Protein AF-0000000080634057 (afdb_homodimer)

Radius of gyration: 38.18 Å; Cα contacts (8 Å, |Δi|>4): 2534; chains: 2; bounding box: 103×109×111 Å

Nearest PDB structures (foldseek):
  8dth-assembly1_A  TM=8.723E-01  e=9.355E-50  Arabidopsis thaliana
  7y4i-assembly1_B  TM=8.604E-01  e=2.785E-49  Arabidopsis thaliana
  7y4i-assembly1_A  TM=8.612E-01  e=1.228E-48  Arabidopsis thaliana
  8dtg-assembly1_A  TM=8.183E-01  e=7.936E-49  Arabidopsis thaliana
  6eou-assembly1_A  TM=8.690E-01  e=1.067E-14  Homo sapiens

pLDDT: mean 94.63, std 8.84, range [24.61, 98.88]

Organism: NCBI:txid1064539

Secondary structure (DSSP, 8-state):
-------PPPHHHHHHHHHTT-HHHHHHHHHHHHHH-TT-HHHHHHHHHHHHHTT-HHHHHHHHHHHHHH---HHHHHHHHHHHHHTT-HHHHHHHHHHHHHH-TT-HHHHHHHHHHHHHTT-HHHHHHHHHHHHHHSTT-HHHHHHHHHHHHHTT-HHHHHHHHHHHHHH-TT-HHHHHHHHHHHHHTT-HHHHHHHHHHHHHH-TT-HHHHHHHHHHHHHHT-HHHHHHHHHHHHHH-TT-HHHHHHHHHHHTT-TT--HHHHHHHHHHHHHHHS--------------S--EEEEEEES--SSSHHHHHHHHHHHH--TTTEEEEEEE--S---HHHHHHHHH-SEEEE-TT--HHHHHHHHHHHT-SEEEES-TTSTT--HHHHHT--SSEEEE-SS-SS----TT--EEEEETTTS-TTGGGG-SSEEEEESS-S------SS----PPPGGGGTPPPEEEE---GGGS-HHHHHHHHHHHHH-TT-EEEEE-GGGGSHHHHHHHHHHHHTTT--GGGEEEE----HHHHHHHGGG-SEEE--SSS--SHHHHHHHHTT--EEEE--SSGGGSHHHHHHHHTT-HHHHEESSHHHHHHHHHHHHH-HHHHHHHHHHHHHHHHHSGGG-HHHHHHHHHHHHHHHHH--/-------PPPHHHHHHHHHTT-HHHHHHHHHHHHHH-TT-HHHHHHHHHHHHHTT-HHHHHHHHHHHHHH---HHHHHHHHHHHHHTT-HHHHHHHHHHHHHH-TT-HHHHHHHHHHHHHTT-HHHHHHHHHHHHHHSTT-HHHHHHHHHHHHHTT-HHHHHHHHHHHHHH-TT-HHHHHHHHHHHHHTT-HHHHHHHHHHHHHH-TT-HHHHHHHHHHHHHHT-HHHHHHHHHHHHHH-TT-HHHHHHHHHHHTT-TT--HHHHHHHHHHHHHHHS--------------S--EEEEEEES--SSSHHHHHHHHHHHH--TTTEEEEEEE--S---HHHHHHHHH-SEEEE-TT--HHHHHHHHHHHT-SEEEES-TTSTT--HHHHHT--SSEEEE-SS-SS----TT--EEEEETTTS-TTGGGG-SSEEEEESS-S------SS----PPPGGGGTPPPEEEE---GGGS-HHHHHHHHHHHHH-TT-EEEEE-GGGGSHHHHHHHHHHHHTTT--GGGEEEE----HHHHHHHGGG-SEEE--SSS--SHHHHHHHHTT--EEEE--SSGGGSHHHHHHHHTT-HHHHEESSHHHHHHHHHHHHH-HHHHHHHHHHHHHHHHHSGGG-HHHHHHHHHHHHHHHHH--

Structure (mmCIF, N/CA/C/O backbone):
data_AF-0000000080634057-model_v1
#
loop_
_entity.id
_entity.type
_entity.pdbx_description
1 polymer 'protein O-GlcNAc transferase'
#
loop_
_atom_site.group_PDB
_atom_site.id
_atom_site.type_symbol
_atom_site.label_atom_id
_atom_site.label_alt_id
_atom_site.label_comp_id
_atom_site.label_asym_id
_atom_site.label_entity_id
_atom_site.label_seq_id
_atom_site.pdbx_PDB_ins_code
_atom_site.Cartn_x
_atom_site.Cartn_y
_atom_site.Cartn_z
_atom_site.occupancy
_atom_site.B_iso_or_equiv
_atom_site.auth_seq_id
_atom_site.auth_comp_id
_atom_site.auth_asym_id
_atom_site.auth_atom_id
_atom_site.pdbx_PDB_model_num
ATOM 1 N N . MET A 1 1 ? -60.688 40 -39.781 1 26.3 1 MET A N 1
ATOM 2 C CA . MET A 1 1 ? -60.75 39.688 -38.344 1 26.3 1 MET A CA 1
ATOM 3 C C . MET A 1 1 ? -59.75 38.594 -38 1 26.3 1 MET A C 1
ATOM 5 O O . MET A 1 1 ? -59.906 37.438 -38.406 1 26.3 1 MET A O 1
ATOM 9 N N . THR A 1 2 ? -58.5 38.906 -38.188 1 32.59 2 THR A N 1
ATOM 10 C CA . THR A 1 2 ? -57.312 38.094 -37.938 1 32.59 2 THR A CA 1
ATOM 11 C C . THR A 1 2 ? -57.406 37.469 -36.531 1 32.59 2 THR A C 1
ATOM 13 O O . THR A 1 2 ? -57.562 38.156 -35.531 1 32.59 2 THR A O 1
ATOM 16 N N . ASP A 1 3 ? -58.25 36.344 -36.469 1 34.56 3 ASP A N 1
ATOM 17 C CA . ASP A 1 3 ? -58.312 35.469 -35.312 1 34.56 3 ASP A CA 1
ATOM 18 C C . ASP A 1 3 ? -56.906 35.25 -34.688 1 34.56 3 ASP A C 1
ATOM 20 O O . ASP A 1 3 ? -56.031 34.688 -35.344 1 34.56 3 ASP A O 1
ATOM 24 N N . SER A 1 4 ? -56.219 36.312 -34.312 1 36.31 4 SER A N 1
ATOM 25 C CA . SER A 1 4 ? -54.969 36.344 -33.594 1 36.31 4 SER A CA 1
ATOM 26 C C . SER A 1 4 ? -54.938 35.25 -32.5 1 36.31 4 SER A C 1
ATOM 28 O O . SER A 1 4 ? -55.344 35.531 -31.359 1 36.31 4 SER A O 1
ATOM 30 N N . ARG A 1 5 ? -55.656 34.031 -32.656 1 42.94 5 ARG A N 1
ATOM 31 C CA . ARG A 1 5 ? -55.438 32.938 -31.719 1 42.94 5 ARG A CA 1
ATOM 32 C C . ARG A 1 5 ? -53.969 32.844 -31.328 1 42.94 5 ARG A C 1
ATOM 34 O O . ARG A 1 5 ? -53.156 32.312 -32.094 1 42.94 5 ARG A O 1
ATOM 41 N N . SER A 1 6 ? -53.281 33.75 -30.688 1 47.12 6 SER A N 1
ATOM 42 C CA . SER A 1 6 ? -51.906 33.594 -30.219 1 47.12 6 SER A CA 1
ATOM 43 C C . SER A 1 6 ? -51.719 32.312 -29.438 1 47.12 6 SER A C 1
ATOM 45 O O . SER A 1 6 ? -52.5 31.984 -28.547 1 47.12 6 SER A O 1
ATOM 47 N N . PRO A 1 7 ? -51.156 31.328 -29.875 1 60.94 7 PRO A N 1
ATOM 48 C CA . PRO A 1 7 ? -51.031 30.016 -29.25 1 60.94 7 PRO A CA 1
ATOM 49 C C . PRO A 1 7 ? -50.688 30.094 -27.766 1 60.94 7 PRO A C 1
ATOM 51 O O . PRO A 1 7 ? -49.938 30.984 -27.344 1 60.94 7 PRO A O 1
ATOM 54 N N . ARG A 1 8 ? -51.469 29.609 -26.922 1 71.44 8 ARG A N 1
ATOM 55 C CA . ARG A 1 8 ? -51.312 29.516 -25.469 1 71.44 8 ARG A CA 1
ATOM 56 C C . ARG A 1 8 ? -50 28.797 -25.094 1 71.44 8 ARG A C 1
ATOM 58 O O . ARG A 1 8 ? -49.719 27.734 -25.641 1 71.44 8 ARG A O 1
ATOM 65 N N . PRO A 1 9 ? -49.25 29.688 -24.266 1 81.44 9 PRO A N 1
ATOM 66 C CA . PRO A 1 9 ? -47.969 29.047 -23.938 1 81.44 9 PRO A CA 1
ATOM 67 C C . PRO A 1 9 ? -48.156 27.719 -23.203 1 81.44 9 PRO A C 1
ATOM 69 O O . PRO A 1 9 ? -49.062 27.562 -22.391 1 81.44 9 PRO A O 1
ATOM 72 N N . SER A 1 10 ? -47.562 26.734 -23.641 1 90.94 10 SER A N 1
ATOM 73 C CA . SER A 1 10 ? -47.594 25.406 -23.047 1 90.94 10 SER A CA 1
ATOM 74 C C . SER A 1 10 ? -46.438 25.219 -22.047 1 90.94 10 SER A C 1
ATOM 76 O O . SER A 1 10 ? -45.562 26.062 -21.953 1 90.94 10 SER A O 1
ATOM 78 N N . LEU A 1 11 ? -46.625 24.234 -21.219 1 93.31 11 LEU A N 1
ATOM 79 C CA . LEU A 1 11 ? -45.562 23.891 -20.25 1 93.31 11 LEU A CA 1
ATOM 80 C C . LEU A 1 11 ? -44.25 23.641 -20.953 1 93.31 11 LEU A C 1
ATOM 82 O O . LEU A 1 11 ? -43.188 23.984 -20.422 1 93.31 11 LEU A O 1
ATOM 86 N N . THR A 1 12 ? -44.281 23.094 -22.094 1 93 12 THR A N 1
ATOM 87 C CA . THR A 1 12 ? -43.094 22.812 -22.891 1 93 12 THR A CA 1
ATOM 88 C C . THR A 1 12 ? -42.375 24.094 -23.312 1 93 12 THR A C 1
ATOM 90 O O . THR A 1 12 ? -41.156 24.172 -23.312 1 93 12 THR A O 1
ATOM 93 N N . ASP A 1 13 ? -43.25 25.031 -23.594 1 91.44 13 ASP A N 1
ATOM 94 C CA . ASP A 1 13 ? -42.688 26.344 -23.953 1 91.44 13 ASP A CA 1
ATOM 95 C C . ASP A 1 13 ? -41.969 26.969 -22.766 1 91.44 13 ASP A C 1
ATOM 97 O O . ASP A 1 13 ? -40.875 27.5 -22.922 1 91.44 13 ASP A O 1
ATOM 101 N N . ALA A 1 14 ? -42.656 26.875 -21.703 1 94.06 14 ALA A N 1
ATOM 102 C CA . ALA A 1 14 ? -42.062 27.438 -20.5 1 94.06 14 ALA A CA 1
ATOM 103 C C . ALA A 1 14 ? -40.781 26.75 -20.125 1 94.06 14 ALA A C 1
ATOM 105 O O . ALA A 1 14 ? -39.781 27.406 -19.75 1 94.06 14 ALA A O 1
ATOM 106 N N . LEU A 1 15 ? -40.719 25.438 -20.203 1 93.81 15 LEU A N 1
ATOM 107 C CA . LEU A 1 15 ? -39.531 24.656 -19.891 1 93.81 15 LEU A CA 1
ATOM 108 C C . LEU A 1 15 ? -38.375 24.984 -20.844 1 93.81 15 LEU A C 1
ATOM 110 O O . LEU A 1 15 ? -37.219 25.016 -20.422 1 93.81 15 LEU A O 1
ATOM 114 N N . THR A 1 16 ? -38.688 25.141 -22.078 1 94 16 THR A N 1
ATOM 115 C CA . THR A 1 16 ? -37.688 25.516 -23.047 1 94 16 THR A CA 1
ATOM 116 C C . THR A 1 16 ? -37.031 26.844 -22.688 1 94 16 THR A C 1
ATOM 118 O O . THR A 1 16 ? -35.781 26.984 -22.75 1 94 16 THR A O 1
ATOM 121 N N . LEU A 1 17 ? -37.906 27.812 -22.297 1 94.06 17 LEU A N 1
ATOM 122 C CA . LEU A 1 17 ? -37.375 29.094 -21.844 1 94.06 17 LEU A CA 1
ATOM 123 C C . LEU A 1 17 ? -36.5 28.938 -20.625 1 94.06 17 LEU A C 1
ATOM 125 O O . LEU A 1 17 ? -35.438 29.562 -20.547 1 94.06 17 LEU A O 1
ATOM 129 N N . HIS A 1 18 ? -36.969 28.109 -19.797 1 95.12 18 HIS A N 1
ATOM 130 C CA . HIS A 1 18 ? -36.219 27.812 -18.578 1 95.12 18 HIS A CA 1
ATOM 131 C C . HIS A 1 18 ? -34.844 27.234 -18.891 1 95.12 18 HIS A C 1
ATOM 133 O O . HIS A 1 18 ? -33.844 27.703 -18.359 1 95.12 18 HIS A O 1
ATOM 139 N N . ASN A 1 19 ? -34.688 26.312 -19.734 1 93.5 19 ASN A N 1
ATOM 140 C CA . ASN A 1 19 ? -33.469 25.625 -20.094 1 93.5 19 ASN A CA 1
ATOM 141 C C . ASN A 1 19 ? -32.531 26.531 -20.906 1 93.5 19 ASN A C 1
ATOM 143 O O . ASN A 1 19 ? -31.312 26.344 -20.875 1 93.5 19 ASN A O 1
ATOM 147 N N . ASP A 1 20 ? -33.156 27.5 -21.531 1 92.62 20 ASP A N 1
ATOM 148 C CA . ASP A 1 20 ? -32.406 28.438 -22.344 1 92.62 20 ASP A CA 1
ATOM 149 C C . ASP A 1 20 ? -31.812 29.547 -21.469 1 92.62 20 ASP A C 1
ATOM 151 O O . ASP A 1 20 ? -31.125 30.438 -21.969 1 92.62 20 ASP A O 1
ATOM 155 N N . GLY A 1 21 ? -32.156 29.531 -20.281 1 92.81 21 GLY A N 1
ATOM 156 C CA . GLY A 1 21 ? -31.609 30.516 -19.359 1 92.81 21 GLY A CA 1
ATOM 157 C C . GLY A 1 21 ? -32.406 31.797 -19.312 1 92.81 21 GLY A C 1
ATOM 158 O O . GLY A 1 21 ? -32 32.781 -18.688 1 92.81 21 GLY A O 1
ATOM 159 N N . ARG A 1 22 ? -33.562 31.766 -20.047 1 93.88 22 ARG A N 1
ATOM 160 C CA . ARG A 1 22 ? -34.469 32.938 -20.031 1 93.88 22 ARG A CA 1
ATOM 161 C C . ARG A 1 22 ? -35.438 32.844 -18.875 1 93.88 22 ARG A C 1
ATOM 163 O O . ARG A 1 22 ? -36.656 32.719 -19.094 1 93.88 22 ARG A O 1
ATOM 170 N N . GLY A 1 23 ? -35 33.062 -17.703 1 93.38 23 GLY A N 1
ATOM 171 C CA . GLY A 1 23 ? -35.719 32.781 -16.469 1 93.38 23 GLY A CA 1
ATOM 172 C C . GLY A 1 23 ? -36.938 33.688 -16.281 1 93.38 23 GLY A C 1
ATOM 173 O O . GLY A 1 23 ? -37.969 33.219 -15.852 1 93.38 23 GLY A O 1
ATOM 174 N N . ASP A 1 24 ? -36.875 34.906 -16.625 1 94.44 24 ASP A N 1
ATOM 175 C CA . ASP A 1 24 ? -37.969 35.844 -16.438 1 94.44 24 ASP A CA 1
ATOM 176 C C . ASP A 1 24 ? -39.156 35.469 -17.328 1 94.44 24 ASP A C 1
ATOM 178 O O . ASP A 1 24 ? -40.312 35.5 -16.859 1 94.44 24 ASP A O 1
ATOM 182 N N . GLU A 1 25 ? -38.844 35.188 -18.562 1 95.19 25 GLU A N 1
ATOM 183 C CA . GLU A 1 25 ? -39.875 34.781 -19.5 1 95.19 25 GLU A CA 1
ATOM 184 C C . GLU A 1 25 ? -40.5 33.469 -19.094 1 95.19 25 GLU A C 1
ATOM 186 O O . GLU A 1 25 ? -41.719 33.281 -19.188 1 95.19 25 GLU A O 1
ATOM 191 N N . ALA A 1 26 ? -39.625 32.625 -18.656 1 96.62 26 ALA A N 1
ATOM 192 C CA . ALA A 1 26 ? -40.125 31.312 -18.203 1 96.62 26 ALA A CA 1
ATOM 193 C C . ALA A 1 26 ? -41.062 31.484 -17.016 1 96.62 26 ALA A C 1
ATOM 195 O O . ALA A 1 26 ? -42.156 30.875 -16.984 1 96.62 26 ALA A O 1
ATOM 196 N N . GLU A 1 27 ? -40.656 32.281 -16.031 1 96.19 27 GLU A N 1
ATOM 197 C CA . GLU A 1 27 ? -41.5 32.5 -14.859 1 96.19 27 GLU A CA 1
ATOM 198 C C . GLU A 1 27 ? -42.844 33.094 -15.242 1 96.19 27 GLU A C 1
ATOM 200 O O . GLU A 1 27 ? -43.875 32.656 -14.719 1 96.19 27 GLU A O 1
ATOM 205 N N . ARG A 1 28 ? -42.844 34.031 -16.125 1 95 28 ARG A N 1
ATOM 206 C CA . ARG A 1 28 ? -44.094 34.625 -16.594 1 95 28 ARG A CA 1
ATOM 207 C C . ARG A 1 28 ? -45 33.594 -17.25 1 95 28 ARG A C 1
ATOM 209 O O . ARG A 1 28 ? -46.219 33.594 -17.031 1 95 28 ARG A O 1
ATOM 216 N N . THR A 1 29 ? -44.312 32.844 -18.016 1 96.19 29 THR A N 1
ATOM 217 C CA . THR A 1 29 ? -45.062 31.828 -18.734 1 96.19 29 THR A CA 1
ATOM 218 C C . THR A 1 29 ? -45.656 30.812 -17.75 1 96.19 29 THR A C 1
ATOM 220 O O . THR A 1 29 ? -46.812 30.391 -17.891 1 96.19 29 THR A O 1
ATOM 223 N N . TYR A 1 30 ? -44.875 30.359 -16.75 1 97.44 30 TYR A N 1
ATOM 224 C CA . TYR A 1 30 ? -45.406 29.453 -15.734 1 97.44 30 TYR A CA 1
ATOM 225 C C . TYR A 1 30 ? -46.594 30.062 -15.023 1 97.44 30 TYR A C 1
ATOM 227 O O . TYR A 1 30 ? -47.625 29.391 -14.828 1 97.44 30 TYR A O 1
ATOM 235 N N . ARG A 1 31 ? -46.5 31.297 -14.695 1 95.75 31 ARG A N 1
ATOM 236 C CA . ARG A 1 31 ? -47.562 31.984 -13.977 1 95.75 31 ARG A CA 1
ATOM 237 C C . ARG A 1 31 ? -48.812 32.125 -14.844 1 95.75 31 ARG A C 1
ATOM 239 O O . ARG A 1 31 ? -49.938 32.031 -14.352 1 95.75 31 ARG A O 1
ATOM 246 N N . GLN A 1 32 ? -48.625 32.312 -16.125 1 95.5 32 GLN A N 1
ATOM 247 C CA . GLN A 1 32 ? -49.75 32.375 -17.047 1 95.5 32 GLN A CA 1
ATOM 248 C C . GLN A 1 32 ? -50.469 31.031 -17.109 1 95.5 32 GLN A C 1
ATOM 250 O O . GLN A 1 32 ? -51.719 31 -17.125 1 95.5 32 GLN A O 1
ATOM 255 N N . ILE A 1 33 ? -49.688 30.062 -17.141 1 96.44 33 ILE A N 1
ATOM 256 C CA . ILE A 1 33 ? -50.25 28.734 -17.156 1 96.44 33 ILE A CA 1
ATOM 257 C C . ILE A 1 33 ? -51.031 28.484 -15.867 1 96.44 33 ILE A C 1
ATOM 259 O O . ILE A 1 33 ? -52.125 27.938 -15.891 1 96.44 33 ILE A O 1
ATOM 263 N N . LEU A 1 34 ? -50.531 28.938 -14.766 1 95.88 34 LEU A N 1
ATOM 264 C CA . LEU A 1 34 ? -51.125 28.703 -13.469 1 95.88 34 LEU A CA 1
ATOM 265 C C . LEU A 1 34 ? -52.406 29.547 -13.289 1 95.88 34 LEU A C 1
ATOM 267 O O . LEU A 1 34 ? -53.312 29.172 -12.547 1 95.88 34 LEU A O 1
ATOM 271 N N . LYS A 1 35 ? -52.438 30.656 -13.969 1 95.06 35 LYS A N 1
ATOM 272 C CA . LYS A 1 35 ? -53.688 31.453 -13.961 1 95.06 35 LYS A CA 1
ATOM 273 C C . LYS A 1 35 ? -54.812 30.703 -14.656 1 95.06 35 LYS A C 1
ATOM 275 O O . LYS A 1 35 ? -55.969 30.781 -14.234 1 95.06 35 LYS A O 1
ATOM 280 N N . ARG A 1 36 ? -54.469 30.047 -15.68 1 94.38 36 ARG A N 1
ATOM 281 C CA . ARG A 1 36 ? -55.438 29.281 -16.453 1 94.38 36 ARG A CA 1
ATOM 282 C C . ARG A 1 36 ? -55.719 27.953 -15.781 1 94.38 36 ARG A C 1
ATOM 284 O O . ARG A 1 36 ? -56.875 27.484 -15.773 1 94.38 36 ARG A O 1
ATOM 291 N N . GLU A 1 37 ? -54.688 27.391 -15.25 1 96.44 37 GLU A N 1
ATOM 292 C CA . GLU A 1 37 ? -54.781 26.078 -14.609 1 96.44 37 GLU A CA 1
ATOM 293 C C . GLU A 1 37 ? -54.156 26.109 -13.227 1 96.44 37 GLU A C 1
ATOM 295 O O . GLU A 1 37 ? -53.062 25.547 -13.023 1 96.44 37 GLU A O 1
ATOM 300 N N . PRO A 1 38 ? -54.875 26.453 -12.289 1 95.19 38 PRO A N 1
ATOM 301 C CA . PRO A 1 38 ? -54.281 26.656 -10.961 1 95.19 38 PRO A CA 1
ATOM 302 C C . PRO A 1 38 ? -53.844 25.344 -10.297 1 95.19 38 PRO A C 1
ATOM 304 O O . PRO A 1 38 ? -53.062 25.359 -9.352 1 95.19 38 PRO A O 1
ATOM 307 N N . ARG A 1 39 ? -54.25 24.219 -10.797 1 96.31 39 ARG A N 1
ATOM 308 C CA . ARG A 1 39 ? -53.875 22.938 -10.188 1 96.31 39 ARG A CA 1
ATOM 309 C C . ARG A 1 39 ? -52.906 22.172 -11.062 1 96.31 39 ARG A C 1
ATOM 311 O O . ARG A 1 39 ? -52.875 20.938 -11.023 1 96.31 39 ARG A O 1
ATOM 318 N N . ASN A 1 40 ? -52.25 22.875 -11.938 1 96.81 40 ASN A N 1
ATOM 319 C CA . ASN A 1 40 ? -51.219 22.234 -12.719 1 96.81 40 ASN A CA 1
ATOM 320 C C . ASN A 1 40 ? -49.969 21.984 -11.883 1 96.81 40 ASN A C 1
ATOM 322 O O . ASN A 1 40 ? -49.125 22.875 -11.688 1 96.81 40 ASN A O 1
ATOM 326 N N . ALA A 1 41 ? -49.719 20.781 -11.391 1 97.44 41 ALA A N 1
ATOM 327 C CA . ALA A 1 41 ? -48.625 20.422 -10.469 1 97.44 41 ALA A CA 1
ATOM 328 C C . ALA A 1 41 ? -47.281 20.641 -11.109 1 97.44 41 ALA A C 1
ATOM 330 O O . ALA A 1 41 ? -46.344 21.109 -10.461 1 97.44 41 ALA A O 1
ATOM 331 N N . ASP A 1 42 ? -47.156 20.344 -12.359 1 97.38 42 ASP A N 1
ATOM 332 C CA . ASP A 1 42 ? -45.875 20.469 -13.07 1 97.38 42 ASP A CA 1
ATOM 333 C C . ASP A 1 42 ? -45.469 21.938 -13.172 1 97.38 42 ASP A C 1
ATOM 335 O O . ASP A 1 42 ? -44.281 22.266 -13.031 1 97.38 42 ASP A O 1
ATOM 339 N N . ALA A 1 43 ? -46.438 22.734 -13.43 1 96.88 43 ALA A N 1
ATOM 340 C CA . ALA A 1 43 ? -46.156 24.156 -13.523 1 96.88 43 ALA A CA 1
ATOM 341 C C . ALA A 1 43 ? -45.719 24.719 -12.172 1 96.88 43 ALA A C 1
ATOM 343 O O . ALA A 1 43 ? -44.781 25.516 -12.109 1 96.88 43 ALA A O 1
ATOM 344 N N . TRP A 1 44 ? -46.375 24.312 -11.141 1 97.56 44 TRP A N 1
ATOM 345 C CA . TRP A 1 44 ? -45.969 24.703 -9.797 1 97.56 44 TRP A CA 1
ATOM 346 C C . TRP A 1 44 ? -44.562 24.234 -9.484 1 97.56 44 TRP A C 1
ATOM 348 O O . TRP A 1 44 ? -43.75 25 -8.977 1 97.56 44 TRP A O 1
ATOM 358 N N . HIS A 1 45 ? -44.281 22.969 -9.75 1 97.75 45 HIS A N 1
ATOM 359 C CA . HIS A 1 45 ? -43 22.375 -9.492 1 97.75 45 HIS A CA 1
ATOM 360 C C . HIS A 1 45 ? -41.875 23.125 -10.219 1 97.75 45 HIS A C 1
ATOM 362 O O . HIS A 1 45 ? -40.875 23.5 -9.602 1 97.75 45 HIS A O 1
ATOM 368 N N . LEU A 1 46 ? -42.031 23.359 -11.516 1 97.25 46 LEU A N 1
ATOM 369 C CA . LEU A 1 46 ? -41 23.984 -12.336 1 97.25 46 LEU A CA 1
ATOM 370 C C . LEU A 1 46 ? -40.812 25.453 -11.961 1 97.25 46 LEU A C 1
ATOM 372 O O . LEU A 1 46 ? -39.719 25.969 -12.023 1 97.25 46 LEU A O 1
ATOM 376 N N . LEU A 1 47 ? -41.969 26.094 -11.57 1 96.81 47 LEU A N 1
ATOM 377 C CA . LEU A 1 47 ? -41.844 27.453 -11.031 1 96.81 47 LEU A CA 1
ATOM 378 C C . LEU A 1 47 ? -41 27.469 -9.773 1 96.81 47 LEU A C 1
ATOM 380 O O . LEU A 1 47 ? -40.125 28.344 -9.617 1 96.81 47 LEU A O 1
ATOM 384 N N . GLY A 1 48 ? -41.25 26.5 -8.938 1 97.38 48 GLY A N 1
ATOM 385 C CA . GLY A 1 48 ? -40.469 26.391 -7.715 1 97.38 48 GLY A CA 1
ATOM 386 C C . GLY A 1 48 ? -39 26.141 -7.969 1 97.38 48 GLY A C 1
ATOM 387 O O . GLY A 1 48 ? -38.156 26.719 -7.293 1 97.38 48 GLY A O 1
ATOM 388 N N . VAL A 1 49 ? -38.625 25.266 -8.914 1 96.81 49 VAL A N 1
ATOM 389 C CA . VAL A 1 49 ? -37.25 24.969 -9.273 1 96.81 49 VAL A CA 1
ATOM 390 C C . VAL A 1 49 ? -36.562 26.234 -9.773 1 96.81 49 VAL A C 1
ATOM 392 O O . VAL A 1 49 ? -35.438 26.531 -9.359 1 96.81 49 VAL A O 1
ATOM 395 N N . LEU A 1 50 ? -37.25 26.922 -10.617 1 96.44 50 LEU A N 1
ATOM 396 C CA . LEU A 1 50 ? -36.688 28.156 -11.164 1 96.44 50 LEU A CA 1
ATOM 397 C C . LEU A 1 50 ? -36.438 29.172 -10.055 1 96.44 50 LEU A C 1
ATOM 399 O O . LEU A 1 50 ? -35.406 29.828 -10.039 1 96.44 50 LEU A O 1
ATOM 403 N N . GLN A 1 51 ? -37.438 29.344 -9.117 1 96.38 51 GLN A N 1
ATOM 404 C CA . GLN A 1 51 ? -37.312 30.266 -7.996 1 96.38 51 GLN A CA 1
ATOM 405 C C . GLN A 1 51 ? -36.125 29.906 -7.125 1 96.38 51 GLN A C 1
ATOM 407 O O . GLN A 1 51 ? -35.375 30.797 -6.719 1 96.38 51 GLN A O 1
ATOM 412 N N . SER A 1 52 ? -35.938 28.672 -6.855 1 95.25 52 SER A N 1
ATOM 413 C CA . SER A 1 52 ? -34.812 28.203 -6.055 1 95.25 52 SER A CA 1
ATOM 414 C C . SER A 1 52 ? -33.469 28.484 -6.75 1 95.25 52 SER A C 1
ATOM 416 O O . SER A 1 52 ? -32.5 28.859 -6.102 1 95.25 52 SER A O 1
ATOM 418 N N . GLU A 1 53 ? -33.406 28.234 -8.047 1 93.88 53 GLU A N 1
ATOM 419 C CA . GLU A 1 53 ? -32.188 28.469 -8.828 1 93.88 53 GLU A CA 1
ATOM 420 C C . GLU A 1 53 ? -31.766 29.938 -8.789 1 93.88 53 GLU A C 1
ATOM 422 O O . GLU A 1 53 ? -30.578 30.25 -8.891 1 93.88 53 GLU A O 1
ATOM 427 N N . ARG A 1 54 ? -32.781 30.766 -8.625 1 91.94 54 ARG A N 1
ATOM 428 C CA . ARG A 1 54 ? -32.531 32.188 -8.617 1 91.94 54 ARG A CA 1
ATOM 429 C C . ARG A 1 54 ? -32.219 32.688 -7.203 1 91.94 54 ARG A C 1
ATOM 431 O O . ARG A 1 54 ? -32.062 33.906 -6.984 1 91.94 54 ARG A O 1
ATOM 438 N N . GLY A 1 55 ? -32.25 31.766 -6.289 1 91.69 55 GLY A N 1
ATOM 439 C CA . GLY A 1 55 ? -31.875 32.125 -4.93 1 91.69 55 GLY A CA 1
ATOM 440 C C . GLY A 1 55 ? -33.062 32.406 -4.027 1 91.69 55 GLY A C 1
ATOM 441 O O . GLY A 1 55 ? -32.906 32.594 -2.82 1 91.69 55 GLY A O 1
ATOM 442 N N . ASP A 1 56 ? -34.281 32.5 -4.645 1 93.5 56 ASP A N 1
ATOM 443 C CA . ASP A 1 56 ? -35.469 32.656 -3.832 1 93.5 56 ASP A CA 1
ATOM 444 C C . ASP A 1 56 ? -35.969 31.312 -3.291 1 93.5 56 ASP A C 1
ATOM 446 O O . ASP A 1 56 ? -37 30.812 -3.723 1 93.5 56 ASP A O 1
ATOM 450 N N . HIS A 1 57 ? -35.281 30.797 -2.301 1 94.56 57 HIS A N 1
ATOM 451 C CA . HIS A 1 57 ? -35.469 29.438 -1.827 1 94.56 57 HIS A CA 1
ATOM 452 C C . HIS A 1 57 ? -36.812 29.266 -1.136 1 94.56 57 HIS A C 1
ATOM 454 O O . HIS A 1 57 ? -37.5 28.25 -1.319 1 94.56 57 HIS A O 1
ATOM 460 N N . ASP A 1 58 ? -37.25 30.25 -0.424 1 95.25 58 ASP A N 1
ATOM 461 C CA . ASP A 1 58 ? -38.531 30.125 0.302 1 95.25 58 ASP A CA 1
ATOM 462 C C . ASP A 1 58 ? -39.688 30.047 -0.661 1 95.25 58 ASP A C 1
ATOM 464 O O . ASP A 1 58 ? -40.594 29.203 -0.489 1 95.25 58 ASP A O 1
ATOM 468 N N . ALA A 1 59 ? -39.625 30.938 -1.652 1 96.12 59 ALA A N 1
ATOM 469 C CA . ALA A 1 59 ? -40.688 30.906 -2.658 1 96.12 59 ALA A CA 1
ATOM 470 C C . ALA A 1 59 ? -40.688 29.594 -3.428 1 96.12 59 ALA A C 1
ATOM 472 O O . ALA A 1 59 ? -41.75 29.031 -3.736 1 96.12 59 ALA A O 1
ATOM 473 N N . GLY A 1 60 ? -39.469 29.188 -3.771 1 97.56 60 GLY A N 1
ATOM 474 C CA . GLY A 1 60 ? -39.344 27.938 -4.488 1 97.56 60 GLY A CA 1
ATOM 475 C C . GLY A 1 60 ? -39.875 26.75 -3.717 1 97.56 60 GLY A C 1
ATOM 476 O O . GLY A 1 60 ? -40.625 25.938 -4.266 1 97.56 60 GLY A O 1
ATOM 477 N N . ILE A 1 61 ? -39.531 26.641 -2.414 1 97.88 61 ILE A N 1
ATOM 478 C CA . ILE A 1 61 ? -40 25.547 -1.545 1 97.88 61 ILE A CA 1
ATOM 479 C C . ILE A 1 61 ? -41.5 25.562 -1.46 1 97.88 61 ILE A C 1
ATOM 481 O O . ILE A 1 61 ? -42.156 24.516 -1.571 1 97.88 61 ILE A O 1
ATOM 485 N N . ALA A 1 62 ? -42.062 26.75 -1.349 1 97.69 62 ALA A N 1
ATOM 486 C CA . ALA A 1 62 ? -43.531 26.875 -1.249 1 97.69 62 ALA A CA 1
ATOM 487 C C . ALA A 1 62 ? -44.219 26.391 -2.525 1 97.69 62 ALA A C 1
ATOM 489 O O . ALA A 1 62 ? -45.219 25.703 -2.467 1 97.69 62 ALA A O 1
ATOM 490 N N . SER A 1 63 ? -43.656 26.781 -3.65 1 98.12 63 SER A N 1
ATOM 491 C CA . SER A 1 63 ? -44.219 26.375 -4.934 1 98.12 63 SER A CA 1
ATOM 492 C C . SER A 1 63 ? -44.125 24.859 -5.121 1 98.12 63 SER A C 1
ATOM 494 O O . SER A 1 63 ? -45.094 24.234 -5.57 1 98.12 63 SER A O 1
ATOM 496 N N . ILE A 1 64 ? -43.031 24.234 -4.754 1 98.5 64 ILE A N 1
ATOM 497 C CA . ILE A 1 64 ? -42.875 22.797 -4.914 1 98.5 64 ILE A CA 1
ATOM 498 C C . ILE A 1 64 ? -43.812 22.062 -3.951 1 98.5 64 ILE A C 1
ATOM 500 O O . ILE A 1 64 ? -44.375 21.031 -4.301 1 98.5 64 ILE A O 1
ATOM 504 N N . ARG A 1 65 ? -43.969 22.594 -2.764 1 98 65 ARG A N 1
ATOM 505 C CA . ARG A 1 65 ? -44.906 22 -1.812 1 98 65 ARG A CA 1
ATOM 506 C C . ARG A 1 65 ? -46.344 22.062 -2.33 1 98 65 ARG A C 1
ATOM 508 O O . ARG A 1 65 ? -47.125 21.141 -2.119 1 98 65 ARG A O 1
ATOM 515 N N . THR A 1 66 ? -46.625 23.188 -2.961 1 97.88 66 THR A N 1
ATOM 516 C CA . THR A 1 66 ? -47.938 23.297 -3.596 1 97.88 66 THR A CA 1
ATOM 517 C C . THR A 1 66 ? -48.125 22.203 -4.648 1 97.88 66 THR A C 1
ATOM 519 O O . THR A 1 66 ? -49.156 21.578 -4.723 1 97.88 66 THR A O 1
ATOM 522 N N . ALA A 1 67 ? -47.094 22.031 -5.441 1 98.25 67 ALA A N 1
ATOM 523 C CA . ALA A 1 67 ? -47.125 20.969 -6.43 1 98.25 67 ALA A CA 1
ATOM 524 C C . ALA A 1 67 ? -47.406 19.609 -5.762 1 98.25 67 ALA A C 1
ATOM 526 O O . ALA A 1 67 ? -48.219 18.828 -6.234 1 98.25 67 ALA A O 1
ATOM 527 N N . LEU A 1 68 ? -46.719 19.312 -4.633 1 97.62 68 LEU A N 1
ATOM 528 C CA . LEU A 1 68 ? -46.812 18.047 -3.922 1 97.62 68 LEU A CA 1
ATOM 529 C C . LEU A 1 68 ? -48.188 17.859 -3.307 1 97.62 68 LEU A C 1
ATOM 531 O O . LEU A 1 68 ? -48.656 16.734 -3.164 1 97.62 68 LEU A O 1
ATOM 535 N N . SER A 1 69 ? -48.812 18.969 -2.961 1 97.12 69 SER A N 1
ATOM 536 C CA . SER A 1 69 ? -50.156 18.906 -2.416 1 97.12 69 SER A CA 1
ATOM 537 C C . SER A 1 69 ? -51.156 18.5 -3.486 1 97.12 69 SER A C 1
ATOM 539 O O . SER A 1 69 ? -52.25 17.984 -3.174 1 97.12 69 SER A O 1
ATOM 541 N N . ILE A 1 70 ? -50.844 18.75 -4.703 1 97.44 70 ILE A N 1
ATOM 542 C CA . ILE A 1 70 ? -51.688 18.422 -5.832 1 97.44 70 ILE A CA 1
ATOM 543 C C . ILE A 1 70 ? -51.438 16.984 -6.27 1 97.44 70 ILE A C 1
ATOM 545 O O . ILE A 1 70 ? -52.375 16.203 -6.469 1 97.44 70 ILE A O 1
ATOM 549 N N . ARG A 1 71 ? -50.094 16.688 -6.387 1 96.06 71 ARG A N 1
ATOM 550 C CA . ARG A 1 71 ? -49.656 15.367 -6.832 1 96.06 71 ARG A CA 1
ATOM 551 C C . ARG A 1 71 ? -48.281 15.016 -6.293 1 96.06 71 ARG A C 1
ATOM 553 O O . ARG A 1 71 ? -47.375 15.859 -6.289 1 96.06 71 ARG A O 1
ATOM 560 N N . GLU A 1 72 ? -48.219 13.719 -5.848 1 95.19 72 GLU A N 1
ATOM 561 C CA . GLU A 1 72 ? -46.906 13.242 -5.422 1 95.19 72 GLU A CA 1
ATOM 562 C C . GLU A 1 72 ? -46.062 12.781 -6.613 1 95.19 72 GLU A C 1
ATOM 564 O O . GLU A 1 72 ? -46.594 12.148 -7.531 1 95.19 72 GLU A O 1
ATOM 569 N N . ALA A 1 73 ? -44.906 13.156 -6.66 1 96.31 73 ALA A N 1
ATOM 570 C CA . ALA A 1 73 ? -43.969 12.703 -7.695 1 96.31 73 ALA A CA 1
ATOM 571 C C . ALA A 1 73 ? -42.531 12.664 -7.164 1 96.31 73 ALA A C 1
ATOM 573 O O . ALA A 1 73 ? -42.156 13.5 -6.348 1 96.31 73 ALA A O 1
ATOM 574 N N . LEU A 1 74 ? -41.781 11.711 -7.637 1 96.75 74 LEU A N 1
ATOM 575 C CA . LEU A 1 74 ? -40.375 11.516 -7.227 1 96.75 74 LEU A CA 1
ATOM 576 C C . LEU A 1 74 ? -39.562 12.781 -7.441 1 96.75 74 LEU A C 1
ATOM 578 O O . LEU A 1 74 ? -38.875 13.234 -6.535 1 96.75 74 LEU A O 1
ATOM 582 N N . GLU A 1 75 ? -39.75 13.367 -8.609 1 96.44 75 GLU A N 1
ATOM 583 C CA . GLU A 1 75 ? -38.969 14.531 -8.992 1 96.44 75 GLU A CA 1
ATOM 584 C C . GLU A 1 75 ? -39.281 15.727 -8.094 1 96.44 75 GLU A C 1
ATOM 586 O O . GLU A 1 75 ? -38.406 16.547 -7.816 1 96.44 75 GLU A O 1
ATOM 591 N N . TYR A 1 76 ? -40.562 15.805 -7.699 1 97.62 76 TYR A N 1
ATOM 592 C CA . TYR A 1 76 ? -40.938 16.891 -6.816 1 97.62 76 TYR A CA 1
ATOM 593 C C . TYR A 1 76 ? -40.219 16.797 -5.477 1 97.62 76 TYR A C 1
ATOM 595 O O . TYR A 1 76 ? -39.688 17.797 -4.98 1 97.62 76 TYR A O 1
ATOM 603 N N . HIS A 1 77 ? -40.156 15.586 -4.93 1 97.56 77 HIS A N 1
ATOM 604 C CA . HIS A 1 77 ? -39.469 15.367 -3.658 1 97.56 77 HIS A CA 1
ATOM 605 C C . HIS A 1 77 ? -37.969 15.633 -3.779 1 97.56 77 HIS A C 1
ATOM 607 O O . HIS A 1 77 ? -37.375 16.234 -2.887 1 97.56 77 HIS A O 1
ATOM 613 N N . LEU A 1 78 ? -37.375 15.203 -4.863 1 97.31 78 LEU A N 1
ATOM 614 C CA . LEU A 1 78 ? -35.938 15.375 -5.066 1 97.31 78 LEU A CA 1
ATOM 615 C C . LEU A 1 78 ? -35.594 16.859 -5.164 1 97.31 78 LEU A C 1
ATOM 617 O O . LEU A 1 78 ? -34.625 17.297 -4.555 1 97.31 78 LEU A O 1
ATOM 621 N N . ASN A 1 79 ? -36.375 17.578 -5.906 1 96.88 79 ASN A N 1
ATOM 622 C CA . ASN A 1 79 ? -36.094 19 -6.066 1 96.88 79 ASN A CA 1
ATOM 623 C C . ASN A 1 79 ? -36.406 19.781 -4.801 1 96.88 79 ASN A C 1
ATOM 625 O O . ASN A 1 79 ? -35.781 20.781 -4.5 1 96.88 79 ASN A O 1
ATOM 629 N N . LEU A 1 80 ? -37.469 19.312 -4.066 1 97.5 80 LEU A N 1
ATOM 630 C CA . LEU A 1 80 ? -37.719 19.906 -2.762 1 97.5 80 LEU A CA 1
ATOM 631 C C . LEU A 1 80 ? -36.5 19.75 -1.841 1 97.5 80 LEU A C 1
ATOM 633 O O . LEU A 1 80 ? -36.094 20.703 -1.181 1 97.5 80 LEU A O 1
ATOM 637 N N . ALA A 1 81 ? -35.906 18.531 -1.815 1 97.38 81 ALA A N 1
ATOM 638 C CA . ALA A 1 81 ? -34.75 18.25 -0.99 1 97.38 81 ALA A CA 1
ATOM 639 C C . ALA A 1 81 ? -33.594 19.172 -1.361 1 97.38 81 ALA A C 1
ATOM 641 O O . ALA A 1 81 ? -32.906 19.703 -0.483 1 97.38 81 ALA A O 1
ATOM 642 N N . SER A 1 82 ? -33.406 19.359 -2.639 1 95.75 82 SER A N 1
ATOM 643 C CA . SER A 1 82 ? -32.312 20.219 -3.113 1 95.75 82 SER A CA 1
ATOM 644 C C . SER A 1 82 ? -32.531 21.656 -2.67 1 95.75 82 SER A C 1
ATOM 646 O O . SER A 1 82 ? -31.578 22.312 -2.197 1 95.75 82 SER A O 1
ATOM 648 N N . ALA A 1 83 ? -33.719 22.141 -2.867 1 95.81 83 ALA A N 1
ATOM 649 C CA . ALA A 1 83 ? -34.031 23.516 -2.48 1 95.81 83 ALA A CA 1
ATOM 650 C C . ALA A 1 83 ? -33.875 23.703 -0.978 1 95.81 83 ALA A C 1
ATOM 652 O O . ALA A 1 83 ? -33.375 24.75 -0.534 1 95.81 83 ALA A O 1
ATOM 653 N N . LEU A 1 84 ? -34.344 22.75 -0.235 1 96.38 84 LEU A N 1
ATOM 654 C CA . LEU A 1 84 ? -34.219 22.797 1.218 1 96.38 84 LEU A CA 1
ATOM 655 C C . LEU A 1 84 ? -32.75 22.812 1.64 1 96.38 84 LEU A C 1
ATOM 657 O O . LEU A 1 84 ? -32.344 23.578 2.527 1 96.38 84 LEU A O 1
ATOM 661 N N . LEU A 1 85 ? -31.906 22.031 0.994 1 94.06 85 LEU A N 1
ATOM 662 C CA . LEU A 1 85 ? -30.484 21.969 1.298 1 94.06 85 LEU A CA 1
ATOM 663 C C . LEU A 1 85 ? -29.797 23.297 1.006 1 94.06 85 LEU A C 1
ATOM 665 O O . LEU A 1 85 ? -28.969 23.766 1.792 1 94.06 85 LEU A O 1
ATOM 669 N N . ASP A 1 86 ? -30.141 23.859 -0.1 1 91.69 86 ASP A N 1
ATOM 670 C CA . ASP A 1 86 ? -29.578 25.156 -0.48 1 91.69 86 ASP A CA 1
ATOM 671 C C . ASP A 1 86 ? -29.922 26.219 0.552 1 91.69 86 ASP A C 1
ATOM 673 O O . ASP A 1 86 ? -29.188 27.203 0.701 1 91.69 86 ASP A O 1
ATOM 677 N N . SER A 1 87 ? -31.078 26.016 1.201 1 91.5 87 SER A N 1
ATOM 678 C CA . SER A 1 87 ? -31.516 26.969 2.217 1 91.5 87 SER A CA 1
ATOM 679 C C . SER A 1 87 ? -31 26.578 3.6 1 91.5 87 SER A C 1
ATOM 681 O O . SER A 1 87 ? -31.391 27.188 4.605 1 91.5 87 SER A O 1
ATOM 683 N N . GLY A 1 88 ? -30.172 25.438 3.68 1 89.44 88 GLY A N 1
ATOM 684 C CA . GLY A 1 88 ? -29.562 25.016 4.926 1 89.44 88 GLY A CA 1
ATOM 685 C C . GLY A 1 88 ? -30.5 24.203 5.809 1 89.44 88 GLY A C 1
ATOM 686 O O . GLY A 1 88 ? -30.156 23.891 6.953 1 89.44 88 GLY A O 1
ATOM 687 N N . ARG A 1 89 ? -31.688 23.891 5.359 1 93.94 89 ARG A N 1
ATOM 688 C CA . ARG A 1 89 ? -32.656 23.109 6.121 1 93.94 89 ARG A CA 1
ATOM 689 C C . ARG A 1 89 ? -32.469 21.625 5.918 1 93.94 89 ARG A C 1
ATOM 691 O O . ARG A 1 89 ? -33.312 20.953 5.293 1 93.94 89 ARG A O 1
ATOM 698 N N . VAL A 1 90 ? -31.484 21.078 6.566 1 95 90 VAL A N 1
ATOM 699 C CA . VAL A 1 90 ? -30.969 19.734 6.324 1 95 90 VAL A CA 1
ATOM 700 C C . VAL A 1 90 ? -32 18.703 6.785 1 95 90 VAL A C 1
ATOM 702 O O . VAL A 1 90 ? -32.25 17.719 6.09 1 95 90 VAL A O 1
ATOM 705 N N . ASP A 1 91 ? -32.656 18.891 7.891 1 95.75 91 ASP A N 1
ATOM 706 C CA . ASP A 1 91 ? -33.625 17.922 8.438 1 95.75 91 ASP A CA 1
ATOM 707 C C . ASP A 1 91 ? -34.844 17.781 7.516 1 95.75 91 ASP A C 1
ATOM 709 O O . ASP A 1 91 ? -35.281 16.656 7.27 1 95.75 91 ASP A O 1
ATOM 713 N N . GLU A 1 92 ? -35.312 18.938 7.09 1 96.69 92 GLU A N 1
ATOM 714 C CA . GLU A 1 92 ? -36.438 18.891 6.172 1 96.69 92 GLU A CA 1
ATOM 715 C C . GLU A 1 92 ? -36.062 18.234 4.844 1 96.69 92 GLU A C 1
ATOM 717 O O . GLU A 1 92 ? -36.875 17.547 4.223 1 96.69 92 GLU A O 1
ATOM 722 N N . ALA A 1 93 ? -34.875 18.531 4.395 1 97.69 93 ALA A N 1
ATOM 723 C CA . ALA A 1 93 ? -34.375 17.906 3.172 1 97.69 93 ALA A CA 1
ATOM 724 C C . ALA A 1 93 ? -34.312 16.375 3.312 1 97.69 93 ALA A C 1
ATOM 726 O O . ALA A 1 93 ? -34.656 15.656 2.373 1 97.69 93 ALA A O 1
ATOM 727 N N . LEU A 1 94 ? -33.875 15.906 4.484 1 96.88 94 LEU A N 1
ATOM 728 C CA . LEU A 1 94 ? -33.844 14.477 4.766 1 96.88 94 LEU A CA 1
ATOM 729 C C . LEU A 1 94 ? -35.25 13.875 4.652 1 96.88 94 LEU A C 1
ATOM 731 O O . LEU A 1 94 ? -35.406 12.797 4.082 1 96.88 94 LEU A O 1
ATOM 735 N N . GLY A 1 95 ? -36.188 14.578 5.219 1 96.75 95 GLY A N 1
ATOM 736 C CA . GLY A 1 95 ? -37.562 14.125 5.113 1 96.75 95 GLY A CA 1
ATOM 737 C C . GLY A 1 95 ? -38.031 13.992 3.678 1 96.75 95 GLY A C 1
ATOM 738 O O . GLY A 1 95 ? -38.719 13.023 3.33 1 96.75 95 GLY A O 1
ATOM 739 N N . ALA A 1 96 ? -37.688 14.977 2.896 1 97.62 96 ALA A N 1
ATOM 740 C CA . ALA A 1 96 ? -38.062 14.945 1.485 1 97.62 96 ALA A CA 1
ATOM 741 C C . ALA A 1 96 ? -37.406 13.766 0.771 1 97.62 96 ALA A C 1
ATOM 743 O O . ALA A 1 96 ? -38.062 13.109 -0.057 1 97.62 96 ALA A O 1
ATOM 744 N N . LEU A 1 97 ? -36.188 13.477 1.041 1 97.44 97 LEU A N 1
ATOM 745 C CA . LEU A 1 97 ? -35.469 12.359 0.413 1 97.44 97 LEU A CA 1
ATOM 746 C C . LEU A 1 97 ? -36.062 11.031 0.875 1 97.44 97 LEU A C 1
ATOM 748 O O . LEU A 1 97 ? -36.125 10.07 0.098 1 97.44 97 LEU A O 1
ATOM 752 N N . MET A 1 98 ? -36.406 10.969 2.104 1 96.5 98 MET A N 1
ATOM 753 C CA . MET A 1 98 ? -37.031 9.75 2.611 1 96.5 98 MET A CA 1
ATOM 754 C C . MET A 1 98 ? -38.344 9.484 1.914 1 96.5 98 MET A C 1
ATOM 756 O O . MET A 1 98 ? -38.688 8.328 1.616 1 96.5 98 MET A O 1
ATOM 760 N N . ALA A 1 99 ? -39.062 10.531 1.685 1 96.81 99 ALA A N 1
ATOM 761 C CA . ALA A 1 99 ? -40.281 10.391 0.921 1 96.81 99 ALA A CA 1
ATOM 762 C C . ALA A 1 99 ? -40 9.898 -0.495 1 96.81 99 ALA A C 1
ATOM 764 O O . ALA A 1 99 ? -40.75 9.055 -1.021 1 96.81 99 ALA A O 1
ATOM 765 N N . ALA A 1 100 ? -39 10.461 -1.086 1 97.19 100 ALA A N 1
ATOM 766 C CA . ALA A 1 100 ? -38.562 10.008 -2.412 1 97.19 100 ALA A CA 1
ATOM 767 C C . ALA A 1 100 ? -38.219 8.531 -2.398 1 97.19 100 ALA A C 1
ATOM 769 O O . ALA A 1 100 ? -38.562 7.785 -3.318 1 97.19 100 ALA A O 1
ATOM 770 N N . LEU A 1 101 ? -37.5 8.078 -1.384 1 95.69 101 LEU A N 1
ATOM 771 C CA . LEU A 1 101 ? -37.062 6.691 -1.26 1 95.69 101 LEU A CA 1
ATOM 772 C C . LEU A 1 101 ? -38.25 5.75 -1.132 1 95.69 101 LEU A C 1
ATOM 774 O O . LEU A 1 101 ? -38.219 4.621 -1.621 1 95.69 101 LEU A O 1
ATOM 778 N N . ARG A 1 102 ? -39.281 6.184 -0.494 1 95.88 102 ARG A N 1
ATOM 779 C CA . ARG A 1 102 ? -40.5 5.383 -0.365 1 95.88 102 ARG A CA 1
ATOM 780 C C . ARG A 1 102 ? -41.125 5.133 -1.728 1 95.88 102 ARG A C 1
ATOM 782 O O . ARG A 1 102 ? -41.688 4.062 -1.97 1 95.88 102 ARG A O 1
ATOM 789 N N . LEU A 1 103 ? -41.031 6.141 -2.523 1 96.12 103 LEU A N 1
ATOM 790 C CA . LEU A 1 103 ? -41.594 6.016 -3.863 1 96.12 103 LEU A CA 1
ATOM 791 C C . LEU A 1 103 ? -40.75 5.086 -4.727 1 96.12 103 LEU A C 1
ATOM 793 O O . LEU A 1 103 ? -41.281 4.289 -5.496 1 96.12 103 LEU A O 1
ATOM 797 N N . GLU A 1 104 ? -39.469 5.191 -4.641 1 96.81 104 GLU A N 1
ATOM 798 C CA . GLU A 1 104 ? -38.531 4.34 -5.367 1 96.81 104 GLU A CA 1
ATOM 799 C C . GLU A 1 104 ? -37.375 3.869 -4.457 1 96.81 104 GLU A C 1
ATOM 801 O O . GLU A 1 104 ? -36.281 4.43 -4.484 1 96.81 104 GLU A O 1
ATOM 806 N N . PRO A 1 105 ? -37.5 2.758 -3.891 1 94.69 105 PRO A N 1
ATOM 807 C CA . PRO A 1 105 ? -36.562 2.311 -2.857 1 94.69 105 PRO A CA 1
ATOM 808 C C . PRO A 1 105 ? -35.219 1.848 -3.436 1 94.69 105 PRO A C 1
ATOM 810 O O . PRO A 1 105 ? -34.219 1.829 -2.727 1 94.69 105 PRO A O 1
ATOM 813 N N . ASP A 1 106 ? -35.094 1.544 -4.734 1 95 106 ASP A N 1
ATOM 814 C CA . ASP A 1 106 ? -33.906 0.938 -5.289 1 95 106 ASP A CA 1
ATOM 815 C C . ASP A 1 106 ? -33.156 1.922 -6.188 1 95 106 ASP A C 1
ATOM 817 O O . ASP A 1 106 ? -32.562 1.525 -7.191 1 95 106 ASP A O 1
ATOM 821 N N . ARG A 1 107 ? -33.312 3.189 -5.801 1 95.75 107 ARG A N 1
ATOM 822 C CA . ARG A 1 107 ? -32.562 4.203 -6.551 1 95.75 107 ARG A CA 1
ATOM 823 C C . ARG A 1 107 ? -31.25 4.539 -5.875 1 95.75 107 ARG A C 1
ATOM 825 O O . ARG A 1 107 ? -31.234 5.145 -4.801 1 95.75 107 ARG A O 1
ATOM 832 N N . ALA A 1 108 ? -30.094 4.227 -6.547 1 97.44 108 ALA A N 1
ATOM 833 C CA . ALA A 1 108 ? -28.75 4.418 -6 1 97.44 108 ALA A CA 1
ATOM 834 C C . ALA A 1 108 ? -28.484 5.887 -5.691 1 97.44 108 ALA A C 1
ATOM 836 O O . ALA A 1 108 ? -27.859 6.215 -4.68 1 97.44 108 ALA A O 1
ATOM 837 N N . ASP A 1 109 ? -28.984 6.773 -6.566 1 97.12 109 ASP A N 1
ATOM 838 C CA . ASP A 1 109 ? -28.688 8.195 -6.418 1 97.12 109 ASP A CA 1
ATOM 839 C C . ASP A 1 109 ? -29.375 8.773 -5.176 1 97.12 109 ASP A C 1
ATOM 841 O O . ASP A 1 109 ? -28.844 9.695 -4.551 1 97.12 109 ASP A O 1
ATOM 845 N N . ILE A 1 110 ? -30.578 8.273 -4.82 1 97.62 110 ILE A N 1
ATOM 846 C CA . ILE A 1 110 ? -31.266 8.742 -3.623 1 97.62 110 ILE A CA 1
ATOM 847 C C . ILE A 1 110 ? -30.484 8.328 -2.381 1 97.62 110 ILE A C 1
ATOM 849 O O . ILE A 1 110 ? -30.297 9.125 -1.462 1 97.62 110 ILE A O 1
ATOM 853 N N . HIS A 1 111 ? -30 7.055 -2.336 1 97.88 111 HIS A N 1
ATOM 854 C CA . HIS A 1 111 ? -29.172 6.594 -1.23 1 97.88 111 HIS A CA 1
ATOM 855 C C . HIS A 1 111 ? -27.891 7.418 -1.116 1 97.88 111 HIS A C 1
ATOM 857 O O . HIS A 1 111 ? -27.453 7.742 -0.01 1 97.88 111 HIS A O 1
ATOM 863 N N . PHE A 1 112 ? -27.344 7.723 -2.223 1 97.88 112 PHE A N 1
ATOM 864 C CA . PHE A 1 112 ? -26.141 8.555 -2.254 1 97.88 112 PHE A CA 1
ATOM 865 C C . PHE A 1 112 ? -26.406 9.914 -1.622 1 97.88 112 PHE A C 1
ATOM 867 O O . PHE A 1 112 ? -25.625 10.375 -0.781 1 97.88 112 PHE A O 1
ATOM 874 N N . ARG A 1 113 ? -27.5 10.555 -2.064 1 97.5 113 ARG A N 1
ATOM 875 C CA . ARG A 1 113 ? -27.859 11.859 -1.519 1 97.5 113 ARG A CA 1
ATOM 876 C C . ARG A 1 113 ? -28.141 11.766 -0.021 1 97.5 113 ARG A C 1
ATOM 878 O O . ARG A 1 113 ? -27.797 12.68 0.734 1 97.5 113 ARG A O 1
ATOM 885 N N . LEU A 1 114 ? -28.766 10.68 0.424 1 97.38 114 LEU A N 1
ATOM 886 C CA . LEU A 1 114 ? -28.984 10.461 1.848 1 97.38 114 LEU A CA 1
ATOM 887 C C . LEU A 1 114 ? -27.672 10.383 2.602 1 97.38 114 LEU A C 1
ATOM 889 O O . LEU A 1 114 ? -27.531 10.953 3.686 1 97.38 114 LEU A O 1
ATOM 893 N N . GLY A 1 115 ? -26.656 9.648 2.01 1 97.75 115 GLY A N 1
ATOM 894 C CA . GLY A 1 115 ? -25.344 9.586 2.611 1 97.75 115 GLY A CA 1
ATOM 895 C C . GLY A 1 115 ? -24.703 10.945 2.83 1 97.75 115 GLY A C 1
ATOM 896 O O . GLY A 1 115 ? -24.141 11.211 3.889 1 97.75 115 GLY A O 1
ATOM 897 N N . ASN A 1 116 ? -24.875 11.789 1.835 1 96.81 116 ASN A N 1
ATOM 898 C CA . ASN A 1 116 ? -24.344 13.148 1.94 1 96.81 116 ASN A CA 1
ATOM 899 C C . ASN A 1 116 ? -25.016 13.922 3.082 1 96.81 116 ASN A C 1
ATOM 901 O O . ASN A 1 116 ? -24.344 14.641 3.816 1 96.81 116 ASN A O 1
ATOM 905 N N . LEU A 1 117 ? -26.328 13.789 3.229 1 96.5 117 LEU A N 1
ATOM 906 C CA . LEU A 1 117 ? -27.062 14.523 4.254 1 96.5 117 LEU A CA 1
ATOM 907 C C . LEU A 1 117 ? -26.703 14.008 5.648 1 96.5 117 LEU A C 1
ATOM 909 O O . LEU A 1 117 ? -26.547 14.797 6.582 1 96.5 117 LEU A O 1
ATOM 913 N N . PHE A 1 118 ? -26.594 12.656 5.785 1 96.81 118 PHE A N 1
ATOM 914 C CA . PHE A 1 118 ? -26.188 12.094 7.066 1 96.81 118 PHE A CA 1
ATOM 915 C C . PHE A 1 118 ? -24.797 12.57 7.457 1 96.81 118 PHE A C 1
ATOM 917 O O . PHE A 1 118 ? -24.531 12.836 8.633 1 96.81 118 PHE A O 1
ATOM 924 N N . ARG A 1 119 ? -23.922 12.672 6.504 1 94.19 119 ARG A N 1
ATOM 925 C CA . ARG A 1 119 ? -22.562 13.164 6.746 1 94.19 119 ARG A CA 1
ATOM 926 C C . ARG A 1 119 ? -22.578 14.602 7.25 1 94.19 119 ARG A C 1
ATOM 928 O O . ARG A 1 119 ? -21.875 14.945 8.195 1 94.19 119 ARG A O 1
ATOM 935 N N . LEU A 1 120 ? -23.422 15.438 6.645 1 90.88 120 LEU A N 1
ATOM 936 C CA . LEU A 1 120 ? -23.578 16.828 7.074 1 90.88 120 LEU A CA 1
ATOM 937 C C . LEU A 1 120 ? -24.094 16.906 8.508 1 90.88 120 LEU A C 1
ATOM 939 O O . LEU A 1 120 ? -23.734 17.812 9.258 1 90.88 120 LEU A O 1
ATOM 943 N N . GLN A 1 121 ? -24.938 15.914 8.852 1 91.75 121 GLN A N 1
ATOM 944 C CA . GLN A 1 121 ? -25.5 15.867 10.195 1 91.75 121 GLN A CA 1
ATOM 945 C C . GLN A 1 121 ? -24.562 15.172 11.172 1 91.75 121 GLN A C 1
ATOM 947 O O . GLN A 1 121 ? -24.922 14.93 12.328 1 91.75 121 GLN A O 1
ATOM 952 N N . ARG A 1 122 ? -23.375 14.68 10.688 1 90.25 122 ARG A N 1
ATOM 953 C CA . ARG A 1 122 ? -22.359 14.023 11.5 1 90.25 122 ARG A CA 1
ATOM 954 C C . ARG A 1 122 ? -22.891 12.703 12.062 1 90.25 122 ARG A C 1
ATOM 956 O O . ARG A 1 122 ? -22.734 12.43 13.258 1 90.25 122 ARG A O 1
ATOM 963 N N . ARG A 1 123 ? -23.594 12.055 11.266 1 95 123 ARG A N 1
ATOM 964 C CA . ARG A 1 123 ? -24.047 10.695 11.547 1 95 123 ARG A CA 1
ATOM 965 C C . ARG A 1 123 ? -23.328 9.68 10.664 1 95 123 ARG A C 1
ATOM 967 O O . ARG A 1 123 ? -23.906 9.141 9.727 1 95 123 ARG A O 1
ATOM 974 N N . PRO A 1 124 ? -22.062 9.422 11.047 1 95.88 124 PRO A N 1
ATOM 975 C CA . PRO A 1 124 ? -21.188 8.664 10.148 1 95.88 124 PRO A CA 1
ATOM 976 C C . PRO A 1 124 ? -21.703 7.25 9.891 1 95.88 124 PRO A C 1
ATOM 978 O O . PRO A 1 124 ? -21.578 6.738 8.773 1 95.88 124 PRO A O 1
ATOM 981 N N . ASN A 1 125 ? -22.297 6.52 10.875 1 96.12 125 ASN A N 1
ATOM 982 C CA . ASN A 1 125 ? -22.75 5.145 10.688 1 96.12 125 ASN A CA 1
ATOM 983 C C . ASN A 1 125 ? -23.859 5.062 9.648 1 96.12 125 ASN A C 1
ATOM 985 O O . ASN A 1 125 ? -23.828 4.203 8.766 1 96.12 125 ASN A O 1
ATOM 989 N N . GLU A 1 126 ? -24.828 5.992 9.773 1 96.62 126 GLU A N 1
ATOM 990 C CA . GLU A 1 126 ? -25.922 6.031 8.805 1 96.62 126 GLU A CA 1
ATOM 991 C C . GLU A 1 126 ? -25.406 6.43 7.422 1 96.62 126 GLU A C 1
ATOM 993 O O . GLU A 1 126 ? -25.891 5.922 6.406 1 96.62 126 GLU A O 1
ATOM 998 N N . SER A 1 127 ? -24.484 7.367 7.391 1 97.88 127 SER A N 1
ATOM 999 C CA . SER A 1 127 ? -23.891 7.805 6.129 1 97.88 127 SER A CA 1
ATOM 1000 C C . SER A 1 127 ? -23.203 6.648 5.41 1 97.88 127 SER A C 1
ATOM 1002 O O . SER A 1 127 ? -23.422 6.434 4.219 1 97.88 127 SER A O 1
ATOM 1004 N N . VAL A 1 128 ? -22.391 5.867 6.148 1 97 128 VAL A N 1
ATOM 1005 C CA . VAL A 1 128 ? -21.688 4.715 5.594 1 97 128 VAL A CA 1
ATOM 1006 C C . VAL A 1 128 ? -22.703 3.715 5.035 1 97 128 VAL A C 1
ATOM 1008 O O . VAL A 1 128 ? -22.547 3.225 3.914 1 97 128 VAL A O 1
ATOM 1011 N N . ALA A 1 129 ? -23.719 3.436 5.828 1 95.88 129 ALA A N 1
ATOM 1012 C CA . ALA A 1 129 ? -24.75 2.48 5.406 1 95.88 129 ALA A CA 1
ATOM 1013 C C . ALA A 1 129 ? -25.422 2.938 4.117 1 95.88 129 ALA A C 1
ATOM 1015 O O . ALA A 1 129 ? -25.688 2.127 3.225 1 95.88 129 ALA A O 1
ATOM 1016 N N . ALA A 1 130 ? -25.688 4.242 4.027 1 97.38 130 ALA A N 1
ATOM 1017 C CA . ALA A 1 130 ? -26.359 4.793 2.848 1 97.38 130 ALA A CA 1
ATOM 1018 C C . ALA A 1 130 ? -25.453 4.691 1.619 1 97.38 130 ALA A C 1
ATOM 1020 O O . ALA A 1 130 ? -25.906 4.293 0.542 1 97.38 130 ALA A O 1
ATOM 1021 N N . TYR A 1 131 ? -24.203 5.07 1.729 1 97.81 131 TYR A N 1
ATOM 1022 C CA . TYR A 1 131 ? -23.266 4.957 0.618 1 97.81 131 TYR A CA 1
ATOM 1023 C C . TYR A 1 131 ? -23.109 3.508 0.172 1 97.81 131 TYR A C 1
ATOM 1025 O O . TYR A 1 131 ? -23.078 3.221 -1.027 1 97.81 131 TYR A O 1
ATOM 1033 N N . ARG A 1 132 ? -23.016 2.609 1.123 1 95.81 132 ARG A N 1
ATOM 1034 C CA . ARG A 1 132 ? -22.859 1.193 0.799 1 95.81 132 ARG A CA 1
ATOM 1035 C C . ARG A 1 132 ? -24.078 0.673 0.037 1 95.81 132 ARG A C 1
ATOM 1037 O O . ARG A 1 132 ? -23.938 -0.129 -0.888 1 95.81 132 ARG A O 1
ATOM 1044 N N . GLN A 1 133 ? -25.219 1.104 0.459 1 95.69 133 GLN A N 1
ATOM 1045 C CA . GLN A 1 133 ? -26.438 0.711 -0.258 1 95.69 133 GLN A CA 1
ATOM 1046 C C . GLN A 1 133 ? -26.422 1.25 -1.686 1 95.69 133 GLN A C 1
ATOM 1048 O O . GLN A 1 133 ? -26.812 0.547 -2.621 1 95.69 133 GLN A O 1
ATOM 1053 N N . ALA A 1 134 ? -26.016 2.514 -1.833 1 97.56 134 ALA A N 1
ATOM 1054 C CA . ALA A 1 134 ? -25.906 3.098 -3.166 1 97.56 134 ALA A CA 1
ATOM 1055 C C . ALA A 1 134 ? -24.969 2.275 -4.043 1 97.56 134 ALA A C 1
ATOM 1057 O O . ALA A 1 134 ? -25.281 1.983 -5.199 1 97.56 134 ALA A O 1
ATOM 1058 N N . ILE A 1 135 ? -23.891 1.827 -3.49 1 96.19 135 ILE A N 1
ATOM 1059 C CA . ILE A 1 135 ? -22.859 1.088 -4.211 1 96.19 135 ILE A CA 1
ATOM 1060 C C . ILE A 1 135 ? -23.359 -0.317 -4.535 1 96.19 135 ILE A C 1
ATOM 1062 O O . ILE A 1 135 ? -23.062 -0.855 -5.605 1 96.19 135 ILE A O 1
ATOM 1066 N N . ALA A 1 136 ? -24.047 -0.933 -3.598 1 93.44 136 ALA A N 1
ATOM 1067 C CA . ALA A 1 136 ? -24.625 -2.254 -3.836 1 93.44 136 ALA A CA 1
ATOM 1068 C C . ALA A 1 136 ? -25.578 -2.227 -5.027 1 93.44 136 ALA A C 1
ATOM 1070 O O . ALA A 1 136 ? -25.641 -3.182 -5.805 1 93.44 136 ALA A O 1
ATOM 1071 N N . LEU A 1 137 ? -26.359 -1.124 -5.148 1 94.94 137 LEU A N 1
ATOM 1072 C CA . LEU A 1 137 ? -27.344 -0.972 -6.207 1 94.94 137 LEU A CA 1
ATOM 1073 C C . LEU A 1 137 ? -26.688 -0.599 -7.527 1 94.94 137 LEU A C 1
ATOM 1075 O O . LEU A 1 137 ? -27.172 -0.947 -8.602 1 94.94 137 LEU A O 1
ATOM 1079 N N . GLN A 1 138 ? -25.625 0.077 -7.48 1 95.19 138 GLN A N 1
ATOM 1080 C CA . GLN A 1 138 ? -24.844 0.475 -8.648 1 95.19 138 GLN A CA 1
ATOM 1081 C C . GLN A 1 138 ? -23.344 0.311 -8.398 1 95.19 138 GLN A C 1
ATOM 1083 O O . GLN A 1 138 ? -22.656 1.284 -8.102 1 95.19 138 GLN A O 1
ATOM 1088 N N . PRO A 1 139 ? -22.953 -0.939 -8.852 1 88.25 139 PRO A N 1
ATOM 1089 C CA . PRO A 1 139 ? -21.516 -1.146 -8.664 1 88.25 139 PRO A CA 1
ATOM 1090 C C . PRO A 1 139 ? -20.656 -0.194 -9.508 1 88.25 139 PRO A C 1
ATOM 1092 O O . PRO A 1 139 ? -21.031 0.137 -10.633 1 88.25 139 PRO A O 1
ATOM 1095 N N . GLY A 1 140 ? -19.875 0.565 -9.172 1 91.69 140 GLY A N 1
ATOM 1096 C CA . GLY A 1 140 ? -19.031 1.505 -9.891 1 91.69 140 GLY A CA 1
ATOM 1097 C C . GLY A 1 140 ? -19.438 2.951 -9.695 1 91.69 140 GLY A C 1
ATOM 1098 O O . GLY A 1 140 ? -19.062 3.824 -10.477 1 91.69 140 GLY A O 1
ATOM 1099 N N . PHE A 1 141 ? -20.422 3.158 -8.828 1 97.06 141 PHE A N 1
ATOM 1100 C CA . PHE A 1 141 ? -20.812 4.516 -8.469 1 97.06 141 PHE A CA 1
ATOM 1101 C C . PHE A 1 141 ? -19.641 5.285 -7.879 1 97.06 141 PHE A C 1
ATOM 1103 O O . PHE A 1 141 ? -19.531 5.426 -6.66 1 97.06 141 PHE A O 1
ATOM 1110 N N . VAL A 1 142 ? -18.766 5.895 -8.773 1 98.06 142 VAL A N 1
ATOM 1111 C CA . VAL A 1 142 ? -17.453 6.465 -8.453 1 98.06 142 VAL A CA 1
ATOM 1112 C C . VAL A 1 142 ? -17.609 7.543 -7.383 1 98.06 142 VAL A C 1
ATOM 1114 O O . VAL A 1 142 ? -16.859 7.578 -6.414 1 98.06 142 VAL A O 1
ATOM 1117 N N . GLU A 1 143 ? -18.672 8.406 -7.484 1 98.06 143 GLU A N 1
ATOM 1118 C CA . GLU A 1 143 ? -18.891 9.477 -6.52 1 98.06 143 GLU A CA 1
ATOM 1119 C C . GLU A 1 143 ? -19.188 8.914 -5.129 1 98.06 143 GLU A C 1
ATOM 1121 O O . GLU A 1 143 ? -18.656 9.414 -4.129 1 98.06 143 GLU A O 1
ATOM 1126 N N . ALA A 1 144 ? -20.016 7.902 -5.078 1 98.38 144 ALA A N 1
ATOM 1127 C CA . ALA A 1 144 ? -20.344 7.277 -3.801 1 98.38 144 ALA A CA 1
ATOM 1128 C C . ALA A 1 144 ? -19.109 6.641 -3.166 1 98.38 144 ALA A C 1
ATOM 1130 O O . ALA A 1 144 ? -18.906 6.75 -1.955 1 98.38 144 ALA A O 1
ATOM 1131 N N . LEU A 1 145 ? -18.281 5.953 -4 1 98.44 145 LEU A N 1
ATOM 1132 C CA . LEU A 1 145 ? -17.062 5.32 -3.518 1 98.44 145 LEU A CA 1
ATOM 1133 C C . LEU A 1 145 ? -16.094 6.359 -2.959 1 98.44 145 LEU A C 1
ATOM 1135 O O . LEU A 1 145 ? -15.523 6.168 -1.884 1 98.44 145 LEU A O 1
ATOM 1139 N N . ASN A 1 146 ? -15.898 7.438 -3.682 1 98.5 146 ASN A N 1
ATOM 1140 C CA . ASN A 1 146 ? -15.008 8.5 -3.227 1 98.5 146 ASN A CA 1
ATOM 1141 C C . ASN A 1 146 ? -15.508 9.133 -1.934 1 98.5 146 ASN A C 1
ATOM 1143 O O . ASN A 1 146 ? -14.727 9.406 -1.021 1 98.5 146 ASN A O 1
ATOM 1147 N N . ASN A 1 147 ? -16.859 9.398 -1.877 1 98.38 147 ASN A N 1
ATOM 1148 C CA . ASN A 1 147 ? -17.406 9.992 -0.659 1 98.38 147 ASN A CA 1
ATOM 1149 C C . ASN A 1 147 ? -17.297 9.039 0.523 1 98.38 147 ASN A C 1
ATOM 1151 O O . ASN A 1 147 ? -17.062 9.461 1.655 1 98.38 147 ASN A O 1
ATOM 1155 N N . LEU A 1 148 ? -17.516 7.758 0.274 1 98.19 148 LEU A N 1
ATOM 1156 C CA . LEU A 1 148 ? -17.344 6.746 1.312 1 98.19 148 LEU A CA 1
ATOM 1157 C C . LEU A 1 148 ? -15.906 6.758 1.847 1 98.19 148 LEU A C 1
ATOM 1159 O O . LEU A 1 148 ? -15.695 6.746 3.061 1 98.19 148 LEU A O 1
ATOM 1163 N N . GLY A 1 149 ? -14.914 6.766 0.917 1 98.44 149 GLY A N 1
ATOM 1164 C CA . GLY A 1 149 ? -13.516 6.855 1.321 1 98.44 149 GLY A CA 1
ATOM 1165 C C . GLY A 1 149 ? -13.211 8.094 2.139 1 98.44 149 GLY A C 1
ATOM 1166 O O . GLY A 1 149 ? -12.531 8.016 3.162 1 98.44 149 GLY A O 1
ATOM 1167 N N . SER A 1 150 ? -13.719 9.234 1.684 1 97.69 150 SER A N 1
ATOM 1168 C CA . SER A 1 150 ? -13.516 10.492 2.402 1 97.69 150 SER A CA 1
ATOM 1169 C C . SER A 1 150 ? -14.094 10.422 3.809 1 97.69 150 SER A C 1
ATOM 1171 O O . SER A 1 150 ? -13.492 10.922 4.762 1 97.69 150 SER A O 1
ATOM 1173 N N . LEU A 1 151 ? -15.297 9.859 3.93 1 96.94 151 LEU A N 1
ATOM 1174 C CA . LEU A 1 151 ? -15.93 9.688 5.234 1 96.94 151 LEU A CA 1
ATOM 1175 C C . LEU A 1 151 ? -15.07 8.82 6.145 1 96.94 151 LEU A C 1
ATOM 1177 O O . LEU A 1 151 ? -14.898 9.125 7.328 1 96.94 151 LEU A O 1
ATOM 1181 N N . PHE A 1 152 ? -14.508 7.723 5.586 1 97.56 152 PHE A N 1
ATOM 1182 C CA . PHE A 1 152 ? -13.648 6.832 6.363 1 97.56 152 PHE A CA 1
ATOM 1183 C C . PHE A 1 152 ? -12.414 7.574 6.863 1 97.56 152 PHE A C 1
ATOM 1185 O O . PHE A 1 152 ? -11.961 7.348 7.984 1 97.56 152 PHE A O 1
ATOM 1192 N N . LEU A 1 153 ? -11.844 8.477 6.043 1 95.5 153 LEU A N 1
ATOM 1193 C CA . LEU A 1 153 ? -10.719 9.289 6.496 1 95.5 153 LEU A CA 1
ATOM 1194 C C . LEU A 1 153 ? -11.133 10.172 7.668 1 95.5 153 LEU A C 1
ATOM 1196 O O . LEU A 1 153 ? -10.375 10.32 8.633 1 95.5 153 LEU A O 1
ATOM 1200 N N . GLU A 1 154 ? -12.336 10.75 7.566 1 90.88 154 GLU A N 1
ATOM 1201 C CA . GLU A 1 154 ? -12.836 11.656 8.602 1 90.88 154 GLU A CA 1
ATOM 1202 C C . GLU A 1 154 ? -12.977 10.945 9.938 1 90.88 154 GLU A C 1
ATOM 1204 O O . GLU A 1 154 ? -12.781 11.547 10.992 1 90.88 154 GLU A O 1
ATOM 1209 N N . VAL A 1 155 ? -13.289 9.672 9.859 1 91 155 VAL A N 1
ATOM 1210 C CA . VAL A 1 155 ? -13.516 8.953 11.109 1 91 155 VAL A CA 1
ATOM 1211 C C . VAL A 1 155 ? -12.289 8.125 11.469 1 91 155 VAL A C 1
ATOM 1213 O O . VAL A 1 155 ? -12.344 7.266 12.344 1 91 155 VAL A O 1
ATOM 1216 N N . GLY A 1 156 ? -11.188 8.242 10.758 1 91.75 156 GLY A N 1
ATOM 1217 C CA . GLY A 1 156 ? -9.898 7.68 11.125 1 91.75 156 GLY A CA 1
ATOM 1218 C C . GLY A 1 156 ? -9.711 6.254 10.641 1 91.75 156 GLY A C 1
ATOM 1219 O O . GLY A 1 156 ? -8.82 5.543 11.125 1 91.75 156 GLY A O 1
ATOM 1220 N N . GLN A 1 157 ? -10.516 5.766 9.734 1 95.62 157 GLN A N 1
ATOM 1221 C CA . GLN A 1 157 ? -10.398 4.418 9.18 1 95.62 157 GLN A CA 1
ATOM 1222 C C . GLN A 1 157 ? -9.695 4.438 7.828 1 95.62 157 GLN A C 1
ATOM 1224 O O . GLN A 1 157 ? -10.328 4.234 6.789 1 95.62 157 GLN A O 1
ATOM 1229 N N . THR A 1 158 ? -8.375 4.531 7.859 1 97.12 158 THR A N 1
ATOM 1230 C CA . THR A 1 158 ? -7.586 4.797 6.66 1 97.12 158 THR A CA 1
ATOM 1231 C C . THR A 1 158 ? -7.539 3.568 5.758 1 97.12 158 THR A C 1
ATOM 1233 O O . THR A 1 158 ? -7.516 3.693 4.531 1 97.12 158 THR A O 1
ATOM 1236 N N . ASP A 1 159 ? -7.504 2.316 6.316 1 96.88 159 ASP A N 1
ATOM 1237 C CA . ASP A 1 159 ? -7.508 1.105 5.5 1 96.88 159 ASP A CA 1
ATOM 1238 C C . ASP A 1 159 ? -8.789 1.002 4.68 1 96.88 159 ASP A C 1
ATOM 1240 O O . ASP A 1 159 ? -8.75 0.655 3.496 1 96.88 159 ASP A O 1
ATOM 1244 N N . ALA A 1 160 ? -9.93 1.286 5.344 1 97.62 160 ALA A N 1
ATOM 1245 C CA . ALA A 1 160 ? -11.219 1.276 4.66 1 97.62 160 ALA A CA 1
ATOM 1246 C C . ALA A 1 160 ? -11.266 2.338 3.566 1 97.62 160 ALA A C 1
ATOM 1248 O O . ALA A 1 160 ? -11.844 2.113 2.5 1 97.62 160 ALA A O 1
ATOM 1249 N N . ALA A 1 161 ? -10.656 3.496 3.844 1 98.56 161 ALA A N 1
ATOM 1250 C CA . ALA A 1 161 ? -10.602 4.57 2.855 1 98.56 161 ALA A CA 1
ATOM 1251 C C . ALA A 1 161 ? -9.828 4.137 1.614 1 98.56 161 ALA A C 1
ATOM 1253 O O . ALA A 1 161 ? -10.289 4.328 0.487 1 98.56 161 ALA A O 1
ATOM 1254 N N . VAL A 1 162 ? -8.617 3.525 1.825 1 98.56 162 VAL A N 1
ATOM 1255 C CA . VAL A 1 162 ? -7.801 3.053 0.714 1 98.56 162 VAL A CA 1
ATOM 1256 C C . VAL A 1 162 ? -8.586 2.045 -0.119 1 98.56 162 VAL A C 1
ATOM 1258 O O . VAL A 1 162 ? -8.57 2.102 -1.351 1 98.56 162 VAL A O 1
ATOM 1261 N N . ALA A 1 163 ? -9.305 1.159 0.552 1 98 163 ALA A N 1
ATOM 1262 C CA . ALA A 1 163 ? -10.117 0.171 -0.15 1 98 163 ALA A CA 1
ATOM 1263 C C . ALA A 1 163 ? -11.188 0.848 -1.008 1 98 163 ALA A C 1
ATOM 1265 O O . ALA A 1 163 ? -11.406 0.46 -2.158 1 98 163 ALA A O 1
ATOM 1266 N N . ALA A 1 164 ? -11.859 1.88 -0.504 1 98.25 164 ALA A N 1
ATOM 1267 C CA . ALA A 1 164 ? -12.906 2.592 -1.231 1 98.25 164 ALA A CA 1
ATOM 1268 C C . ALA A 1 164 ? -12.336 3.338 -2.432 1 98.25 164 ALA A C 1
ATOM 1270 O O . ALA A 1 164 ? -12.906 3.303 -3.525 1 98.25 164 ALA A O 1
ATOM 1271 N N . PHE A 1 165 ? -11.227 3.996 -2.25 1 98.69 165 PHE A N 1
ATOM 1272 C CA . PHE A 1 165 ? -10.617 4.77 -3.328 1 98.69 165 PHE A CA 1
ATOM 1273 C C . PHE A 1 165 ? -10.102 3.852 -4.426 1 98.69 165 PHE A C 1
ATOM 1275 O O . PHE A 1 165 ? -10.195 4.18 -5.613 1 98.69 165 PHE A O 1
ATOM 1282 N N . THR A 1 166 ? -9.492 2.725 -4.062 1 98.25 166 THR A N 1
ATOM 1283 C CA . THR A 1 166 ? -9.008 1.79 -5.07 1 98.25 166 THR A CA 1
ATOM 1284 C C . THR A 1 166 ? -10.172 1.174 -5.844 1 98.25 166 THR A C 1
ATOM 1286 O O . THR A 1 166 ? -10.055 0.907 -7.039 1 98.25 166 THR A O 1
ATOM 1289 N N . ASP A 1 167 ? -11.305 0.888 -5.141 1 97.81 167 ASP A N 1
ATOM 1290 C CA . ASP A 1 167 ? -12.508 0.456 -5.844 1 97.81 167 ASP A CA 1
ATOM 1291 C C . ASP A 1 167 ? -12.961 1.511 -6.852 1 97.81 167 ASP A C 1
ATOM 1293 O O . ASP A 1 167 ? -13.383 1.178 -7.957 1 97.81 167 ASP A O 1
ATOM 1297 N N . ALA A 1 168 ? -12.906 2.785 -6.453 1 98.56 168 ALA A N 1
ATOM 1298 C CA . ALA A 1 168 ? -13.273 3.879 -7.348 1 98.56 168 ALA A CA 1
ATOM 1299 C C . ALA A 1 168 ? -12.383 3.896 -8.586 1 98.56 168 ALA A C 1
ATOM 1301 O O . ALA A 1 168 ? -12.859 4.09 -9.703 1 98.56 168 ALA A O 1
ATOM 1302 N N . ILE A 1 169 ? -11.078 3.686 -8.398 1 98.56 169 ILE A N 1
ATOM 1303 C CA . ILE A 1 169 ? -10.117 3.689 -9.492 1 98.56 169 ILE A CA 1
ATOM 1304 C C . ILE A 1 169 ? -10.375 2.494 -10.414 1 98.56 169 ILE A C 1
ATOM 1306 O O . ILE A 1 169 ? -10.297 2.613 -11.633 1 98.56 169 ILE A O 1
ATOM 1310 N N . GLN A 1 170 ? -10.641 1.312 -9.82 1 97.12 170 GLN A N 1
ATOM 1311 C CA . GLN A 1 170 ? -10.977 0.153 -10.641 1 97.12 170 GLN A CA 1
ATOM 1312 C C . GLN A 1 170 ? -12.188 0.44 -11.531 1 97.12 170 GLN A C 1
ATOM 1314 O O . GLN A 1 170 ? -12.219 0.018 -12.688 1 97.12 170 GLN A O 1
ATOM 1319 N N . ALA A 1 171 ? -13.188 1.19 -11.016 1 97.44 171 ALA A N 1
ATOM 1320 C CA . ALA A 1 171 ? -14.406 1.524 -11.75 1 97.44 171 ALA A CA 1
ATOM 1321 C C . ALA A 1 171 ? -14.125 2.572 -12.82 1 97.44 171 ALA A C 1
ATOM 1323 O O . ALA A 1 171 ? -14.695 2.516 -13.914 1 97.44 171 ALA A O 1
ATOM 1324 N N . ALA A 1 172 ? -13.297 3.541 -12.5 1 98.19 172 ALA A N 1
ATOM 1325 C CA . ALA A 1 172 ? -12.93 4.617 -13.414 1 98.19 172 ALA A CA 1
ATOM 1326 C C . ALA A 1 172 ? -11.453 4.969 -13.289 1 98.19 172 ALA A C 1
ATOM 1328 O O . ALA A 1 172 ? -11.094 5.957 -12.641 1 98.19 172 ALA A O 1
ATOM 1329 N N . PRO A 1 173 ? -10.578 4.246 -13.984 1 98.06 173 PRO A N 1
ATOM 1330 C CA . PRO A 1 173 ? -9.133 4.383 -13.781 1 98.06 173 PRO A CA 1
ATOM 1331 C C . PRO A 1 173 ? -8.609 5.758 -14.188 1 98.06 173 PRO A C 1
ATOM 1333 O O . PRO A 1 173 ? -7.523 6.16 -13.773 1 98.06 173 PRO A O 1
ATOM 1336 N N . ALA A 1 174 ? -9.375 6.516 -14.93 1 97.81 174 ALA A N 1
ATOM 1337 C CA . ALA A 1 174 ? -8.906 7.816 -15.406 1 97.81 174 ALA A CA 1
ATOM 1338 C C . ALA A 1 174 ? -9.43 8.945 -14.523 1 97.81 174 ALA A C 1
ATOM 1340 O O . ALA A 1 174 ? -9.195 10.117 -14.805 1 97.81 174 ALA A O 1
ATOM 1341 N N . ASN A 1 175 ? -10.227 8.617 -13.477 1 98.31 175 ASN A N 1
ATOM 1342 C CA . ASN A 1 175 ? -10.773 9.633 -12.586 1 98.31 175 ASN A CA 1
ATOM 1343 C C . ASN A 1 175 ? -9.695 10.234 -11.688 1 98.31 175 ASN A C 1
ATOM 1345 O O . ASN A 1 175 ? -9.281 9.617 -10.703 1 98.31 175 ASN A O 1
ATOM 1349 N N . ALA A 1 176 ? -9.281 11.484 -11.969 1 98.44 176 ALA A N 1
ATOM 1350 C CA . ALA A 1 176 ? -8.172 12.148 -11.297 1 98.44 176 ALA A CA 1
ATOM 1351 C C . ALA A 1 176 ? -8.461 12.32 -9.805 1 98.44 176 ALA A C 1
ATOM 1353 O O . ALA A 1 176 ? -7.562 12.188 -8.977 1 98.44 176 ALA A O 1
ATOM 1354 N N . GLN A 1 177 ? -9.703 12.602 -9.438 1 98.31 177 GLN A N 1
ATOM 1355 C CA . GLN A 1 177 ? -10.078 12.828 -8.047 1 98.31 177 GLN A CA 1
ATOM 1356 C C . GLN A 1 177 ? -9.836 11.578 -7.207 1 98.31 177 GLN A C 1
ATOM 1358 O O . GLN A 1 177 ? -9.383 11.664 -6.066 1 98.31 177 GLN A O 1
ATOM 1363 N N . SER A 1 178 ? -10.172 10.398 -7.746 1 98.69 178 SER A N 1
ATOM 1364 C CA . SER A 1 178 ? -9.953 9.141 -7.035 1 98.69 178 SER A CA 1
ATOM 1365 C C . SER A 1 178 ? -8.477 8.938 -6.723 1 98.69 178 SER A C 1
ATOM 1367 O O . SER A 1 178 ? -8.125 8.5 -5.625 1 98.69 178 SER A O 1
ATOM 1369 N N . HIS A 1 179 ? -7.594 9.266 -7.707 1 98.81 179 HIS A N 1
ATOM 1370 C CA . HIS A 1 179 ? -6.156 9.148 -7.496 1 98.81 179 HIS A CA 1
ATOM 1371 C C . HIS A 1 179 ? -5.668 10.141 -6.445 1 98.81 179 HIS A C 1
ATOM 1373 O O . HIS A 1 179 ? -4.824 9.797 -5.613 1 98.81 179 HIS A O 1
ATOM 1379 N N . GLY A 1 180 ? -6.164 11.391 -6.547 1 98.75 180 GLY A N 1
ATOM 1380 C CA . GLY A 1 180 ? -5.816 12.375 -5.531 1 98.75 180 GLY A CA 1
ATOM 1381 C C . GLY A 1 180 ? -6.207 11.953 -4.129 1 98.75 180 GLY A C 1
ATOM 1382 O O . GLY A 1 180 ? -5.418 12.094 -3.191 1 98.75 180 GLY A O 1
ATOM 1383 N N . ASN A 1 181 ? -7.484 11.422 -3.979 1 98.69 181 ASN A N 1
ATOM 1384 C CA . ASN A 1 181 ? -7.961 10.93 -2.691 1 98.69 181 ASN A CA 1
ATOM 1385 C C . ASN A 1 181 ? -7.098 9.781 -2.174 1 98.69 181 ASN A C 1
ATOM 1387 O O . ASN A 1 181 ? -6.758 9.742 -0.991 1 98.69 181 ASN A O 1
ATOM 1391 N N . LEU A 1 182 ? -6.723 8.859 -3.088 1 98.75 182 LEU A N 1
ATOM 1392 C CA . LEU A 1 182 ? -5.867 7.742 -2.705 1 98.75 182 LEU A CA 1
ATOM 1393 C C . LEU A 1 182 ? -4.508 8.234 -2.227 1 98.75 182 LEU A C 1
ATOM 1395 O O . LEU A 1 182 ? -3.988 7.754 -1.217 1 98.75 182 LEU A O 1
ATOM 1399 N N . GLY A 1 183 ? -3.906 9.18 -3.018 1 98.75 183 GLY A N 1
ATOM 1400 C CA . GLY A 1 183 ? -2.625 9.742 -2.617 1 98.75 183 GLY A CA 1
ATOM 1401 C C . GLY A 1 183 ? -2.643 10.336 -1.218 1 98.75 183 GLY A C 1
ATOM 1402 O O . GLY A 1 183 ? -1.719 10.109 -0.434 1 98.75 183 GLY A O 1
ATOM 1403 N N . TYR A 1 184 ? -3.697 11.07 -0.901 1 98.19 184 TYR A N 1
ATOM 1404 C CA . TYR A 1 184 ? -3.838 11.664 0.422 1 98.19 184 TYR A CA 1
ATOM 1405 C C . TYR A 1 184 ? -3.934 10.586 1.497 1 98.19 184 TYR A C 1
ATOM 1407 O O . TYR A 1 184 ? -3.264 10.672 2.529 1 98.19 184 TYR A O 1
ATOM 1415 N N . ALA A 1 185 ? -4.75 9.562 1.27 1 98.44 185 ALA A N 1
ATOM 1416 C CA . ALA A 1 185 ? -4.926 8.469 2.225 1 98.44 185 ALA A CA 1
ATOM 1417 C C . ALA A 1 185 ? -3.615 7.723 2.457 1 98.44 185 ALA A C 1
ATOM 1419 O O . ALA A 1 185 ? -3.295 7.355 3.592 1 98.44 185 ALA A O 1
ATOM 1420 N N . LEU A 1 186 ? -2.855 7.441 1.354 1 98.75 186 LEU A N 1
ATOM 1421 C CA . LEU A 1 186 ? -1.59 6.723 1.445 1 98.75 186 LEU A CA 1
ATOM 1422 C C . LEU A 1 186 ? -0.563 7.531 2.232 1 98.75 186 LEU A C 1
ATOM 1424 O O . LEU A 1 186 ? 0.246 6.961 2.969 1 98.75 186 LEU A O 1
ATOM 1428 N N . ASP A 1 187 ? -0.572 8.82 2.035 1 97.88 187 ASP A N 1
ATOM 1429 C CA . ASP A 1 187 ? 0.308 9.68 2.818 1 97.88 187 ASP A CA 1
ATOM 1430 C C . ASP A 1 187 ? 0.016 9.555 4.312 1 97.88 187 ASP A C 1
ATOM 1432 O O . ASP A 1 187 ? 0.939 9.5 5.129 1 97.88 187 ASP A O 1
ATOM 1436 N N . LEU A 1 188 ? -1.285 9.523 4.68 1 96.12 188 LEU A N 1
ATOM 1437 C CA . LEU A 1 188 ? -1.689 9.375 6.074 1 96.12 188 LEU A CA 1
ATOM 1438 C C . LEU A 1 188 ? -1.216 8.039 6.637 1 96.12 188 LEU A C 1
ATOM 1440 O O . LEU A 1 188 ? -1.098 7.879 7.852 1 96.12 188 LEU A O 1
ATOM 1444 N N . GLN A 1 189 ? -0.889 7.074 5.754 1 97.06 189 GLN A N 1
ATOM 1445 C CA . GLN A 1 189 ? -0.375 5.773 6.176 1 97.06 189 GLN A CA 1
ATOM 1446 C C . GLN A 1 189 ? 1.148 5.734 6.109 1 97.06 189 GLN A C 1
ATOM 1448 O O . GLN A 1 189 ? 1.754 4.668 6.203 1 97.06 189 GLN A O 1
ATOM 1453 N N . ASP A 1 190 ? 1.779 6.855 5.793 1 97.38 190 ASP A N 1
ATOM 1454 C CA . ASP A 1 190 ? 3.229 7.023 5.723 1 97.38 190 ASP A CA 1
ATOM 1455 C C . ASP A 1 190 ? 3.816 6.215 4.566 1 97.38 190 ASP A C 1
ATOM 1457 O O . ASP A 1 190 ? 4.953 5.742 4.648 1 97.38 190 ASP A O 1
ATOM 1461 N N . ARG A 1 191 ? 3.002 5.895 3.545 1 98.19 191 ARG A N 1
ATOM 1462 C CA . ARG A 1 191 ? 3.443 5.262 2.307 1 98.19 191 ARG A CA 1
ATOM 1463 C C . ARG A 1 191 ? 3.738 6.309 1.234 1 98.19 191 ARG A C 1
ATOM 1465 O O . ARG A 1 191 ? 3.029 6.391 0.229 1 98.19 191 ARG A O 1
ATOM 1472 N N . LEU A 1 192 ? 4.797 7.004 1.355 1 98.56 192 LEU A N 1
ATOM 1473 C CA . LEU A 1 192 ? 5.07 8.258 0.665 1 98.56 192 LEU A CA 1
ATOM 1474 C C . LEU A 1 192 ? 5.328 8.023 -0.819 1 98.56 192 LEU A C 1
ATOM 1476 O O . LEU A 1 192 ? 4.848 8.773 -1.667 1 98.56 192 LEU A O 1
ATOM 1480 N N . GLY A 1 193 ? 6.164 7 -1.145 1 98.31 193 GLY A N 1
ATOM 1481 C CA . GLY A 1 193 ? 6.418 6.699 -2.545 1 98.31 193 GLY A CA 1
ATOM 1482 C C . GLY A 1 193 ? 5.152 6.41 -3.33 1 98.31 193 GLY A C 1
ATOM 1483 O O . GLY A 1 193 ? 4.965 6.938 -4.43 1 98.31 193 GLY A O 1
ATOM 1484 N N . GLU A 1 194 ? 4.285 5.566 -2.762 1 98.62 194 GLU A N 1
ATOM 1485 C CA . GLU A 1 194 ? 3.01 5.23 -3.385 1 98.62 194 GLU A CA 1
ATOM 1486 C C . GLU A 1 194 ? 2.096 6.449 -3.463 1 98.62 194 GLU A C 1
ATOM 1488 O O . GLU A 1 194 ? 1.37 6.629 -4.441 1 98.62 194 GLU A O 1
ATOM 1493 N N . ALA A 1 195 ? 2.074 7.281 -2.436 1 98.81 195 ALA A N 1
ATOM 1494 C CA . ALA A 1 195 ? 1.278 8.508 -2.426 1 98.81 195 ALA A CA 1
ATOM 1495 C C . ALA A 1 195 ? 1.699 9.445 -3.553 1 98.81 195 ALA A C 1
ATOM 1497 O O . ALA A 1 195 ? 0.855 9.953 -4.293 1 98.81 195 ALA A O 1
ATOM 1498 N N . ALA A 1 196 ? 3.023 9.688 -3.691 1 98.75 196 ALA A N 1
ATOM 1499 C CA . ALA A 1 196 ? 3.533 10.555 -4.75 1 98.75 196 ALA A CA 1
ATOM 1500 C C . ALA A 1 196 ? 3.148 10.023 -6.129 1 98.75 196 ALA A C 1
ATOM 1502 O O . ALA A 1 196 ? 2.75 10.789 -7.008 1 98.75 196 ALA A O 1
ATOM 1503 N N . ALA A 1 197 ? 3.295 8.711 -6.289 1 98.69 197 ALA A N 1
ATOM 1504 C CA . ALA A 1 197 ? 2.92 8.086 -7.555 1 98.69 197 ALA A CA 1
ATOM 1505 C C . ALA A 1 197 ? 1.446 8.328 -7.867 1 98.69 197 ALA A C 1
ATOM 1507 O O . ALA A 1 197 ? 1.094 8.664 -9 1 98.69 197 ALA A O 1
ATOM 1508 N N . ALA A 1 198 ? 0.544 8.148 -6.867 1 98.81 198 ALA A N 1
ATOM 1509 C CA . ALA A 1 198 ? -0.889 8.352 -7.055 1 98.81 198 ALA A CA 1
ATOM 1510 C C . ALA A 1 198 ? -1.186 9.789 -7.484 1 98.81 198 ALA A C 1
ATOM 1512 O O . ALA A 1 198 ? -1.988 10.016 -8.391 1 98.81 198 ALA A O 1
ATOM 1513 N N . HIS A 1 199 ? -0.559 10.789 -6.816 1 98.81 199 HIS A N 1
ATOM 1514 C CA . HIS A 1 199 ? -0.766 12.18 -7.203 1 98.81 199 HIS A CA 1
ATOM 1515 C C . HIS A 1 199 ? -0.265 12.438 -8.617 1 98.81 199 HIS A C 1
ATOM 1517 O O . HIS A 1 199 ? -0.897 13.172 -9.383 1 98.81 199 HIS A O 1
ATOM 1523 N N . ARG A 1 200 ? 0.919 11.875 -9.016 1 98.69 200 ARG A N 1
ATOM 1524 C CA . ARG A 1 200 ? 1.45 12.047 -10.367 1 98.69 200 ARG A CA 1
ATOM 1525 C C . ARG A 1 200 ? 0.501 11.461 -11.406 1 98.69 200 ARG A C 1
ATOM 1527 O O . ARG A 1 200 ? 0.341 12.023 -12.492 1 98.69 200 ARG A O 1
ATOM 1534 N N . VAL A 1 201 ? -0.107 10.305 -11.078 1 98.75 201 VAL A N 1
ATOM 1535 C CA . VAL A 1 201 ? -1.085 9.719 -11.984 1 98.75 201 VAL A CA 1
ATOM 1536 C C . VAL A 1 201 ? -2.291 10.641 -12.125 1 98.75 201 VAL A C 1
ATOM 1538 O O . VAL A 1 201 ? -2.791 10.859 -13.234 1 98.75 201 VAL A O 1
ATOM 1541 N N . ALA A 1 202 ? -2.857 11.195 -10.961 1 98.75 202 ALA A N 1
ATOM 1542 C CA . ALA A 1 202 ? -3.939 12.172 -11.016 1 98.75 202 ALA A CA 1
ATOM 1543 C C . ALA A 1 202 ? -3.607 13.305 -11.984 1 98.75 202 ALA A C 1
ATOM 1545 O O . ALA A 1 202 ? -4.438 13.695 -12.805 1 98.75 202 ALA A O 1
ATOM 1546 N N . LEU A 1 203 ? -2.361 13.773 -11.938 1 98.5 203 LEU A N 1
ATOM 1547 C CA . LEU A 1 203 ? -1.922 14.93 -12.719 1 98.5 203 LEU A CA 1
ATOM 1548 C C . LEU A 1 203 ? -1.723 14.547 -14.18 1 98.5 203 LEU A C 1
ATOM 1550 O O . LEU A 1 203 ? -1.823 15.398 -15.07 1 98.5 203 LEU A O 1
ATOM 1554 N N . ALA A 1 204 ? -1.348 13.25 -14.445 1 98.06 204 ALA A N 1
ATOM 1555 C CA . ALA A 1 204 ? -1.259 12.773 -15.82 1 98.06 204 ALA A CA 1
ATOM 1556 C C . ALA A 1 204 ? -2.621 12.82 -16.5 1 98.06 204 ALA A C 1
ATOM 1558 O O . ALA A 1 204 ? -2.713 13.094 -17.703 1 98.06 204 ALA A O 1
ATOM 1559 N N . PHE A 1 205 ? -3.697 12.539 -15.727 1 97.75 205 PHE A N 1
ATOM 1560 C CA . PHE A 1 205 ? -5.051 12.539 -16.266 1 97.75 205 PHE A CA 1
ATOM 1561 C C . PHE A 1 205 ? -5.641 13.945 -16.234 1 97.75 205 PHE A C 1
ATOM 1563 O O . PHE A 1 205 ? -6.465 14.297 -17.094 1 97.75 205 PHE A O 1
ATOM 1570 N N . GLN A 1 206 ? -5.273 14.812 -15.211 1 98.25 206 GLN A N 1
ATOM 1571 C CA . GLN A 1 206 ? -5.754 16.188 -15.07 1 98.25 206 GLN A CA 1
ATOM 1572 C C . GLN A 1 206 ? -4.633 17.125 -14.633 1 98.25 206 GLN A C 1
ATOM 1574 O O . GLN A 1 206 ? -4.516 17.453 -13.453 1 98.25 206 GLN A O 1
ATOM 1579 N N . PRO A 1 207 ? -3.922 17.688 -15.539 1 97.81 207 PRO A N 1
ATOM 1580 C CA . PRO A 1 207 ? -2.723 18.469 -15.242 1 97.81 207 PRO A CA 1
ATOM 1581 C C . PRO A 1 207 ? -3.029 19.75 -14.461 1 97.81 207 PRO A C 1
ATOM 1583 O O . PRO A 1 207 ? -2.135 20.328 -13.844 1 97.81 207 PRO A O 1
ATOM 1586 N N . ASP A 1 208 ? -4.27 20.234 -14.469 1 98 208 ASP A N 1
ATOM 1587 C CA . ASP A 1 208 ? -4.602 21.5 -13.82 1 98 208 ASP A CA 1
ATOM 1588 C C . ASP A 1 208 ? -5.219 21.266 -12.445 1 98 208 ASP A C 1
ATOM 1590 O O . ASP A 1 208 ? -5.867 22.141 -11.891 1 98 208 ASP A O 1
ATOM 1594 N N . PHE A 1 209 ? -5.102 20.031 -11.93 1 98 209 PHE A N 1
ATOM 1595 C CA . PHE A 1 209 ? -5.664 19.656 -10.633 1 98 209 PHE A CA 1
ATOM 1596 C C . PHE A 1 209 ? -4.852 20.25 -9.492 1 98 209 PHE A C 1
ATOM 1598 O O . PHE A 1 209 ? -4.016 19.578 -8.898 1 98 209 PHE A O 1
ATOM 1605 N N . ALA A 1 210 ? -5.09 21.469 -9.039 1 98.12 210 ALA A N 1
ATOM 1606 C CA . ALA A 1 210 ? -4.293 22.266 -8.102 1 98.12 210 ALA A CA 1
ATOM 1607 C C . ALA A 1 210 ? -4.121 21.531 -6.773 1 98.12 210 ALA A C 1
ATOM 1609 O O . ALA A 1 210 ? -3.027 21.516 -6.203 1 98.12 210 ALA A O 1
ATOM 1610 N N . LEU A 1 211 ? -5.188 20.969 -6.309 1 97.75 211 LEU A N 1
ATOM 1611 C CA . LEU A 1 211 ? -5.121 20.266 -5.027 1 97.75 211 LEU A CA 1
ATOM 1612 C C . LEU A 1 211 ? -4.137 19.109 -5.094 1 97.75 211 LEU A C 1
ATOM 1614 O O . LEU A 1 211 ? -3.396 18.859 -4.141 1 97.75 211 LEU A O 1
ATOM 1618 N N . ALA A 1 212 ? -4.109 18.344 -6.199 1 98.44 212 ALA A N 1
ATOM 1619 C CA . ALA A 1 212 ? -3.168 17.25 -6.375 1 98.44 212 ALA A CA 1
ATOM 1620 C C . ALA A 1 212 ? -1.729 17.75 -6.387 1 98.44 212 ALA A C 1
ATOM 1622 O O . ALA A 1 212 ? -0.832 17.109 -5.84 1 98.44 212 ALA A O 1
ATOM 1623 N N . TRP A 1 213 ? -1.475 18.906 -7.043 1 98.62 213 TRP A N 1
ATOM 1624 C CA . TRP A 1 213 ? -0.152 19.516 -7.039 1 98.62 213 TRP A CA 1
ATOM 1625 C C . TRP A 1 213 ? 0.284 19.859 -5.617 1 98.62 213 TRP A C 1
ATOM 1627 O O . TRP A 1 213 ? 1.409 19.547 -5.215 1 98.62 213 TRP A O 1
ATOM 1637 N N . SER A 1 214 ? -0.605 20.469 -4.887 1 98.38 214 SER A N 1
ATOM 1638 C CA . SER A 1 214 ? -0.282 20.844 -3.516 1 98.38 214 SER A CA 1
ATOM 1639 C C . SER A 1 214 ? 0.01 19.625 -2.654 1 98.38 214 SER A C 1
ATOM 1641 O O . SER A 1 214 ? 0.99 19.609 -1.907 1 98.38 214 SER A O 1
ATOM 1643 N N . ASN A 1 215 ? -0.861 18.609 -2.787 1 98.44 215 ASN A N 1
ATOM 1644 C CA . ASN A 1 215 ? -0.669 17.391 -2.01 1 98.44 215 ASN A CA 1
ATOM 1645 C C . ASN A 1 215 ? 0.608 16.656 -2.418 1 98.44 215 ASN A C 1
ATOM 1647 O O . ASN A 1 215 ? 1.285 16.078 -1.577 1 98.44 215 ASN A O 1
ATOM 1651 N N . LEU A 1 216 ? 0.94 16.672 -3.756 1 98.69 216 LEU A N 1
ATOM 1652 C CA . LEU A 1 216 ? 2.211 16.109 -4.211 1 98.69 216 LEU A CA 1
ATOM 1653 C C . LEU A 1 216 ? 3.383 16.828 -3.549 1 98.69 216 LEU A C 1
ATOM 1655 O O . LEU A 1 216 ? 4.352 16.188 -3.129 1 98.69 216 LEU A O 1
ATOM 1659 N N . GLY A 1 217 ? 3.283 18.156 -3.475 1 98.69 217 GLY A N 1
ATOM 1660 C CA . GLY A 1 217 ? 4.312 18.922 -2.785 1 98.69 217 GLY A CA 1
ATOM 1661 C C . GLY A 1 217 ? 4.531 18.469 -1.353 1 98.69 217 GLY A C 1
ATOM 1662 O O . GLY A 1 217 ? 5.672 18.328 -0.91 1 98.69 217 GLY A O 1
ATOM 1663 N N . ASN A 1 218 ? 3.434 18.25 -0.642 1 98.38 218 ASN A N 1
ATOM 1664 C CA . ASN A 1 218 ? 3.52 17.797 0.74 1 98.38 218 ASN A CA 1
ATOM 1665 C C . ASN A 1 218 ? 4.246 16.453 0.839 1 98.38 218 ASN A C 1
ATOM 1667 O O . ASN A 1 218 ? 5.086 16.266 1.721 1 98.38 218 ASN A O 1
ATOM 1671 N N . VAL A 1 219 ? 3.947 15.539 -0.065 1 98.62 219 VAL A N 1
ATOM 1672 C CA . VAL A 1 219 ? 4.555 14.211 -0.05 1 98.62 219 VAL A CA 1
ATOM 1673 C C . VAL A 1 219 ? 6.039 14.32 -0.392 1 98.62 219 VAL A C 1
ATOM 1675 O O . VAL A 1 219 ? 6.879 13.688 0.255 1 98.62 219 VAL A O 1
ATOM 1678 N N . LEU A 1 220 ? 6.352 15.133 -1.432 1 98.5 220 LEU A N 1
ATOM 1679 C CA . LEU A 1 220 ? 7.738 15.328 -1.846 1 98.5 220 LEU A CA 1
ATOM 1680 C C . LEU A 1 220 ? 8.562 15.938 -0.718 1 98.5 220 LEU A C 1
ATOM 1682 O O . LEU A 1 220 ? 9.719 15.57 -0.517 1 98.5 220 LEU A O 1
ATOM 1686 N N . LYS A 1 221 ? 7.938 16.859 0.008 1 98.06 221 LYS A N 1
ATOM 1687 C CA . LYS A 1 221 ? 8.594 17.438 1.183 1 98.06 221 LYS A CA 1
ATOM 1688 C C . LYS A 1 221 ? 8.922 16.344 2.205 1 98.06 221 LYS A C 1
ATOM 1690 O O . LYS A 1 221 ? 10.039 16.281 2.719 1 98.06 221 LYS A O 1
ATOM 1695 N N . GLY A 1 222 ? 7.973 15.492 2.479 1 97.62 222 GLY A N 1
ATOM 1696 C CA . GLY A 1 222 ? 8.18 14.391 3.408 1 97.62 222 GLY A CA 1
ATOM 1697 C C . GLY A 1 222 ? 9.25 13.414 2.949 1 97.62 222 GLY A C 1
ATOM 1698 O O . GLY A 1 222 ? 9.914 12.781 3.773 1 97.62 222 GLY A O 1
ATOM 1699 N N . GLN A 1 223 ? 9.469 13.32 1.607 1 97.62 223 GLN A N 1
ATOM 1700 C CA . GLN A 1 223 ? 10.477 12.43 1.048 1 97.62 223 GLN A CA 1
ATOM 1701 C C . GLN A 1 223 ? 11.859 13.07 1.08 1 97.62 223 GLN A C 1
ATOM 1703 O O . GLN A 1 223 ? 12.867 12.414 0.801 1 97.62 223 GLN A O 1
ATOM 1708 N N . GLY A 1 224 ? 11.891 14.352 1.359 1 96.75 224 GLY A N 1
ATOM 1709 C CA . GLY A 1 224 ? 13.148 15.078 1.396 1 96.75 224 GLY A CA 1
ATOM 1710 C C . GLY A 1 224 ? 13.469 15.773 0.088 1 96.75 224 GLY A C 1
ATOM 1711 O O . GLY A 1 224 ? 14.57 16.312 -0.08 1 96.75 224 GLY A O 1
ATOM 1712 N N . HIS A 1 225 ? 12.531 15.75 -0.91 1 96.56 225 HIS A N 1
ATOM 1713 C CA . HIS A 1 225 ? 12.719 16.438 -2.18 1 96.56 225 HIS A CA 1
ATOM 1714 C C . HIS A 1 225 ? 12.18 17.875 -2.111 1 96.56 225 HIS A C 1
ATOM 1716 O O . HIS A 1 225 ? 11.188 18.203 -2.764 1 96.56 225 HIS A O 1
ATOM 1722 N N . LEU A 1 226 ? 12.875 18.75 -1.469 1 97.31 226 LEU A N 1
ATOM 1723 C CA . LEU A 1 226 ? 12.375 20.062 -1.069 1 97.31 226 LEU A CA 1
ATOM 1724 C C . LEU A 1 226 ? 12.195 20.969 -2.283 1 97.31 226 LEU A C 1
ATOM 1726 O O . LEU A 1 226 ? 11.188 21.672 -2.396 1 97.31 226 LEU A O 1
ATOM 1730 N N . GLU A 1 227 ? 13.148 20.953 -3.211 1 96.31 227 GLU A N 1
ATOM 1731 C CA . GLU A 1 227 ? 13.031 21.781 -4.402 1 96.31 227 GLU A CA 1
ATOM 1732 C C . GLU A 1 227 ? 11.836 21.375 -5.254 1 96.31 227 GLU A C 1
ATOM 1734 O O . GLU A 1 227 ? 11.094 22.219 -5.746 1 96.31 227 GLU A O 1
ATOM 1739 N N . GLN A 1 228 ? 11.703 20.078 -5.367 1 97.25 228 GLN A N 1
ATOM 1740 C CA . GLN A 1 228 ? 10.57 19.562 -6.133 1 97.25 228 GLN A CA 1
ATOM 1741 C C . GLN A 1 228 ? 9.25 19.875 -5.43 1 97.25 228 GLN A C 1
ATOM 1743 O O . GLN A 1 228 ? 8.227 20.094 -6.086 1 97.25 228 GLN A O 1
ATOM 1748 N N . ALA A 1 229 ? 9.227 19.828 -4.117 1 98.25 229 ALA A N 1
ATOM 1749 C CA . ALA A 1 229 ? 8.031 20.172 -3.35 1 98.25 229 ALA A CA 1
ATOM 1750 C C . ALA A 1 229 ? 7.598 21.609 -3.625 1 98.25 229 ALA A C 1
ATOM 1752 O O . ALA A 1 229 ? 6.43 21.859 -3.932 1 98.25 229 ALA A O 1
ATOM 1753 N N . ILE A 1 230 ? 8.508 22.531 -3.551 1 97.25 230 ILE A N 1
ATOM 1754 C CA . ILE A 1 230 ? 8.211 23.938 -3.775 1 97.25 230 ILE A CA 1
ATOM 1755 C C . ILE A 1 230 ? 7.73 24.141 -5.211 1 97.25 230 ILE A C 1
ATOM 1757 O O . ILE A 1 230 ? 6.773 24.891 -5.453 1 97.25 230 ILE A O 1
ATOM 1761 N N . ALA A 1 231 ? 8.406 23.422 -6.16 1 97.88 231 ALA A N 1
ATOM 1762 C CA . ALA A 1 231 ? 7.977 23.5 -7.555 1 97.88 231 ALA A CA 1
ATOM 1763 C C . ALA A 1 231 ? 6.535 23.016 -7.707 1 97.88 231 ALA A C 1
ATOM 1765 O O . ALA A 1 231 ? 5.762 23.578 -8.484 1 97.88 231 ALA A O 1
ATOM 1766 N N . ALA A 1 232 ? 6.176 21.984 -7.004 1 98.5 232 ALA A N 1
ATOM 1767 C CA . ALA A 1 232 ? 4.812 21.453 -7.047 1 98.5 232 ALA A CA 1
ATOM 1768 C C . ALA A 1 232 ? 3.816 22.469 -6.48 1 98.5 232 ALA A C 1
ATOM 1770 O O . ALA A 1 232 ? 2.752 22.688 -7.059 1 98.5 232 ALA A O 1
ATOM 1771 N N . TYR A 1 233 ? 4.125 23.078 -5.344 1 97.88 233 TYR A N 1
ATOM 1772 C CA . TYR A 1 233 ? 3.264 24.125 -4.793 1 97.88 233 TYR A CA 1
ATOM 1773 C C . TYR A 1 233 ? 3.076 25.266 -5.789 1 97.88 233 TYR A C 1
ATOM 1775 O O . TYR A 1 233 ? 1.968 25.781 -5.953 1 97.88 233 TYR A O 1
ATOM 1783 N N . ARG A 1 234 ? 4.148 25.672 -6.41 1 97.06 234 ARG A N 1
ATOM 1784 C CA . ARG A 1 234 ? 4.074 26.75 -7.383 1 97.06 234 ARG A CA 1
ATOM 1785 C C . ARG A 1 234 ? 3.203 26.359 -8.57 1 97.06 234 ARG A C 1
ATOM 1787 O O . ARG A 1 234 ? 2.477 27.203 -9.117 1 97.06 234 ARG A O 1
ATOM 1794 N N . SER A 1 235 ? 3.301 25.078 -8.969 1 98.12 235 SER A N 1
ATOM 1795 C CA . SER A 1 235 ? 2.408 24.594 -10.016 1 98.12 235 SER A CA 1
ATOM 1796 C C . SER A 1 235 ? 0.949 24.672 -9.578 1 98.12 235 SER A C 1
ATOM 1798 O O . SER A 1 235 ? 0.077 25.031 -10.367 1 98.12 235 SER A O 1
ATOM 1800 N N . ALA A 1 236 ? 0.663 24.312 -8.312 1 97.94 236 ALA A N 1
ATOM 1801 C CA . ALA A 1 236 ? -0.686 24.469 -7.777 1 97.94 236 ALA A CA 1
ATOM 1802 C C . ALA A 1 236 ? -1.165 25.906 -7.891 1 97.94 236 ALA A C 1
ATOM 1804 O O . ALA A 1 236 ? -2.297 26.172 -8.312 1 97.94 236 ALA A O 1
ATOM 1805 N N . LEU A 1 237 ? -0.288 26.859 -7.625 1 95 237 LEU A N 1
ATOM 1806 C CA . LEU A 1 237 ? -0.616 28.281 -7.609 1 95 237 LEU A CA 1
ATOM 1807 C C . LEU A 1 237 ? -0.782 28.812 -9.023 1 95 237 LEU A C 1
ATOM 1809 O O . LEU A 1 237 ? -1.494 29.797 -9.242 1 95 237 LEU A O 1
ATOM 1813 N N . THR A 1 238 ? -0.083 28.203 -9.961 1 96.56 238 THR A N 1
ATOM 1814 C CA . THR A 1 238 ? -0.286 28.562 -11.359 1 96.56 238 THR A CA 1
ATOM 1815 C C . THR A 1 238 ? -1.721 28.266 -11.797 1 96.56 238 THR A C 1
ATOM 1817 O O . THR A 1 238 ? -2.324 29.047 -12.531 1 96.56 238 THR A O 1
ATOM 1820 N N . HIS A 1 239 ? -2.254 27.203 -11.297 1 96.69 239 HIS A N 1
ATOM 1821 C CA . HIS A 1 239 ? -3.59 26.781 -11.703 1 96.69 239 HIS A CA 1
ATOM 1822 C C . HIS A 1 239 ? -4.656 27.391 -10.797 1 96.69 239 HIS A C 1
ATOM 1824 O O . HIS A 1 239 ? -5.805 27.562 -11.219 1 96.69 239 HIS A O 1
ATOM 1830 N N . ARG A 1 240 ? -4.316 27.688 -9.539 1 95 240 ARG A N 1
ATOM 1831 C CA . ARG A 1 240 ? -5.191 28.344 -8.578 1 95 240 ARG A CA 1
ATOM 1832 C C . ARG A 1 240 ? -4.422 29.391 -7.766 1 95 240 ARG A C 1
ATOM 1834 O O . ARG A 1 240 ? -4.043 29.141 -6.621 1 95 240 ARG A O 1
ATOM 1841 N N . PRO A 1 241 ? -4.316 30.516 -8.227 1 92.31 241 PRO A N 1
ATOM 1842 C CA . PRO A 1 241 ? -3.477 31.547 -7.617 1 92.31 241 PRO A CA 1
ATOM 1843 C C . PRO A 1 241 ? -3.957 31.953 -6.227 1 92.31 241 PRO A C 1
ATOM 1845 O O . PRO A 1 241 ? -3.172 32.469 -5.418 1 92.31 241 PRO A O 1
ATOM 1848 N N . ASP A 1 242 ? -5.234 31.766 -5.922 1 88.38 242 ASP A N 1
ATOM 1849 C CA . ASP A 1 242 ? -5.785 32.156 -4.629 1 88.38 242 ASP A CA 1
ATOM 1850 C C . ASP A 1 242 ? -5.879 30.984 -3.68 1 88.38 242 ASP A C 1
ATOM 1852 O O . ASP A 1 242 ? -6.73 30.953 -2.787 1 88.38 242 ASP A O 1
ATOM 1856 N N . PHE A 1 243 ? -4.977 30.031 -3.875 1 91.19 243 PHE A N 1
ATOM 1857 C CA . PHE A 1 243 ? -4.961 28.828 -3.062 1 91.19 243 PHE A CA 1
ATOM 1858 C C . PHE A 1 243 ? -4.176 29.047 -1.775 1 91.19 243 PHE A C 1
ATOM 1860 O O . PHE A 1 243 ? -2.969 28.797 -1.729 1 91.19 243 PHE A O 1
ATOM 1867 N N . PRO A 1 244 ? -4.809 29.453 -0.626 1 88.12 244 PRO A N 1
ATOM 1868 C CA . PRO A 1 244 ? -4.086 29.875 0.574 1 88.12 244 PRO A CA 1
ATOM 1869 C C . PRO A 1 244 ? -3.188 28.781 1.146 1 88.12 244 PRO A C 1
ATOM 1871 O O . PRO A 1 244 ? -2.061 29.062 1.564 1 88.12 244 PRO A O 1
ATOM 1874 N N . MET A 1 245 ? -3.666 27.609 1.079 1 91.94 245 MET A N 1
ATOM 1875 C CA . MET A 1 245 ? -2.891 26.516 1.646 1 91.94 245 MET A CA 1
ATOM 1876 C C . MET A 1 245 ? -1.59 26.312 0.877 1 91.94 245 MET A C 1
ATOM 1878 O O . MET A 1 245 ? -0.541 26.062 1.477 1 91.94 245 MET A O 1
ATOM 1882 N N . ALA A 1 246 ? -1.606 26.406 -0.444 1 94.88 246 ALA A N 1
ATOM 1883 C CA . ALA A 1 246 ? -0.408 26.219 -1.261 1 94.88 246 ALA A CA 1
ATOM 1884 C C . ALA A 1 246 ? 0.603 27.344 -0.997 1 94.88 246 ALA A C 1
ATOM 1886 O O . ALA A 1 246 ? 1.812 27.094 -0.972 1 94.88 246 ALA A O 1
ATOM 1887 N N . HIS A 1 247 ? 0.074 28.578 -0.809 1 93.81 247 HIS A N 1
ATOM 1888 C CA . HIS A 1 247 ? 0.96 29.688 -0.464 1 93.81 247 HIS A CA 1
ATOM 1889 C C . HIS A 1 247 ? 1.661 29.438 0.867 1 93.81 247 HIS A C 1
ATOM 1891 O O . HIS A 1 247 ? 2.875 29.625 0.979 1 93.81 247 HIS A O 1
ATOM 1897 N N . SER A 1 248 ? 0.914 29.016 1.832 1 95.69 248 SER A N 1
ATOM 1898 C CA . SER A 1 248 ? 1.48 28.719 3.143 1 95.69 248 SER A CA 1
ATOM 1899 C C . SER A 1 248 ? 2.471 27.562 3.068 1 95.69 248 SER A C 1
ATOM 1901 O O . SER A 1 248 ? 3.479 27.562 3.779 1 95.69 248 SER A O 1
ATOM 1903 N N . ASN A 1 249 ? 2.156 26.609 2.188 1 96.56 249 ASN A N 1
ATOM 1904 C CA . ASN A 1 249 ? 3.059 25.484 2.029 1 96.56 249 ASN A CA 1
ATOM 1905 C C . ASN A 1 249 ? 4.406 25.906 1.461 1 96.56 249 ASN A C 1
ATOM 1907 O O . ASN A 1 249 ? 5.449 25.391 1.857 1 96.56 249 ASN A O 1
ATOM 1911 N N . VAL A 1 250 ? 4.379 26.859 0.514 1 95.94 250 VAL A N 1
ATOM 1912 C CA . VAL A 1 250 ? 5.621 27.406 -0.013 1 95.94 250 VAL A CA 1
ATOM 1913 C C . VAL A 1 250 ? 6.43 28.031 1.12 1 95.94 250 VAL A C 1
ATOM 1915 O O . VAL A 1 250 ? 7.625 27.766 1.26 1 95.94 250 VAL A O 1
ATOM 1918 N N . LEU A 1 251 ? 5.75 28.844 1.903 1 96.12 251 LEU A N 1
ATOM 1919 C CA . LEU A 1 251 ? 6.395 29.547 3.002 1 96.12 251 LEU A CA 1
ATOM 1920 C C . LEU A 1 251 ? 7.008 28.578 4 1 96.12 251 LEU A C 1
ATOM 1922 O O . LEU A 1 251 ? 8.172 28.719 4.383 1 96.12 251 LEU A O 1
ATOM 1926 N N . MET A 1 252 ? 6.273 27.562 4.344 1 96.56 252 MET A N 1
ATOM 1927 C CA . MET A 1 252 ? 6.75 26.562 5.293 1 96.56 252 MET A CA 1
ATOM 1928 C C . MET A 1 252 ? 7.938 25.797 4.723 1 96.56 252 MET A C 1
ATOM 1930 O O . MET A 1 252 ? 8.945 25.594 5.406 1 96.56 252 MET A O 1
ATOM 1934 N N . ALA A 1 253 ? 7.863 25.406 3.455 1 96.94 253 ALA A N 1
ATOM 1935 C CA . ALA A 1 253 ? 8.898 24.594 2.826 1 96.94 253 ALA A CA 1
ATOM 1936 C C . ALA A 1 253 ? 10.203 25.375 2.68 1 96.94 253 ALA A C 1
ATOM 1938 O O . ALA A 1 253 ? 11.289 24.797 2.756 1 96.94 253 ALA A O 1
ATOM 1939 N N . GLN A 1 254 ? 10.109 26.656 2.521 1 96.56 254 GLN A N 1
ATOM 1940 C CA . GLN A 1 254 ? 11.281 27.5 2.352 1 96.56 254 GLN A CA 1
ATOM 1941 C C . GLN A 1 254 ? 12.18 27.453 3.588 1 96.56 254 GLN A C 1
ATOM 1943 O O . GLN A 1 254 ? 13.398 27.594 3.48 1 96.56 254 GLN A O 1
ATOM 1948 N N . HIS A 1 255 ? 11.617 27.219 4.73 1 96.69 255 HIS A N 1
ATOM 1949 C CA . HIS A 1 255 ? 12.391 27.203 5.965 1 96.69 255 HIS A CA 1
ATOM 1950 C C . HIS A 1 255 ? 13.344 26.016 6.004 1 96.69 255 HIS A C 1
ATOM 1952 O O . HIS A 1 255 ? 14.32 26.031 6.754 1 96.69 255 HIS A O 1
ATOM 1958 N N . TYR A 1 256 ? 13.086 24.984 5.184 1 97.19 256 TYR A N 1
ATOM 1959 C CA . TYR A 1 256 ? 13.938 23.812 5.145 1 97.19 256 TYR A CA 1
ATOM 1960 C C . TYR A 1 256 ? 15.125 24.016 4.211 1 97.19 256 TYR A C 1
ATOM 1962 O O . TYR A 1 256 ? 16.094 23.266 4.254 1 97.19 256 TYR A O 1
ATOM 1970 N N . LEU A 1 257 ? 15.109 25.016 3.354 1 95.81 257 LEU A N 1
ATOM 1971 C CA . LEU A 1 257 ? 16.109 25.188 2.299 1 95.81 257 LEU A CA 1
ATOM 1972 C C . LEU A 1 257 ? 17.25 26.094 2.764 1 95.81 257 LEU A C 1
ATOM 1974 O O . LEU A 1 257 ? 17.016 27.234 3.176 1 95.81 257 LEU A O 1
ATOM 1978 N N . PRO A 1 258 ? 18.438 25.609 2.582 1 94.06 258 PRO A N 1
ATOM 1979 C CA . PRO A 1 258 ? 19.578 26.453 2.955 1 94.06 258 PRO A CA 1
ATOM 1980 C C . PRO A 1 258 ? 19.703 27.703 2.098 1 94.06 258 PRO A C 1
ATOM 1982 O O . PRO A 1 258 ? 20.25 28.719 2.549 1 94.06 258 PRO A O 1
ATOM 1985 N N . GLU A 1 259 ? 19.141 27.672 0.92 1 93.94 259 GLU A N 1
ATOM 1986 C CA . GLU A 1 259 ? 19.297 28.766 -0.033 1 93.94 259 GLU A CA 1
ATOM 1987 C C . GLU A 1 259 ? 18.344 29.906 0.279 1 93.94 259 GLU A C 1
ATOM 1989 O O . GLU A 1 259 ? 18.5 31.031 -0.228 1 93.94 259 GLU A O 1
ATOM 1994 N N . CYS A 1 260 ? 17.375 29.656 1.133 1 95.19 260 CYS A N 1
ATOM 1995 C CA . CYS A 1 260 ? 16.422 30.688 1.498 1 95.19 260 CYS A CA 1
ATOM 1996 C C . CYS A 1 260 ? 16.828 31.375 2.795 1 95.19 260 CYS A C 1
ATOM 1998 O O . CYS A 1 260 ? 17.391 30.75 3.686 1 95.19 260 CYS A O 1
ATOM 2000 N N . GLY A 1 261 ? 16.531 32.688 2.877 1 94.94 261 GLY A N 1
ATOM 2001 C CA . GLY A 1 261 ? 16.797 33.469 4.078 1 94.94 261 GLY A CA 1
ATOM 2002 C C . GLY A 1 261 ? 15.617 34.312 4.512 1 94.94 261 GLY A C 1
ATOM 2003 O O . GLY A 1 261 ? 14.523 34.219 3.955 1 94.94 261 GLY A O 1
ATOM 2004 N N . ASN A 1 262 ? 15.852 35.125 5.496 1 96.56 262 ASN A N 1
ATOM 2005 C CA . ASN A 1 262 ? 14.805 35.938 6.113 1 96.56 262 ASN A CA 1
ATOM 2006 C C . ASN A 1 262 ? 14.141 36.844 5.098 1 96.56 262 ASN A C 1
ATOM 2008 O O . ASN A 1 262 ? 12.93 37.062 5.156 1 96.56 262 ASN A O 1
ATOM 2012 N N . ALA A 1 263 ? 14.953 37.375 4.195 1 96.69 263 ALA A N 1
ATOM 2013 C CA . ALA A 1 263 ? 14.391 38.281 3.178 1 96.69 263 ALA A CA 1
ATOM 2014 C C . ALA A 1 263 ? 13.414 37.5 2.277 1 96.69 263 ALA A C 1
ATOM 2016 O O . ALA A 1 263 ? 12.391 38.062 1.866 1 96.69 263 ALA A O 1
ATOM 2017 N N . ASP A 1 264 ? 13.789 36.281 1.906 1 96.25 264 ASP A N 1
ATOM 2018 C CA . ASP A 1 264 ? 12.914 35.438 1.092 1 96.25 264 ASP A CA 1
ATOM 2019 C C . ASP A 1 264 ? 11.602 35.156 1.818 1 96.25 264 ASP A C 1
ATOM 2021 O O . ASP A 1 264 ? 10.531 35.156 1.205 1 96.25 264 ASP A O 1
ATOM 2025 N N . PHE A 1 265 ? 11.664 34.906 3.135 1 96.88 265 PHE A N 1
ATOM 2026 C CA . PHE A 1 265 ? 10.477 34.594 3.934 1 96.88 265 PHE A CA 1
ATOM 2027 C C . PHE A 1 265 ? 9.523 35.812 3.938 1 96.88 265 PHE A C 1
ATOM 2029 O O . PHE A 1 265 ? 8.32 35.656 3.764 1 96.88 265 PHE A O 1
ATOM 2036 N N . LEU A 1 266 ? 10.125 36.969 4.16 1 97.38 266 LEU A N 1
ATOM 2037 C CA . LEU A 1 266 ? 9.32 38.188 4.188 1 97.38 266 LEU A CA 1
ATOM 2038 C C . LEU A 1 266 ? 8.633 38.406 2.844 1 97.38 266 LEU A C 1
ATOM 2040 O O . LEU A 1 266 ? 7.441 38.719 2.795 1 97.38 266 LEU A O 1
ATOM 2044 N N . ALA A 1 267 ? 9.367 38.25 1.784 1 96.19 267 ALA A N 1
ATOM 2045 C CA . ALA A 1 267 ? 8.812 38.438 0.448 1 96.19 267 ALA A CA 1
ATOM 2046 C C . ALA A 1 267 ? 7.66 37.5 0.183 1 96.19 267 ALA A C 1
ATOM 2048 O O . ALA A 1 267 ? 6.613 37.875 -0.328 1 96.19 267 ALA A O 1
ATOM 2049 N N . ALA A 1 268 ? 7.879 36.25 0.509 1 94.38 268 ALA A N 1
ATOM 2050 C CA . ALA A 1 268 ? 6.844 35.219 0.3 1 94.38 268 ALA A CA 1
ATOM 2051 C C . ALA A 1 268 ? 5.621 35.5 1.168 1 94.38 268 ALA A C 1
ATOM 2053 O O . ALA A 1 268 ? 4.484 35.281 0.737 1 94.38 268 ALA A O 1
ATOM 2054 N N . ALA A 1 269 ? 5.828 35.938 2.387 1 96 269 ALA A N 1
ATOM 2055 C CA . ALA A 1 269 ? 4.727 36.219 3.301 1 96 269 ALA A CA 1
ATOM 2056 C C . ALA A 1 269 ? 3.904 37.406 2.803 1 96 269 ALA A C 1
ATOM 2058 O O . ALA A 1 269 ? 2.674 37.406 2.898 1 96 269 ALA A O 1
ATOM 2059 N N . ARG A 1 270 ? 4.555 38.406 2.307 1 93.62 270 ARG A N 1
ATOM 2060 C CA . ARG A 1 270 ? 3.857 39.562 1.742 1 93.62 270 ARG A CA 1
ATOM 2061 C C . ARG A 1 270 ? 3.029 39.156 0.527 1 93.62 270 ARG A C 1
ATOM 2063 O O . ARG A 1 270 ? 1.904 39.625 0.353 1 93.62 270 ARG A O 1
ATOM 2070 N N . ASP A 1 271 ? 3.637 38.312 -0.252 1 90.5 271 ASP A N 1
ATOM 2071 C CA . ASP A 1 271 ? 2.91 37.812 -1.412 1 90.5 271 ASP A CA 1
ATOM 2072 C C . ASP A 1 271 ? 1.641 37.062 -0.988 1 90.5 271 ASP A C 1
ATOM 2074 O O . ASP A 1 271 ? 0.583 37.25 -1.596 1 90.5 271 ASP A O 1
ATOM 2078 N N . TRP A 1 272 ? 1.763 36.219 0.018 1 92.12 272 TRP A N 1
ATOM 2079 C CA . TRP A 1 272 ? 0.608 35.531 0.565 1 92.12 272 TRP A CA 1
ATOM 2080 C C . TRP A 1 272 ? -0.476 36.5 0.995 1 92.12 272 TRP A C 1
ATOM 2082 O O . TRP A 1 272 ? -1.654 36.312 0.686 1 92.12 272 TRP A O 1
ATOM 2092 N N . ALA A 1 273 ? -0.121 37.531 1.727 1 90 273 ALA A N 1
ATOM 2093 C CA . ALA A 1 273 ? -1.066 38.5 2.258 1 90 273 ALA A CA 1
ATOM 2094 C C . ALA A 1 273 ? -1.776 39.25 1.131 1 90 273 ALA A C 1
ATOM 2096 O O . ALA A 1 273 ? -2.963 39.562 1.239 1 90 273 ALA A O 1
ATOM 2097 N N . GLU A 1 274 ? -1.075 39.531 0.095 1 85.81 274 GLU A N 1
ATOM 2098 C CA . GLU A 1 274 ? -1.641 40.25 -1.037 1 85.81 274 GLU A CA 1
ATOM 2099 C C . GLU A 1 274 ? -2.645 39.406 -1.801 1 85.81 274 GLU A C 1
ATOM 2101 O O . GLU A 1 274 ? -3.676 39.906 -2.254 1 85.81 274 GLU A O 1
ATOM 2106 N N . ARG A 1 275 ? -2.375 38.219 -1.977 1 82.06 275 ARG A N 1
ATOM 2107 C CA . ARG A 1 275 ? -3.189 37.344 -2.814 1 82.06 275 ARG A CA 1
ATOM 2108 C C . ARG A 1 275 ? -4.293 36.656 -2 1 82.06 275 ARG A C 1
ATOM 2110 O O . ARG A 1 275 ? -5.379 36.406 -2.518 1 82.06 275 ARG A O 1
ATOM 2117 N N . GLY A 1 276 ? -3.93 36.281 -0.901 1 67.19 276 GLY A N 1
ATOM 2118 C CA . GLY A 1 276 ? -4.812 35.406 -0.129 1 67.19 276 GLY A CA 1
ATOM 2119 C C . GLY A 1 276 ? -5.5 36.125 1.014 1 67.19 276 GLY A C 1
ATOM 2120 O O . GLY A 1 276 ? -6.473 35.625 1.577 1 67.19 276 GLY A O 1
ATOM 2121 N N . GLY A 1 277 ? -4.914 37.312 1.514 1 59.59 277 GLY A N 1
ATOM 2122 C CA . GLY A 1 277 ? -5.285 37.906 2.781 1 59.59 277 GLY A CA 1
ATOM 2123 C C . GLY A 1 277 ? -6.609 38.656 2.721 1 59.59 277 GLY A C 1
ATOM 2124 O O . GLY A 1 277 ? -7.152 39.031 3.754 1 59.59 277 GLY A O 1
ATOM 2125 N N . GLY A 1 278 ? -7.617 38.219 1.824 1 56.16 278 GLY A N 1
ATOM 2126 C CA . GLY A 1 278 ? -8.977 38.75 1.708 1 56.16 278 GLY A CA 1
ATOM 2127 C C . GLY A 1 278 ? -9.062 40.25 1.78 1 56.16 278 GLY A C 1
ATOM 2128 O O . GLY A 1 278 ? -8.125 40.906 2.232 1 56.16 278 GLY A O 1
ATOM 2129 N N . GLU A 1 279 ? -9.695 41.031 0.932 1 53.91 279 GLU A N 1
ATOM 2130 C CA . GLU A 1 279 ? -9.977 42.469 0.835 1 53.91 279 GLU A CA 1
ATOM 2131 C C . GLU A 1 279 ? -10.586 43 2.131 1 53.91 279 GLU A C 1
ATOM 2133 O O . GLU A 1 279 ? -11.148 44.094 2.152 1 53.91 279 GLU A O 1
ATOM 2138 N N . LEU A 1 280 ? -10.938 42.312 3.109 1 54 280 LEU A N 1
ATOM 2139 C CA . LEU A 1 280 ? -12.094 42.812 3.836 1 54 280 LEU A CA 1
ATOM 2140 C C . LEU A 1 280 ? -11.703 43.938 4.797 1 54 280 LEU A C 1
ATOM 2142 O O . LEU A 1 280 ? -10.641 43.844 5.43 1 54 280 LEU A O 1
ATOM 2146 N N . PRO A 1 281 ? -12.414 45 4.57 1 51.34 281 PRO A N 1
ATOM 2147 C CA . PRO A 1 281 ? -12.281 46.094 5.531 1 51.34 281 PRO A CA 1
ATOM 2148 C C . PRO A 1 281 ? -12.359 45.625 6.98 1 51.34 281 PRO A C 1
ATOM 2150 O O . PRO A 1 281 ? -13.18 44.781 7.312 1 51.34 281 PRO A O 1
ATOM 2153 N N . VAL A 1 282 ? -11.258 45.719 7.707 1 53.78 282 VAL A N 1
ATOM 2154 C CA . VAL A 1 282 ? -11.07 45.562 9.148 1 53.78 282 VAL A CA 1
ATOM 2155 C C . VAL A 1 282 ? -12.047 46.469 9.883 1 53.78 282 VAL A C 1
ATOM 2157 O O . VAL A 1 282 ? -12.125 47.688 9.602 1 53.78 282 VAL A O 1
ATOM 2160 N N . ALA A 1 283 ? -13.219 45.938 10.266 1 52.84 283 ALA A N 1
ATOM 2161 C CA . ALA A 1 283 ? -14.039 46.781 11.117 1 52.84 283 ALA A CA 1
ATOM 2162 C C . ALA A 1 283 ? -13.195 47.469 12.195 1 52.84 283 ALA A C 1
ATOM 2164 O O . ALA A 1 283 ? -12.156 46.938 12.602 1 52.84 283 ALA A O 1
ATOM 2165 N N . ALA A 1 284 ? -13.531 48.781 12.508 1 52.62 284 ALA A N 1
ATOM 2166 C CA . ALA A 1 284 ? -12.945 49.812 13.375 1 52.62 284 ALA A CA 1
ATOM 2167 C C . ALA A 1 284 ? -12.617 49.219 14.75 1 52.62 284 ALA A C 1
ATOM 2169 O O . ALA A 1 284 ? -13.383 48.438 15.297 1 52.62 284 ALA A O 1
ATOM 2170 N N . PRO A 1 285 ? -11.391 49.281 15.219 1 52.31 285 PRO A N 1
ATOM 2171 C CA . PRO A 1 285 ? -10.867 48.875 16.531 1 52.31 285 PRO A CA 1
ATOM 2172 C C . PRO A 1 285 ? -11.789 49.281 17.672 1 52.31 285 PRO A C 1
ATOM 2174 O O . PRO A 1 285 ? -12.438 50.344 17.625 1 52.31 285 PRO A O 1
ATOM 2177 N N . VAL A 1 286 ? -12.383 48.344 18.359 1 55.19 286 VAL A N 1
ATOM 2178 C CA . VAL A 1 286 ? -13.062 48.562 19.641 1 55.19 286 VAL A CA 1
ATOM 2179 C C . VAL A 1 286 ? -12.227 49.469 20.516 1 55.19 286 VAL A C 1
ATOM 2181 O O . VAL A 1 286 ? -10.992 49.438 20.469 1 55.19 286 VAL A O 1
ATOM 2184 N N . VAL A 1 287 ? -12.844 50.531 21.125 1 56.06 287 VAL A N 1
ATOM 2185 C CA . VAL A 1 287 ? -12.32 51.438 22.125 1 56.06 287 VAL A CA 1
ATOM 2186 C C . VAL A 1 287 ? -11.617 50.625 23.234 1 56.06 287 VAL A C 1
ATOM 2188 O O . VAL A 1 287 ? -12.219 49.75 23.844 1 56.06 287 VAL A O 1
ATOM 2191 N N . ARG A 1 288 ? -10.188 50.625 23.297 1 71.62 288 ARG A N 1
ATOM 2192 C CA . ARG A 1 288 ? -9.391 50.031 24.359 1 71.62 288 ARG A CA 1
ATOM 2193 C C . ARG A 1 288 ? -9.516 50.812 25.656 1 71.62 288 ARG A C 1
ATOM 2195 O O . ARG A 1 288 ? -9.422 52.062 25.656 1 71.62 288 ARG A O 1
ATOM 2202 N N . ASP A 1 289 ? -10.219 50.281 26.625 1 72.81 289 ASP A N 1
ATOM 2203 C CA . ASP A 1 289 ? -10.328 50.938 27.922 1 72.81 289 ASP A CA 1
ATOM 2204 C C . ASP A 1 289 ? -9.094 50.656 28.781 1 72.81 289 ASP A C 1
ATOM 2206 O O . ASP A 1 289 ? -8.391 49.656 28.578 1 72.81 289 ASP A O 1
ATOM 2210 N N . ASP A 1 290 ? -8.609 51.531 29.594 1 71 290 ASP A N 1
ATOM 2211 C CA . ASP A 1 290 ? -7.465 51.344 30.484 1 71 290 ASP A CA 1
ATOM 2212 C C . ASP A 1 290 ? -7.914 50.906 31.875 1 71 290 ASP A C 1
ATOM 2214 O O . ASP A 1 290 ? -7.223 51.125 32.875 1 71 290 ASP A O 1
ATOM 2218 N N . GLN A 1 291 ? -9.047 50.219 31.891 1 78.25 291 GLN A N 1
ATOM 2219 C CA . GLN A 1 291 ? -9.516 49.75 33.188 1 78.25 291 GLN A CA 1
ATOM 2220 C C . GLN A 1 291 ? -8.68 48.562 33.656 1 78.25 291 GLN A C 1
ATOM 2222 O O . GLN A 1 291 ? -8.195 47.781 32.844 1 78.25 291 GLN A O 1
ATOM 2227 N N . PRO A 1 292 ? -8.469 48.562 34.906 1 83.38 292 PRO A N 1
ATOM 2228 C CA . PRO A 1 292 ? -7.691 47.469 35.469 1 83.38 292 PRO A CA 1
ATOM 2229 C C . PRO A 1 292 ? -8.492 46.156 35.562 1 83.38 292 PRO A C 1
ATOM 2231 O O . PRO A 1 292 ? -8.75 45.656 36.656 1 83.38 292 PRO A O 1
ATOM 2234 N N . ARG A 1 293 ? -8.984 45.656 34.5 1 90.69 293 ARG A N 1
ATOM 2235 C CA . ARG A 1 293 ? -9.703 44.375 34.406 1 90.69 293 ARG A CA 1
ATOM 2236 C C . ARG A 1 293 ? -8.859 43.312 33.719 1 90.69 293 ARG A C 1
ATOM 2238 O O . ARG A 1 293 ? -7.906 43.625 33 1 90.69 293 ARG A O 1
ATOM 2245 N N . PRO A 1 294 ? -9.227 42.094 34.031 1 95.31 294 PRO A N 1
ATOM 2246 C CA . PRO A 1 294 ? -8.531 41.031 33.281 1 95.31 294 PRO A CA 1
ATOM 2247 C C . PRO A 1 294 ? -8.75 41.156 31.781 1 95.31 294 PRO A C 1
ATOM 2249 O O . PRO A 1 294 ? -9.867 41.438 31.328 1 95.31 294 PRO A O 1
ATOM 2252 N N . LEU A 1 295 ? -7.703 41.062 31.062 1 96.19 295 LEU A N 1
ATOM 2253 C CA . LEU A 1 295 ? -7.805 41.031 29.609 1 96.19 295 LEU A CA 1
ATOM 2254 C C . LEU A 1 295 ? -8.367 39.719 29.109 1 96.19 295 LEU A C 1
ATOM 2256 O O . LEU A 1 295 ? -8.031 38.656 29.641 1 96.19 295 LEU A O 1
ATOM 2260 N N . ARG A 1 296 ? -9.234 39.75 28.156 1 96.44 296 ARG A N 1
ATOM 2261 C CA . ARG A 1 296 ? -9.734 38.531 27.516 1 96.44 296 ARG A CA 1
ATOM 2262 C C . ARG A 1 296 ? -8.852 38.156 26.328 1 96.44 296 ARG A C 1
ATOM 2264 O O . ARG A 1 296 ? -8.828 38.844 25.312 1 96.44 296 ARG A O 1
ATOM 2271 N N . ILE A 1 297 ? -8.18 37.062 26.516 1 98.12 297 ILE A N 1
ATOM 2272 C CA . ILE A 1 297 ? -7.25 36.594 25.5 1 98.12 297 ILE A CA 1
ATOM 2273 C C . ILE A 1 297 ? -7.871 35.406 24.75 1 98.12 297 ILE A C 1
ATOM 2275 O O . ILE A 1 297 ? -8.336 34.438 25.359 1 98.12 297 ILE A O 1
ATOM 2279 N N . GLY A 1 298 ? -7.984 35.5 23.422 1 98.44 298 GLY A N 1
ATOM 2280 C CA . GLY A 1 298 ? -8.383 34.375 22.594 1 98.44 298 GLY A CA 1
ATOM 2281 C C . GLY A 1 298 ? -7.215 33.688 21.906 1 98.44 298 GLY A C 1
ATOM 2282 O O . GLY A 1 298 ? -6.414 34.344 21.234 1 98.44 298 GLY A O 1
ATOM 2283 N N . TYR A 1 299 ? -7.055 32.406 22.094 1 98.69 299 TYR A N 1
ATOM 2284 C CA . TYR A 1 299 ? -6.059 31.609 21.391 1 98.69 299 TYR A CA 1
ATOM 2285 C C . TYR A 1 299 ? -6.695 30.812 20.25 1 98.69 299 TYR A C 1
ATOM 2287 O O . TYR A 1 299 ? -7.664 30.078 20.469 1 98.69 299 TYR A O 1
ATOM 2295 N N . VAL A 1 300 ? -6.141 30.969 19.031 1 98.5 300 VAL A N 1
ATOM 2296 C CA . VAL A 1 300 ? -6.664 30.266 17.859 1 98.5 300 VAL A CA 1
ATOM 2297 C C . VAL A 1 300 ? -5.637 29.25 17.359 1 98.5 300 VAL A C 1
ATOM 2299 O O . VAL A 1 300 ? -4.484 29.609 17.094 1 98.5 300 VAL A O 1
ATOM 2302 N N . SER A 1 301 ? -6.062 28 17.25 1 97.88 301 SER A N 1
ATOM 2303 C CA . SER A 1 301 ? -5.125 26.984 16.75 1 97.88 301 SER A CA 1
ATOM 2304 C C . SER A 1 301 ? -5.859 25.766 16.219 1 97.88 301 SER A C 1
ATOM 2306 O O . SER A 1 301 ? -6.984 25.484 16.625 1 97.88 301 SER A O 1
ATOM 2308 N N . SER A 1 302 ? -5.195 25.141 15.289 1 95.81 302 SER A N 1
ATOM 2309 C CA . SER A 1 302 ? -5.66 23.828 14.852 1 95.81 302 SER A CA 1
ATOM 2310 C C . SER A 1 302 ? -4.918 22.703 15.578 1 95.81 302 SER A C 1
ATOM 2312 O O . SER A 1 302 ? -5.145 21.531 15.297 1 95.81 302 SER A O 1
ATOM 2314 N N . ASP A 1 303 ? -4.074 23.016 16.562 1 96.75 303 ASP A N 1
ATOM 2315 C CA . ASP A 1 303 ? -3.152 22.031 17.125 1 96.75 303 ASP A CA 1
ATOM 2316 C C . ASP A 1 303 ? -3.316 21.938 18.641 1 96.75 303 ASP A C 1
ATOM 2318 O O . ASP A 1 303 ? -2.332 21.781 19.375 1 96.75 303 ASP A O 1
ATOM 2322 N N . PHE A 1 304 ? -4.566 22.141 19.125 1 96.88 304 PHE A N 1
ATOM 2323 C CA . PHE A 1 304 ? -4.859 21.922 20.531 1 96.88 304 PHE A CA 1
ATOM 2324 C C . PHE A 1 304 ? -4.938 20.438 20.844 1 96.88 304 PHE A C 1
ATOM 2326 O O . PHE A 1 304 ? -5.988 19.938 21.25 1 96.88 304 PHE A O 1
ATOM 2333 N N . ASN A 1 305 ? -3.881 19.703 20.594 1 95.5 305 ASN A N 1
ATOM 2334 C CA . ASN A 1 305 ? -3.746 18.266 20.781 1 95.5 305 ASN A CA 1
ATOM 2335 C C . ASN A 1 305 ? -2.289 17.859 20.984 1 95.5 305 ASN A C 1
ATOM 2337 O O . ASN A 1 305 ? -1.451 18.703 21.328 1 95.5 305 ASN A O 1
ATOM 2341 N N . SER A 1 306 ? -1.99 16.516 20.969 1 93.69 306 SER A N 1
ATOM 2342 C CA . SER A 1 306 ? -0.618 16.031 21.094 1 93.69 306 SER A CA 1
ATOM 2343 C C . SER A 1 306 ? 0.249 16.547 19.953 1 93.69 306 SER A C 1
ATOM 2345 O O . SER A 1 306 ? 0.565 15.781 19.031 1 93.69 306 SER A O 1
ATOM 2347 N N . HIS A 1 307 ? 0.573 17.734 20.047 1 94.5 307 HIS A N 1
ATOM 2348 C CA . HIS A 1 307 ? 1.316 18.562 19.094 1 94.5 307 HIS A CA 1
ATOM 2349 C C . HIS A 1 307 ? 2.209 19.562 19.828 1 94.5 307 HIS A C 1
ATOM 2351 O O . HIS A 1 307 ? 1.962 19.906 20.984 1 94.5 307 HIS A O 1
ATOM 2357 N N . PRO A 1 308 ? 3.232 20.031 19.125 1 95.62 308 PRO A N 1
ATOM 2358 C CA . PRO A 1 308 ? 4.117 21.016 19.75 1 95.62 308 PRO A CA 1
ATOM 2359 C C . PRO A 1 308 ? 3.357 22.188 20.359 1 95.62 308 PRO A C 1
ATOM 2361 O O . PRO A 1 308 ? 3.68 22.625 21.469 1 95.62 308 PRO A O 1
ATOM 2364 N N . VAL A 1 309 ? 2.361 22.641 19.688 1 97 309 VAL A N 1
ATOM 2365 C CA . VAL A 1 309 ? 1.567 23.75 20.219 1 97 309 VAL A CA 1
ATOM 2366 C C . VAL A 1 309 ? 0.938 23.344 21.547 1 97 309 VAL A C 1
ATOM 2368 O O . VAL A 1 309 ? 0.969 24.109 22.516 1 97 309 VAL A O 1
ATOM 2371 N N . GLY A 1 310 ? 0.426 22.172 21.609 1 96.44 310 GLY A N 1
ATOM 2372 C CA . GLY A 1 310 ? -0.144 21.672 22.859 1 96.44 310 GLY A CA 1
ATOM 2373 C C . GLY A 1 310 ? 0.881 21.531 23.969 1 96.44 310 GLY A C 1
ATOM 2374 O O . GLY A 1 310 ? 0.63 21.938 25.109 1 96.44 310 GLY A O 1
ATOM 2375 N N . TYR A 1 311 ? 2.045 21.062 23.641 1 96.88 311 TYR A N 1
ATOM 2376 C CA . TYR A 1 311 ? 3.088 20.75 24.625 1 96.88 311 TYR A CA 1
ATOM 2377 C C . TYR A 1 311 ? 3.658 22.031 25.219 1 96.88 311 TYR A C 1
ATOM 2379 O O . TYR A 1 311 ? 4.152 22.031 26.344 1 96.88 311 TYR A O 1
ATOM 2387 N N . PHE A 1 312 ? 3.58 23.078 24.5 1 98.12 312 PHE A N 1
ATOM 2388 C CA . PHE A 1 312 ? 4.203 24.312 24.969 1 98.12 312 PHE A CA 1
ATOM 2389 C C . PHE A 1 312 ? 3.15 25.297 25.438 1 98.12 312 PHE A C 1
ATOM 2391 O O . PHE A 1 312 ? 3.482 26.344 26.016 1 98.12 312 PHE A O 1
ATOM 2398 N N . LEU A 1 313 ? 1.901 25.016 25.25 1 98.06 313 LEU A N 1
ATOM 2399 C CA . LEU A 1 313 ? 0.833 25.891 25.688 1 98.06 313 LEU A CA 1
ATOM 2400 C C . LEU A 1 313 ? 0.199 25.375 26.969 1 98.06 313 LEU A C 1
ATOM 2402 O O . LEU A 1 313 ? -0.252 26.172 27.812 1 98.06 313 LEU A O 1
ATOM 2406 N N . GLU A 1 314 ? 0.171 24.125 27.219 1 97.5 314 GLU A N 1
ATOM 2407 C CA . GLU A 1 314 ? -0.626 23.469 28.25 1 97.5 314 GLU A CA 1
ATOM 2408 C C . GLU A 1 314 ? -0.297 24.031 29.641 1 97.5 314 GLU A C 1
ATOM 2410 O O . GLU A 1 314 ? -1.188 24.484 30.359 1 97.5 314 GLU A O 1
ATOM 2415 N N . SER A 1 315 ? 0.958 24.031 30.016 1 97.25 315 SER A N 1
ATOM 2416 C CA . SER A 1 315 ? 1.366 24.5 31.344 1 97.25 315 SER A CA 1
ATOM 2417 C C . SER A 1 315 ? 1.149 26 31.5 1 97.25 315 SER A C 1
ATOM 2419 O O . SER A 1 315 ? 0.835 26.469 32.594 1 97.25 315 SER A O 1
ATOM 2421 N N . VAL A 1 316 ? 1.293 26.719 30.422 1 97.69 316 VAL A N 1
ATOM 2422 C CA . VAL A 1 316 ? 1.133 28.172 30.438 1 97.69 316 VAL A CA 1
ATOM 2423 C C . VAL A 1 316 ? -0.332 28.516 30.672 1 97.69 316 VAL A C 1
ATOM 2425 O O . VAL A 1 316 ? -0.639 29.391 31.5 1 97.69 316 VAL A O 1
ATOM 2428 N N . LEU A 1 317 ? -1.182 27.859 29.922 1 97.94 317 LEU A N 1
ATOM 2429 C CA . LEU A 1 317 ? -2.613 28.109 30.062 1 97.94 317 LEU A CA 1
ATOM 2430 C C . LEU A 1 317 ? -3.084 27.828 31.484 1 97.94 317 LEU A C 1
ATOM 2432 O O . LEU A 1 317 ? -3.906 28.578 32.031 1 97.94 317 LEU A O 1
ATOM 2436 N N . ARG A 1 318 ? -2.551 26.844 32.125 1 96.88 318 ARG A N 1
ATOM 2437 C CA . ARG A 1 318 ? -2.895 26.469 33.5 1 96.88 318 ARG A CA 1
ATOM 2438 C C . ARG A 1 318 ? -2.346 27.5 34.469 1 96.88 318 ARG A C 1
ATOM 2440 O O . ARG A 1 318 ? -2.92 27.703 35.562 1 96.88 318 ARG A O 1
ATOM 2447 N N . ALA A 1 319 ? -1.313 28.125 34.125 1 97.88 319 ALA A N 1
ATOM 2448 C CA . ALA A 1 319 ? -0.578 28.984 35.062 1 97.88 319 ALA A CA 1
ATOM 2449 C C . ALA A 1 319 ? -1.076 30.422 35 1 97.88 319 ALA A C 1
ATOM 2451 O O . ALA A 1 319 ? -0.728 31.25 35.844 1 97.88 319 ALA A O 1
ATOM 2452 N N . HIS A 1 320 ? -1.926 30.766 34 1 97.56 320 HIS A N 1
ATOM 2453 C CA . HIS A 1 320 ? -2.412 32.125 33.906 1 97.56 320 HIS A CA 1
ATOM 2454 C C . HIS A 1 320 ? -3.084 32.594 35.188 1 97.56 320 HIS A C 1
ATOM 2456 O O . HIS A 1 320 ? -3.852 31.859 35.781 1 97.56 320 HIS A O 1
ATOM 2462 N N . ASP A 1 321 ? -2.807 33.812 35.625 1 97.06 321 ASP A N 1
ATOM 2463 C CA . ASP A 1 321 ? -3.525 34.438 36.688 1 97.06 321 ASP A CA 1
ATOM 2464 C C . ASP A 1 321 ? -4.855 35.031 36.219 1 97.06 321 ASP A C 1
ATOM 2466 O O . ASP A 1 321 ? -4.883 35.969 35.438 1 97.06 321 ASP A O 1
ATOM 2470 N N . ARG A 1 322 ? -5.906 34.562 36.781 1 94.5 322 ARG A N 1
ATOM 2471 C CA . ARG A 1 322 ? -7.234 34.969 36.312 1 94.5 322 ARG A CA 1
ATOM 2472 C C . ARG A 1 322 ? -7.555 36.406 36.688 1 94.5 322 ARG A C 1
ATOM 2474 O O . ARG A 1 322 ? -8.484 37 36.125 1 94.5 322 ARG A O 1
ATOM 2481 N N . LYS A 1 323 ? -6.758 36.906 37.469 1 95.56 323 LYS A N 1
ATOM 2482 C CA . LYS A 1 323 ? -6.906 38.312 37.781 1 95.56 323 LYS A CA 1
ATOM 2483 C C . LYS A 1 323 ? -6.266 39.188 36.688 1 95.56 323 LYS A C 1
ATOM 2485 O O . LYS A 1 323 ? -6.551 40.375 36.625 1 95.56 323 LYS A O 1
ATOM 2490 N N . ALA A 1 324 ? -5.438 38.562 35.969 1 95.31 324 ALA A N 1
ATOM 2491 C CA . ALA A 1 324 ? -4.75 39.312 34.906 1 95.31 324 ALA A CA 1
ATOM 2492 C C . ALA A 1 324 ? -5.379 39.031 33.531 1 95.31 324 ALA A C 1
ATOM 2494 O O . ALA A 1 324 ? -5.547 39.938 32.75 1 95.31 324 ALA A O 1
ATOM 2495 N N . VAL A 1 325 ? -5.719 37.75 33.344 1 96.5 325 VAL A N 1
ATOM 2496 C CA . VAL A 1 325 ? -6.25 37.406 32.031 1 96.5 325 VAL A CA 1
ATOM 2497 C C . VAL A 1 325 ? -7.301 36.312 32.156 1 96.5 325 VAL A C 1
ATOM 2499 O O . VAL A 1 325 ? -7.25 35.5 33.062 1 96.5 325 VAL A O 1
ATOM 2502 N N . THR A 1 326 ? -8.297 36.312 31.281 1 97 326 THR A N 1
ATOM 2503 C CA . THR A 1 326 ? -9.18 35.188 30.984 1 97 326 THR A CA 1
ATOM 2504 C C . THR A 1 326 ? -8.906 34.625 29.578 1 97 326 THR A C 1
ATOM 2506 O O . THR A 1 326 ? -8.758 35.406 28.625 1 97 326 THR A O 1
ATOM 2509 N N . ALA A 1 327 ? -8.781 33.312 29.531 1 98.12 327 ALA A N 1
ATOM 2510 C CA . ALA A 1 327 ? -8.305 32.719 28.297 1 98.12 327 ALA A CA 1
ATOM 2511 C C . ALA A 1 327 ? -9.422 31.938 27.594 1 98.12 327 ALA A C 1
ATOM 2513 O O . ALA A 1 327 ? -10.141 31.172 28.219 1 98.12 327 ALA A O 1
ATOM 2514 N N . TYR A 1 328 ? -9.609 32.188 26.281 1 98.19 328 TYR A N 1
ATOM 2515 C CA . TYR A 1 328 ? -10.539 31.469 25.406 1 98.19 328 TYR A CA 1
ATOM 2516 C C . TYR A 1 328 ? -9.797 30.672 24.344 1 98.19 328 TYR A C 1
ATOM 2518 O O . TYR A 1 328 ? -8.852 31.172 23.734 1 98.19 328 TYR A O 1
ATOM 2526 N N . GLY A 1 329 ? -10.195 29.422 24.203 1 98.31 329 GLY A N 1
ATOM 2527 C CA . GLY A 1 329 ? -9.648 28.625 23.125 1 98.31 329 GLY A CA 1
ATOM 2528 C C . GLY A 1 329 ? -10.586 28.5 21.938 1 98.31 329 GLY A C 1
ATOM 2529 O O . GLY A 1 329 ? -11.727 28.078 22.078 1 98.31 329 GLY A O 1
ATOM 2530 N N . TYR A 1 330 ? -10.188 28.969 20.781 1 98.5 330 TYR A N 1
ATOM 2531 C CA . TYR A 1 330 ? -10.883 28.734 19.516 1 98.5 330 TYR A CA 1
ATOM 2532 C C . TYR A 1 330 ? -10.258 27.578 18.75 1 98.5 330 TYR A C 1
ATOM 2534 O O . TYR A 1 330 ? -9.281 27.766 18.016 1 98.5 330 TYR A O 1
ATOM 2542 N N . ALA A 1 331 ? -10.867 26.453 18.922 1 97.5 331 ALA A N 1
ATOM 2543 C CA . ALA A 1 331 ? -10.281 25.172 18.531 1 97.5 331 ALA A CA 1
ATOM 2544 C C . ALA A 1 331 ? -10.656 24.812 17.094 1 97.5 331 ALA A C 1
ATOM 2546 O O . ALA A 1 331 ? -11.805 24.453 16.812 1 97.5 331 ALA A O 1
ATOM 2547 N N . ASN A 1 332 ? -9.672 24.844 16.25 1 94.31 332 ASN A N 1
ATOM 2548 C CA . ASN A 1 332 ? -9.844 24.453 14.852 1 94.31 332 ASN A CA 1
ATOM 2549 C C . ASN A 1 332 ? -9.305 23.047 14.594 1 94.31 332 ASN A C 1
ATOM 2551 O O . ASN A 1 332 ? -8.992 22.703 13.453 1 94.31 332 ASN A O 1
ATOM 2555 N N . ASN A 1 333 ? -9.094 22.297 15.617 1 83.69 333 ASN A N 1
ATOM 2556 C CA . ASN A 1 333 ? -8.461 21 15.461 1 83.69 333 ASN A CA 1
ATOM 2557 C C . ASN A 1 333 ? -9.492 19.922 15.117 1 83.69 333 ASN A C 1
ATOM 2559 O O . ASN A 1 333 ? -10.531 19.828 15.766 1 83.69 333 ASN A O 1
ATOM 2563 N N . GLY A 1 334 ? -9.258 19.062 14.195 1 75.44 334 GLY A N 1
ATOM 2564 C CA . GLY A 1 334 ? -10.094 17.969 13.766 1 75.44 334 GLY A CA 1
ATOM 2565 C C . GLY A 1 334 ? -10.008 16.75 14.672 1 75.44 334 GLY A C 1
ATOM 2566 O O . GLY A 1 334 ? -10.898 15.906 14.68 1 75.44 334 GLY A O 1
ATOM 2567 N N . ARG A 1 335 ? -8.961 16.656 15.461 1 79.5 335 ARG A N 1
ATOM 2568 C CA . ARG A 1 335 ? -8.75 15.516 16.344 1 79.5 335 ARG A CA 1
ATOM 2569 C C . ARG A 1 335 ? -8.656 15.961 17.797 1 79.5 335 ARG A C 1
ATOM 2571 O O . ARG A 1 335 ? -8.125 17.031 18.094 1 79.5 335 ARG A O 1
ATOM 2578 N N . THR A 1 336 ? -9.172 15.203 18.703 1 89.69 336 THR A N 1
ATOM 2579 C CA . THR A 1 336 ? -9.125 15.477 20.141 1 89.69 336 THR A CA 1
ATOM 2580 C C . THR A 1 336 ? -8.43 14.344 20.875 1 89.69 336 THR A C 1
ATOM 2582 O O . THR A 1 336 ? -8.516 13.18 20.484 1 89.69 336 THR A O 1
ATOM 2585 N N . ASP A 1 337 ? -7.66 14.711 21.859 1 92.5 337 ASP A N 1
ATOM 2586 C CA . ASP A 1 337 ? -6.965 13.734 22.688 1 92.5 337 ASP A CA 1
ATOM 2587 C C . ASP A 1 337 ? -6.809 14.25 24.125 1 92.5 337 ASP A C 1
ATOM 2589 O O . ASP A 1 337 ? -7.516 15.172 24.531 1 92.5 337 ASP A O 1
ATOM 2593 N N . ASP A 1 338 ? -5.977 13.609 24.859 1 93.62 338 ASP A N 1
ATOM 2594 C CA . ASP A 1 338 ? -5.816 13.945 26.281 1 93.62 338 ASP A CA 1
ATOM 2595 C C . ASP A 1 338 ? -5.305 15.375 26.453 1 93.62 338 ASP A C 1
ATOM 2597 O O . ASP A 1 338 ? -5.703 16.078 27.375 1 93.62 338 ASP A O 1
ATOM 2601 N N . VAL A 1 339 ? -4.488 15.797 25.547 1 95.38 339 VAL A N 1
ATOM 2602 C CA . VAL A 1 339 ? -3.955 17.156 25.609 1 95.38 339 VAL A CA 1
ATOM 2603 C C . VAL A 1 339 ? -5.066 18.156 25.312 1 95.38 339 VAL A C 1
ATOM 2605 O O . VAL A 1 339 ? -5.145 19.219 25.953 1 95.38 339 VAL A O 1
ATOM 2608 N N . THR A 1 340 ? -5.91 17.797 24.375 1 96.75 340 THR A N 1
ATOM 2609 C CA . THR A 1 340 ? -7.059 18.656 24.078 1 96.75 340 THR A CA 1
ATOM 2610 C C . THR A 1 340 ? -7.918 18.844 25.312 1 96.75 340 THR A C 1
ATOM 2612 O O . THR A 1 340 ? -8.305 19.969 25.641 1 96.75 340 THR A O 1
ATOM 2615 N N . GLU A 1 341 ? -8.141 17.781 26.031 1 96.25 341 GLU A N 1
ATOM 2616 C CA . GLU A 1 341 ? -8.984 17.828 27.219 1 96.25 341 GLU A CA 1
ATOM 2617 C C . GLU A 1 341 ? -8.32 18.656 28.328 1 96.25 341 GLU A C 1
ATOM 2619 O O . GLU A 1 341 ? -8.992 19.391 29.047 1 96.25 341 GLU A O 1
ATOM 2624 N N . SER A 1 342 ? -7.086 18.469 28.406 1 96.56 342 SER A N 1
ATOM 2625 C CA . SER A 1 342 ? -6.336 19.234 29.391 1 96.56 342 SER A CA 1
ATOM 2626 C C . SER A 1 342 ? -6.398 20.734 29.109 1 96.56 342 SER A C 1
ATOM 2628 O O . SER A 1 342 ? -6.602 21.531 30.016 1 96.56 342 SER A O 1
ATOM 2630 N N . LEU A 1 343 ? -6.23 21.078 27.859 1 97.75 343 LEU A N 1
ATOM 2631 C CA . LEU A 1 343 ? -6.281 22.469 27.453 1 97.75 343 LEU A CA 1
ATOM 2632 C C . LEU A 1 343 ? -7.68 23.047 27.641 1 97.75 343 LEU A C 1
ATOM 2634 O O . LEU A 1 343 ? -7.836 24.172 28.141 1 97.75 343 LEU A O 1
ATOM 2638 N N . ARG A 1 344 ? -8.656 22.312 27.266 1 97.38 344 ARG A N 1
ATOM 2639 C CA . ARG A 1 344 ? -10.047 22.734 27.438 1 97.38 344 ARG A CA 1
ATOM 2640 C C . ARG A 1 344 ? -10.383 22.984 28.906 1 97.38 344 ARG A C 1
ATOM 2642 O O . ARG A 1 344 ? -11.031 23.969 29.234 1 97.38 344 ARG A O 1
ATOM 2649 N N . ALA A 1 345 ? -9.891 22.125 29.781 1 97.06 345 ALA A N 1
ATOM 2650 C CA . ALA A 1 345 ? -10.141 22.234 31.219 1 97.06 345 ALA A CA 1
ATOM 2651 C C . ALA A 1 345 ? -9.469 23.484 31.797 1 97.06 345 ALA A C 1
ATOM 2653 O O . ALA A 1 345 ? -9.961 24.062 32.75 1 97.06 345 ALA A O 1
ATOM 2654 N N . ALA A 1 346 ? -8.375 23.891 31.172 1 97.38 346 ALA A N 1
ATOM 2655 C CA . ALA A 1 346 ? -7.594 25.016 31.672 1 97.38 346 ALA A CA 1
ATOM 2656 C C . ALA A 1 346 ? -8.133 26.344 31.141 1 97.38 346 ALA A C 1
ATOM 2658 O O . ALA A 1 346 ? -7.832 27.406 31.703 1 97.38 346 ALA A O 1
ATOM 2659 N N . ALA A 1 347 ? -8.914 26.344 30.094 1 97.69 347 ALA A N 1
ATOM 2660 C CA . ALA A 1 347 ? -9.445 27.547 29.484 1 97.69 347 ALA A CA 1
ATOM 2661 C C . ALA A 1 347 ? -10.703 28.031 30.203 1 97.69 347 ALA A C 1
ATOM 2663 O O . ALA A 1 347 ? -11.406 27.234 30.828 1 97.69 347 ALA A O 1
ATOM 2664 N N . ASP A 1 348 ? -11.016 29.281 30.109 1 97.38 348 ASP A N 1
ATOM 2665 C CA . ASP A 1 348 ? -12.234 29.859 30.672 1 97.38 348 ASP A CA 1
ATOM 2666 C C . ASP A 1 348 ? -13.398 29.766 29.688 1 97.38 348 ASP A C 1
ATOM 2668 O O . ASP A 1 348 ? -14.562 29.828 30.094 1 97.38 348 ASP A O 1
ATOM 2672 N N . GLY A 1 349 ? -13.094 29.672 28.453 1 97.31 349 GLY A N 1
ATOM 2673 C CA . GLY A 1 349 ? -14.016 29.422 27.359 1 97.31 349 GLY A CA 1
ATOM 2674 C C . GLY A 1 349 ? -13.406 28.594 26.25 1 97.31 349 GLY A C 1
ATOM 2675 O O . GLY A 1 349 ? -12.219 28.719 25.938 1 97.31 349 GLY A O 1
ATOM 2676 N N . TRP A 1 350 ? -14.203 27.75 25.719 1 97.5 350 TRP A N 1
ATOM 2677 C CA . TRP A 1 350 ? -13.742 26.875 24.656 1 97.5 350 TRP A CA 1
ATOM 2678 C C . TRP A 1 350 ? -14.727 26.844 23.5 1 97.5 350 TRP A C 1
ATOM 2680 O O . TRP A 1 350 ? -15.914 26.594 23.688 1 97.5 350 TRP A O 1
ATOM 2690 N N . ARG A 1 351 ? -14.258 27.188 22.266 1 97.12 351 ARG A N 1
ATOM 2691 C CA . ARG A 1 351 ? -15.094 27.312 21.078 1 97.12 351 ARG A CA 1
ATOM 2692 C C . ARG A 1 351 ? -14.578 26.406 19.969 1 97.12 351 ARG A C 1
ATOM 2694 O O . ARG A 1 351 ? -13.617 26.75 19.281 1 97.12 351 ARG A O 1
ATOM 2701 N N . PRO A 1 352 ? -15.234 25.203 19.781 1 94.88 352 PRO A N 1
ATOM 2702 C CA . PRO A 1 352 ? -14.891 24.484 18.547 1 94.88 352 PRO A CA 1
ATOM 2703 C C . PRO A 1 352 ? -15.305 25.25 17.297 1 94.88 352 PRO A C 1
ATOM 2705 O O . PRO A 1 352 ? -16.469 25.656 17.156 1 94.88 352 PRO A O 1
ATOM 2708 N N . ILE A 1 353 ? -14.367 25.453 16.375 1 95.56 353 ILE A N 1
ATOM 2709 C CA . ILE A 1 353 ? -14.703 26.312 15.242 1 95.56 353 ILE A CA 1
ATOM 2710 C C . ILE A 1 353 ? -14.469 25.547 13.938 1 95.56 353 ILE A C 1
ATOM 2712 O O . ILE A 1 353 ? -14.469 26.141 12.859 1 95.56 353 ILE A O 1
ATOM 2716 N N . VAL A 1 354 ? -14.164 24.281 13.977 1 89.62 354 VAL A N 1
ATOM 2717 C CA . VAL A 1 354 ? -13.977 23.469 12.773 1 89.62 354 VAL A CA 1
ATOM 2718 C C . VAL A 1 354 ? -15.219 23.562 11.891 1 89.62 354 VAL A C 1
ATOM 2720 O O . VAL A 1 354 ? -16.344 23.453 12.383 1 89.62 354 VAL A O 1
ATOM 2723 N N . GLY A 1 355 ? -15.023 23.812 10.609 1 83.31 355 GLY A N 1
ATOM 2724 C CA . GLY A 1 355 ? -16.125 23.844 9.656 1 83.31 355 GLY A CA 1
ATOM 2725 C C . GLY A 1 355 ? -16.812 25.188 9.578 1 83.31 355 GLY A C 1
ATOM 2726 O O . GLY A 1 355 ? -17.578 25.453 8.656 1 83.31 355 GLY A O 1
ATOM 2727 N N . MET A 1 356 ? -16.438 26.125 10.492 1 89.94 356 MET A N 1
ATOM 2728 C CA . MET A 1 356 ? -17.031 27.469 10.469 1 89.94 356 MET A CA 1
ATOM 2729 C C . MET A 1 356 ? -16.25 28.391 9.531 1 89.94 356 MET A C 1
ATOM 2731 O O . MET A 1 356 ? -15.016 28.328 9.484 1 89.94 356 MET A O 1
ATOM 2735 N N . GLY A 1 357 ? -17 29.203 8.852 1 89.94 357 GLY A N 1
ATOM 2736 C CA . GLY A 1 357 ? -16.344 30.203 8.023 1 89.94 357 GLY A CA 1
ATOM 2737 C C . GLY A 1 357 ? -15.727 31.328 8.828 1 89.94 357 GLY A C 1
ATOM 2738 O O . GLY A 1 357 ? -16.094 31.547 9.984 1 89.94 357 GLY A O 1
ATOM 2739 N N . ASP A 1 358 ? -14.867 32.062 8.305 1 92.06 358 ASP A N 1
ATOM 2740 C CA . ASP A 1 358 ? -14.109 33.125 8.992 1 92.06 358 ASP A CA 1
ATOM 2741 C C . ASP A 1 358 ? -15.039 34.219 9.477 1 92.06 358 ASP A C 1
ATOM 2743 O O . ASP A 1 358 ? -14.828 34.781 10.555 1 92.06 358 ASP A O 1
ATOM 2747 N N . ALA A 1 359 ? -16.047 34.5 8.648 1 90.38 359 ALA A N 1
ATOM 2748 C CA . ALA A 1 359 ? -16.984 35.562 9.047 1 90.38 359 ALA A CA 1
ATOM 2749 C C . ALA A 1 359 ? -17.719 35.156 10.328 1 90.38 359 ALA A C 1
ATOM 2751 O O . ALA A 1 359 ? -17.859 36 11.234 1 90.38 359 ALA A O 1
ATOM 2752 N N . ALA A 1 360 ? -18.094 33.969 10.312 1 92.06 360 ALA A N 1
ATOM 2753 C CA . ALA A 1 360 ? -18.828 33.469 11.477 1 92.06 360 ALA A CA 1
ATOM 2754 C C . ALA A 1 360 ? -17.938 33.438 12.711 1 92.06 360 ALA A C 1
ATOM 2756 O O . ALA A 1 360 ? -18.375 33.781 13.812 1 92.06 360 ALA A O 1
ATOM 2757 N N . VAL A 1 361 ? -16.719 33.062 12.562 1 95.56 361 VAL A N 1
ATOM 2758 C CA . VAL A 1 361 ? -15.773 33 13.68 1 95.56 361 VAL A CA 1
ATOM 2759 C C . VAL A 1 361 ? -15.422 34.406 14.164 1 95.56 361 VAL A C 1
ATOM 2761 O O . VAL A 1 361 ? -15.289 34.625 15.367 1 95.56 361 VAL A O 1
ATOM 2764 N N . ALA A 1 362 ? -15.273 35.312 13.25 1 94.31 362 ALA A N 1
ATOM 2765 C CA . ALA A 1 362 ? -15 36.688 13.617 1 94.31 362 ALA A CA 1
ATOM 2766 C C . ALA A 1 362 ? -16.125 37.25 14.484 1 94.31 362 ALA A C 1
ATOM 2768 O O . ALA A 1 362 ? -15.859 37.938 15.477 1 94.31 362 ALA A O 1
ATOM 2769 N N . ASP A 1 363 ? -17.328 36.969 14.07 1 93.31 363 ASP A N 1
ATOM 2770 C CA . ASP A 1 363 ? -18.484 37.438 14.844 1 93.31 363 ASP A CA 1
ATOM 2771 C C . ASP A 1 363 ? -18.484 36.812 16.234 1 93.31 363 ASP A C 1
ATOM 2773 O O . ASP A 1 363 ? -18.828 37.469 17.219 1 93.31 363 ASP A O 1
ATOM 2777 N N . LEU A 1 364 ? -18.141 35.562 16.266 1 95.56 364 LEU A N 1
ATOM 2778 C CA . LEU A 1 364 ? -18.062 34.844 17.531 1 95.56 364 LEU A CA 1
ATOM 2779 C C . LEU A 1 364 ? -17.031 35.5 18.469 1 95.56 364 LEU A C 1
ATOM 2781 O O . LEU A 1 364 ? -17.297 35.688 19.656 1 95.56 364 LEU A O 1
ATOM 2785 N N . ILE A 1 365 ? -15.906 35.844 17.969 1 96.31 365 ILE A N 1
ATOM 2786 C CA . ILE A 1 365 ? -14.812 36.438 18.734 1 96.31 365 ILE A CA 1
ATOM 2787 C C . ILE A 1 365 ? -15.234 37.812 19.25 1 96.31 365 ILE A C 1
ATOM 2789 O O . ILE A 1 365 ? -14.961 38.188 20.406 1 96.31 365 ILE A O 1
ATOM 2793 N N . ARG A 1 366 ? -15.961 38.594 18.484 1 93.69 366 ARG A N 1
ATOM 2794 C CA . ARG A 1 366 ? -16.453 39.906 18.891 1 93.69 366 ARG A CA 1
ATOM 2795 C C . ARG A 1 366 ? -17.5 39.781 20 1 93.69 366 ARG A C 1
ATOM 2797 O O . ARG A 1 366 ? -17.484 40.531 20.953 1 93.69 366 ARG A O 1
ATOM 2804 N N . ARG A 1 367 ? -18.344 38.812 19.766 1 94.44 367 ARG A N 1
ATOM 2805 C CA . ARG A 1 367 ? -19.375 38.594 20.766 1 94.44 367 ARG A CA 1
ATOM 2806 C C . ARG A 1 367 ? -18.766 38.188 22.109 1 94.44 367 ARG A C 1
ATOM 2808 O O . ARG A 1 367 ? -19.297 38.531 23.172 1 94.44 367 ARG A O 1
ATOM 2815 N N . ASP A 1 368 ? -17.641 37.5 22.062 1 96.12 368 ASP A N 1
ATOM 2816 C CA . ASP A 1 368 ? -16.969 37.031 23.281 1 96.12 368 ASP A CA 1
ATOM 2817 C C . ASP A 1 368 ? -16.188 38.188 23.922 1 96.12 368 ASP A C 1
ATOM 2819 O O . ASP A 1 368 ? -15.711 38.062 25.062 1 96.12 368 ASP A O 1
ATOM 2823 N N . GLY A 1 369 ? -16.031 39.281 23.219 1 93.69 369 GLY A N 1
ATOM 2824 C CA . GLY A 1 369 ? -15.359 40.438 23.75 1 93.69 369 GLY A CA 1
ATOM 2825 C C . GLY A 1 369 ? -13.859 40.25 23.906 1 93.69 369 GLY A C 1
ATOM 2826 O O . GLY A 1 369 ? -13.266 40.719 24.875 1 93.69 369 GLY A O 1
ATOM 2827 N N . ILE A 1 370 ? -13.242 39.625 23.031 1 96 370 ILE A N 1
ATOM 2828 C CA . ILE A 1 370 ? -11.812 39.312 23.109 1 96 370 ILE A CA 1
ATOM 2829 C C . ILE A 1 370 ? -11.008 40.594 22.938 1 96 370 ILE A C 1
ATOM 2831 O O . ILE A 1 370 ? -11.234 41.375 22 1 96 370 ILE A O 1
ATOM 2835 N N . ASP A 1 371 ? -10.094 40.812 23.844 1 95.31 371 ASP A N 1
ATOM 2836 C CA . ASP A 1 371 ? -9.219 42 23.797 1 95.31 371 ASP A CA 1
ATOM 2837 C C . ASP A 1 371 ? -8.016 41.75 22.891 1 95.31 371 ASP A C 1
ATOM 2839 O O . ASP A 1 371 ? -7.68 42.562 22.047 1 95.31 371 ASP A O 1
ATOM 2843 N N . ILE A 1 372 ? -7.371 40.656 23.094 1 96.62 372 ILE A N 1
ATOM 2844 C CA . ILE A 1 372 ? -6.195 40.25 22.328 1 96.62 372 ILE A CA 1
ATOM 2845 C C . ILE A 1 372 ? -6.414 38.844 21.75 1 96.62 372 ILE A C 1
ATOM 2847 O O . ILE A 1 372 ? -6.734 37.906 22.469 1 96.62 372 ILE A O 1
ATOM 2851 N N . LEU A 1 373 ? -6.336 38.781 20.406 1 97.25 373 LEU A N 1
ATOM 2852 C CA . LEU A 1 373 ? -6.418 37.5 19.719 1 97.25 373 LEU A CA 1
ATOM 2853 C C . LEU A 1 373 ? -5.031 37 19.328 1 97.25 373 LEU A C 1
ATOM 2855 O O . LEU A 1 373 ? -4.25 37.719 18.719 1 97.25 373 LEU A O 1
ATOM 2859 N N . VAL A 1 374 ? -4.723 35.719 19.688 1 98.69 374 VAL A N 1
ATOM 2860 C CA . VAL A 1 374 ? -3.387 35.188 19.484 1 98.69 374 VAL A CA 1
ATOM 2861 C C . VAL A 1 374 ? -3.449 34.031 18.484 1 98.69 374 VAL A C 1
ATOM 2863 O O . VAL A 1 374 ? -4.137 33.031 18.703 1 98.69 374 VAL A O 1
ATOM 2866 N N . ASP A 1 375 ? -2.771 34.188 17.391 1 98.38 375 ASP A N 1
ATOM 2867 C CA . ASP A 1 375 ? -2.564 33.094 16.422 1 98.38 375 ASP A CA 1
ATOM 2868 C C . ASP A 1 375 ? -1.452 32.156 16.891 1 98.38 375 ASP A C 1
ATOM 2870 O O . ASP A 1 375 ? -0.312 32.594 17.078 1 98.38 375 ASP A O 1
ATOM 2874 N N . LEU A 1 376 ? -1.792 30.891 16.969 1 98.44 376 LEU A N 1
ATOM 2875 C CA . LEU A 1 376 ? -0.789 29.938 17.422 1 98.44 376 LEU A CA 1
ATOM 2876 C C . LEU A 1 376 ? -0.32 29.047 16.266 1 98.44 376 LEU A C 1
ATOM 2878 O O . LEU A 1 376 ? 0.283 28 16.5 1 98.44 376 LEU A O 1
ATOM 2882 N N . SER A 1 377 ? -0.59 29.422 14.992 1 97.19 377 SER A N 1
ATOM 2883 C CA . SER A 1 377 ? -0.332 28.5 13.891 1 97.19 377 SER A CA 1
ATOM 2884 C C . SER A 1 377 ? 0.65 29.109 12.891 1 97.19 377 SER A C 1
ATOM 2886 O O . SER A 1 377 ? 1.488 28.391 12.336 1 97.19 377 SER A O 1
ATOM 2888 N N . GLY A 1 378 ? 0.508 30.438 12.625 1 96.62 378 GLY A N 1
ATOM 2889 C CA . GLY A 1 378 ? 1.215 30.984 11.477 1 96.62 378 GLY A CA 1
ATOM 2890 C C . GLY A 1 378 ? 0.87 30.281 10.172 1 96.62 378 GLY A C 1
ATOM 2891 O O . GLY A 1 378 ? -0.306 30.062 9.875 1 96.62 378 GLY A O 1
ATOM 2892 N N . HIS A 1 379 ? 1.822 29.922 9.406 1 96.19 379 HIS A N 1
ATOM 2893 C CA . HIS A 1 379 ? 1.567 29.312 8.102 1 96.19 379 HIS A CA 1
ATOM 2894 C C . HIS A 1 379 ? 1.595 27.797 8.172 1 96.19 379 HIS A C 1
ATOM 2896 O O . HIS A 1 379 ? 1.794 27.125 7.16 1 96.19 379 HIS A O 1
ATOM 2902 N N . THR A 1 380 ? 1.345 27.203 9.375 1 95.19 380 THR A N 1
ATOM 2903 C CA . THR A 1 380 ? 1.245 25.75 9.516 1 95.19 380 THR A CA 1
ATOM 2904 C C . THR A 1 380 ? -0.161 25.266 9.172 1 95.19 380 THR A C 1
ATOM 2906 O O . THR A 1 380 ? -1.013 26.062 8.766 1 95.19 380 THR A O 1
ATOM 2909 N N . GLY A 1 381 ? -0.352 24.078 9.242 1 92.19 381 GLY A N 1
ATOM 2910 C CA . GLY A 1 381 ? -1.553 23.453 8.727 1 92.19 381 GLY A CA 1
ATOM 2911 C C . GLY A 1 381 ? -2.824 23.938 9.391 1 92.19 381 GLY A C 1
ATOM 2912 O O . GLY A 1 381 ? -2.852 24.172 10.602 1 92.19 381 GLY A O 1
ATOM 2913 N N . ASN A 1 382 ? -3.834 24.172 8.609 1 91.94 382 ASN A N 1
ATOM 2914 C CA . ASN A 1 382 ? -5.184 24.531 9.023 1 91.94 382 ASN A CA 1
ATOM 2915 C C . ASN A 1 382 ? -5.191 25.844 9.805 1 91.94 382 ASN A C 1
ATOM 2917 O O . ASN A 1 382 ? -5.984 26.016 10.734 1 91.94 382 ASN A O 1
ATOM 2921 N N . ASN A 1 383 ? -4.277 26.656 9.492 1 94.38 383 ASN A N 1
ATOM 2922 C CA . ASN A 1 383 ? -4.254 27.969 10.125 1 94.38 383 ASN A CA 1
ATOM 2923 C C . ASN A 1 383 ? -5.473 28.797 9.727 1 94.38 383 ASN A C 1
ATOM 2925 O O . ASN A 1 383 ? -6.184 28.453 8.781 1 94.38 383 ASN A O 1
ATOM 2929 N N . ARG A 1 384 ? -5.715 29.875 10.469 1 94.81 384 ARG A N 1
ATOM 2930 C CA . ARG A 1 384 ? -6.828 30.781 10.211 1 94.81 384 ARG A CA 1
ATOM 2931 C C . ARG A 1 384 ? -6.336 32.219 10.055 1 94.81 384 ARG A C 1
ATOM 2933 O O . ARG A 1 384 ? -6.91 33.156 10.625 1 94.81 384 ARG A O 1
ATOM 2940 N N . LEU A 1 385 ? -5.27 32.312 9.289 1 94.5 385 LEU A N 1
ATOM 2941 C CA . LEU A 1 385 ? -4.711 33.656 9.086 1 94.5 385 LEU A CA 1
ATOM 2942 C C . LEU A 1 385 ? -5.703 34.562 8.359 1 94.5 385 LEU A C 1
ATOM 2944 O O . LEU A 1 385 ? -5.727 35.781 8.586 1 94.5 385 LEU A O 1
ATOM 2948 N N . THR A 1 386 ? -6.551 33.938 7.547 1 92.06 386 THR A N 1
ATOM 2949 C CA . THR A 1 386 ? -7.582 34.719 6.863 1 92.06 386 THR A CA 1
ATOM 2950 C C . THR A 1 386 ? -8.594 35.281 7.863 1 92.06 386 THR A C 1
ATOM 2952 O O . THR A 1 386 ? -9.188 36.344 7.641 1 92.06 386 THR A O 1
ATOM 2955 N N . LEU A 1 387 ? -8.789 34.625 8.914 1 92.94 387 LEU A N 1
ATOM 2956 C CA . LEU A 1 387 ? -9.609 35.125 10.008 1 92.94 387 LEU A CA 1
ATOM 2957 C C . LEU A 1 387 ? -8.969 36.375 10.633 1 92.94 387 LEU A C 1
ATOM 2959 O O . LEU A 1 387 ? -9.656 37.375 10.875 1 92.94 387 LEU A O 1
ATOM 2963 N N . PHE A 1 388 ? -7.707 36.344 10.852 1 94.25 388 PHE A N 1
ATOM 2964 C CA . PHE A 1 388 ? -6.977 37.469 11.453 1 94.25 388 PHE A CA 1
ATOM 2965 C C . PHE A 1 388 ? -6.949 38.656 10.516 1 94.25 388 PHE A C 1
ATOM 2967 O O . PHE A 1 388 ? -6.895 39.812 10.969 1 94.25 388 PHE A O 1
ATOM 2974 N N . ALA A 1 389 ? -6.98 38.375 9.281 1 91.62 389 ALA A N 1
ATOM 2975 C CA . ALA A 1 389 ? -7.031 39.438 8.297 1 91.62 389 ALA A CA 1
ATOM 2976 C C . ALA A 1 389 ? -8.281 40.281 8.469 1 91.62 389 ALA A C 1
ATOM 2978 O O . ALA A 1 389 ? -8.289 41.469 8.148 1 91.62 389 ALA A O 1
ATOM 2979 N N . ARG A 1 390 ? -9.328 39.688 9.062 1 89.81 390 ARG A N 1
ATOM 2980 C CA . ARG A 1 390 ? -10.594 40.406 9.281 1 89.81 390 ARG A CA 1
ATOM 2981 C C . ARG A 1 390 ? -10.539 41.25 10.555 1 89.81 390 ARG A C 1
ATOM 2983 O O . ARG A 1 390 ? -11.461 42 10.836 1 89.81 390 ARG A O 1
ATOM 2990 N N . ARG A 1 391 ? -9.516 41.125 11.367 1 91.25 391 ARG A N 1
ATOM 2991 C CA . ARG A 1 391 ? -9.266 41.844 12.609 1 91.25 391 ARG A CA 1
ATOM 2992 C C . ARG A 1 391 ? -10.453 41.75 13.555 1 91.25 391 ARG A C 1
ATOM 2994 O O . ARG A 1 391 ? -11.023 42.75 13.969 1 91.25 391 ARG A O 1
ATOM 3001 N N . PRO A 1 392 ? -10.75 40.594 13.961 1 92.94 392 PRO A N 1
ATOM 3002 C CA . PRO A 1 392 ? -11.891 40.406 14.859 1 92.94 392 PRO A CA 1
ATOM 3003 C C . PRO A 1 392 ? -11.609 40.938 16.266 1 92.94 392 PRO A C 1
ATOM 3005 O O . PRO A 1 392 ? -12.531 41.031 17.078 1 92.94 392 PRO A O 1
ATOM 3008 N N . ALA A 1 393 ? -10.352 41.25 16.578 1 94.06 393 ALA A N 1
ATOM 3009 C CA . ALA A 1 393 ? -9.969 41.781 17.875 1 94.06 393 ALA A CA 1
ATOM 3010 C C . ALA A 1 393 ? -9.109 43.031 17.719 1 94.06 393 ALA A C 1
ATOM 3012 O O . ALA A 1 393 ? -8.414 43.219 16.719 1 94.06 393 ALA A O 1
ATOM 3013 N N . PRO A 1 394 ? -9.125 43.875 18.75 1 92.38 394 PRO A N 1
ATOM 3014 C CA . PRO A 1 394 ? -8.375 45.125 18.656 1 92.38 394 PRO A CA 1
ATOM 3015 C C . PRO A 1 394 ? -6.867 44.875 18.531 1 92.38 394 PRO A C 1
ATOM 3017 O O . PRO A 1 394 ? -6.184 45.625 17.828 1 92.38 394 PRO A O 1
ATOM 3020 N N . VAL A 1 395 ? -6.332 43.969 19.266 1 94.88 395 VAL A N 1
ATOM 3021 C CA . VAL A 1 395 ? -4.914 43.625 19.203 1 94.88 395 VAL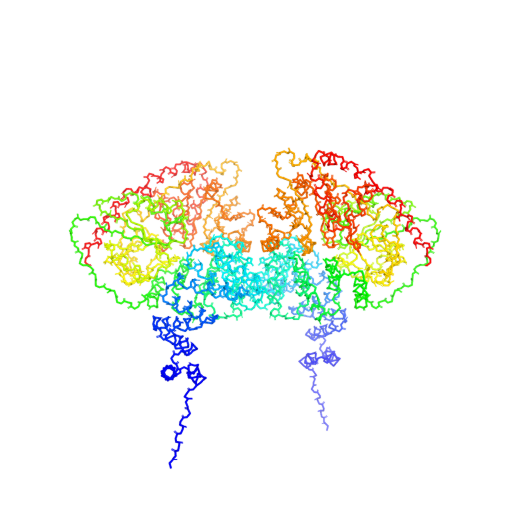 A CA 1
ATOM 3022 C C . VAL A 1 395 ? -4.75 42.156 18.766 1 94.88 395 VAL A C 1
ATOM 3024 O O . VAL A 1 395 ? -5.457 41.281 19.25 1 94.88 395 VAL A O 1
ATOM 3027 N N . GLN A 1 396 ? -3.904 41.938 17.797 1 96.19 396 GLN A N 1
ATOM 3028 C CA . GLN A 1 396 ? -3.652 40.594 17.312 1 96.19 396 GLN A CA 1
ATOM 3029 C C . GLN A 1 396 ? -2.168 40.25 17.375 1 96.19 396 GLN A C 1
ATOM 3031 O O . GLN A 1 396 ? -1.315 41.094 17.062 1 96.19 396 GLN A O 1
ATOM 3036 N N . VAL A 1 397 ? -1.878 39.062 17.875 1 98.12 397 VAL A N 1
ATOM 3037 C CA . VAL A 1 397 ? -0.515 38.625 18.172 1 98.12 397 VAL A CA 1
ATOM 3038 C C . VAL A 1 397 ? -0.258 37.25 17.562 1 98.12 397 VAL A C 1
ATOM 3040 O O . VAL A 1 397 ? -1.132 36.375 17.578 1 98.12 397 VAL A O 1
ATOM 3043 N N . SER A 1 398 ? 0.863 37.062 16.875 1 98.44 398 SER A N 1
ATOM 3044 C CA . SER A 1 398 ? 1.329 35.75 16.469 1 98.44 398 SER A CA 1
ATOM 3045 C C . SER A 1 398 ? 2.338 35.188 17.469 1 98.44 398 SER A C 1
ATOM 3047 O O . SER A 1 398 ? 3.252 35.906 17.906 1 98.44 398 SER A O 1
ATOM 3049 N N . TRP A 1 399 ? 2.131 33.875 17.844 1 98.19 399 TRP A N 1
ATOM 3050 C CA . TRP A 1 399 ? 3.027 33.281 18.828 1 98.19 399 TRP A CA 1
ATOM 3051 C C . TRP A 1 399 ? 3.037 31.75 18.688 1 98.19 399 TRP A C 1
ATOM 3053 O O . TRP A 1 399 ? 2.037 31.156 18.281 1 98.19 399 TRP A O 1
ATOM 3063 N N . LEU A 1 400 ? 4.215 31.141 18.922 1 96.06 400 LEU A N 1
ATOM 3064 C CA . LEU A 1 400 ? 4.395 29.75 19.359 1 96.06 400 LEU A CA 1
ATOM 3065 C C . LEU A 1 400 ? 4.484 28.812 18.156 1 96.06 400 LEU A C 1
ATOM 3067 O O . LEU A 1 400 ? 5.457 28.078 18.016 1 96.06 400 LEU A O 1
ATOM 3071 N N . GLY A 1 401 ? 3.486 28.781 17.219 1 95.06 401 GLY A N 1
ATOM 3072 C CA . GLY A 1 401 ? 3.318 27.672 16.297 1 95.06 401 GLY A CA 1
ATOM 3073 C C . GLY A 1 401 ? 4.113 27.844 15.008 1 95.06 401 GLY A C 1
ATOM 3074 O O . GLY A 1 401 ? 4.129 26.953 14.156 1 95.06 401 GLY A O 1
ATOM 3075 N N . TYR A 1 402 ? 4.75 28.969 14.828 1 96.06 402 TYR A N 1
ATOM 3076 C CA . TYR A 1 402 ? 5.477 29.281 13.602 1 96.06 402 TYR A CA 1
ATOM 3077 C C . TYR A 1 402 ? 6.738 30.078 13.906 1 96.06 402 TYR A C 1
ATOM 3079 O O . TYR A 1 402 ? 6.957 30.5 15.047 1 96.06 402 TYR A O 1
ATOM 3087 N N . PHE A 1 403 ? 7.629 30.266 12.977 1 96.62 403 PHE A N 1
ATOM 3088 C CA . PHE A 1 403 ? 8.961 30.797 13.211 1 96.62 403 PHE A CA 1
ATOM 3089 C C . PHE A 1 403 ? 9.312 31.844 12.164 1 96.62 403 PHE A C 1
ATOM 3091 O O . PHE A 1 403 ? 10.453 31.906 11.695 1 96.62 403 PHE A O 1
ATOM 3098 N N . GLY A 1 404 ? 8.328 32.562 11.781 1 95.94 404 GLY A N 1
ATOM 3099 C CA . GLY A 1 404 ? 8.469 33.656 10.812 1 95.94 404 GLY A CA 1
ATOM 3100 C C . GLY A 1 404 ? 7.285 34.594 10.797 1 95.94 404 GLY A C 1
ATOM 3101 O O . GLY A 1 404 ? 6.324 34.406 11.547 1 95.94 404 GLY A O 1
ATOM 3102 N N . THR A 1 405 ? 7.414 35.656 9.961 1 97.81 405 THR A N 1
ATOM 3103 C CA . THR A 1 405 ? 6.355 36.656 9.828 1 97.81 405 THR A CA 1
ATOM 3104 C C . THR A 1 405 ? 5.125 36.031 9.164 1 97.81 405 THR A C 1
ATOM 3106 O O . THR A 1 405 ? 5.246 35.156 8.312 1 97.81 405 THR A O 1
ATOM 3109 N N . THR A 1 406 ? 3.963 36.438 9.594 1 95.94 406 THR A N 1
ATOM 3110 C CA . THR A 1 406 ? 2.734 36.031 8.906 1 95.94 406 THR A CA 1
ATOM 3111 C C . THR A 1 406 ? 2.566 36.812 7.605 1 95.94 406 THR A C 1
ATOM 3113 O O . THR A 1 406 ? 1.872 36.375 6.691 1 95.94 406 THR A O 1
ATOM 3116 N N . GLY A 1 407 ? 3.176 37.969 7.57 1 94.94 407 GLY A N 1
ATOM 3117 C CA . GLY A 1 407 ? 3.033 38.844 6.418 1 94.94 407 GLY A CA 1
ATOM 3118 C C . GLY A 1 407 ? 1.743 39.656 6.434 1 94.94 407 GLY A C 1
ATOM 3119 O O . GLY A 1 407 ? 1.553 40.531 5.609 1 94.94 407 GLY A O 1
ATOM 3120 N N . LEU A 1 408 ? 0.894 39.469 7.41 1 92.38 408 LEU A N 1
ATOM 3121 C CA . LEU A 1 408 ? -0.415 40.094 7.484 1 92.38 408 LEU A CA 1
ATOM 3122 C C . LEU A 1 408 ? -0.303 41.5 8.094 1 92.38 408 LEU A C 1
ATOM 3124 O O . LEU A 1 408 ? 0.159 41.656 9.227 1 92.38 408 LEU A O 1
ATOM 3128 N N . PRO A 1 409 ? -0.792 42.469 7.422 1 89.69 409 PRO A N 1
ATOM 3129 C CA . PRO A 1 409 ? -0.771 43.812 7.996 1 89.69 409 PRO A CA 1
ATOM 3130 C C . PRO A 1 409 ? -1.614 43.938 9.266 1 89.69 409 PRO A C 1
ATOM 3132 O O . PRO A 1 409 ? -1.297 44.719 10.156 1 89.69 409 PRO A O 1
ATOM 3135 N N . ALA A 1 410 ? -2.598 43.094 9.312 1 91.06 410 ALA A N 1
ATOM 3136 C CA . ALA A 1 410 ? -3.52 43.156 10.445 1 91.06 410 ALA A CA 1
ATOM 3137 C C . ALA A 1 410 ? -2.924 42.5 11.68 1 91.06 410 ALA A C 1
ATOM 3139 O O . ALA A 1 410 ? -3.467 42.594 12.781 1 91.06 410 ALA A O 1
ATOM 3140 N N . MET A 1 411 ? -1.816 41.812 11.578 1 95.25 411 MET A N 1
ATOM 3141 C CA . MET A 1 411 ? -1.137 41.188 12.719 1 95.25 411 MET A CA 1
ATOM 3142 C C . MET A 1 411 ? -0.208 42.188 13.398 1 95.25 411 MET A C 1
ATOM 3144 O O . MET A 1 411 ? 0.816 42.594 12.836 1 95.25 411 MET A O 1
ATOM 3148 N N . ASP A 1 412 ? -0.482 42.5 14.625 1 95.44 412 ASP A N 1
ATOM 3149 C CA . ASP A 1 412 ? 0.187 43.625 15.273 1 95.44 412 ASP A CA 1
ATOM 3150 C C . ASP A 1 412 ? 1.543 43.188 15.836 1 95.44 412 ASP A C 1
ATOM 3152 O O . ASP A 1 412 ? 2.523 43.938 15.727 1 95.44 412 ASP A O 1
ATOM 3156 N N . TRP A 1 413 ? 1.577 42.094 16.484 1 97.75 413 TRP A N 1
ATOM 3157 C CA . TRP A 1 413 ? 2.762 41.719 17.25 1 97.75 413 TRP A CA 1
ATOM 3158 C C . TRP A 1 413 ? 3.158 40.281 16.953 1 97.75 413 TRP A C 1
ATOM 3160 O O . TRP A 1 413 ? 2.336 39.5 16.484 1 97.75 413 TRP A O 1
ATOM 3170 N N . ILE A 1 414 ? 4.41 39.969 17.172 1 98.5 414 ILE A N 1
ATOM 3171 C CA . ILE A 1 414 ? 4.922 38.625 17.219 1 98.5 414 ILE A CA 1
ATOM 3172 C C . ILE A 1 414 ? 5.801 38.438 18.453 1 98.5 414 ILE A C 1
ATOM 3174 O O . ILE A 1 414 ? 6.559 39.344 18.828 1 98.5 414 ILE A O 1
ATOM 3178 N N . ILE A 1 415 ? 5.621 37.344 19.156 1 98.62 415 ILE A N 1
ATOM 3179 C CA . ILE A 1 415 ? 6.352 37.094 20.391 1 98.62 415 ILE A CA 1
ATOM 3180 C C . ILE A 1 415 ? 7.555 36.219 20.109 1 98.62 415 ILE A C 1
ATOM 3182 O O . ILE A 1 415 ? 7.418 35.156 19.469 1 98.62 415 ILE A O 1
ATOM 3186 N N . ALA A 1 416 ? 8.727 36.562 20.547 1 98.38 416 ALA A N 1
ATOM 3187 C CA . ALA A 1 416 ? 9.992 35.875 20.375 1 98.38 416 ALA A CA 1
ATOM 3188 C C . ALA A 1 416 ? 10.867 36 21.625 1 98.38 416 ALA A C 1
ATOM 3190 O O . ALA A 1 416 ? 10.359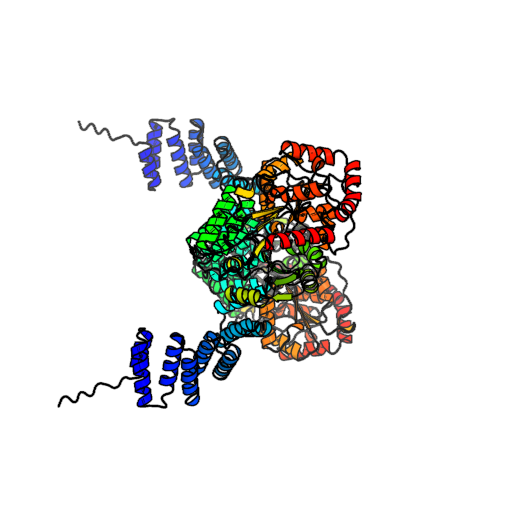 36.25 22.719 1 98.38 416 ALA A O 1
ATOM 3191 N N . ASP A 1 417 ? 12.047 35.625 21.641 1 97.94 417 ASP A N 1
ATOM 3192 C CA . ASP A 1 417 ? 13.078 35.938 22.625 1 97.94 417 ASP A CA 1
ATOM 3193 C C . ASP A 1 417 ? 14.367 36.406 21.938 1 97.94 417 ASP A C 1
ATOM 3195 O O . ASP A 1 417 ? 14.414 36.5 20.719 1 97.94 417 ASP A O 1
ATOM 3199 N N . ARG A 1 418 ? 15.352 36.75 22.703 1 97.31 418 ARG A N 1
ATOM 3200 C CA . ARG A 1 418 ? 16.547 37.406 22.172 1 97.31 418 ARG A CA 1
ATOM 3201 C C . ARG A 1 418 ? 17.375 36.438 21.344 1 97.31 418 ARG A C 1
ATOM 3203 O O . ARG A 1 418 ? 18.219 36.875 20.547 1 97.31 418 ARG A O 1
ATOM 3210 N N . HIS A 1 419 ? 17.172 35.156 21.5 1 97.12 419 HIS A N 1
ATOM 3211 C CA . HIS A 1 419 ? 18.016 34.188 20.812 1 97.12 419 HIS A CA 1
ATOM 3212 C C . HIS A 1 419 ? 17.438 33.844 19.453 1 97.12 419 HIS A C 1
ATOM 3214 O O . HIS A 1 419 ? 18.188 33.781 18.469 1 97.12 419 HIS A O 1
ATOM 3220 N N . VAL A 1 420 ? 16.125 33.656 19.328 1 97.88 420 VAL A N 1
ATOM 3221 C CA . VAL A 1 420 ? 15.539 33.25 18.047 1 97.88 420 VAL A CA 1
ATOM 3222 C C . VAL A 1 420 ? 15.375 34.469 17.141 1 97.88 420 VAL A C 1
ATOM 3224 O O . VAL A 1 420 ? 15.305 34.312 15.922 1 97.88 420 VAL A O 1
ATOM 3227 N N . LEU A 1 421 ? 15.172 35.594 17.75 1 98.06 421 LEU A N 1
ATOM 3228 C CA . LEU A 1 421 ? 15.055 36.844 17 1 98.06 421 LEU A CA 1
ATOM 3229 C C . LEU A 1 421 ? 15.922 37.938 17.625 1 98.06 421 LEU A C 1
ATOM 3231 O O . LEU A 1 421 ? 15.406 38.844 18.281 1 98.06 421 LEU A O 1
ATOM 3235 N N . PRO A 1 422 ? 17.188 37.906 17.297 1 96.62 422 PRO A N 1
ATOM 3236 C CA . PRO A 1 422 ? 18.078 38.906 17.875 1 96.62 422 PRO A CA 1
ATOM 3237 C C . PRO A 1 422 ? 17.766 40.344 17.359 1 96.62 422 PRO A C 1
ATOM 3239 O O . PRO A 1 422 ? 17.141 40.5 16.312 1 96.62 422 PRO A O 1
ATOM 3242 N N . PRO A 1 423 ? 18.234 41.375 18.125 1 95.75 423 PRO A N 1
ATOM 3243 C CA . PRO A 1 423 ? 18.047 42.75 17.656 1 95.75 423 PRO A CA 1
ATOM 3244 C C . PRO A 1 423 ? 18.578 42.969 16.25 1 95.75 423 PRO A C 1
ATOM 3246 O O . PRO A 1 423 ? 19.641 42.438 15.891 1 95.75 423 PRO A O 1
ATOM 3249 N N . GLY A 1 424 ? 17.812 43.75 15.484 1 95.62 424 GLY A N 1
ATOM 3250 C CA . GLY A 1 424 ? 18.203 44 14.109 1 95.62 424 GLY A CA 1
ATOM 3251 C C . GLY A 1 424 ? 17.391 43.219 13.094 1 95.62 424 GLY A C 1
ATOM 3252 O O . GLY A 1 424 ? 17.25 43.625 11.945 1 95.62 424 GLY A O 1
ATOM 3253 N N . GLU A 1 425 ? 16.875 42.125 13.516 1 96.56 425 GLU A N 1
ATOM 3254 C CA . GLU A 1 425 ? 16.172 41.25 12.562 1 96.56 425 GLU A CA 1
ATOM 3255 C C . GLU A 1 425 ? 14.695 41.625 12.477 1 96.56 425 GLU A C 1
ATOM 3257 O O . GLU A 1 425 ? 13.945 41 11.719 1 96.56 425 GLU A O 1
ATOM 3262 N N . GLU A 1 426 ? 14.242 42.656 13.18 1 96.69 426 GLU A N 1
ATOM 3263 C CA . GLU A 1 426 ? 12.867 43.125 13.102 1 96.69 426 GLU A CA 1
ATOM 3264 C C . GLU A 1 426 ? 12.492 43.531 11.68 1 96.69 426 GLU A C 1
ATOM 3266 O O . GLU A 1 426 ? 11.328 43.469 11.297 1 96.69 426 GLU A O 1
ATOM 3271 N N . ARG A 1 427 ? 13.5 43.875 10.93 1 96.5 427 ARG A N 1
ATOM 3272 C CA . ARG A 1 427 ? 13.289 44.344 9.57 1 96.5 427 ARG A CA 1
ATOM 3273 C C . ARG A 1 427 ? 12.688 43.281 8.688 1 96.5 427 ARG A C 1
ATOM 3275 O O . ARG A 1 427 ? 12.125 43.562 7.633 1 96.5 427 ARG A O 1
ATOM 3282 N N . PHE A 1 428 ? 12.82 42.031 9.07 1 97.69 428 PHE A N 1
ATOM 3283 C CA . PHE A 1 428 ? 12.32 40.906 8.258 1 97.69 428 PHE A CA 1
ATOM 3284 C C . PHE A 1 428 ? 10.922 40.5 8.688 1 97.69 428 PHE A C 1
ATOM 3286 O O . PHE A 1 428 ? 10.398 39.5 8.25 1 97.69 428 PHE A O 1
ATOM 3293 N N . PHE A 1 429 ? 10.281 41.25 9.547 1 97.94 429 PHE A N 1
ATOM 3294 C CA . PHE A 1 429 ? 8.945 41 10.062 1 97.94 429 PHE A CA 1
ATOM 3295 C C . PHE A 1 429 ? 8.008 42.156 9.812 1 97.94 429 PHE A C 1
ATOM 3297 O O . PHE A 1 429 ? 8.422 43.312 9.914 1 97.94 429 PHE A O 1
ATOM 3304 N N . THR A 1 430 ? 6.754 41.812 9.469 1 96.88 430 THR A N 1
ATOM 3305 C CA . THR A 1 430 ? 5.746 42.875 9.336 1 96.88 430 THR A CA 1
ATOM 3306 C C . THR A 1 430 ? 5.188 43.281 10.703 1 96.88 430 THR A C 1
ATOM 3308 O O . THR A 1 430 ? 4.68 44.375 10.875 1 96.88 430 THR A O 1
ATOM 3311 N N . GLU A 1 431 ? 5.312 42.438 11.641 1 97.12 431 GLU A N 1
ATOM 3312 C CA . GLU A 1 431 ? 4.824 42.625 13 1 97.12 431 GLU A CA 1
ATOM 3313 C C . GLU A 1 431 ? 5.844 43.375 13.844 1 97.12 431 GLU A C 1
ATOM 3315 O O . GLU A 1 431 ? 7.051 43.312 13.602 1 97.12 431 GLU A O 1
ATOM 3320 N N . LYS A 1 432 ? 5.32 44.062 14.859 1 97.5 432 LYS A N 1
ATOM 3321 C CA . LYS A 1 432 ? 6.215 44.469 15.938 1 97.5 432 LYS A CA 1
ATOM 3322 C C . LYS A 1 432 ? 6.676 43.281 16.766 1 97.5 432 LYS A C 1
ATOM 3324 O O . LYS A 1 432 ? 5.902 42.344 17.016 1 97.5 432 LYS A O 1
ATOM 3329 N N . VAL A 1 433 ? 7.941 43.344 17.203 1 98.06 433 VAL A N 1
ATOM 3330 C CA . VAL A 1 433 ? 8.516 42.156 17.859 1 98.06 433 VAL A CA 1
ATOM 3331 C C . VAL A 1 433 ? 8.531 42.375 19.375 1 98.06 433 VAL A C 1
ATOM 3333 O O . VAL A 1 433 ? 8.969 43.438 19.844 1 98.06 433 VAL A O 1
ATOM 3336 N N . TRP A 1 434 ? 7.977 41.5 20.125 1 98.19 434 TRP A N 1
ATOM 3337 C CA . TRP A 1 434 ? 8.117 41.469 21.578 1 98.19 434 TRP A CA 1
ATOM 3338 C C . TRP A 1 434 ? 9.039 40.312 22 1 98.19 434 TRP A C 1
ATOM 3340 O O . TRP A 1 434 ? 8.781 39.156 21.672 1 98.19 434 TRP A O 1
ATOM 3350 N N . ARG A 1 435 ? 10.086 40.594 22.719 1 98.31 435 ARG A N 1
ATOM 3351 C CA . ARG A 1 435 ? 11.008 39.562 23.188 1 98.31 435 ARG A CA 1
ATOM 3352 C C . ARG A 1 435 ? 10.773 39.25 24.672 1 98.31 435 ARG A C 1
ATOM 3354 O O . ARG A 1 435 ? 10.961 40.125 25.531 1 98.31 435 ARG A O 1
ATOM 3361 N N . LEU A 1 436 ? 10.391 38.094 24.969 1 97.62 436 LEU A N 1
ATOM 3362 C CA . LEU A 1 436 ? 10.281 37.656 26.359 1 97.62 436 LEU A CA 1
ATOM 3363 C C . LEU A 1 436 ? 11.664 37.531 26.984 1 97.62 436 LEU A C 1
ATOM 3365 O O . LEU A 1 436 ? 12.656 37.312 26.297 1 97.62 436 LEU A O 1
ATOM 3369 N N . PRO A 1 437 ? 11.789 37.688 28.281 1 94.12 437 PRO A N 1
ATOM 3370 C CA . PRO A 1 437 ? 13.094 37.812 28.922 1 94.12 437 PRO A CA 1
ATOM 3371 C C . PRO A 1 437 ? 13.891 36.5 28.875 1 94.12 437 PRO A C 1
ATOM 3373 O O . PRO A 1 437 ? 15.117 36.531 28.75 1 94.12 437 PRO A O 1
ATOM 3376 N N . GLU A 1 438 ? 13.328 35.375 29.047 1 92.69 438 GLU A N 1
ATOM 3377 C CA . GLU A 1 438 ? 14.07 34.125 29.109 1 92.69 438 GLU A CA 1
ATOM 3378 C C . GLU A 1 438 ? 13.883 33.312 27.828 1 92.69 438 GLU A C 1
ATOM 3380 O O . GLU A 1 438 ? 14.602 33.5 26.844 1 92.69 438 GLU A O 1
ATOM 3385 N N . SER A 1 439 ? 12.914 32.531 27.797 1 94.5 439 SER A N 1
ATOM 3386 C CA . SER A 1 439 ? 12.547 31.719 26.641 1 94.5 439 SER A CA 1
ATOM 3387 C C . SER A 1 439 ? 11.195 32.125 26.078 1 94.5 439 SER A C 1
ATOM 3389 O O . SER A 1 439 ? 10.305 32.562 26.828 1 94.5 439 SER A O 1
ATOM 3391 N N . TYR A 1 440 ? 11.109 32.094 24.734 1 97.5 440 TYR A N 1
ATOM 3392 C CA . TYR A 1 440 ? 9.82 32.438 24.141 1 97.5 440 TYR A CA 1
ATOM 3393 C C . TYR A 1 440 ? 8.859 31.234 24.203 1 97.5 440 TYR A C 1
ATOM 3395 O O . TYR A 1 440 ? 7.684 31.375 23.875 1 97.5 440 TYR A O 1
ATOM 3403 N N . LEU A 1 441 ? 9.359 30.016 24.641 1 98 441 LEU A N 1
ATOM 3404 C CA . LEU A 1 441 ? 8.547 28.812 24.797 1 98 441 LEU A CA 1
ATOM 3405 C C . LEU A 1 441 ? 8.617 28.297 26.234 1 98 441 LEU A C 1
ATOM 3407 O O . LEU A 1 441 ? 9.594 28.562 26.953 1 98 441 LEU A O 1
ATOM 3411 N N . CYS A 1 442 ? 7.617 27.656 26.656 1 98.06 442 CYS A N 1
ATOM 3412 C CA . CYS A 1 442 ? 7.527 26.969 27.938 1 98.06 442 CYS A CA 1
ATOM 3413 C C . CYS A 1 442 ? 7.141 25.5 27.75 1 98.06 442 CYS A C 1
ATOM 3415 O O . CYS A 1 442 ? 6.035 25.203 27.297 1 98.06 442 CYS A O 1
ATOM 3417 N N . PHE A 1 443 ? 8.008 24.609 28.094 1 97.94 443 PHE A N 1
ATOM 3418 C CA . PHE A 1 443 ? 7.852 23.188 27.844 1 97.94 443 PHE A CA 1
ATOM 3419 C C . PHE A 1 443 ? 7.031 22.531 28.953 1 97.94 443 PHE A C 1
ATOM 3421 O O . PHE A 1 443 ? 7.273 22.766 30.141 1 97.94 443 PHE A O 1
ATOM 3428 N N . THR A 1 444 ? 6.016 21.75 28.531 1 97.62 444 THR A N 1
ATOM 3429 C CA . THR A 1 444 ? 5.262 20.922 29.469 1 97.62 444 THR A CA 1
ATOM 3430 C C . THR A 1 444 ? 5.855 19.531 29.562 1 97.62 444 THR A C 1
ATOM 3432 O O . THR A 1 444 ? 5.824 18.766 28.594 1 97.62 444 THR A O 1
ATOM 3435 N N . PRO A 1 445 ? 6.348 19.219 30.734 1 95.06 445 PRO A N 1
ATOM 3436 C CA . PRO A 1 445 ? 6.891 17.875 30.859 1 95.06 445 PRO A CA 1
ATOM 3437 C C . PRO A 1 445 ? 5.887 16.797 30.453 1 95.06 445 PRO A C 1
ATOM 3439 O O . PRO A 1 445 ? 4.699 16.891 30.766 1 95.06 445 PRO A O 1
ATOM 3442 N N . PRO A 1 446 ? 6.379 15.773 29.719 1 94.94 446 PRO A N 1
ATOM 3443 C CA . PRO A 1 446 ? 5.484 14.719 29.25 1 94.94 446 PRO A CA 1
ATOM 3444 C C . PRO A 1 446 ? 4.82 13.953 30.391 1 94.94 446 PRO A C 1
ATOM 3446 O O . PRO A 1 446 ? 5.422 13.781 31.453 1 94.94 446 PRO A O 1
ATOM 3449 N N . ALA A 1 447 ? 3.627 13.438 30.094 1 90.62 447 ALA A N 1
ATOM 3450 C CA . ALA A 1 447 ? 2.869 12.664 31.062 1 90.62 447 ALA A CA 1
ATOM 3451 C C . ALA A 1 447 ? 3.43 11.25 31.203 1 90.62 447 ALA A C 1
ATOM 3453 O O . ALA A 1 447 ? 3.229 10.586 32.219 1 90.62 447 ALA A O 1
ATOM 3454 N N . GLU A 1 448 ? 4.098 10.766 30.141 1 89.25 448 GLU A N 1
ATOM 3455 C CA . GLU A 1 448 ? 4.676 9.422 30.125 1 89.25 448 GLU A CA 1
ATOM 3456 C C . GLU A 1 448 ? 5.758 9.281 31.188 1 89.25 448 GLU A C 1
ATOM 3458 O O . GLU A 1 448 ? 6.668 10.109 31.281 1 89.25 448 GLU A O 1
ATOM 3463 N N . GLU A 1 449 ? 5.684 8.297 31.953 1 92.19 449 GLU A N 1
ATOM 3464 C CA . GLU A 1 449 ? 6.672 8.039 33 1 92.19 449 GLU A CA 1
ATOM 3465 C C . GLU A 1 449 ? 7.766 7.098 32.5 1 92.19 449 GLU A C 1
ATOM 3467 O O . GLU A 1 449 ? 7.777 5.914 32.844 1 92.19 449 GLU A O 1
ATOM 3472 N N . VAL A 1 450 ? 8.617 7.625 31.719 1 96.44 450 VAL A N 1
ATOM 3473 C CA . VAL A 1 450 ? 9.758 6.859 31.219 1 96.44 450 VAL A CA 1
ATOM 3474 C C . VAL A 1 450 ? 11.031 7.316 31.922 1 96.44 450 VAL A C 1
ATOM 3476 O O . VAL A 1 450 ? 11.367 8.508 31.906 1 96.44 450 VAL A O 1
ATOM 3479 N N . ALA A 1 451 ? 11.727 6.391 32.531 1 97.44 451 ALA A N 1
ATOM 3480 C CA . ALA A 1 451 ? 12.945 6.699 33.281 1 97.44 451 ALA A CA 1
ATOM 3481 C C . ALA A 1 451 ? 14.102 7 32.312 1 97.44 451 ALA A C 1
ATOM 3483 O O . ALA A 1 451 ? 14.188 6.43 31.234 1 97.44 451 ALA A O 1
ATOM 3484 N N . VAL A 1 452 ? 14.961 7.969 32.75 1 97.88 452 VAL A N 1
ATOM 3485 C CA . VAL A 1 452 ? 16.219 8.195 32.062 1 97.88 452 VAL A CA 1
ATOM 3486 C C . VAL A 1 452 ? 17.188 7.047 32.344 1 97.88 452 VAL A C 1
ATOM 3488 O O . VAL A 1 452 ? 17.547 6.805 33.5 1 97.88 452 VAL A O 1
ATOM 3491 N N . GLY A 1 453 ? 17.516 6.297 31.297 1 97 453 GLY A N 1
ATOM 3492 C CA . GLY A 1 453 ? 18.453 5.188 31.453 1 97 453 GLY A CA 1
ATOM 3493 C C . GLY A 1 453 ? 19.906 5.621 31.5 1 97 453 GLY A C 1
ATOM 3494 O O . GLY A 1 453 ? 20.219 6.789 31.234 1 97 453 GLY A O 1
ATOM 3495 N N . PRO A 1 454 ? 20.781 4.652 31.891 1 96 454 PRO A N 1
ATOM 3496 C CA . PRO A 1 454 ? 22.219 4.957 31.828 1 96 454 PRO A CA 1
ATOM 3497 C C . PRO A 1 454 ? 22.703 5.215 30.406 1 96 454 PRO A C 1
ATOM 3499 O O . PRO A 1 454 ? 21.984 4.926 29.438 1 96 454 PRO A O 1
ATOM 3502 N N . LEU A 1 455 ? 23.828 5.879 30.375 1 97 455 LEU A N 1
ATOM 3503 C CA . LEU A 1 455 ? 24.438 6.102 29.062 1 97 455 LEU A CA 1
ATOM 3504 C C . LEU A 1 455 ? 24.656 4.781 28.344 1 97 455 LEU A C 1
ATOM 3506 O O . LEU A 1 455 ? 25.422 3.932 28.812 1 97 455 LEU A O 1
ATOM 3510 N N . PRO A 1 456 ? 24.125 4.562 27.172 1 95.19 456 PRO A N 1
ATOM 3511 C CA . PRO A 1 456 ? 24.219 3.27 26.484 1 95.19 456 PRO A CA 1
ATOM 3512 C C . PRO A 1 456 ? 25.641 2.877 26.141 1 95.19 456 PRO A C 1
ATOM 3514 O O . PRO A 1 456 ? 26 1.701 26.219 1 95.19 456 PRO A O 1
ATOM 3517 N N . ALA A 1 457 ? 26.469 3.803 25.797 1 95.25 457 ALA A N 1
ATOM 3518 C CA . ALA A 1 457 ? 27.828 3.531 25.328 1 95.25 457 ALA A CA 1
ATOM 3519 C C . ALA A 1 457 ? 28.672 2.904 26.438 1 95.25 457 ALA A C 1
ATOM 3521 O O . ALA A 1 457 ? 29.688 2.248 26.156 1 95.25 457 ALA A O 1
ATOM 3522 N N . LEU A 1 458 ? 28.312 3.068 27.625 1 93.88 458 LEU A N 1
ATOM 3523 C CA . LEU A 1 458 ? 29.078 2.533 28.75 1 93.88 458 LEU A CA 1
ATOM 3524 C C . LEU A 1 458 ? 28.812 1.04 28.922 1 93.88 458 LEU A C 1
ATOM 3526 O O . LEU A 1 458 ? 29.578 0.345 29.594 1 93.88 458 LEU A O 1
ATOM 3530 N N . SER A 1 459 ? 27.766 0.476 28.391 1 87.5 459 SER A N 1
ATOM 3531 C CA . SER A 1 459 ? 27.453 -0.945 28.5 1 87.5 459 SER A CA 1
ATOM 3532 C C . SER A 1 459 ? 28.094 -1.748 27.375 1 87.5 459 SER A C 1
ATOM 3534 O O . SER A 1 459 ? 27.688 -2.879 27.109 1 87.5 459 SER A O 1
ATOM 3536 N N . GLY A 1 460 ? 29.312 -1.318 26.766 1 73.12 460 GLY A N 1
ATOM 3537 C CA . GLY A 1 460 ? 30.125 -2.072 25.828 1 73.12 460 GLY A CA 1
ATOM 3538 C C . GLY A 1 460 ? 29.734 -1.848 24.375 1 73.12 460 GLY A C 1
ATOM 3539 O O . GLY A 1 460 ? 30.344 -2.418 23.469 1 73.12 460 GLY A O 1
ATOM 3540 N N . GLY A 1 461 ? 28.797 -1.046 24.172 1 74.88 461 GLY A N 1
ATOM 3541 C CA . GLY A 1 461 ? 28.422 -0.876 22.766 1 74.88 461 GLY A CA 1
ATOM 3542 C C . GLY A 1 461 ? 29.062 0.344 22.125 1 74.88 461 GLY A C 1
ATOM 3543 O O . GLY A 1 461 ? 29.828 1.062 22.766 1 74.88 461 GLY A O 1
ATOM 3544 N N . SER A 1 462 ? 29.016 0.428 20.797 1 89.38 462 SER A N 1
ATOM 3545 C CA . SER A 1 462 ? 29.438 1.599 20.047 1 89.38 462 SER A CA 1
ATOM 3546 C C . SER A 1 462 ? 28.594 2.816 20.375 1 89.38 462 SER A C 1
ATOM 3548 O O . SER A 1 462 ? 27.484 2.682 20.891 1 89.38 462 SER A O 1
ATOM 3550 N N . VAL A 1 463 ? 29.219 4.008 20.312 1 96.5 463 VAL A N 1
ATOM 3551 C CA . VAL A 1 463 ? 28.5 5.266 20.5 1 96.5 463 VAL A CA 1
ATOM 3552 C C . VAL A 1 463 ? 27.359 5.371 19.484 1 96.5 463 VAL A C 1
ATOM 3554 O O . VAL A 1 463 ? 27.562 5.141 18.297 1 96.5 463 VAL A O 1
ATOM 3557 N N . THR A 1 464 ? 26.188 5.609 19.984 1 98.12 464 THR A N 1
ATOM 3558 C CA . THR A 1 464 ? 25.031 5.824 19.109 1 98.12 464 THR A CA 1
ATOM 3559 C C . THR A 1 464 ? 24.609 7.289 19.125 1 98.12 464 THR A C 1
ATOM 3561 O O . THR A 1 464 ? 24.156 7.797 20.156 1 98.12 464 THR A O 1
ATOM 3564 N N . LEU A 1 465 ? 24.812 7.914 18.047 1 98.62 465 LEU A N 1
ATOM 3565 C CA . LEU A 1 465 ? 24.234 9.234 17.828 1 98.62 465 LEU A CA 1
ATOM 3566 C C . LEU A 1 465 ? 22.797 9.125 17.375 1 98.62 465 LEU A C 1
ATOM 3568 O O . LEU A 1 465 ? 22.391 8.109 16.812 1 98.62 465 LEU A O 1
ATOM 3572 N N . GLY A 1 466 ? 22.016 10.141 17.703 1 98.5 466 GLY A N 1
ATOM 3573 C CA . GLY A 1 466 ? 20.609 10.055 17.344 1 98.5 466 GLY A CA 1
ATOM 3574 C C . GLY A 1 466 ? 20.062 11.352 16.781 1 98.5 466 GLY A C 1
ATOM 3575 O O . GLY A 1 466 ? 20.562 12.43 17.078 1 98.5 466 GLY A O 1
ATOM 3576 N N . ALA A 1 467 ? 19.047 11.273 15.938 1 98.38 467 ALA A N 1
ATOM 3577 C CA . ALA A 1 467 ? 18.281 12.398 15.414 1 98.38 467 ALA A CA 1
ATOM 3578 C C . ALA A 1 467 ? 16.844 11.984 15.109 1 98.38 467 ALA A C 1
ATOM 3580 O O . ALA A 1 467 ? 16.578 11.344 14.086 1 98.38 467 ALA A O 1
ATOM 3581 N N . PHE A 1 468 ? 15.922 12.359 15.93 1 98.19 468 PHE A N 1
ATOM 3582 C CA . PHE A 1 468 ? 14.523 12.008 15.758 1 98.19 468 PHE A CA 1
ATOM 3583 C C . PHE A 1 468 ? 13.742 13.172 15.148 1 98.19 468 PHE A C 1
ATOM 3585 O O . PHE A 1 468 ? 12.766 13.641 15.734 1 98.19 468 PHE A O 1
ATOM 3592 N N . HIS A 1 469 ? 14.164 13.625 13.984 1 97.19 469 HIS A N 1
ATOM 3593 C CA . HIS A 1 469 ? 13.602 14.773 13.281 1 97.19 469 HIS A CA 1
ATOM 3594 C C . HIS A 1 469 ? 12.859 14.344 12.016 1 97.19 469 HIS A C 1
ATOM 3596 O O . HIS A 1 469 ? 13.195 13.32 11.422 1 97.19 469 HIS A O 1
ATOM 3602 N N . ASN A 1 470 ? 11.844 15.109 11.633 1 96.5 470 ASN A N 1
ATOM 3603 C CA . ASN A 1 470 ? 11.203 14.836 10.352 1 96.5 470 ASN A CA 1
ATOM 3604 C C . ASN A 1 470 ? 12.211 14.852 9.211 1 96.5 470 ASN A C 1
ATOM 3606 O O . ASN A 1 470 ? 13.188 15.602 9.242 1 96.5 470 ASN A O 1
ATOM 3610 N N . ARG A 1 471 ? 11.992 14.062 8.227 1 97.75 471 ARG A N 1
ATOM 3611 C CA . ARG A 1 471 ? 12.93 13.805 7.137 1 97.75 471 ARG A CA 1
ATOM 3612 C C . ARG A 1 471 ? 13.258 15.094 6.391 1 97.75 471 ARG A C 1
ATOM 3614 O O . ARG A 1 471 ? 14.383 15.273 5.91 1 97.75 471 ARG A O 1
ATOM 3621 N N . ALA A 1 472 ? 12.336 16.047 6.312 1 97.75 472 ALA A N 1
ATOM 3622 C CA . ALA A 1 472 ? 12.516 17.281 5.562 1 97.75 472 ALA A CA 1
ATOM 3623 C C . ALA A 1 472 ? 13.625 18.125 6.172 1 97.75 472 ALA A C 1
ATOM 3625 O O . ALA A 1 472 ? 14.266 18.922 5.469 1 97.75 472 ALA A O 1
ATOM 3626 N N . LYS A 1 473 ? 13.891 17.938 7.449 1 98.06 473 LYS A N 1
ATOM 3627 C CA . LYS A 1 473 ? 14.906 18.719 8.141 1 98.06 473 LYS A CA 1
ATOM 3628 C C . LYS A 1 473 ? 16.312 18.203 7.82 1 98.06 473 LYS A C 1
ATOM 3630 O O . LYS A 1 473 ? 17.297 18.906 8.031 1 98.06 473 LYS A O 1
ATOM 3635 N N . ILE A 1 474 ? 16.406 16.984 7.391 1 98.25 474 ILE A N 1
ATOM 3636 C CA . ILE A 1 474 ? 17.688 16.375 7.094 1 98.25 474 ILE A CA 1
ATOM 3637 C C . ILE A 1 474 ? 18.094 16.703 5.656 1 98.25 474 ILE A C 1
ATOM 3639 O O . ILE A 1 474 ? 18.016 15.844 4.773 1 98.25 474 ILE A O 1
ATOM 3643 N N . THR A 1 475 ? 18.625 17.875 5.438 1 97.31 475 THR A N 1
ATOM 3644 C CA . THR A 1 475 ? 18.984 18.406 4.129 1 97.31 475 THR A CA 1
ATOM 3645 C C . THR A 1 475 ? 20.328 17.828 3.656 1 97.31 475 THR A C 1
ATOM 3647 O O . THR A 1 475 ? 21 17.125 4.406 1 97.31 475 THR A O 1
ATOM 3650 N N . ARG A 1 476 ? 20.688 18.125 2.383 1 96 476 ARG A N 1
ATOM 3651 C CA . ARG A 1 476 ? 21.969 17.672 1.826 1 96 476 ARG A CA 1
ATOM 3652 C C . ARG A 1 476 ? 23.141 18.203 2.65 1 96 476 ARG A C 1
ATOM 3654 O O . ARG A 1 476 ? 24.062 17.453 2.977 1 96 476 ARG A O 1
ATOM 3661 N N . PRO A 1 477 ? 23.062 19.453 3.076 1 96.94 477 PRO A N 1
ATOM 3662 C CA . PRO A 1 477 ? 24.156 19.922 3.938 1 96.94 477 PRO A CA 1
ATOM 3663 C C . PRO A 1 477 ? 24.172 19.219 5.293 1 96.94 477 PRO A C 1
ATOM 3665 O O . PRO A 1 477 ? 25.25 19 5.859 1 96.94 477 PRO A O 1
ATOM 3668 N N . THR A 1 478 ? 23.031 18.891 5.852 1 98.31 478 THR A N 1
ATOM 3669 C CA . THR A 1 478 ? 22.969 18.141 7.098 1 98.31 478 THR A CA 1
ATOM 3670 C C . THR A 1 478 ? 23.641 16.781 6.938 1 98.31 478 THR A C 1
ATOM 3672 O O . THR A 1 478 ? 24.422 16.359 7.789 1 98.31 478 THR A O 1
ATOM 3675 N N . VAL A 1 479 ? 23.328 16.094 5.816 1 98.5 479 VAL A N 1
ATOM 3676 C CA . VAL A 1 479 ? 23.922 14.773 5.543 1 98.5 479 VAL A CA 1
ATOM 3677 C C . VAL A 1 479 ? 25.438 14.898 5.449 1 98.5 479 VAL A C 1
ATOM 3679 O O . VAL A 1 479 ? 26.172 14.086 6.02 1 98.5 479 VAL A O 1
ATOM 3682 N N . ALA A 1 480 ? 25.891 15.906 4.734 1 98.38 480 ALA A N 1
ATOM 3683 C CA . ALA A 1 480 ? 27.328 16.141 4.598 1 98.38 480 ALA A CA 1
ATOM 3684 C C . ALA A 1 480 ? 27.984 16.375 5.957 1 98.38 480 ALA A C 1
ATOM 3686 O O . ALA A 1 480 ? 29.047 15.812 6.246 1 98.38 480 ALA A O 1
ATOM 3687 N N . LEU A 1 481 ? 27.359 17.172 6.785 1 98.62 481 LEU A N 1
ATOM 3688 C CA . LEU A 1 481 ? 27.891 17.484 8.109 1 98.62 481 LEU A CA 1
ATOM 3689 C C . LEU A 1 481 ? 27.906 16.25 9 1 98.62 481 LEU A C 1
ATOM 3691 O O . LEU A 1 481 ? 28.906 15.977 9.672 1 98.62 481 LEU A O 1
ATOM 3695 N N . TRP A 1 482 ? 26.828 15.516 9.055 1 98.81 482 TRP A N 1
ATOM 3696 C CA . TRP A 1 482 ? 26.734 14.328 9.891 1 98.81 482 TRP A CA 1
ATOM 3697 C C . TRP A 1 482 ? 27.688 13.242 9.398 1 98.81 482 TRP A C 1
ATOM 3699 O O . TRP A 1 482 ? 28.203 12.453 10.188 1 98.81 482 TRP A O 1
ATOM 3709 N N . ALA A 1 483 ? 27.875 13.211 8.047 1 98.75 483 ALA A N 1
ATOM 3710 C CA . ALA A 1 483 ? 28.891 12.297 7.508 1 98.75 483 ALA A CA 1
ATOM 3711 C C . ALA A 1 483 ? 30.281 12.648 8.016 1 98.75 483 ALA A C 1
ATOM 3713 O O . ALA A 1 483 ? 31.078 11.758 8.305 1 98.75 483 ALA A O 1
ATOM 3714 N N . GLN A 1 484 ? 30.594 13.906 8.125 1 98.69 484 GLN A N 1
ATOM 3715 C CA . GLN A 1 484 ? 31.875 14.336 8.695 1 98.69 484 GLN A CA 1
ATOM 3716 C C . GLN A 1 484 ? 32 13.906 10.156 1 98.69 484 GLN A C 1
ATOM 3718 O O . GLN A 1 484 ? 33.062 13.477 10.586 1 98.69 484 GLN A O 1
ATOM 3723 N N . VAL A 1 485 ? 30.938 14.023 10.891 1 98.81 485 VAL A N 1
ATOM 3724 C CA . VAL A 1 485 ? 30.922 13.586 12.281 1 98.81 485 VAL A CA 1
ATOM 3725 C C . VAL A 1 485 ? 31.219 12.094 12.359 1 98.81 485 VAL A C 1
ATOM 3727 O O . VAL A 1 485 ? 32.094 11.664 13.141 1 98.81 485 VAL A O 1
ATOM 3730 N N . LEU A 1 486 ? 30.547 11.32 11.531 1 98.5 486 LEU A N 1
ATOM 3731 C CA . LEU A 1 486 ? 30.719 9.867 11.539 1 98.5 486 LEU A CA 1
ATOM 3732 C C . LEU A 1 486 ? 32.125 9.469 11.086 1 98.5 486 LEU A C 1
ATOM 3734 O O . LEU A 1 486 ? 32.656 8.453 11.539 1 98.5 486 LEU A O 1
ATOM 3738 N N . THR A 1 487 ? 32.656 10.266 10.156 1 98.12 487 THR A N 1
ATOM 3739 C CA . THR A 1 487 ? 34.031 10.023 9.719 1 98.12 487 THR A CA 1
ATOM 3740 C C . THR A 1 487 ? 35.031 10.273 10.859 1 98.12 487 THR A C 1
ATOM 3742 O O . THR A 1 487 ? 35.969 9.523 11.031 1 98.12 487 THR A O 1
ATOM 3745 N N . ALA A 1 488 ? 34.781 11.289 11.641 1 97.81 488 ALA A N 1
ATOM 3746 C CA . ALA A 1 488 ? 35.625 11.633 12.781 1 97.81 488 ALA A CA 1
ATOM 3747 C C . ALA A 1 488 ? 35.469 10.609 13.898 1 97.81 488 ALA A C 1
ATOM 3749 O O . ALA A 1 488 ? 36.344 10.461 14.742 1 97.81 488 ALA A O 1
ATOM 3750 N N . LEU A 1 489 ? 34.344 9.875 13.852 1 97.38 489 LEU A N 1
ATOM 3751 C CA . LEU A 1 489 ? 34.031 8.859 14.859 1 97.38 489 LEU A CA 1
ATOM 3752 C C . LEU A 1 489 ? 33.781 7.516 14.195 1 97.38 489 LEU A C 1
ATOM 3754 O O . LEU A 1 489 ? 32.625 7.07 14.141 1 97.38 489 LEU A O 1
ATOM 3758 N N . PRO A 1 490 ? 34.75 6.738 13.859 1 95 490 PRO A N 1
ATOM 3759 C CA . PRO A 1 490 ? 34.562 5.555 13.008 1 95 490 PRO A CA 1
ATOM 3760 C C . PRO A 1 490 ? 33.75 4.461 13.68 1 95 490 PRO A C 1
ATOM 3762 O O . PRO A 1 490 ? 33.156 3.611 12.992 1 95 490 PRO A O 1
ATOM 3765 N N . GLN A 1 491 ? 33.594 4.492 14.945 1 92.88 491 GLN A N 1
ATOM 3766 C CA . GLN A 1 491 ? 32.875 3.426 15.617 1 92.88 491 GLN A CA 1
ATOM 3767 C C . GLN A 1 491 ? 31.438 3.848 15.914 1 92.88 491 GLN A C 1
ATOM 3769 O O . GLN A 1 491 ? 30.625 3.037 16.375 1 92.88 491 GLN A O 1
ATOM 3774 N N . ALA A 1 492 ? 31.125 5.113 15.688 1 97.38 492 ALA A N 1
ATOM 3775 C CA . ALA A 1 492 ? 29.797 5.625 16.031 1 97.38 492 ALA A CA 1
ATOM 3776 C C . ALA A 1 492 ? 28.766 5.199 14.992 1 97.38 492 ALA A C 1
ATOM 3778 O O . ALA A 1 492 ? 29.109 4.926 13.836 1 97.38 492 ALA A O 1
ATOM 3779 N N . ARG A 1 493 ? 27.562 5.059 15.391 1 97.69 493 ARG A N 1
ATOM 3780 C CA . ARG A 1 493 ? 26.391 4.816 14.547 1 97.69 493 ARG A CA 1
ATOM 3781 C C . ARG A 1 493 ? 25.375 5.938 14.703 1 97.69 493 ARG A C 1
ATOM 3783 O O . ARG A 1 493 ? 25.422 6.707 15.664 1 97.69 493 ARG A O 1
ATOM 3790 N N . LEU A 1 494 ? 24.484 6.004 13.734 1 98.62 494 LEU A N 1
ATOM 3791 C CA . LEU A 1 494 ? 23.469 7.047 13.734 1 98.62 494 LEU A CA 1
ATOM 3792 C C . LEU A 1 494 ? 22.062 6.445 13.672 1 98.62 494 LEU A C 1
ATOM 3794 O O . LEU A 1 494 ? 21.75 5.691 12.75 1 98.62 494 LEU A O 1
ATOM 3798 N N . LEU A 1 495 ? 21.297 6.688 14.703 1 98.5 495 LEU A N 1
ATOM 3799 C CA . LEU A 1 495 ? 19.906 6.258 14.766 1 98.5 495 LEU A CA 1
ATOM 3800 C C . LEU A 1 495 ? 18.953 7.398 14.398 1 98.5 495 LEU A C 1
ATOM 3802 O O . LEU A 1 495 ? 18.969 8.445 15.055 1 98.5 495 LEU A O 1
ATOM 3806 N N . LEU A 1 496 ? 18.203 7.215 13.32 1 98.62 496 LEU A N 1
ATOM 3807 C CA . LEU A 1 496 ? 17.234 8.195 12.852 1 98.62 496 LEU A CA 1
ATOM 3808 C C . LEU A 1 496 ? 15.812 7.68 13.047 1 98.62 496 LEU A C 1
ATOM 3810 O O . LEU A 1 496 ? 15.539 6.5 12.828 1 98.62 496 LEU A O 1
ATOM 3814 N N . LYS A 1 497 ? 14.93 8.562 13.5 1 97.81 497 LYS A N 1
ATOM 3815 C CA . LYS A 1 497 ? 13.555 8.141 13.742 1 97.81 497 LYS A CA 1
ATOM 3816 C C . LYS A 1 497 ? 12.562 9.234 13.344 1 97.81 497 LYS A C 1
ATOM 3818 O O . LYS A 1 497 ? 12.703 10.383 13.766 1 97.81 497 LYS A O 1
ATOM 3823 N N . SER A 1 498 ? 11.68 8.938 12.484 1 97.19 498 SER A N 1
ATOM 3824 C CA . SER A 1 498 ? 10.578 9.781 12.039 1 97.19 498 SER A CA 1
ATOM 3825 C C . SER A 1 498 ? 9.531 8.969 11.281 1 97.19 498 SER A C 1
ATOM 3827 O O . SER A 1 498 ? 9.812 7.863 10.82 1 97.19 498 SER A O 1
ATOM 3829 N N . ARG A 1 499 ? 8.32 9.484 11.195 1 96.5 499 ARG A N 1
ATOM 3830 C CA . ARG A 1 499 ? 7.246 8.734 10.547 1 96.5 499 ARG A CA 1
ATOM 3831 C C . ARG A 1 499 ? 7.605 8.406 9.102 1 96.5 499 ARG A C 1
ATOM 3833 O O . ARG A 1 499 ? 7.254 7.34 8.602 1 96.5 499 ARG A O 1
ATOM 3840 N N . GLU A 1 500 ? 8.383 9.289 8.414 1 98 500 GLU A N 1
ATOM 3841 C CA . GLU A 1 500 ? 8.703 9.141 6.996 1 98 500 GLU A CA 1
ATOM 3842 C C . GLU A 1 500 ? 9.562 7.906 6.754 1 98 500 GLU A C 1
ATOM 3844 O O . GLU A 1 500 ? 9.555 7.34 5.66 1 98 500 GLU A O 1
ATOM 3849 N N . PHE A 1 501 ? 10.281 7.449 7.777 1 98.25 501 PHE A N 1
ATOM 3850 C CA . PHE A 1 501 ? 11.195 6.328 7.621 1 98.25 501 PHE A CA 1
ATOM 3851 C C . PHE A 1 501 ? 10.445 5.004 7.648 1 98.25 501 PHE A C 1
ATOM 3853 O O . PHE A 1 501 ? 11.055 3.938 7.527 1 98.25 501 PHE A O 1
ATOM 3860 N N . ALA A 1 502 ? 9.117 5.082 7.746 1 97.56 502 ALA A N 1
ATOM 3861 C CA . ALA A 1 502 ? 8.312 3.891 7.492 1 97.56 502 ALA A CA 1
ATOM 3862 C C . ALA A 1 502 ? 8.391 3.479 6.027 1 97.56 502 ALA A C 1
ATOM 3864 O O . ALA A 1 502 ? 8.203 2.305 5.695 1 97.56 502 ALA A O 1
ATOM 3865 N N . ASP A 1 503 ? 8.68 4.367 5.141 1 97.75 503 ASP A N 1
ATOM 3866 C CA . ASP A 1 503 ? 8.742 4.145 3.701 1 97.75 503 ASP A CA 1
ATOM 3867 C C . ASP A 1 503 ? 10.125 3.648 3.283 1 97.75 503 ASP A C 1
ATOM 3869 O O . ASP A 1 503 ? 11.133 4.32 3.529 1 97.75 503 ASP A O 1
ATOM 3873 N N . TYR A 1 504 ? 10.211 2.594 2.562 1 96.81 504 TYR A N 1
ATOM 3874 C CA . TYR A 1 504 ? 11.469 1.973 2.16 1 96.81 504 TYR A CA 1
ATOM 3875 C C . TYR A 1 504 ? 12.266 2.896 1.245 1 96.81 504 TYR A C 1
ATOM 3877 O O . TYR A 1 504 ? 13.484 3.031 1.396 1 96.81 504 TYR A O 1
ATOM 3885 N N . GLY A 1 505 ? 11.586 3.475 0.272 1 96 505 GLY A N 1
ATOM 3886 C CA . GLY A 1 505 ? 12.258 4.355 -0.666 1 96 505 GLY A CA 1
ATOM 3887 C C . GLY A 1 505 ? 12.922 5.547 0.004 1 96 505 GLY A C 1
ATOM 3888 O O . GLY A 1 505 ? 14.023 5.949 -0.38 1 96 505 GLY A O 1
ATOM 3889 N N . VAL A 1 506 ? 12.305 6.051 1.022 1 97.69 506 VAL A N 1
ATOM 3890 C CA . VAL A 1 506 ? 12.844 7.191 1.759 1 97.69 506 VAL A CA 1
ATOM 3891 C C . VAL A 1 506 ? 14.117 6.777 2.496 1 97.69 506 VAL A C 1
ATOM 3893 O O . VAL A 1 506 ? 15.125 7.477 2.441 1 97.69 506 VAL A O 1
ATOM 3896 N N . ARG A 1 507 ? 14.07 5.629 3.162 1 97.88 507 ARG A N 1
ATOM 3897 C CA . ARG A 1 507 ? 15.25 5.125 3.867 1 97.88 507 ARG A CA 1
ATOM 3898 C C . ARG A 1 507 ? 16.406 4.887 2.902 1 97.88 507 ARG A C 1
ATOM 3900 O O . ARG A 1 507 ? 17.531 5.301 3.168 1 97.88 507 ARG A O 1
ATOM 3907 N N . GLN A 1 508 ? 16.094 4.254 1.792 1 95.5 508 GLN A N 1
ATOM 3908 C CA . GLN A 1 508 ? 17.141 3.879 0.852 1 95.5 508 GLN A CA 1
ATOM 3909 C C . GLN A 1 508 ? 17.812 5.113 0.251 1 95.5 508 GLN A C 1
ATOM 3911 O O . GLN A 1 508 ? 19.031 5.148 0.097 1 95.5 508 GLN A O 1
ATOM 3916 N N . ARG A 1 509 ? 17.094 6.086 -0.091 1 94.88 509 ARG A N 1
ATOM 3917 C CA . ARG A 1 509 ? 17.656 7.305 -0.665 1 94.88 509 ARG A CA 1
ATOM 3918 C C . ARG A 1 509 ? 18.578 7.996 0.326 1 94.88 509 ARG A C 1
ATOM 3920 O O . ARG A 1 509 ? 19.625 8.523 -0.061 1 94.88 509 ARG A O 1
ATOM 3927 N N . LEU A 1 510 ? 18.125 8.023 1.566 1 97.31 510 LEU A N 1
ATOM 3928 C CA . LEU A 1 510 ? 18.984 8.648 2.566 1 97.31 510 LEU A CA 1
ATOM 3929 C C . LEU A 1 510 ? 20.25 7.84 2.766 1 97.31 510 LEU A C 1
ATOM 3931 O O . LEU A 1 510 ? 21.344 8.406 2.93 1 97.31 510 LEU A O 1
ATOM 3935 N N . ARG A 1 511 ? 20.219 6.508 2.762 1 96.75 511 ARG A N 1
ATOM 3936 C CA . ARG A 1 511 ? 21.406 5.66 2.822 1 96.75 511 ARG A CA 1
ATOM 3937 C C . ARG A 1 511 ? 22.359 5.969 1.67 1 96.75 511 ARG A C 1
ATOM 3939 O O . ARG A 1 511 ? 23.562 6.043 1.864 1 96.75 511 ARG A O 1
ATOM 3946 N N . ASP A 1 512 ? 21.734 6.156 0.502 1 94 512 ASP A N 1
ATOM 3947 C CA . ASP A 1 512 ? 22.547 6.465 -0.676 1 94 512 ASP A CA 1
ATOM 3948 C C . ASP A 1 512 ? 23.266 7.797 -0.512 1 94 512 ASP A C 1
ATOM 3950 O O . ASP A 1 512 ? 24.422 7.938 -0.941 1 94 512 ASP A O 1
ATOM 3954 N N . GLN A 1 513 ? 22.641 8.727 0.074 1 95.88 513 GLN A N 1
ATOM 3955 C CA . GLN A 1 513 ? 23.25 10.031 0.289 1 95.88 513 GLN A CA 1
ATOM 3956 C C . GLN A 1 513 ? 24.438 9.93 1.232 1 95.88 513 GLN A C 1
ATOM 3958 O O . GLN A 1 513 ? 25.484 10.539 0.988 1 95.88 513 GLN A O 1
ATOM 3963 N N . PHE A 1 514 ? 24.312 9.188 2.289 1 98.06 514 PHE A N 1
ATOM 3964 C CA . PHE A 1 514 ? 25.422 8.992 3.217 1 98.06 514 PHE A CA 1
ATOM 3965 C C . PHE A 1 514 ? 26.547 8.195 2.562 1 98.06 514 PHE A C 1
ATOM 3967 O O . PHE A 1 514 ? 27.719 8.477 2.787 1 98.06 514 PHE A O 1
ATOM 3974 N N . ALA A 1 515 ? 26.125 7.215 1.752 1 95.62 515 ALA A N 1
ATOM 3975 C CA . ALA A 1 515 ? 27.109 6.395 1.057 1 95.62 515 ALA A CA 1
ATOM 3976 C C . ALA A 1 515 ? 27.984 7.242 0.129 1 95.62 515 ALA A C 1
ATOM 3978 O O . ALA A 1 515 ? 29.172 6.965 -0.041 1 95.62 515 ALA A O 1
ATOM 3979 N N . ALA A 1 516 ? 27.406 8.219 -0.478 1 93.62 516 ALA A N 1
ATOM 3980 C CA . ALA A 1 516 ? 28.125 9.133 -1.362 1 93.62 516 ALA A CA 1
ATOM 3981 C C . ALA A 1 516 ? 29.234 9.867 -0.61 1 93.62 516 ALA A C 1
ATOM 3983 O O . ALA A 1 516 ? 30.188 10.352 -1.218 1 93.62 516 ALA A O 1
ATOM 3984 N N . HIS A 1 517 ? 29.094 9.891 0.745 1 97.25 517 HIS A N 1
ATOM 3985 C CA . HIS A 1 517 ? 30.109 10.516 1.58 1 97.25 517 HIS A CA 1
ATOM 3986 C C . HIS A 1 517 ? 30.969 9.469 2.279 1 97.25 517 HIS A C 1
ATOM 3988 O O . HIS A 1 517 ? 31.672 9.789 3.238 1 97.25 517 HIS A O 1
ATOM 3994 N N . GLY A 1 518 ? 30.844 8.25 1.913 1 96.25 518 GLY A N 1
ATOM 3995 C CA . GLY A 1 518 ? 31.719 7.195 2.387 1 96.25 518 GLY A CA 1
ATOM 3996 C C . GLY A 1 518 ? 31.219 6.52 3.648 1 96.25 518 GLY A C 1
ATOM 3997 O O . GLY A 1 518 ? 31.969 5.805 4.316 1 96.25 518 GLY A O 1
ATOM 3998 N N . ILE A 1 519 ? 29.984 6.723 4.004 1 98.12 519 ILE A N 1
ATOM 3999 C CA . ILE A 1 519 ? 29.453 6.121 5.223 1 98.12 519 ILE A CA 1
ATOM 4000 C C . ILE A 1 519 ? 28.719 4.82 4.883 1 98.12 519 ILE A C 1
ATOM 4002 O O . ILE A 1 519 ? 27.781 4.816 4.082 1 98.12 519 ILE A O 1
ATOM 4006 N N . ALA A 1 520 ? 29.094 3.729 5.5 1 96.44 520 ALA A N 1
ATOM 4007 C CA . ALA A 1 520 ? 28.516 2.412 5.246 1 96.44 520 ALA A CA 1
ATOM 4008 C C . ALA A 1 520 ? 27.078 2.336 5.742 1 96.44 520 ALA A C 1
ATOM 4010 O O . ALA A 1 520 ? 26.75 2.893 6.793 1 96.44 520 ALA A O 1
ATOM 4011 N N . PRO A 1 521 ? 26.25 1.598 5.035 1 94.56 521 PRO A N 1
ATOM 4012 C CA . PRO A 1 521 ? 24.828 1.529 5.391 1 94.56 521 PRO A CA 1
ATOM 4013 C C . PRO A 1 521 ? 24.594 0.902 6.766 1 94.56 521 PRO A C 1
ATOM 4015 O O . PRO A 1 521 ? 23.625 1.242 7.445 1 94.56 521 PRO A O 1
ATOM 4018 N N . ASN A 1 522 ? 25.438 0.07 7.168 1 94.81 522 ASN A N 1
ATOM 4019 C CA . ASN A 1 522 ? 25.234 -0.613 8.445 1 94.81 522 ASN A CA 1
ATOM 4020 C C . ASN A 1 522 ? 25.453 0.328 9.625 1 94.81 522 ASN A C 1
ATOM 4022 O O . ASN A 1 522 ? 25.125 -0.004 10.758 1 94.81 522 ASN A O 1
ATOM 4026 N N . ARG A 1 523 ? 25.969 1.559 9.438 1 97.56 523 ARG A N 1
ATOM 4027 C CA . ARG A 1 523 ? 26.188 2.549 10.484 1 97.56 523 ARG A CA 1
ATOM 4028 C C . ARG A 1 523 ? 24.953 3.424 10.672 1 97.56 523 ARG A C 1
ATOM 4030 O O . ARG A 1 523 ? 24.906 4.258 11.586 1 97.56 523 ARG A O 1
ATOM 4037 N N . LEU A 1 524 ? 23.953 3.18 9.773 1 98.19 524 LEU A N 1
ATOM 4038 C CA . LEU A 1 524 ? 22.719 3.939 9.852 1 98.19 524 LEU A CA 1
ATOM 4039 C C . LEU A 1 524 ? 21.547 3.031 10.211 1 98.19 524 LEU A C 1
ATOM 4041 O O . LEU A 1 524 ? 21.359 1.973 9.609 1 98.19 524 LEU A O 1
ATOM 4045 N N . ARG A 1 525 ? 20.828 3.402 11.195 1 97.88 525 ARG A N 1
ATOM 4046 C CA . ARG A 1 525 ? 19.562 2.762 11.531 1 97.88 525 ARG A CA 1
ATOM 4047 C C . ARG A 1 525 ? 18.406 3.754 11.453 1 97.88 525 ARG A C 1
ATOM 4049 O O . ARG A 1 525 ? 18.5 4.871 11.961 1 97.88 525 ARG A O 1
ATOM 4056 N N . MET A 1 526 ? 17.359 3.436 10.742 1 98.38 526 MET A N 1
ATOM 4057 C CA . MET A 1 526 ? 16.203 4.309 10.562 1 98.38 526 MET A CA 1
ATOM 4058 C C . MET A 1 526 ? 14.93 3.607 11 1 98.38 526 MET A C 1
ATOM 4060 O O . MET A 1 526 ? 14.672 2.467 10.609 1 98.38 526 MET A O 1
ATOM 4064 N N . GLU A 1 527 ? 14.125 4.242 11.812 1 98.19 527 GLU A N 1
ATOM 4065 C CA . GLU A 1 527 ? 12.898 3.664 12.359 1 98.19 527 GLU A CA 1
ATOM 4066 C C . GLU A 1 527 ? 11.711 4.598 12.148 1 98.19 527 GLU A C 1
ATOM 4068 O O . GLU A 1 527 ? 11.859 5.82 12.18 1 98.19 527 GLU A O 1
ATOM 4073 N N . GLY A 1 528 ? 10.531 4.027 11.938 1 97.12 528 GLY A N 1
ATOM 4074 C CA . GLY A 1 528 ? 9.297 4.781 11.789 1 97.12 528 GLY A CA 1
ATOM 4075 C C . GLY A 1 528 ? 8.703 5.215 13.117 1 97.12 528 GLY A C 1
ATOM 4076 O O . GLY A 1 528 ? 9.367 5.148 14.156 1 97.12 528 GLY A O 1
ATOM 4077 N N . LYS A 1 529 ? 7.535 5.711 13.086 1 95.12 529 LYS A N 1
ATOM 4078 C CA . LYS A 1 529 ? 6.852 6.219 14.273 1 95.12 529 LYS A CA 1
ATOM 4079 C C . LYS A 1 529 ? 6.504 5.086 15.234 1 95.12 529 LYS A C 1
ATOM 4081 O O . LYS A 1 529 ? 6.348 3.936 14.82 1 95.12 529 LYS A O 1
ATOM 4086 N N . THR A 1 530 ? 6.473 5.305 16.484 1 94.62 530 THR A N 1
ATOM 4087 C CA . THR A 1 530 ? 6.043 4.422 17.547 1 94.62 530 THR A CA 1
ATOM 4088 C C . THR A 1 530 ? 5.117 5.156 18.516 1 94.62 530 THR A C 1
ATOM 4090 O O . THR A 1 530 ? 5.012 6.383 18.469 1 94.62 530 THR A O 1
ATOM 4093 N N . PRO A 1 531 ? 4.426 4.422 19.344 1 92.94 531 PRO A N 1
ATOM 4094 C CA . PRO A 1 531 ? 3.707 5.109 20.422 1 92.94 531 PRO A CA 1
ATOM 4095 C C . PRO A 1 531 ? 4.625 5.969 21.281 1 92.94 531 PRO A C 1
ATOM 4097 O O . PRO A 1 531 ? 5.824 5.703 21.375 1 92.94 531 PRO A O 1
ATOM 4100 N N . ARG A 1 532 ? 4.105 7.016 21.891 1 93.75 532 ARG A N 1
ATOM 4101 C CA . ARG A 1 532 ? 4.859 8.062 22.562 1 93.75 532 ARG A CA 1
ATOM 4102 C C . ARG A 1 532 ? 5.766 7.477 23.641 1 93.75 532 ARG A C 1
ATOM 4104 O O . ARG A 1 532 ? 6.922 7.887 23.781 1 93.75 532 ARG A O 1
ATOM 4111 N N . ALA A 1 533 ? 5.262 6.441 24.406 1 94.81 533 ALA A N 1
ATOM 4112 C CA . ALA A 1 533 ? 6.082 5.82 25.438 1 94.81 533 ALA A CA 1
ATOM 4113 C C . ALA A 1 533 ? 7.297 5.125 24.828 1 94.81 533 ALA A C 1
ATOM 4115 O O . ALA A 1 533 ? 8.406 5.219 25.375 1 94.81 533 ALA A O 1
ATOM 4116 N N . ASP A 1 534 ? 7.094 4.441 23.703 1 96.62 534 ASP A N 1
ATOM 4117 C CA . ASP A 1 534 ? 8.188 3.771 23 1 96.62 534 ASP A CA 1
ATOM 4118 C C . ASP A 1 534 ? 9.156 4.785 22.406 1 96.62 534 ASP A C 1
ATOM 4120 O O . ASP A 1 534 ? 10.367 4.539 22.359 1 96.62 534 ASP A O 1
ATOM 4124 N N . TYR A 1 535 ? 8.555 5.859 21.984 1 96.81 535 TYR A N 1
ATOM 4125 C CA . TYR A 1 535 ? 9.375 6.953 21.469 1 96.81 535 TYR A CA 1
ATOM 4126 C C . TYR A 1 535 ? 10.328 7.469 22.547 1 96.81 535 TYR A C 1
ATOM 4128 O O . TYR A 1 535 ? 11.531 7.586 22.297 1 96.81 535 TYR A O 1
ATOM 4136 N N . PHE A 1 536 ? 9.875 7.734 23.688 1 97.69 536 PHE A N 1
ATOM 4137 C CA . PHE A 1 536 ? 10.719 8.195 24.781 1 97.69 536 PHE A CA 1
ATOM 4138 C C . PHE A 1 536 ? 11.727 7.121 25.172 1 97.69 536 PHE A C 1
ATOM 4140 O O . PHE A 1 536 ? 12.891 7.422 25.453 1 97.69 536 PHE A O 1
ATOM 4147 N N . ASN A 1 537 ? 11.305 5.902 25.156 1 97.62 537 ASN A N 1
ATOM 4148 C CA . ASN A 1 537 ? 12.227 4.812 25.484 1 97.62 537 ASN A CA 1
ATOM 4149 C C . ASN A 1 537 ? 13.352 4.715 24.453 1 97.62 537 ASN A C 1
ATOM 4151 O O . ASN A 1 537 ? 14.469 4.328 24.781 1 97.62 537 ASN A O 1
ATOM 4155 N N . SER A 1 538 ? 12.984 5.051 23.203 1 97.94 538 SER A N 1
ATOM 4156 C CA . SER A 1 538 ? 13.992 5.008 22.141 1 97.94 538 SER A CA 1
ATOM 4157 C C . SER A 1 538 ? 15.117 6.004 22.406 1 97.94 538 SER A C 1
ATOM 4159 O O . SER A 1 538 ? 16.25 5.793 21.984 1 97.94 538 SER A O 1
ATOM 4161 N N . LEU A 1 539 ? 14.867 7.055 23.109 1 98.06 539 LEU A N 1
ATOM 4162 C CA . LEU A 1 539 ? 15.891 8.039 23.438 1 98.06 539 LEU A CA 1
ATOM 4163 C C . LEU A 1 539 ? 16.922 7.457 24.406 1 98.06 539 LEU A C 1
ATOM 4165 O O . LEU A 1 539 ? 18.047 7.949 24.484 1 98.06 539 LEU A O 1
ATOM 4169 N N . ASN A 1 540 ? 16.547 6.395 25.109 1 97.75 540 ASN A N 1
ATOM 4170 C CA . ASN A 1 540 ? 17.484 5.699 26 1 97.75 540 ASN A CA 1
ATOM 4171 C C . ASN A 1 540 ? 18.5 4.875 25.203 1 97.75 540 ASN A C 1
ATOM 4173 O O . ASN A 1 540 ? 19.469 4.367 25.766 1 97.75 540 ASN A O 1
ATOM 4177 N N . ARG A 1 541 ? 18.312 4.824 23.906 1 97 541 ARG A N 1
ATOM 4178 C CA . ARG A 1 541 ? 19.219 4.07 23.047 1 97 541 ARG A CA 1
ATOM 4179 C C . ARG A 1 541 ? 20.266 4.988 22.422 1 97 541 ARG A C 1
ATOM 4181 O O . ARG A 1 541 ? 21.172 4.523 21.719 1 97 541 ARG A O 1
ATOM 4188 N N . ILE A 1 542 ? 20.234 6.352 22.766 1 97.19 542 ILE A N 1
ATOM 4189 C CA . ILE A 1 542 ? 21.094 7.348 22.141 1 97.19 542 ILE A CA 1
ATOM 4190 C C . ILE A 1 542 ? 22.016 7.961 23.188 1 97.19 542 ILE A C 1
ATOM 4192 O O . ILE A 1 542 ? 21.594 8.211 24.328 1 97.19 542 ILE A O 1
ATOM 4196 N N . ASP A 1 543 ? 23.219 8.133 22.766 1 98.38 543 ASP A N 1
ATOM 4197 C CA . ASP A 1 543 ? 24.188 8.75 23.672 1 98.38 543 ASP A CA 1
ATOM 4198 C C . ASP A 1 543 ? 24.188 10.266 23.531 1 98.38 543 ASP A C 1
ATOM 4200 O O . ASP A 1 543 ? 24.312 10.992 24.531 1 98.38 543 ASP A O 1
ATOM 4204 N N . LEU A 1 544 ? 24.094 10.688 22.391 1 98.62 544 LEU A N 1
ATOM 4205 C CA . LEU A 1 544 ? 24.156 12.094 22.031 1 98.62 544 LEU A CA 1
ATOM 4206 C C . LEU A 1 544 ? 23.297 12.383 20.797 1 98.62 544 LEU A C 1
ATOM 4208 O O . LEU A 1 544 ? 23.297 11.617 19.844 1 98.62 544 LEU A O 1
ATOM 4212 N N . ALA A 1 545 ? 22.484 13.445 20.875 1 98.75 545 ALA A N 1
ATOM 4213 C CA . ALA A 1 545 ? 21.594 13.766 19.766 1 98.75 545 ALA A CA 1
ATOM 4214 C C . ALA A 1 545 ? 22.188 14.867 18.875 1 98.75 545 ALA A C 1
ATOM 4216 O O . ALA A 1 545 ? 22.906 15.742 19.375 1 98.75 545 ALA A O 1
ATOM 4217 N N . LEU A 1 546 ? 21.859 14.781 17.625 1 98.81 546 LEU A N 1
ATOM 4218 C CA . LEU A 1 546 ? 22.312 15.758 16.625 1 98.81 546 LEU A CA 1
ATOM 4219 C C . LEU A 1 546 ? 21.141 16.531 16.047 1 98.81 546 LEU A C 1
ATOM 4221 O O . LEU A 1 546 ? 20.156 15.938 15.602 1 98.81 546 LEU A O 1
ATOM 4225 N N . SER A 1 547 ? 21.234 17.828 16.078 1 98.69 547 SER A N 1
ATOM 4226 C CA . SER A 1 547 ? 20.203 18.672 15.461 1 98.69 547 SER A CA 1
ATOM 4227 C C . SER A 1 547 ? 20.547 18.984 14.008 1 98.69 547 SER A C 1
ATOM 4229 O O . SER A 1 547 ? 21.703 19.266 13.68 1 98.69 547 SER A O 1
ATOM 4231 N N . PRO A 1 548 ? 19.531 18.906 13.156 1 98.31 548 PRO A N 1
ATOM 4232 C CA . PRO A 1 548 ? 19.75 19.25 11.758 1 98.31 548 PRO A CA 1
ATOM 4233 C C . PRO A 1 548 ? 19.766 20.766 11.523 1 98.31 548 PRO A C 1
ATOM 4235 O O . PRO A 1 548 ? 19.594 21.547 12.469 1 98.31 548 PRO A O 1
ATOM 4238 N N . PHE A 1 549 ? 20.109 21.219 10.383 1 96.88 549 PHE A N 1
ATOM 4239 C CA . PHE A 1 549 ? 20.078 22.609 9.938 1 96.88 549 PHE A CA 1
ATOM 4240 C C . PHE A 1 549 ? 19.703 22.688 8.461 1 96.88 549 PHE A C 1
ATOM 4242 O O . PHE A 1 549 ? 19.891 21.734 7.711 1 96.88 549 PHE A O 1
ATOM 4249 N N . PRO A 1 550 ? 19.094 23.781 7.996 1 97.12 550 PRO A N 1
ATOM 4250 C CA . PRO A 1 550 ? 18.984 25.047 8.711 1 97.12 550 PRO A CA 1
ATOM 4251 C C . PRO A 1 550 ? 17.812 25.062 9.695 1 97.12 550 PRO A C 1
ATOM 4253 O O . PRO A 1 550 ? 17.719 25.969 10.531 1 97.12 550 PRO A O 1
ATOM 4256 N N . PHE A 1 551 ? 16.844 24.188 9.492 1 97.38 551 PHE A N 1
ATOM 4257 C CA . PHE A 1 551 ? 15.727 24.031 10.414 1 97.38 551 PHE A CA 1
ATOM 4258 C C . PHE A 1 551 ? 16.062 23.031 11.508 1 97.38 551 PHE A C 1
ATOM 4260 O O . PHE A 1 551 ? 16.062 21.828 11.266 1 97.38 551 PHE A O 1
ATOM 4267 N N . GLY A 1 552 ? 16.312 23.5 12.695 1 96.62 552 GLY A N 1
ATOM 4268 C CA . GLY A 1 552 ? 16.703 22.656 13.805 1 96.62 552 GLY A CA 1
ATOM 4269 C C . GLY A 1 552 ? 15.539 22.078 14.57 1 96.62 552 GLY A C 1
ATOM 4270 O O . GLY A 1 552 ? 14.398 22.094 14.086 1 96.62 552 GLY A O 1
ATOM 4271 N N . GLY A 1 553 ? 15.844 21.484 15.719 1 95.44 553 GLY A N 1
ATOM 4272 C CA . GLY A 1 553 ? 14.797 20.891 16.547 1 95.44 553 GLY A CA 1
ATOM 4273 C C . GLY A 1 553 ? 14.172 21.875 17.516 1 95.44 553 GLY A C 1
ATOM 4274 O O . GLY A 1 553 ? 14.812 22.844 17.922 1 95.44 553 GLY A O 1
ATOM 4275 N N . GLY A 1 554 ? 12.898 21.641 17.766 1 96.25 554 GLY A N 1
ATOM 4276 C CA . GLY A 1 554 ? 12.18 22.297 18.844 1 96.25 554 GLY A CA 1
ATOM 4277 C C . GLY A 1 554 ? 11.688 21.328 19.906 1 96.25 554 GLY A C 1
ATOM 4278 O O . GLY A 1 554 ? 12.422 20.984 20.828 1 96.25 554 GLY A O 1
ATOM 4279 N N . THR A 1 555 ? 10.555 20.703 19.547 1 96.75 555 THR A N 1
ATOM 4280 C CA . THR A 1 555 ? 9.977 19.719 20.453 1 96.75 555 THR A CA 1
ATOM 4281 C C . THR A 1 555 ? 10.914 18.531 20.656 1 96.75 555 THR A C 1
ATOM 4283 O O . THR A 1 555 ? 11.109 18.062 21.781 1 96.75 555 THR A O 1
ATOM 4286 N N . THR A 1 556 ? 11.523 18.094 19.594 1 96.69 556 THR A N 1
ATOM 4287 C CA . THR A 1 556 ? 12.445 16.953 19.656 1 96.69 556 THR A CA 1
ATOM 4288 C C . THR A 1 556 ? 13.648 17.281 20.531 1 96.69 556 THR A C 1
ATOM 4290 O O . THR A 1 556 ? 14.141 16.438 21.266 1 96.69 556 THR A O 1
ATOM 4293 N N . THR A 1 557 ? 14.102 18.5 20.453 1 97.88 557 THR A N 1
ATOM 4294 C CA . THR A 1 557 ? 15.211 18.922 21.297 1 97.88 557 THR A CA 1
ATOM 4295 C C . THR A 1 557 ? 14.797 18.953 22.766 1 97.88 557 THR A C 1
ATOM 4297 O O . THR A 1 557 ? 15.5 18.406 23.625 1 97.88 557 THR A O 1
ATOM 4300 N N . ALA A 1 558 ? 13.672 19.578 23.062 1 98.12 558 ALA A N 1
ATOM 4301 C CA . ALA A 1 558 ? 13.18 19.656 24.438 1 98.12 558 ALA A CA 1
ATOM 4302 C C . ALA A 1 558 ? 13 18.266 25.031 1 98.12 558 ALA A C 1
ATOM 4304 O O . ALA A 1 558 ? 13.383 18.016 26.172 1 98.12 558 ALA A O 1
ATOM 4305 N N . GLU A 1 559 ? 12.477 17.391 24.25 1 98 559 GLU A N 1
ATOM 4306 C CA . GLU A 1 559 ? 12.18 16.031 24.719 1 98 559 GLU A CA 1
ATOM 4307 C C . GLU A 1 559 ? 13.453 15.211 24.859 1 98 559 GLU A C 1
ATOM 4309 O O . GLU A 1 559 ? 13.555 14.367 25.75 1 98 559 GLU A O 1
ATOM 4314 N N . SER A 1 560 ? 14.414 15.398 23.953 1 98.5 560 SER A N 1
ATOM 4315 C CA . SER A 1 560 ? 15.711 14.75 24.109 1 98.5 560 SER A CA 1
ATOM 4316 C C . SER A 1 560 ? 16.391 15.18 25.422 1 98.5 560 SER A C 1
ATOM 4318 O O . SER A 1 560 ? 16.875 14.336 26.172 1 98.5 560 SER A O 1
ATOM 4320 N N . LEU A 1 561 ? 16.359 16.469 25.688 1 98.62 561 LEU A N 1
ATOM 4321 C CA . LEU A 1 561 ? 16.953 17 26.906 1 98.62 561 LEU A CA 1
ATOM 4322 C C . LEU A 1 561 ? 16.234 16.453 28.141 1 98.62 561 LEU A C 1
ATOM 4324 O O . LEU A 1 561 ? 16.859 16.094 29.125 1 98.62 561 LEU A O 1
ATOM 4328 N N . TRP A 1 562 ? 14.93 16.375 28.047 1 98.44 562 TRP A N 1
ATOM 4329 C CA . TRP A 1 562 ? 14.109 15.836 29.141 1 98.44 562 TRP A CA 1
ATOM 4330 C C . TRP A 1 562 ? 14.492 14.391 29.438 1 98.44 562 TRP A C 1
ATOM 4332 O O . TRP A 1 562 ? 14.508 13.977 30.594 1 98.44 562 TRP A O 1
ATOM 4342 N N . MET A 1 563 ? 14.852 13.672 28.391 1 98.5 563 MET A N 1
ATOM 4343 C CA . MET A 1 563 ? 15.188 12.258 28.562 1 98.5 563 MET A CA 1
ATOM 4344 C C . MET A 1 563 ? 16.672 12.086 28.828 1 98.5 563 MET A C 1
ATOM 4346 O O . MET A 1 563 ? 17.203 10.977 28.734 1 98.5 563 MET A O 1
ATOM 4350 N N . GLY A 1 564 ? 17.359 13.18 29.062 1 98.56 564 GLY A N 1
ATOM 4351 C CA . GLY A 1 564 ? 18.75 13.125 29.469 1 98.56 564 GLY A CA 1
ATOM 4352 C C . GLY A 1 564 ? 19.703 13.016 28.297 1 98.56 564 GLY A C 1
ATOM 4353 O O . GLY A 1 564 ? 20.891 12.703 28.484 1 98.56 564 GLY A O 1
ATOM 4354 N N . VAL A 1 565 ? 19.281 13.242 27.125 1 98.75 565 VAL A N 1
ATOM 4355 C CA . VAL A 1 565 ? 20.141 13.156 25.938 1 98.75 565 VAL A CA 1
ATOM 4356 C C . VAL A 1 565 ? 20.562 14.555 25.516 1 98.75 565 VAL A C 1
ATOM 4358 O O . VAL A 1 565 ? 19.75 15.328 24.984 1 98.75 565 VAL A O 1
ATOM 4361 N N . PRO A 1 566 ? 21.828 14.953 25.703 1 98.75 566 PRO A N 1
ATOM 4362 C CA . PRO A 1 566 ? 22.266 16.266 25.203 1 98.75 566 PRO A CA 1
ATOM 4363 C C . PRO A 1 566 ? 22.141 16.375 23.688 1 98.75 566 PRO A C 1
ATOM 4365 O O . PRO A 1 566 ? 22.266 15.375 22.969 1 98.75 566 PRO A O 1
ATOM 4368 N N . VAL A 1 567 ? 21.938 17.609 23.172 1 98.81 567 VAL A N 1
ATOM 4369 C CA . VAL A 1 567 ? 21.75 17.844 21.734 1 98.81 567 VAL A CA 1
ATOM 4370 C C . VAL A 1 567 ? 22.781 18.859 21.234 1 98.81 567 VAL A C 1
ATOM 4372 O O . VAL A 1 567 ? 22.859 19.969 21.766 1 98.81 567 VAL A O 1
ATOM 4375 N N . VAL A 1 568 ? 23.531 18.453 20.281 1 98.88 568 VAL A N 1
ATOM 4376 C CA . VAL A 1 568 ? 24.438 19.391 19.641 1 98.88 568 VAL A CA 1
ATOM 4377 C C . VAL A 1 568 ? 23.703 20.094 18.5 1 98.88 568 VAL A C 1
ATOM 4379 O O . VAL A 1 568 ? 23.078 19.453 17.656 1 98.88 568 VAL A O 1
ATOM 4382 N N . THR A 1 569 ? 23.75 21.406 18.469 1 98.5 569 THR A N 1
ATOM 4383 C CA . THR A 1 569 ? 23.062 22.141 17.422 1 98.5 569 THR A CA 1
ATOM 4384 C C . THR A 1 569 ? 24 23.188 16.797 1 98.5 569 THR A C 1
ATOM 4386 O O . THR A 1 569 ? 24.953 23.625 17.438 1 98.5 569 THR A O 1
ATOM 4389 N N . LEU A 1 570 ? 23.828 23.438 15.531 1 98.44 570 LEU A N 1
ATOM 4390 C CA . LEU A 1 570 ? 24.516 24.5 14.82 1 98.44 570 LEU A CA 1
ATOM 4391 C C . LEU A 1 570 ? 23.703 25.797 14.875 1 98.44 570 LEU A C 1
ATOM 4393 O O . LEU A 1 570 ? 22.531 25.812 14.531 1 98.44 570 LEU A O 1
ATOM 4397 N N . ARG A 1 571 ? 24.328 26.906 15.367 1 97.62 571 ARG A N 1
ATOM 4398 C CA . ARG A 1 571 ? 23.641 28.188 15.391 1 97.62 571 ARG A CA 1
ATOM 4399 C C . ARG A 1 571 ? 23.266 28.641 13.984 1 97.62 571 ARG A C 1
ATOM 4401 O O . ARG A 1 571 ? 24.125 28.75 13.109 1 97.62 571 ARG A O 1
ATOM 4408 N N . GLY A 1 572 ? 22.016 28.859 13.773 1 95.62 572 GLY A N 1
ATOM 4409 C CA . GLY A 1 572 ? 21.516 29.188 12.445 1 95.62 572 GLY A CA 1
ATOM 4410 C C . GLY A 1 572 ? 21.406 30.672 12.203 1 95.62 572 GLY A C 1
ATOM 4411 O O . GLY A 1 572 ? 21.766 31.484 13.07 1 95.62 572 GLY A O 1
ATOM 4412 N N . ASP A 1 573 ? 20.938 31.031 11.039 1 94.81 573 ASP A N 1
ATOM 4413 C CA . ASP A 1 573 ? 20.812 32.438 10.609 1 94.81 573 ASP A CA 1
ATOM 4414 C C . ASP A 1 573 ? 19.359 32.844 10.547 1 94.81 573 ASP A C 1
ATOM 4416 O O . ASP A 1 573 ? 19.031 33.875 9.953 1 94.81 573 ASP A O 1
ATOM 4420 N N . ARG A 1 574 ? 18.578 32.062 11.039 1 96.56 574 ARG A N 1
ATOM 4421 C CA . ARG A 1 574 ? 17.141 32.312 11.047 1 96.56 574 ARG A CA 1
ATOM 4422 C C . ARG A 1 574 ? 16.484 31.75 12.305 1 96.56 574 ARG A C 1
ATOM 4424 O O . ARG A 1 574 ? 17.109 30.984 13.047 1 96.56 574 ARG A O 1
ATOM 4431 N N . TRP A 1 575 ? 15.242 32.125 12.508 1 97.75 575 TRP A N 1
ATOM 4432 C CA . TRP A 1 575 ? 14.5 31.703 13.688 1 97.75 575 TRP A CA 1
ATOM 4433 C C . TRP A 1 575 ? 14.469 30.188 13.812 1 97.75 575 TRP A C 1
ATOM 4435 O O . TRP A 1 575 ? 14.844 29.641 14.852 1 97.75 575 TRP A O 1
ATOM 4445 N N . ALA A 1 576 ? 14.172 29.438 12.758 1 97.06 576 ALA A N 1
ATOM 4446 C CA . ALA A 1 576 ? 14.039 27.984 12.766 1 97.06 576 ALA A CA 1
ATOM 4447 C C . ALA A 1 576 ? 15.359 27.312 13.148 1 97.06 576 ALA A C 1
ATOM 4449 O O . ALA A 1 576 ? 15.367 26.234 13.727 1 97.06 576 ALA A O 1
ATOM 4450 N N . GLY A 1 577 ? 16.453 27.938 12.867 1 97.31 577 GLY A N 1
ATOM 4451 C CA . GLY A 1 577 ? 17.766 27.391 13.156 1 97.31 577 GLY A CA 1
ATOM 4452 C C . GLY A 1 577 ? 18.281 27.781 14.531 1 97.31 577 GLY A C 1
ATOM 4453 O O . GLY A 1 577 ? 19.375 27.359 14.93 1 97.31 577 GLY A O 1
ATOM 4454 N N . ARG A 1 578 ? 17.453 28.531 15.305 1 98 578 ARG A N 1
ATOM 4455 C CA . ARG A 1 578 ? 17.938 29.031 16.578 1 98 578 ARG A CA 1
ATOM 4456 C C . ARG A 1 578 ? 17.031 28.594 17.719 1 98 578 ARG A C 1
ATOM 4458 O O . ARG A 1 578 ? 17.219 29.016 18.875 1 98 578 ARG A O 1
ATOM 4465 N N . ILE A 1 579 ? 16.047 27.719 17.438 1 97.94 579 ILE A N 1
ATOM 4466 C CA . ILE A 1 579 ? 15.156 27.25 18.484 1 97.94 579 ILE A CA 1
ATOM 4467 C C . ILE A 1 579 ? 15.938 26.469 19.531 1 97.94 579 ILE A C 1
ATOM 4469 O O . ILE A 1 579 ? 15.828 26.734 20.734 1 97.94 579 ILE A O 1
ATOM 4473 N N . GLY A 1 580 ? 16.75 25.5 19.031 1 97.38 580 GLY A N 1
ATOM 4474 C CA . GLY A 1 580 ? 17.594 24.734 19.922 1 97.38 580 GLY A CA 1
ATOM 4475 C C . GLY A 1 580 ? 18.594 25.594 20.688 1 97.38 580 GLY A C 1
ATOM 4476 O O . GLY A 1 580 ? 18.891 25.328 21.844 1 97.38 580 GLY A O 1
ATOM 4477 N N . VAL A 1 581 ? 19.031 26.656 20.047 1 98 581 VAL A N 1
ATOM 4478 C CA . VAL A 1 581 ? 19.953 27.594 20.672 1 98 581 VAL A CA 1
ATOM 4479 C C . VAL A 1 581 ? 19.266 28.266 21.859 1 98 581 VAL A C 1
ATOM 4481 O O . VAL A 1 581 ? 19.859 28.391 22.938 1 98 581 VAL A O 1
ATOM 4484 N N . SER A 1 582 ? 18.062 28.672 21.609 1 98.12 582 SER A N 1
ATOM 4485 C CA . SER A 1 582 ? 17.297 29.312 22.672 1 98.12 582 SER A CA 1
ATOM 4486 C C . SER A 1 582 ? 17.172 28.391 23.891 1 98.12 582 SER A C 1
ATOM 4488 O O . SER A 1 582 ? 17.359 28.812 25.016 1 98.12 582 SER A O 1
ATOM 4490 N N . PHE A 1 583 ? 16.875 27.109 23.688 1 98.19 583 PHE A N 1
ATOM 4491 C CA . PHE A 1 583 ? 16.734 26.141 24.766 1 98.19 583 PHE A CA 1
ATOM 4492 C C . PHE A 1 583 ? 18.047 25.984 25.516 1 98.19 583 PHE A C 1
ATOM 4494 O O . PHE A 1 583 ? 18.078 26.031 26.75 1 98.19 583 PHE A O 1
ATOM 4501 N N . LEU A 1 584 ? 19.109 25.797 24.766 1 98.5 584 LEU A N 1
ATOM 4502 C CA . LEU A 1 584 ? 20.391 25.469 25.359 1 98.5 584 LEU A CA 1
ATOM 4503 C C . LEU A 1 584 ? 20.969 26.672 26.094 1 98.5 584 LEU A C 1
ATOM 4505 O O . LEU A 1 584 ? 21.641 26.531 27.125 1 98.5 584 LEU A O 1
ATOM 4509 N N . GLU A 1 585 ? 20.719 27.875 25.578 1 97.94 585 GLU A N 1
ATOM 4510 C CA . GLU A 1 585 ? 21.094 29.078 26.297 1 97.94 585 GLU A CA 1
ATOM 4511 C C . GLU A 1 585 ? 20.312 29.203 27.594 1 97.94 585 GLU A C 1
ATOM 4513 O O . GLU A 1 585 ? 20.875 29.562 28.641 1 97.94 585 GLU A O 1
ATOM 4518 N N . THR A 1 586 ? 19.047 28.922 27.547 1 97.69 586 THR A N 1
ATOM 4519 C CA . THR A 1 586 ? 18.172 29 28.719 1 97.69 586 THR A CA 1
ATOM 4520 C C . THR A 1 586 ? 18.625 28 29.781 1 97.69 586 THR A C 1
ATOM 4522 O O . THR A 1 586 ? 18.5 28.281 30.984 1 97.69 586 THR A O 1
ATOM 4525 N N . LEU A 1 587 ? 19.234 26.906 29.391 1 97.75 587 LEU A N 1
ATOM 4526 C CA . LEU A 1 587 ? 19.656 25.859 30.297 1 97.75 587 LEU A CA 1
ATOM 4527 C C . LEU A 1 587 ? 21.109 26.062 30.75 1 97.75 587 LEU A C 1
ATOM 4529 O O . LEU A 1 587 ? 21.609 25.344 31.594 1 97.75 587 LEU A O 1
ATOM 4533 N N . GLY A 1 588 ? 21.781 27.016 30.156 1 97.38 588 GLY A N 1
ATOM 4534 C CA . GLY A 1 588 ? 23.172 27.281 30.469 1 97.38 588 GLY A CA 1
ATOM 4535 C C . GLY A 1 588 ? 24.125 26.25 29.875 1 97.38 588 GLY A C 1
ATOM 4536 O O . GLY A 1 588 ? 25.172 25.953 30.469 1 97.38 588 GLY A O 1
ATOM 4537 N N . LEU A 1 589 ? 23.766 25.672 28.797 1 98.19 589 LEU A N 1
ATOM 4538 C CA . LEU A 1 589 ? 24.562 24.594 28.219 1 98.19 589 LEU A CA 1
ATOM 4539 C C . LEU A 1 589 ? 25.094 25 26.828 1 98.19 589 LEU A C 1
ATOM 4541 O O . LEU A 1 589 ? 25.688 24.172 26.141 1 98.19 589 LEU A O 1
ATOM 4545 N N . ALA A 1 590 ? 24.906 26.266 26.406 1 98.19 590 ALA A N 1
ATOM 4546 C CA . ALA A 1 590 ? 25.203 26.719 25.047 1 98.19 590 ALA A CA 1
ATOM 4547 C C . ALA A 1 590 ? 26.688 26.578 24.719 1 98.19 590 ALA A C 1
ATOM 4549 O O . ALA A 1 590 ? 27.047 26.203 23.609 1 98.19 590 ALA A O 1
ATOM 4550 N N . GLU A 1 591 ? 27.516 26.828 25.625 1 97.75 591 GLU A N 1
ATOM 4551 C CA . GLU A 1 591 ? 28.953 26.781 25.375 1 97.75 591 GLU A CA 1
ATOM 4552 C C . GLU A 1 591 ? 29.391 25.375 24.953 1 97.75 591 GLU A C 1
ATOM 4554 O O . GLU A 1 591 ? 30.219 25.234 24.062 1 97.75 591 GLU A O 1
ATOM 4559 N N . GLN A 1 592 ? 28.781 24.406 25.5 1 97.44 592 GLN A N 1
ATOM 4560 C CA . GLN A 1 592 ? 29.172 23.031 25.266 1 97.44 592 GLN A CA 1
ATOM 4561 C C . GLN A 1 592 ? 28.422 22.438 24.078 1 97.44 592 GLN A C 1
ATOM 4563 O O . GLN A 1 592 ? 28.953 21.547 23.391 1 97.44 592 GLN A O 1
ATOM 4568 N N . LEU A 1 593 ? 27.234 22.875 23.844 1 98.69 593 LEU A N 1
ATOM 4569 C CA . LEU A 1 593 ? 26.375 22.109 22.953 1 98.69 593 LEU A CA 1
ATOM 4570 C C . LEU A 1 593 ? 26 22.922 21.719 1 98.69 593 LEU A C 1
ATOM 4572 O O . LEU A 1 593 ? 25.5 22.375 20.734 1 98.69 593 LEU A O 1
ATOM 4576 N N . VAL A 1 594 ? 26.25 24.266 21.641 1 98.81 594 VAL A N 1
ATOM 4577 C CA . VAL A 1 594 ? 25.938 25.094 20.469 1 98.81 594 VAL A CA 1
ATOM 4578 C C . VAL A 1 594 ? 27.219 25.359 19.688 1 98.81 594 VAL A C 1
ATOM 4580 O O . VAL A 1 594 ? 28.188 25.891 20.219 1 98.81 594 VAL A O 1
ATOM 4583 N N . ALA A 1 595 ? 27.203 24.922 18.453 1 98.81 595 ALA A N 1
ATOM 4584 C CA . ALA A 1 595 ? 28.328 25.141 17.547 1 98.81 595 ALA A CA 1
ATOM 4585 C C . ALA A 1 595 ? 28.125 26.375 16.703 1 98.81 595 ALA A C 1
ATOM 4587 O O . ALA A 1 595 ? 27 26.672 16.266 1 98.81 595 ALA A O 1
ATOM 4588 N N . ASP A 1 596 ? 29.188 27.047 16.344 1 97.62 596 ASP A N 1
ATOM 4589 C CA . ASP A 1 596 ? 29.078 28.281 15.57 1 97.62 596 ASP A CA 1
ATOM 4590 C C . ASP A 1 596 ? 29.547 28.062 14.133 1 97.62 596 ASP A C 1
ATOM 4592 O O . ASP A 1 596 ? 29.453 28.969 13.305 1 97.62 596 ASP A O 1
ATOM 4596 N N . SER A 1 597 ? 30.062 26.938 13.852 1 97.94 597 SER A N 1
ATOM 4597 C CA . SER A 1 597 ? 30.438 26.516 12.508 1 97.94 597 SER A CA 1
ATOM 4598 C C . SER A 1 597 ? 30.359 25 12.359 1 97.94 597 SER A C 1
ATOM 4600 O O . SER A 1 597 ? 30.328 24.281 13.352 1 97.94 597 SER A O 1
ATOM 4602 N N . PRO A 1 598 ? 30.344 24.5 11.117 1 97.94 598 PRO A N 1
ATOM 4603 C CA . PRO A 1 598 ? 30.359 23.047 10.906 1 97.94 598 PRO A CA 1
ATOM 4604 C C . PRO A 1 598 ? 31.562 22.375 11.547 1 97.94 598 PRO A C 1
ATOM 4606 O O . PRO A 1 598 ? 31.438 21.281 12.117 1 97.94 598 PRO A O 1
ATOM 4609 N N . GLU A 1 599 ? 32.688 22.984 11.469 1 98.31 599 GLU A N 1
ATOM 4610 C CA . GLU A 1 599 ? 33.906 22.438 12.086 1 98.31 599 GLU A CA 1
ATOM 4611 C C . GLU A 1 599 ? 33.75 22.359 13.609 1 98.31 599 GLU A C 1
ATOM 4613 O O . GLU A 1 599 ? 34.156 21.375 14.227 1 98.31 599 GLU A O 1
ATOM 4618 N N . ASP A 1 600 ? 33.188 23.422 14.133 1 98.62 600 ASP A N 1
ATOM 4619 C CA . ASP A 1 600 ? 32.969 23.469 15.57 1 98.62 600 ASP A CA 1
ATOM 4620 C C . ASP A 1 600 ? 31.953 22.391 15.984 1 98.62 600 ASP A C 1
ATOM 4622 O O . ASP A 1 600 ? 32.094 21.797 17.047 1 98.62 600 ASP A O 1
ATOM 4626 N N . TYR A 1 601 ? 30.969 22.188 15.164 1 98.69 601 TYR A N 1
ATOM 4627 C CA . TYR A 1 601 ? 29.953 21.156 15.375 1 98.69 601 TYR A CA 1
ATOM 4628 C C . TYR A 1 601 ? 30.594 19.781 15.5 1 98.69 601 TYR A C 1
ATOM 4630 O O . TYR A 1 601 ? 30.297 19.031 16.438 1 98.69 601 TYR A O 1
ATOM 4638 N N . VAL A 1 602 ? 31.469 19.438 14.578 1 98.75 602 VAL A N 1
ATOM 4639 C CA . VAL A 1 602 ? 32.156 18.156 14.57 1 98.75 602 VAL A CA 1
ATOM 4640 C C . VAL A 1 602 ? 33.062 18.047 15.797 1 98.75 602 VAL A C 1
ATOM 4642 O O . VAL A 1 602 ? 33.094 17.016 16.469 1 98.75 602 VAL A O 1
ATOM 4645 N N . ALA A 1 603 ? 33.719 19.094 16.125 1 98.5 603 ALA A N 1
ATOM 4646 C CA . ALA A 1 603 ? 34.656 19.109 17.234 1 98.5 603 ALA A CA 1
ATOM 4647 C C . ALA A 1 603 ? 33.938 18.922 18.562 1 98.5 603 ALA A C 1
ATOM 4649 O O . ALA A 1 603 ? 34.406 18.156 19.422 1 98.5 603 ALA A O 1
ATOM 4650 N N . LYS A 1 604 ? 32.875 19.609 18.734 1 98.56 604 LYS A N 1
ATOM 4651 C CA . LYS A 1 604 ? 32.094 19.5 19.969 1 98.56 604 LYS A CA 1
ATOM 4652 C C . LYS A 1 604 ? 31.516 18.109 20.141 1 98.56 604 LYS A C 1
ATOM 4654 O O . LYS A 1 604 ? 31.516 17.547 21.234 1 98.56 604 LYS A O 1
ATOM 4659 N N . THR A 1 605 ? 31 17.547 19.016 1 98.69 605 THR A N 1
ATOM 4660 C CA . THR A 1 605 ? 30.453 16.203 19.078 1 98.69 605 THR A CA 1
ATOM 4661 C C . THR A 1 605 ? 31.531 15.195 19.469 1 98.69 605 THR A C 1
ATOM 4663 O O . THR A 1 605 ? 31.312 14.352 20.344 1 98.69 605 THR A O 1
ATOM 4666 N N . ALA A 1 606 ? 32.719 15.32 18.875 1 98.06 606 ALA A N 1
ATOM 4667 C CA . ALA A 1 606 ? 33.812 14.43 19.156 1 98.06 606 ALA A CA 1
ATOM 4668 C C . ALA A 1 606 ? 34.281 14.578 20.609 1 98.06 606 ALA A C 1
ATOM 4670 O O . ALA A 1 606 ? 34.594 13.586 21.266 1 98.06 606 ALA A O 1
ATOM 4671 N N . ALA A 1 607 ? 34.312 15.789 21.078 1 97.88 607 ALA A N 1
ATOM 4672 C CA . ALA A 1 607 ? 34.75 16.062 22.453 1 97.88 607 ALA A CA 1
ATOM 4673 C C . ALA A 1 607 ? 33.781 15.438 23.469 1 97.88 607 ALA A C 1
ATOM 4675 O O . ALA A 1 607 ? 34.219 14.859 24.469 1 97.88 607 ALA A O 1
ATOM 4676 N N . LEU A 1 608 ? 32.531 15.531 23.234 1 97.94 608 LEU A N 1
ATOM 4677 C CA . LEU A 1 608 ? 31.516 15 24.141 1 97.94 608 LEU A CA 1
ATOM 4678 C C . LEU A 1 608 ? 31.578 13.477 24.188 1 97.94 608 LEU A C 1
ATOM 4680 O O . LEU A 1 608 ? 31.531 12.883 25.266 1 97.94 608 LEU A O 1
ATOM 4684 N N . VAL A 1 609 ? 31.719 12.875 23.031 1 95.81 609 VAL A N 1
ATOM 4685 C CA . VAL A 1 609 ? 31.75 11.414 22.938 1 95.81 609 VAL A CA 1
ATOM 4686 C C . VAL A 1 609 ? 33.094 10.891 23.453 1 95.81 609 VAL A C 1
ATOM 4688 O O . VAL A 1 609 ? 33.188 9.742 23.891 1 95.81 609 VAL A O 1
ATOM 4691 N N . GLY A 1 610 ? 34.062 11.703 23.438 1 94.75 610 GLY A N 1
ATOM 4692 C CA . GLY A 1 610 ? 35.375 11.312 23.875 1 94.75 610 GLY A CA 1
ATOM 4693 C C . GLY A 1 610 ? 35.5 11.195 25.391 1 94.75 610 GLY A C 1
ATOM 4694 O O . GLY A 1 610 ? 36.438 10.562 25.906 1 94.75 610 GLY A O 1
ATOM 4695 N N . ASP A 1 611 ? 34.594 11.82 26.094 1 96.06 611 ASP A N 1
ATOM 4696 C CA . ASP A 1 611 ? 34.531 11.742 27.547 1 96.06 611 ASP A CA 1
ATOM 4697 C C . ASP A 1 611 ? 33.188 11.172 28.016 1 96.06 611 ASP A C 1
ATOM 4699 O O . ASP A 1 611 ? 32.344 11.906 28.516 1 96.06 611 ASP A O 1
ATOM 4703 N N . LEU A 1 612 ? 33.094 9.883 28.031 1 96.38 612 LEU A N 1
ATOM 4704 C CA . LEU A 1 612 ? 31.844 9.195 28.297 1 96.38 612 LEU A CA 1
ATOM 4705 C C . LEU A 1 612 ? 31.422 9.391 29.75 1 96.38 612 LEU A C 1
ATOM 4707 O O . LEU A 1 612 ? 30.219 9.445 30.047 1 96.38 612 LEU A O 1
ATOM 4711 N N . GLU A 1 613 ? 32.375 9.5 30.594 1 96.44 613 GLU A N 1
ATOM 4712 C CA . GLU A 1 613 ? 32.062 9.734 32 1 96.44 613 GLU A CA 1
ATOM 4713 C C . GLU A 1 613 ? 31.359 11.086 32.188 1 96.44 613 GLU A C 1
ATOM 4715 O O . GLU A 1 613 ? 30.359 11.18 32.875 1 96.44 613 GLU A O 1
ATOM 4720 N N . ALA A 1 614 ? 31.953 12.078 31.594 1 97.44 614 ALA A N 1
ATOM 4721 C CA . ALA A 1 614 ? 31.344 13.406 31.656 1 97.44 614 ALA A CA 1
ATOM 4722 C C . ALA A 1 614 ? 29.969 13.422 30.984 1 97.44 614 ALA A C 1
ATOM 4724 O O . ALA A 1 614 ? 29.047 14.086 31.469 1 97.44 614 ALA A O 1
ATOM 4725 N N . LEU A 1 615 ? 29.875 12.727 29.922 1 97.94 615 LEU A N 1
ATOM 4726 C CA . LEU A 1 615 ? 28.609 12.656 29.203 1 97.94 615 LEU A CA 1
ATOM 4727 C C . LEU A 1 615 ? 27.547 11.945 30.047 1 97.94 615 LEU A C 1
ATOM 4729 O O . LEU A 1 615 ? 26.391 12.352 30.062 1 97.94 615 LEU A O 1
ATOM 4733 N N . ALA A 1 616 ? 27.938 10.914 30.734 1 97.94 616 ALA A N 1
ATOM 4734 C CA . ALA A 1 616 ? 27.047 10.18 31.625 1 97.94 616 ALA A CA 1
ATOM 4735 C C . ALA A 1 616 ? 26.562 11.07 32.781 1 97.94 616 ALA A C 1
ATOM 4737 O O . ALA A 1 616 ? 25.406 10.992 33.188 1 97.94 616 ALA A O 1
ATOM 4738 N N . ALA A 1 617 ? 27.5 11.812 33.25 1 97.94 617 ALA A N 1
ATOM 4739 C CA . ALA A 1 617 ? 27.141 12.734 34.312 1 97.94 617 ALA A CA 1
ATOM 4740 C C . ALA A 1 617 ? 26.141 13.781 33.844 1 97.94 617 ALA A C 1
ATOM 4742 O O . ALA A 1 617 ? 25.203 14.117 34.562 1 97.94 617 ALA A O 1
ATOM 4743 N N . LEU A 1 618 ? 26.406 14.312 32.719 1 98.12 618 LEU A N 1
ATOM 4744 C CA . LEU A 1 618 ? 25.469 15.266 32.156 1 98.12 618 LEU A CA 1
ATOM 4745 C C . LEU A 1 618 ? 24.094 14.641 31.969 1 98.12 618 LEU A C 1
ATOM 4747 O O . LEU A 1 618 ? 23.078 15.25 32.312 1 98.12 618 LEU A O 1
ATOM 4751 N N . ARG A 1 619 ? 24 13.445 31.453 1 98.38 619 ARG A N 1
ATOM 4752 C CA . ARG A 1 619 ? 22.766 12.711 31.219 1 98.38 619 ARG A CA 1
ATOM 4753 C C . ARG A 1 619 ? 21.984 12.547 32.531 1 98.38 619 ARG A C 1
ATOM 4755 O O . ARG A 1 619 ? 20.766 12.781 32.562 1 98.38 619 ARG A O 1
ATOM 4762 N N . ALA A 1 620 ? 22.625 12.234 33.531 1 97.94 620 ALA A N 1
ATOM 4763 C CA . ALA A 1 620 ? 22 11.906 34.812 1 97.94 620 ALA A CA 1
ATOM 4764 C C . ALA A 1 620 ? 21.312 13.125 35.438 1 97.94 620 ALA A C 1
ATOM 4766 O O . ALA A 1 620 ? 20.297 13 36.094 1 97.94 620 ALA A O 1
ATOM 4767 N N . GLY A 1 621 ? 21.828 14.273 35.156 1 98 621 GLY A N 1
ATOM 4768 C CA . GLY A 1 621 ? 21.297 15.477 35.781 1 98 621 GLY A CA 1
ATOM 4769 C C . GLY A 1 621 ? 20.469 16.328 34.812 1 98 621 GLY A C 1
ATOM 4770 O O . GLY A 1 621 ? 19.844 17.297 35.25 1 98 621 GLY A O 1
ATOM 4771 N N . LEU A 1 622 ? 20.391 15.953 33.688 1 98.5 622 LEU A N 1
ATOM 4772 C CA . LEU A 1 622 ? 19.875 16.828 32.656 1 98.5 622 LEU A CA 1
ATOM 4773 C C . LEU A 1 622 ? 18.375 17.047 32.844 1 98.5 622 LEU A C 1
ATOM 4775 O O . LEU A 1 622 ? 17.875 18.156 32.656 1 98.5 622 LEU A O 1
ATOM 4779 N N . ARG A 1 623 ? 17.578 16.016 33.094 1 98.31 623 ARG A N 1
ATOM 4780 C CA . ARG A 1 623 ? 16.141 16.188 33.312 1 98.31 623 ARG A CA 1
ATOM 4781 C C . ARG A 1 623 ? 15.859 17.172 34.438 1 98.31 623 ARG A C 1
ATOM 4783 O O . ARG A 1 623 ? 14.992 18.031 34.312 1 98.31 623 ARG A O 1
ATOM 4790 N N . GLU A 1 624 ? 16.562 17.016 35.531 1 98 624 GLU A N 1
ATOM 4791 C CA . GLU A 1 624 ? 16.359 17.922 36.656 1 98 624 GLU A CA 1
ATOM 4792 C C . GLU A 1 624 ? 16.75 19.344 36.281 1 98 624 GLU A C 1
ATOM 4794 O O . GLU A 1 624 ? 16.094 20.297 36.719 1 98 624 GLU A O 1
ATOM 4799 N N . ARG A 1 625 ? 17.766 19.469 35.562 1 98 625 ARG A N 1
ATOM 4800 C CA . ARG A 1 625 ? 18.172 20.797 35.125 1 98 625 ARG A CA 1
ATOM 4801 C C . ARG A 1 625 ? 17.078 21.438 34.25 1 98 625 ARG A C 1
ATOM 4803 O O . ARG A 1 625 ? 16.797 22.625 34.406 1 98 625 ARG A O 1
ATOM 4810 N N . VAL A 1 626 ? 16.5 20.656 33.344 1 98.31 626 VAL A N 1
ATOM 4811 C CA . VAL A 1 626 ? 15.414 21.141 32.5 1 98.31 626 VAL A CA 1
ATOM 4812 C C . VAL A 1 626 ? 14.227 21.531 33.375 1 98.31 626 VAL A C 1
ATOM 4814 O O . VAL A 1 626 ? 13.672 22.625 33.25 1 98.31 626 VAL A O 1
ATOM 4817 N N . ARG A 1 627 ? 13.867 20.703 34.281 1 97.5 627 ARG A N 1
ATOM 4818 C CA . ARG A 1 627 ? 12.719 20.906 35.156 1 97.5 627 ARG A CA 1
ATOM 4819 C C . ARG A 1 627 ? 12.859 22.188 35.969 1 97.5 627 ARG A C 1
ATOM 4821 O O . ARG A 1 627 ? 11.875 22.891 36.188 1 97.5 627 ARG A O 1
ATOM 4828 N N . GLN A 1 628 ? 14.055 22.516 36.312 1 97.25 628 GLN A N 1
ATOM 4829 C CA . GLN A 1 628 ? 14.305 23.641 37.188 1 97.25 628 GLN A CA 1
ATOM 4830 C C . GLN A 1 628 ? 14.602 24.922 36.406 1 97.25 628 GLN A C 1
ATOM 4832 O O . GLN A 1 628 ? 14.688 26 36.969 1 97.25 628 GLN A O 1
ATOM 4837 N N . SER A 1 629 ? 14.688 24.812 35.156 1 97.5 629 SER A N 1
ATOM 4838 C CA . SER A 1 629 ? 15.031 25.953 34.312 1 97.5 629 SER A CA 1
ATOM 4839 C C . SER A 1 629 ? 13.789 26.766 33.969 1 97.5 629 SER A C 1
ATOM 4841 O O . SER A 1 629 ? 12.664 26.297 34.156 1 97.5 629 SER A O 1
ATOM 4843 N N . PRO A 1 630 ? 13.992 27.938 33.344 1 97.12 630 PRO A N 1
ATOM 4844 C CA . PRO A 1 630 ? 12.875 28.766 32.875 1 97.12 630 PRO A CA 1
ATOM 4845 C C . PRO A 1 630 ? 12.055 28.062 31.781 1 97.12 630 PRO A C 1
ATOM 4847 O O . PRO A 1 630 ? 10.906 28.438 31.547 1 97.12 630 PRO A O 1
ATOM 4850 N N . LEU A 1 631 ? 12.594 27.047 31.219 1 97.06 631 LEU A N 1
ATOM 4851 C CA . LEU A 1 631 ? 11.898 26.328 30.172 1 97.06 631 LEU A CA 1
ATOM 4852 C C . LEU A 1 631 ? 10.68 25.594 30.719 1 97.06 631 LEU A C 1
ATOM 4854 O O . LEU A 1 631 ? 9.719 25.328 30 1 97.06 631 LEU A O 1
ATOM 4858 N N . CYS A 1 632 ? 10.672 25.281 32.031 1 97.81 632 CYS A N 1
ATOM 4859 C CA . CYS A 1 632 ? 9.57 24.531 32.625 1 97.81 632 CYS A CA 1
ATOM 4860 C C . CYS A 1 632 ? 8.914 25.328 33.75 1 97.81 632 CYS A C 1
ATOM 4862 O O . CYS A 1 632 ? 8.109 24.781 34.5 1 97.81 632 CYS A O 1
ATOM 4864 N N . ASP A 1 633 ? 9.289 26.609 33.844 1 97.81 633 ASP A N 1
ATOM 4865 C CA . ASP A 1 633 ? 8.695 27.453 34.875 1 97.81 633 ASP A CA 1
ATOM 4866 C C . ASP A 1 633 ? 7.453 28.172 34.344 1 97.81 633 ASP A C 1
ATOM 4868 O O . ASP A 1 633 ? 7.484 29.375 34.094 1 97.81 633 ASP A O 1
ATOM 4872 N N . ALA A 1 634 ? 6.398 27.531 34.375 1 97.94 634 ALA A N 1
ATOM 4873 C CA . ALA A 1 634 ? 5.168 28 33.75 1 97.94 634 ALA A CA 1
ATOM 4874 C C . ALA A 1 634 ? 4.633 29.234 34.438 1 97.94 634 ALA A C 1
ATOM 4876 O O . ALA A 1 634 ? 4.207 30.203 33.812 1 97.94 634 ALA A O 1
ATOM 4877 N N . PRO A 1 635 ? 4.648 29.312 35.75 1 97.75 635 PRO A N 1
ATOM 4878 C CA . PRO A 1 635 ? 4.148 30.516 36.438 1 97.75 635 PRO A CA 1
ATOM 4879 C C . PRO A 1 635 ? 4.938 31.766 36.062 1 97.75 635 PRO A C 1
ATOM 4881 O O . PRO A 1 635 ? 4.348 32.812 35.75 1 97.75 635 PRO A O 1
ATOM 4884 N N . ALA A 1 636 ? 6.234 31.625 36.062 1 98.06 636 ALA A N 1
ATOM 4885 C CA . ALA A 1 636 ? 7.055 32.781 35.719 1 98.06 636 ALA A CA 1
ATOM 4886 C C . ALA A 1 636 ? 6.836 33.156 34.25 1 98.06 636 ALA A C 1
ATOM 4888 O O . ALA A 1 636 ? 6.797 34.344 33.906 1 98.06 636 ALA A O 1
ATOM 4889 N N . PHE A 1 637 ? 6.781 32.219 33.438 1 98.06 637 PHE A N 1
ATOM 4890 C CA . PHE A 1 637 ? 6.52 32.438 32.031 1 98.06 637 PHE A CA 1
ATOM 4891 C C . PHE A 1 637 ? 5.184 33.156 31.828 1 98.06 637 PHE A C 1
ATOM 4893 O O . PHE A 1 637 ? 5.094 34.125 31.078 1 98.06 637 PHE A O 1
ATOM 4900 N N . ALA A 1 638 ? 4.152 32.656 32.5 1 98.12 638 ALA A N 1
ATOM 4901 C CA . ALA A 1 638 ? 2.814 33.25 32.406 1 98.12 638 ALA A CA 1
ATOM 4902 C C . ALA A 1 638 ? 2.814 34.719 32.812 1 98.12 638 ALA A C 1
ATOM 4904 O O . ALA A 1 638 ? 2.174 35.562 32.188 1 98.12 638 ALA A O 1
ATOM 4905 N N . ARG A 1 639 ? 3.496 34.969 33.844 1 97.81 639 ARG A N 1
ATOM 4906 C CA . ARG A 1 639 ? 3.576 36.344 34.312 1 97.81 639 ARG A CA 1
ATOM 4907 C C . ARG A 1 639 ? 4.203 37.25 33.281 1 97.81 639 ARG A C 1
ATOM 4909 O O . ARG A 1 639 ? 3.707 38.344 33 1 97.81 639 ARG A O 1
ATOM 4916 N N . SER A 1 640 ? 5.273 36.75 32.688 1 98.12 640 SER A N 1
ATOM 4917 C CA . SER A 1 640 ? 5.934 37.531 31.656 1 98.12 640 SER A CA 1
ATOM 4918 C C . SER A 1 640 ? 5.023 37.719 30.438 1 98.12 640 SER A C 1
ATOM 4920 O O . SER A 1 640 ? 5.008 38.812 29.844 1 98.12 640 SER A O 1
ATOM 4922 N N . LEU A 1 641 ? 4.32 36.75 30.078 1 98.25 641 LEU A N 1
ATOM 4923 C CA . LEU A 1 641 ? 3.404 36.812 28.953 1 98.25 641 LEU A CA 1
ATOM 4924 C C . LEU A 1 641 ? 2.25 37.75 29.234 1 98.25 641 LEU A C 1
ATOM 4926 O O . LEU A 1 641 ? 1.845 38.531 28.359 1 98.25 641 LEU A O 1
ATOM 4930 N N . GLU A 1 642 ? 1.714 37.781 30.453 1 98 642 GLU A N 1
ATOM 4931 C CA . GLU A 1 642 ? 0.641 38.656 30.875 1 98 642 GLU A CA 1
ATOM 4932 C C . GLU A 1 642 ? 1.099 40.125 30.859 1 98 642 GLU A C 1
ATOM 4934 O O . GLU A 1 642 ? 0.346 41 30.453 1 98 642 GLU A O 1
ATOM 4939 N N . GLU A 1 643 ? 2.279 40.25 31.266 1 96.69 643 GLU A N 1
ATOM 4940 C CA . GLU A 1 643 ? 2.844 41.594 31.188 1 96.69 643 GLU A CA 1
ATOM 4941 C C . GLU A 1 643 ? 2.984 42.062 29.75 1 96.69 643 GLU A C 1
ATOM 4943 O O . GLU A 1 643 ? 2.77 43.25 29.453 1 96.69 643 GLU A O 1
ATOM 4948 N N . ALA A 1 644 ? 3.43 41.188 28.953 1 97.69 644 ALA A N 1
ATOM 4949 C CA . ALA A 1 644 ? 3.516 41.5 27.531 1 97.69 644 ALA A CA 1
ATOM 4950 C C . ALA A 1 644 ? 2.15 41.875 26.969 1 97.69 644 ALA A C 1
ATOM 4952 O O . ALA A 1 644 ? 2.021 42.906 26.281 1 97.69 644 ALA A O 1
ATOM 4953 N N . TYR A 1 645 ? 1.132 41.125 27.266 1 97.12 645 TYR A N 1
ATOM 4954 C CA . TYR A 1 645 ? -0.22 41.406 26.781 1 97.12 645 TYR A CA 1
ATOM 4955 C C . TYR A 1 645 ? -0.706 42.781 27.266 1 97.12 645 TYR A C 1
ATOM 4957 O O . TYR A 1 645 ? -1.271 43.531 26.5 1 97.12 645 TYR A O 1
ATOM 4965 N N . ARG A 1 646 ? -0.515 43 28.531 1 95.94 646 ARG A N 1
ATOM 4966 C CA . ARG A 1 646 ? -0.95 44.281 29.094 1 95.94 646 ARG A CA 1
ATOM 4967 C C . ARG A 1 646 ? -0.259 45.438 28.406 1 95.94 646 ARG A C 1
ATOM 4969 O O . ARG A 1 646 ? -0.891 46.469 28.109 1 95.94 646 ARG A O 1
ATOM 4976 N N . SER A 1 647 ? 0.986 45.25 28.141 1 95.31 647 SER A N 1
ATOM 4977 C CA . SER A 1 647 ? 1.739 46.312 27.453 1 95.31 647 SER A CA 1
ATOM 4978 C C . SER A 1 647 ? 1.24 46.5 26.031 1 95.31 647 SER A C 1
ATOM 4980 O O . SER A 1 647 ? 1.099 47.625 25.562 1 95.31 647 SER A O 1
ATOM 4982 N N . MET A 1 648 ? 1.025 45.438 25.344 1 95.56 648 MET A N 1
ATOM 4983 C CA . MET A 1 648 ? 0.506 45.5 23.984 1 95.56 648 MET A CA 1
ATOM 4984 C C . MET A 1 648 ? -0.856 46.188 23.953 1 95.56 648 MET A C 1
ATOM 4986 O O . MET A 1 648 ? -1.167 46.906 23 1 95.56 648 MET A O 1
ATOM 4990 N N . TRP A 1 649 ? -1.653 45.906 24.953 1 93.88 649 TRP A N 1
ATOM 4991 C CA . TRP A 1 649 ? -2.988 46.469 25.062 1 93.88 649 TRP A CA 1
ATOM 4992 C C . TRP A 1 649 ? -2.916 48 25.25 1 93.88 649 TRP A C 1
ATOM 4994 O O . TRP A 1 649 ? -3.758 48.719 24.734 1 93.88 649 TRP A O 1
ATOM 5004 N N . ARG A 1 650 ? -1.928 48.5 25.891 1 90.38 650 ARG A N 1
ATOM 5005 C CA . ARG A 1 650 ? -1.795 49.906 26.234 1 90.38 650 ARG A CA 1
ATOM 5006 C C . ARG A 1 650 ? -1.178 50.688 25.078 1 90.38 650 ARG A C 1
ATOM 5008 O O . ARG A 1 650 ? -1.337 51.906 25 1 90.38 650 ARG A O 1
ATOM 5015 N N . GLU A 1 651 ? -0.524 49.969 24.281 1 87.06 651 GLU A N 1
ATOM 5016 C CA . GLU A 1 651 ? 0.131 50.656 23.172 1 87.06 651 GLU A CA 1
ATOM 5017 C C . GLU A 1 651 ? -0.884 51.125 22.109 1 87.06 651 GLU A C 1
ATOM 5019 O O . GLU A 1 651 ? -1.798 50.375 21.766 1 87.06 651 GLU A O 1
ATOM 5024 N N . PRO A 1 652 ? -0.757 52.375 21.672 1 70.5 652 PRO A N 1
ATOM 5025 C CA . PRO A 1 652 ? -1.7 52.875 20.672 1 70.5 652 PRO A CA 1
ATOM 5026 C C . PRO A 1 652 ? -1.482 52.281 19.297 1 70.5 652 PRO A C 1
ATOM 5028 O O . PRO A 1 652 ? -0.357 51.906 18.938 1 70.5 652 PRO A O 1
ATOM 5031 N N . MET B 1 1 ? 35 11.523 -74.562 1 24.61 1 MET B N 1
ATOM 5032 C CA . MET B 1 1 ? 35.531 10.656 -73.5 1 24.61 1 MET B CA 1
ATOM 5033 C C . MET B 1 1 ? 34.906 11.008 -72.125 1 24.61 1 MET B C 1
ATOM 5035 O O . MET B 1 1 ? 35.094 12.109 -71.625 1 24.61 1 MET B O 1
ATOM 5039 N N . THR B 1 2 ? 33.625 10.648 -72 1 30.42 2 THR B N 1
ATOM 5040 C CA . THR B 1 2 ? 32.812 10.781 -70.812 1 30.42 2 THR B CA 1
ATOM 5041 C C . THR B 1 2 ? 33.531 10.25 -69.625 1 30.42 2 THR B C 1
ATOM 5043 O O . THR B 1 2 ? 33.969 9.094 -69.562 1 30.42 2 THR B O 1
ATOM 5046 N N . ASP B 1 3 ? 34.531 11.031 -69.125 1 33.06 3 ASP B N 1
ATOM 5047 C CA . ASP B 1 3 ? 35.188 10.789 -67.875 1 33.06 3 ASP B CA 1
ATOM 5048 C C . ASP B 1 3 ? 34.188 10.352 -66.812 1 33.06 3 ASP B C 1
ATOM 5050 O O . ASP B 1 3 ? 33.281 11.109 -66.438 1 33.06 3 ASP B O 1
ATOM 5054 N N . SER B 1 4 ? 33.438 9.258 -67.062 1 35.25 4 SER B N 1
ATOM 5055 C CA . SER B 1 4 ? 32.5 8.633 -66.125 1 35.25 4 SER B CA 1
ATOM 5056 C C . SER B 1 4 ? 33.094 8.617 -64.688 1 35.25 4 SER B C 1
ATOM 5058 O O . SER B 1 4 ? 33.781 7.68 -64.312 1 35.25 4 SER B O 1
ATOM 5060 N N . ARG B 1 5 ? 33.875 9.648 -64.25 1 42.28 5 ARG B N 1
ATOM 5061 C CA . ARG B 1 5 ? 34.25 9.688 -62.844 1 42.28 5 ARG B CA 1
ATOM 5062 C C . ARG B 1 5 ? 33.062 9.297 -61.969 1 42.28 5 ARG B C 1
ATOM 5064 O O . ARG B 1 5 ? 32.156 10.102 -61.75 1 42.28 5 ARG B O 1
ATOM 5071 N N . SER B 1 6 ? 32.469 8.117 -61.938 1 46.69 6 SER B N 1
ATOM 5072 C CA . SER B 1 6 ? 31.406 7.668 -61.031 1 46.69 6 SER B CA 1
ATOM 5073 C C . SER B 1 6 ? 31.75 7.977 -59.594 1 46.69 6 SER B C 1
ATOM 5075 O O . SER B 1 6 ? 32.875 7.695 -59.125 1 46.69 6 SER B O 1
ATOM 5077 N N . PRO B 1 7 ? 31.234 8.883 -58.969 1 60.53 7 PRO B N 1
ATOM 5078 C CA . PRO B 1 7 ? 31.578 9.305 -57.625 1 60.53 7 PRO B CA 1
ATOM 5079 C C . PRO B 1 7 ? 31.797 8.125 -56.656 1 60.53 7 PRO B C 1
ATOM 5081 O O . PRO B 1 7 ? 31.109 7.102 -56.781 1 60.53 7 PRO B O 1
ATOM 5084 N N . ARG B 1 8 ? 32.906 7.98 -56.094 1 71 8 ARG B N 1
ATOM 5085 C CA . ARG B 1 8 ? 33.312 6.984 -55.125 1 71 8 ARG B CA 1
ATOM 5086 C C . ARG B 1 8 ? 32.375 6.98 -53.906 1 71 8 ARG B C 1
ATOM 5088 O O . ARG B 1 8 ? 32.062 8.031 -53.344 1 71 8 ARG B O 1
ATOM 5095 N N . PRO B 1 9 ? 31.828 5.691 -53.781 1 81.19 9 PRO B N 1
ATOM 5096 C CA . PRO B 1 9 ? 30.891 5.648 -52.656 1 81.19 9 PRO B CA 1
ATOM 5097 C C . PRO B 1 9 ? 31.531 6.043 -51.344 1 81.19 9 PRO B C 1
ATOM 5099 O O . PRO B 1 9 ? 32.688 5.715 -51.094 1 81.19 9 PRO B O 1
ATOM 5102 N N . SER B 1 10 ? 30.984 6.922 -50.656 1 90.88 10 SER B N 1
ATOM 5103 C CA . SER B 1 10 ? 31.453 7.387 -49.375 1 90.88 10 SER B CA 1
ATOM 5104 C C . SER B 1 10 ? 30.828 6.594 -48.219 1 90.88 10 SER B C 1
ATOM 5106 O O . SER B 1 10 ? 29.891 5.816 -48.469 1 90.88 10 SER B O 1
ATOM 5108 N N . LEU B 1 11 ? 31.453 6.68 -47.094 1 93.25 11 LEU B N 1
ATOM 5109 C CA . LEU B 1 11 ? 30.906 6.031 -45.906 1 93.25 11 LEU B CA 1
ATOM 5110 C C . LEU B 1 11 ? 29.469 6.488 -45.625 1 93.25 11 LEU B C 1
ATOM 5112 O O . LEU B 1 11 ? 28.625 5.699 -45.188 1 93.25 11 LEU B O 1
ATOM 5116 N N . THR B 1 12 ? 29.156 7.695 -45.906 1 92.88 12 THR B N 1
ATOM 5117 C CA . THR B 1 12 ? 27.828 8.266 -45.75 1 92.88 12 THR B CA 1
ATOM 5118 C C . THR B 1 12 ? 26.828 7.59 -46.656 1 92.88 12 THR B C 1
ATOM 5120 O O . THR B 1 12 ? 25.688 7.34 -46.281 1 92.88 12 THR B O 1
ATOM 5123 N N . ASP B 1 13 ? 27.344 7.312 -47.844 1 91.38 13 ASP B N 1
ATOM 5124 C CA . ASP B 1 13 ? 26.5 6.602 -48.781 1 91.38 13 ASP B CA 1
ATOM 5125 C C . ASP B 1 13 ? 26.156 5.203 -48.281 1 91.38 13 ASP B C 1
ATOM 5127 O O . ASP B 1 13 ? 25 4.773 -48.344 1 91.38 13 ASP B O 1
ATOM 5131 N N . ALA B 1 14 ? 27.188 4.621 -47.844 1 94 14 ALA B N 1
ATOM 5132 C CA . ALA B 1 14 ? 27.016 3.26 -47.344 1 94 14 ALA B CA 1
ATOM 5133 C C . ALA B 1 14 ? 26.062 3.236 -46.156 1 94 14 ALA B C 1
ATOM 5135 O O . ALA B 1 14 ? 25.203 2.359 -46.031 1 94 14 ALA B O 1
ATOM 5136 N N . LEU B 1 15 ? 26.203 4.156 -45.219 1 93.75 15 LEU B N 1
ATOM 5137 C CA . LEU B 1 15 ? 25.375 4.254 -44.031 1 93.75 15 LEU B CA 1
ATOM 5138 C C . LEU B 1 15 ? 23.922 4.531 -44.406 1 93.75 15 LEU B C 1
ATOM 5140 O O . LEU B 1 15 ? 23 4.016 -43.781 1 93.75 15 LEU B O 1
ATOM 5144 N N . THR B 1 16 ? 23.703 5.367 -45.375 1 93.94 16 THR B N 1
ATOM 5145 C CA . THR B 1 16 ? 22.359 5.66 -45.844 1 93.94 16 THR B CA 1
ATOM 5146 C C . THR B 1 16 ? 21.672 4.395 -46.344 1 93.94 16 THR B C 1
ATOM 5148 O O . THR B 1 16 ? 20.516 4.145 -46.031 1 93.94 16 THR B O 1
ATOM 5151 N N . LEU B 1 17 ? 22.469 3.621 -47.125 1 94.06 17 LEU B N 1
ATOM 5152 C CA . LEU B 1 17 ? 21.953 2.346 -47.625 1 94.06 17 LEU B CA 1
ATOM 5153 C C . LEU B 1 17 ? 21.609 1.418 -46.469 1 94.06 17 LEU B C 1
ATOM 5155 O O . LEU B 1 17 ? 20.562 0.761 -46.5 1 94.06 17 LEU B O 1
ATOM 5159 N N . HIS B 1 18 ? 22.469 1.441 -45.562 1 95.06 18 HIS B N 1
ATOM 5160 C CA . HIS B 1 18 ? 22.297 0.635 -44.344 1 95.06 18 HIS B CA 1
ATOM 5161 C C . HIS B 1 18 ? 21.016 1.014 -43.625 1 95.06 18 HIS B C 1
ATOM 5163 O O . HIS B 1 18 ? 20.203 0.144 -43.281 1 95.06 18 HIS B O 1
ATOM 5169 N N . ASN B 1 19 ? 20.719 2.221 -43.406 1 93.38 19 ASN B N 1
ATOM 5170 C CA . ASN B 1 19 ? 19.578 2.734 -42.656 1 93.38 19 ASN B CA 1
ATOM 5171 C C . ASN B 1 19 ? 18.281 2.553 -43.438 1 93.38 19 ASN B C 1
ATOM 5173 O O . ASN B 1 19 ? 17.203 2.459 -42.844 1 93.38 19 ASN B O 1
ATOM 5177 N N . ASP B 1 20 ? 18.469 2.471 -44.75 1 92.56 20 ASP B N 1
ATOM 5178 C CA . ASP B 1 20 ? 17.312 2.295 -45.625 1 92.56 20 ASP B CA 1
ATOM 5179 C C . ASP B 1 20 ? 16.906 0.824 -45.719 1 92.56 20 ASP B C 1
ATOM 5181 O O . ASP B 1 20 ? 15.945 0.478 -46.406 1 92.56 20 ASP B O 1
ATOM 5185 N N . GLY B 1 21 ? 17.656 0.022 -45.125 1 92.69 21 GLY B N 1
ATOM 5186 C CA . GLY B 1 21 ? 17.328 -1.395 -45.094 1 92.69 21 GLY B CA 1
ATOM 5187 C C . GLY B 1 21 ? 17.891 -2.148 -46.281 1 92.69 21 GLY B C 1
ATOM 5188 O O . GLY B 1 21 ? 17.578 -3.328 -46.5 1 92.69 21 GLY B O 1
ATOM 5189 N N . ARG B 1 22 ? 18.672 -1.392 -47.125 1 93.88 22 ARG B N 1
ATOM 5190 C CA . ARG B 1 22 ? 19.297 -2.02 -48.281 1 93.88 22 ARG B CA 1
ATOM 5191 C C . ARG B 1 22 ? 20.641 -2.637 -47.906 1 93.88 22 ARG B C 1
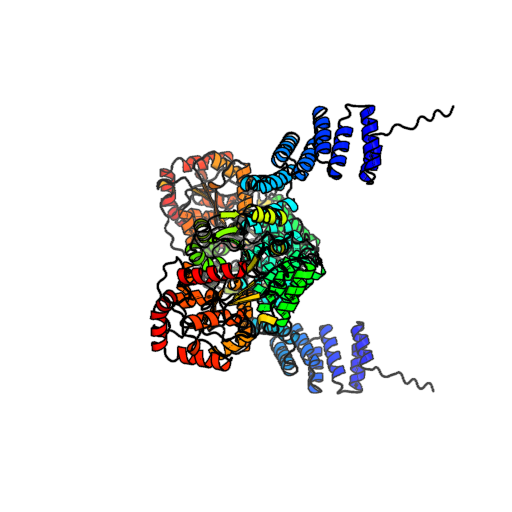ATOM 5193 O O . ARG B 1 22 ? 21.703 -2.182 -48.375 1 93.88 22 ARG B O 1
ATOM 5200 N N . GLY B 1 23 ? 20.625 -3.699 -47.219 1 93.38 23 GLY B N 1
ATOM 5201 C CA . GLY B 1 23 ? 21.766 -4.309 -46.562 1 93.38 23 GLY B CA 1
ATOM 5202 C C . GLY B 1 23 ? 22.797 -4.84 -47.531 1 93.38 23 GLY B C 1
ATOM 5203 O O . GLY B 1 23 ? 24 -4.668 -47.344 1 93.38 23 GLY B O 1
ATOM 5204 N N . ASP B 1 24 ? 22.422 -5.414 -48.625 1 94.44 24 ASP B N 1
ATOM 5205 C CA . ASP B 1 24 ? 23.344 -5.984 -49.594 1 94.44 24 ASP B CA 1
ATOM 5206 C C . ASP B 1 24 ? 24.188 -4.898 -50.25 1 94.44 24 ASP B C 1
ATOM 5208 O O . ASP B 1 24 ? 25.391 -5.043 -50.406 1 94.44 24 ASP B O 1
ATOM 5212 N N . GLU B 1 25 ? 23.469 -3.848 -50.656 1 95.12 25 GLU B N 1
ATOM 5213 C CA . GLU B 1 25 ? 24.156 -2.734 -51.312 1 95.12 25 GLU B CA 1
ATOM 5214 C C . GLU B 1 25 ? 25.109 -2.035 -50.312 1 95.12 25 GLU B C 1
ATOM 5216 O O . GLU B 1 25 ? 26.203 -1.635 -50.688 1 95.12 25 GLU B O 1
ATOM 5221 N N . ALA B 1 26 ? 24.578 -1.93 -49.125 1 96.62 26 ALA B N 1
ATOM 5222 C CA . ALA B 1 26 ? 25.422 -1.312 -48.094 1 96.62 26 ALA B CA 1
ATOM 5223 C C . ALA B 1 26 ? 26.703 -2.123 -47.875 1 96.62 26 ALA B C 1
ATOM 5225 O O . ALA B 1 26 ? 27.797 -1.562 -47.812 1 96.62 26 ALA B O 1
ATOM 5226 N N . GLU B 1 27 ? 26.547 -3.447 -47.75 1 96.19 27 GLU B N 1
ATOM 5227 C CA . GLU B 1 27 ? 27.703 -4.305 -47.5 1 96.19 27 GLU B CA 1
ATOM 5228 C C . GLU B 1 27 ? 28.703 -4.188 -48.656 1 96.19 27 GLU B C 1
ATOM 5230 O O . GLU B 1 27 ? 29.922 -4.113 -48.406 1 96.19 27 GLU B O 1
ATOM 5235 N N . ARG B 1 28 ? 28.234 -4.184 -49.844 1 94.94 28 ARG B N 1
ATOM 5236 C CA . ARG B 1 28 ? 29.109 -4.039 -51.031 1 94.94 28 ARG B CA 1
ATOM 5237 C C . ARG B 1 28 ? 29.859 -2.717 -50.969 1 94.94 28 ARG B C 1
ATOM 5239 O O . ARG B 1 28 ? 31.047 -2.668 -51.281 1 94.94 28 ARG B O 1
ATOM 5246 N N . THR B 1 29 ? 29.078 -1.766 -50.625 1 96.12 29 THR B N 1
ATOM 5247 C CA . THR B 1 29 ? 29.688 -0.443 -50.594 1 96.12 29 THR B CA 1
ATOM 5248 C C . THR B 1 29 ? 30.75 -0.378 -49.469 1 96.12 29 THR B C 1
ATOM 5250 O O . THR B 1 29 ? 31.828 0.19 -49.688 1 96.12 29 THR B O 1
ATOM 5253 N N . TYR B 1 30 ? 30.469 -0.93 -48.281 1 97.38 30 TYR B N 1
ATOM 5254 C CA . TYR B 1 30 ? 31.469 -0.978 -47.219 1 97.38 30 TYR B CA 1
ATOM 5255 C C . TYR B 1 30 ? 32.719 -1.701 -47.688 1 97.38 30 TYR B C 1
ATOM 5257 O O . TYR B 1 30 ? 33.844 -1.232 -47.469 1 97.38 30 TYR B O 1
ATOM 5265 N N . ARG B 1 31 ? 32.562 -2.781 -48.375 1 95.75 31 ARG B N 1
ATOM 5266 C CA . ARG B 1 31 ? 33.688 -3.578 -48.844 1 95.75 31 ARG B CA 1
ATOM 5267 C C . ARG B 1 31 ? 34.5 -2.83 -49.875 1 95.75 31 ARG B C 1
ATOM 5269 O O . ARG B 1 31 ? 35.719 -2.947 -49.938 1 95.75 31 ARG B O 1
ATOM 5276 N N . GLN B 1 32 ? 33.812 -2.076 -50.719 1 95.5 32 GLN B N 1
ATOM 5277 C CA . GLN B 1 32 ? 34.5 -1.246 -51.719 1 95.5 32 GLN B CA 1
ATOM 5278 C C . GLN B 1 32 ? 35.375 -0.187 -51.031 1 95.5 32 GLN B C 1
ATOM 5280 O O . GLN B 1 32 ? 36.5 0.063 -51.469 1 95.5 32 GLN B O 1
ATOM 5285 N N . ILE B 1 33 ? 34.781 0.356 -50.062 1 96.5 33 ILE B N 1
ATOM 5286 C CA . ILE B 1 33 ? 35.531 1.359 -49.312 1 96.5 33 ILE B CA 1
ATOM 5287 C C . ILE B 1 33 ? 36.75 0.715 -48.656 1 96.5 33 ILE B C 1
ATOM 5289 O O . ILE B 1 33 ? 37.844 1.286 -48.656 1 96.5 33 ILE B O 1
ATOM 5293 N N . LEU B 1 34 ? 36.625 -0.471 -48.156 1 95.88 34 LEU B N 1
ATOM 5294 C CA . LEU B 1 34 ? 37.688 -1.152 -47.438 1 95.88 34 LEU B CA 1
ATOM 5295 C C . LEU B 1 34 ? 38.75 -1.639 -48.406 1 95.88 34 LEU B C 1
ATOM 5297 O O . LEU B 1 34 ? 39.938 -1.761 -48.031 1 95.88 34 LEU B O 1
ATOM 5301 N N . LYS B 1 35 ? 38.375 -1.882 -49.656 1 95 35 LYS B N 1
ATOM 5302 C CA . LYS B 1 35 ? 39.375 -2.211 -50.656 1 95 35 LYS B CA 1
ATOM 5303 C C . LYS B 1 35 ? 40.281 -1.019 -50.938 1 95 35 LYS B C 1
ATOM 5305 O O . LYS B 1 35 ? 41.469 -1.188 -51.188 1 95 35 LYS B O 1
ATOM 5310 N N . ARG B 1 36 ? 39.688 0.101 -50.938 1 94.44 36 ARG B N 1
ATOM 5311 C CA . ARG B 1 36 ? 40.438 1.335 -51.188 1 94.44 36 ARG B CA 1
ATOM 5312 C C . ARG B 1 36 ? 41.188 1.794 -49.938 1 94.44 36 ARG B C 1
ATOM 5314 O O . ARG B 1 36 ? 42.312 2.291 -50.031 1 94.44 36 ARG B O 1
ATOM 5321 N N . GLU B 1 37 ? 40.5 1.61 -48.844 1 96.44 37 GLU B N 1
ATOM 5322 C CA . GLU B 1 37 ? 41.062 2.031 -47.562 1 96.44 37 GLU B CA 1
ATOM 5323 C C . GLU B 1 37 ? 40.969 0.906 -46.531 1 96.44 37 GLU B C 1
ATOM 5325 O O . GLU B 1 37 ? 40.125 0.961 -45.594 1 96.44 37 GLU B O 1
ATOM 5330 N N . PRO B 1 38 ? 41.906 0.129 -46.5 1 95.19 38 PRO B N 1
ATOM 5331 C CA . PRO B 1 38 ? 41.812 -1.069 -45.656 1 95.19 38 PRO B CA 1
ATOM 5332 C C . PRO B 1 38 ? 41.875 -0.748 -44.156 1 95.19 38 PRO B C 1
ATOM 5334 O O . PRO B 1 38 ? 41.5 -1.582 -43.312 1 95.19 38 PRO B O 1
ATOM 5337 N N . ARG B 1 39 ? 42.25 0.429 -43.781 1 96.31 39 ARG B N 1
ATOM 5338 C CA . ARG B 1 39 ? 42.344 0.777 -42.375 1 96.31 39 ARG B CA 1
ATOM 5339 C C . ARG B 1 39 ? 41.25 1.769 -41.969 1 96.31 39 ARG B C 1
ATOM 5341 O O . ARG B 1 39 ? 41.469 2.562 -41.031 1 96.31 39 ARG B O 1
ATOM 5348 N N . ASN B 1 40 ? 40.219 1.82 -42.75 1 96.81 40 ASN B N 1
ATOM 5349 C CA . ASN B 1 40 ? 39.094 2.635 -42.344 1 96.81 40 ASN B CA 1
ATOM 5350 C C . ASN B 1 40 ? 38.281 1.986 -41.219 1 96.81 40 ASN B C 1
ATOM 5352 O O . ASN B 1 40 ? 37.469 1.112 -41.469 1 96.81 40 ASN B O 1
ATOM 5356 N N . ALA B 1 41 ? 38.438 2.381 -39.969 1 97.44 41 ALA B N 1
ATOM 5357 C CA . ALA B 1 41 ? 37.844 1.774 -38.781 1 97.44 41 ALA B CA 1
ATOM 5358 C C . ALA B 1 41 ? 36.312 1.866 -38.812 1 97.44 41 ALA B C 1
ATOM 5360 O O . ALA B 1 41 ? 35.625 0.916 -38.438 1 97.44 41 ALA B O 1
ATOM 5361 N N . ASP B 1 42 ? 35.812 2.955 -39.281 1 97.31 42 ASP B N 1
ATOM 5362 C CA . ASP B 1 42 ? 34.375 3.166 -39.344 1 97.31 42 ASP B CA 1
ATOM 5363 C C . ASP B 1 42 ? 33.688 2.191 -40.312 1 97.31 42 ASP B C 1
ATOM 5365 O O . ASP B 1 42 ? 32.625 1.675 -40.031 1 97.31 42 ASP B O 1
ATOM 5369 N N . ALA B 1 43 ? 34.375 2.016 -41.406 1 96.88 43 ALA B N 1
ATOM 5370 C CA . ALA B 1 43 ? 33.844 1.078 -42.375 1 96.88 43 ALA B CA 1
ATOM 5371 C C . ALA B 1 43 ? 33.844 -0.345 -41.844 1 96.88 43 ALA B C 1
ATOM 5373 O O . ALA B 1 43 ? 32.875 -1.084 -42.031 1 96.88 43 ALA B O 1
ATOM 5374 N N . TRP B 1 44 ? 34.875 -0.719 -41.156 1 97.56 44 TRP B N 1
ATOM 5375 C CA . TRP B 1 44 ? 34.938 -2.027 -40.531 1 97.56 44 TRP B CA 1
ATOM 5376 C C . TRP B 1 44 ? 33.844 -2.172 -39.5 1 97.56 44 TRP B C 1
ATOM 5378 O O . TRP B 1 44 ? 33.156 -3.189 -39.438 1 97.56 44 TRP B O 1
ATOM 5388 N N . HIS B 1 45 ? 33.719 -1.178 -38.625 1 97.75 45 HIS B N 1
ATOM 5389 C CA . HIS B 1 45 ? 32.719 -1.182 -37.562 1 97.75 45 HIS B CA 1
ATOM 5390 C C . HIS B 1 45 ? 31.297 -1.344 -38.125 1 97.75 45 HIS B C 1
ATOM 5392 O O . HIS B 1 45 ? 30.547 -2.207 -37.688 1 97.75 45 HIS B O 1
ATOM 5398 N N . LEU B 1 46 ? 30.938 -0.532 -39.125 1 97.25 46 LEU B N 1
ATOM 5399 C CA . LEU B 1 46 ? 29.594 -0.526 -39.688 1 97.25 46 LEU B CA 1
ATOM 5400 C C . LEU B 1 46 ? 29.312 -1.813 -40.469 1 97.25 46 LEU B C 1
ATOM 5402 O O . LEU B 1 46 ? 28.188 -2.303 -40.469 1 97.25 46 LEU B O 1
ATOM 5406 N N . LEU B 1 47 ? 30.391 -2.326 -41.094 1 96.81 47 LEU B N 1
ATOM 5407 C CA . LEU B 1 47 ? 30.266 -3.637 -41.75 1 96.81 47 LEU B CA 1
ATOM 5408 C C . LEU B 1 47 ? 29.938 -4.707 -40.688 1 96.81 47 LEU B C 1
ATOM 5410 O O . LEU B 1 47 ? 29.078 -5.551 -40.938 1 96.81 47 LEU B O 1
ATOM 5414 N N . GLY B 1 48 ? 30.656 -4.625 -39.625 1 97.31 48 GLY B N 1
ATOM 5415 C CA . GLY B 1 48 ? 30.406 -5.566 -38.531 1 97.31 48 GLY B CA 1
ATOM 5416 C C . GLY B 1 48 ? 29 -5.465 -37.969 1 97.31 48 GLY B C 1
ATOM 5417 O O . GLY B 1 48 ? 28.375 -6.48 -37.688 1 97.31 48 GLY B O 1
ATOM 5418 N N . VAL B 1 49 ? 28.453 -4.262 -37.75 1 96.81 49 VAL B N 1
ATOM 5419 C CA . VAL B 1 49 ? 27.109 -4.027 -37.25 1 96.81 49 VAL B CA 1
ATOM 5420 C C . VAL B 1 49 ? 26.078 -4.629 -38.188 1 96.81 49 VAL B C 1
ATOM 5422 O O . VAL B 1 49 ? 25.156 -5.32 -37.781 1 96.81 49 VAL B O 1
ATOM 5425 N N . LEU B 1 50 ? 26.297 -4.363 -39.438 1 96.44 50 LEU B N 1
ATOM 5426 C CA . LEU B 1 50 ? 25.391 -4.883 -40.469 1 96.44 50 LEU B CA 1
ATOM 5427 C C . LEU B 1 50 ? 25.391 -6.41 -40.469 1 96.44 50 LEU B C 1
ATOM 5429 O O . LEU B 1 50 ? 24.328 -7.035 -40.531 1 96.44 50 LEU B O 1
ATOM 5433 N N . GLN B 1 51 ? 26.625 -7.035 -40.406 1 96.44 51 GLN B N 1
ATOM 5434 C CA . GLN B 1 51 ? 26.766 -8.484 -40.375 1 96.44 51 GLN B CA 1
ATOM 5435 C C . GLN B 1 51 ? 26.031 -9.086 -39.156 1 96.44 51 GLN B C 1
ATOM 5437 O O . GLN B 1 51 ? 25.344 -10.102 -39.281 1 96.44 51 GLN B O 1
ATOM 5442 N N . SER B 1 52 ? 26.156 -8.477 -38.031 1 95.25 52 SER B N 1
ATOM 5443 C CA . SER B 1 52 ? 25.5 -8.938 -36.812 1 95.25 52 SER B CA 1
ATOM 5444 C C . SER B 1 52 ? 23.969 -8.844 -36.938 1 95.25 52 SER B C 1
ATOM 5446 O O . SER B 1 52 ? 23.25 -9.727 -36.5 1 95.25 52 SER B O 1
ATOM 5448 N N . GLU B 1 53 ? 23.469 -7.746 -37.5 1 93.81 53 GLU B N 1
ATOM 5449 C CA . GLU B 1 53 ? 22.031 -7.539 -37.688 1 93.81 53 GLU B CA 1
ATOM 5450 C C . GLU B 1 53 ? 21.422 -8.609 -38.562 1 93.81 53 GLU B C 1
ATOM 5452 O O . GLU B 1 53 ? 20.25 -8.953 -38.438 1 93.81 53 GLU B O 1
ATOM 5457 N N . ARG B 1 54 ? 22.281 -9.125 -39.438 1 92 54 ARG B N 1
ATOM 5458 C CA . ARG B 1 54 ? 21.828 -10.133 -40.375 1 92 54 ARG B CA 1
ATOM 5459 C C . ARG B 1 54 ? 21.984 -11.539 -39.812 1 92 54 ARG B C 1
ATOM 5461 O O . ARG B 1 54 ? 21.703 -12.531 -40.5 1 92 54 ARG B O 1
ATOM 5468 N N . GLY B 1 55 ? 22.484 -11.586 -38.625 1 91.69 55 GLY B N 1
ATOM 5469 C CA . GLY B 1 55 ? 22.578 -12.867 -37.938 1 91.69 55 GLY B CA 1
ATOM 5470 C C . GLY B 1 55 ? 23.953 -13.5 -38.062 1 91.69 55 GLY B C 1
ATOM 5471 O O . GLY B 1 55 ? 24.203 -14.531 -37.406 1 91.69 55 GLY B O 1
ATOM 5472 N N . ASP B 1 56 ? 24.812 -12.922 -38.938 1 93.5 56 ASP B N 1
ATOM 5473 C CA . ASP B 1 56 ? 26.188 -13.414 -39 1 93.5 56 ASP B CA 1
ATOM 5474 C C . ASP B 1 56 ? 27.047 -12.828 -37.875 1 93.5 56 ASP B C 1
ATOM 5476 O O . ASP B 1 56 ? 27.938 -12.008 -38.156 1 93.5 56 ASP B O 1
ATOM 5480 N N . HIS B 1 57 ? 26.875 -13.32 -36.688 1 94.5 57 HIS B N 1
ATOM 5481 C CA . HIS B 1 57 ? 27.453 -12.719 -35.5 1 94.5 57 HIS B CA 1
ATOM 5482 C C . HIS B 1 57 ? 28.969 -12.883 -35.469 1 94.5 57 HIS B C 1
ATOM 5484 O O . HIS B 1 57 ? 29.688 -11.953 -35.062 1 94.5 57 HIS B O 1
ATOM 5490 N N . ASP B 1 58 ? 29.453 -13.977 -35.906 1 95.25 58 ASP B N 1
ATOM 5491 C CA . ASP B 1 58 ? 30.891 -14.219 -35.875 1 95.25 58 ASP B CA 1
ATOM 5492 C C . ASP B 1 58 ? 31.641 -13.266 -36.781 1 95.25 58 ASP B C 1
ATOM 5494 O O . ASP B 1 58 ? 32.656 -12.68 -36.406 1 95.25 58 ASP B O 1
ATOM 5498 N N . ALA B 1 59 ? 31.078 -13.156 -38 1 96.12 59 ALA B N 1
ATOM 5499 C CA . ALA B 1 59 ? 31.688 -12.227 -38.938 1 96.12 59 ALA B CA 1
ATOM 5500 C C . ALA B 1 59 ? 31.609 -10.789 -38.438 1 96.12 59 ALA B C 1
ATOM 5502 O O . ALA B 1 59 ? 32.562 -10.016 -38.594 1 96.12 59 ALA B O 1
ATOM 5503 N N . GLY B 1 60 ? 30.453 -10.477 -37.906 1 97.56 60 GLY B N 1
ATOM 5504 C CA . GLY B 1 60 ? 30.266 -9.141 -37.375 1 97.56 60 GLY B CA 1
ATOM 5505 C C . GLY B 1 60 ? 31.25 -8.812 -36.25 1 97.56 60 GLY B C 1
ATOM 5506 O O . GLY B 1 60 ? 31.859 -7.746 -36.25 1 97.56 60 GLY B O 1
ATOM 5507 N N . ILE B 1 61 ? 31.422 -9.742 -35.281 1 97.88 61 ILE B N 1
ATOM 5508 C CA . ILE B 1 61 ? 32.312 -9.57 -34.156 1 97.88 61 ILE B CA 1
ATOM 5509 C C . ILE B 1 61 ? 33.75 -9.383 -34.656 1 97.88 61 ILE B C 1
ATOM 5511 O O . ILE B 1 61 ? 34.469 -8.492 -34.219 1 97.88 61 ILE B O 1
ATOM 5515 N N . ALA B 1 62 ? 34.125 -10.164 -35.656 1 97.69 62 ALA B N 1
ATOM 5516 C CA . ALA B 1 62 ? 35.469 -10.078 -36.219 1 97.69 62 ALA B CA 1
ATOM 5517 C C . ALA B 1 62 ? 35.688 -8.711 -36.875 1 97.69 62 ALA B C 1
ATOM 5519 O O . ALA B 1 62 ? 36.781 -8.125 -36.688 1 97.69 62 ALA B O 1
ATOM 5520 N N . SER B 1 63 ? 34.719 -8.25 -37.594 1 98.12 63 SER B N 1
ATOM 5521 C CA . SER B 1 63 ? 34.844 -6.953 -38.281 1 98.12 63 SER B CA 1
ATOM 5522 C C . SER B 1 63 ? 34.938 -5.82 -37.25 1 98.12 63 SER B C 1
ATOM 5524 O O . SER B 1 63 ? 35.781 -4.918 -37.406 1 98.12 63 SER B O 1
ATOM 5526 N N . ILE B 1 64 ? 34.156 -5.852 -36.188 1 98.44 64 ILE B N 1
ATOM 5527 C CA . ILE B 1 64 ? 34.219 -4.797 -35.188 1 98.44 64 ILE B CA 1
ATOM 5528 C C . ILE B 1 64 ? 35.531 -4.852 -34.438 1 98.44 64 ILE B C 1
ATOM 5530 O O . ILE B 1 64 ? 36.094 -3.812 -34.094 1 98.44 64 ILE B O 1
ATOM 5534 N N . ARG B 1 65 ? 36.031 -6.043 -34.156 1 98 65 ARG B N 1
ATOM 5535 C CA . ARG B 1 65 ? 37.344 -6.18 -33.531 1 98 65 ARG B CA 1
ATOM 5536 C C . ARG B 1 65 ? 38.438 -5.613 -34.406 1 98 65 ARG B C 1
ATOM 5538 O O . ARG B 1 65 ? 39.406 -5.02 -33.875 1 98 65 ARG B O 1
ATOM 5545 N N . THR B 1 66 ? 38.281 -5.855 -35.688 1 97.88 66 THR B N 1
ATOM 5546 C CA . THR B 1 66 ? 39.25 -5.246 -36.594 1 97.88 66 THR B CA 1
ATOM 5547 C C . THR B 1 66 ? 39.219 -3.725 -36.5 1 97.88 66 THR B C 1
ATOM 5549 O O . THR B 1 66 ? 40.25 -3.074 -36.469 1 97.88 66 THR B O 1
ATOM 5552 N N . ALA B 1 67 ? 38 -3.209 -36.469 1 98.25 67 ALA B N 1
ATOM 5553 C CA . ALA B 1 67 ? 37.844 -1.767 -36.281 1 98.25 67 ALA B CA 1
ATOM 5554 C C . ALA B 1 67 ? 38.562 -1.308 -35 1 98.25 67 ALA B C 1
ATOM 5556 O O . ALA B 1 67 ? 39.281 -0.304 -35 1 98.25 67 ALA B O 1
ATOM 5557 N N . LEU B 1 68 ? 38.406 -2.039 -33.875 1 97.62 68 LEU B N 1
ATOM 5558 C CA . LEU B 1 68 ? 38.969 -1.691 -32.562 1 97.62 68 LEU B CA 1
ATOM 5559 C C . LEU B 1 68 ? 40.5 -1.785 -32.594 1 97.62 68 LEU B C 1
ATOM 5561 O O . LEU B 1 68 ? 41.156 -1.057 -31.859 1 97.62 68 LEU B O 1
ATOM 5565 N N . SER B 1 69 ? 40.969 -2.67 -33.406 1 97.12 69 SER B N 1
ATOM 5566 C CA . SER B 1 69 ? 42.438 -2.789 -33.531 1 97.12 69 SER B CA 1
ATOM 5567 C C . SER B 1 69 ? 43.031 -1.573 -34.25 1 97.12 69 SER B C 1
ATOM 5569 O O . SER B 1 69 ? 44.219 -1.278 -34.062 1 97.12 69 SER B O 1
ATOM 5571 N N . ILE B 1 70 ? 42.25 -0.92 -35 1 97.44 70 ILE B N 1
ATOM 5572 C CA . ILE B 1 70 ? 42.688 0.268 -35.75 1 97.44 70 ILE B CA 1
ATOM 5573 C C . ILE B 1 70 ? 42.531 1.501 -34.844 1 97.44 70 ILE B C 1
ATOM 5575 O O . ILE B 1 70 ? 43.438 2.322 -34.75 1 97.44 70 ILE B O 1
ATOM 5579 N N . ARG B 1 71 ? 41.281 1.562 -34.219 1 96 71 ARG B N 1
ATOM 5580 C CA . ARG B 1 71 ? 40.969 2.699 -33.375 1 96 71 ARG B CA 1
ATOM 5581 C C . ARG B 1 71 ? 39.969 2.309 -32.281 1 96 71 ARG B C 1
ATOM 5583 O O . ARG B 1 71 ? 39 1.596 -32.562 1 96 71 ARG B O 1
ATOM 5590 N N . GLU B 1 72 ? 40.281 2.844 -31.062 1 95.19 72 GLU B N 1
ATOM 5591 C CA . GLU B 1 72 ? 39.312 2.629 -30 1 95.19 72 GLU B CA 1
ATOM 5592 C C . GLU B 1 72 ? 38.188 3.662 -30.062 1 95.19 72 GLU B C 1
ATOM 5594 O O . GLU B 1 72 ? 38.438 4.836 -30.344 1 95.19 72 GLU B O 1
ATOM 5599 N N . ALA B 1 73 ? 37.031 3.246 -29.922 1 96.31 73 ALA B N 1
ATOM 5600 C CA . ALA B 1 73 ? 35.875 4.141 -29.859 1 96.31 73 ALA B CA 1
ATOM 5601 C C . ALA B 1 73 ? 34.781 3.549 -29 1 96.31 73 ALA B C 1
ATOM 5603 O O . ALA B 1 73 ? 34.562 2.33 -28.984 1 96.31 73 ALA B O 1
ATOM 5604 N N . LEU B 1 74 ? 34.031 4.395 -28.312 1 96.69 74 LEU B N 1
ATOM 5605 C CA . LEU B 1 74 ? 32.969 3.996 -27.422 1 96.69 74 LEU B CA 1
ATOM 5606 C C . LEU B 1 74 ? 31.922 3.168 -28.188 1 96.69 74 LEU B C 1
ATOM 5608 O O . LEU B 1 74 ? 31.531 2.094 -27.719 1 96.69 74 LEU B O 1
ATOM 5612 N N . GLU B 1 75 ? 31.562 3.656 -29.344 1 96.38 75 GLU B N 1
ATOM 5613 C CA . GLU B 1 75 ? 30.516 3.023 -30.141 1 96.38 75 GLU B CA 1
ATOM 5614 C C . GLU B 1 75 ? 30.922 1.627 -30.594 1 96.38 75 GLU B C 1
ATOM 5616 O O . GLU B 1 75 ? 30.078 0.73 -30.703 1 96.38 75 GLU B O 1
ATOM 5621 N N . TYR B 1 76 ? 32.25 1.507 -30.875 1 97.56 76 TYR B N 1
ATOM 5622 C CA . TYR B 1 76 ? 32.719 0.199 -31.297 1 97.56 76 TYR B CA 1
ATOM 5623 C C . TYR B 1 76 ? 32.562 -0.826 -30.172 1 97.56 76 TYR B C 1
ATOM 5625 O O . TYR B 1 76 ? 32.094 -1.94 -30.422 1 97.56 76 TYR B O 1
ATOM 5633 N N . HIS B 1 77 ? 32.906 -0.433 -28.953 1 97.5 77 HIS B N 1
ATOM 5634 C CA . HIS B 1 77 ? 32.781 -1.317 -27.797 1 97.5 77 HIS B CA 1
ATOM 5635 C C . HIS B 1 77 ? 31.312 -1.657 -27.516 1 97.5 77 HIS B C 1
ATOM 5637 O O . HIS B 1 77 ? 30.984 -2.807 -27.219 1 97.5 77 HIS B O 1
ATOM 5643 N N . LEU B 1 78 ? 30.453 -0.678 -27.625 1 97.25 78 LEU B N 1
ATOM 5644 C CA . LEU B 1 78 ? 29.031 -0.885 -27.359 1 97.25 78 LEU B CA 1
ATOM 5645 C C . LEU B 1 78 ? 28.422 -1.861 -28.359 1 97.25 78 LEU B C 1
ATOM 5647 O O . LEU B 1 78 ? 27.672 -2.764 -27.969 1 97.25 78 LEU B O 1
ATOM 5651 N N . ASN B 1 79 ? 28.75 -1.669 -29.594 1 96.88 79 ASN B N 1
ATOM 5652 C CA . ASN B 1 79 ? 28.203 -2.549 -30.609 1 96.88 79 ASN B CA 1
ATOM 5653 C C . ASN B 1 79 ? 28.828 -3.938 -30.562 1 96.88 79 ASN B C 1
ATOM 5655 O O . ASN B 1 79 ? 28.172 -4.934 -30.875 1 96.88 79 ASN B O 1
ATOM 5659 N N . LEU B 1 80 ? 30.125 -3.984 -30.172 1 97.44 80 LEU B N 1
ATOM 5660 C CA . LEU B 1 80 ? 30.734 -5.285 -29.938 1 97.44 80 LEU B CA 1
ATOM 5661 C C . LEU B 1 80 ? 30 -6.047 -28.844 1 97.44 80 LEU B C 1
ATOM 5663 O O . LEU B 1 80 ? 29.703 -7.234 -29 1 97.44 80 LEU B O 1
ATOM 5667 N N . ALA B 1 81 ? 29.672 -5.352 -27.734 1 97.31 81 ALA B N 1
ATOM 5668 C CA . ALA B 1 81 ? 28.938 -5.961 -26.625 1 97.31 81 ALA B CA 1
ATOM 5669 C C . ALA B 1 81 ? 27.594 -6.496 -27.094 1 97.31 81 ALA B C 1
ATOM 5671 O O . ALA B 1 81 ? 27.203 -7.605 -26.719 1 97.31 81 ALA B O 1
ATOM 5672 N N . SER B 1 82 ? 26.922 -5.734 -27.906 1 95.69 82 SER B N 1
ATOM 5673 C CA . SER B 1 82 ? 25.609 -6.141 -28.406 1 95.69 82 SER B CA 1
ATOM 5674 C C . SER B 1 82 ? 25.719 -7.395 -29.266 1 95.69 82 SER B C 1
ATOM 5676 O O . SER B 1 82 ? 24.922 -8.32 -29.125 1 95.69 82 SER B O 1
ATOM 5678 N N . ALA B 1 83 ? 26.656 -7.363 -30.172 1 95.88 83 ALA B N 1
ATOM 5679 C CA . ALA B 1 83 ? 26.859 -8.508 -31.062 1 95.88 83 ALA B CA 1
ATOM 5680 C C . ALA B 1 83 ? 27.219 -9.758 -30.266 1 95.88 83 ALA B C 1
ATOM 5682 O O . ALA B 1 83 ? 26.766 -10.859 -30.578 1 95.88 83 ALA B O 1
ATOM 5683 N N . LEU B 1 84 ? 28.094 -9.586 -29.297 1 96.38 84 LEU B N 1
ATOM 5684 C CA . LEU B 1 84 ? 28.5 -10.695 -28.438 1 96.38 84 LEU B CA 1
ATOM 5685 C C . LEU B 1 84 ? 27.312 -11.25 -27.672 1 96.38 84 LEU B C 1
ATOM 5687 O O . LEU B 1 84 ? 27.141 -12.469 -27.562 1 96.38 84 LEU B O 1
ATOM 5691 N N . LEU B 1 85 ? 26.422 -10.398 -27.188 1 94.06 85 LEU B N 1
ATOM 5692 C CA . LEU B 1 85 ? 25.25 -10.812 -26.438 1 94.06 85 LEU B CA 1
ATOM 5693 C C . LEU B 1 85 ? 24.297 -11.609 -27.328 1 94.06 85 LEU B C 1
ATOM 5695 O O . LEU B 1 85 ? 23.734 -12.625 -26.906 1 94.06 85 LEU B O 1
ATOM 5699 N N . ASP B 1 86 ? 24.125 -11.117 -28.5 1 91.75 86 ASP B N 1
ATOM 5700 C CA . ASP B 1 86 ? 23.25 -11.797 -29.453 1 91.75 86 ASP B CA 1
ATOM 5701 C C . ASP B 1 86 ? 23.75 -13.203 -29.75 1 91.75 86 ASP B C 1
ATOM 5703 O O . ASP B 1 86 ? 22.969 -14.086 -30.109 1 91.75 86 ASP B O 1
ATOM 5707 N N . SER B 1 87 ? 25.078 -13.344 -29.656 1 91.56 87 SER B N 1
ATOM 5708 C CA . SER B 1 87 ? 25.688 -14.641 -29.906 1 91.56 87 SER B CA 1
ATOM 5709 C C . SER B 1 87 ? 25.781 -15.477 -28.641 1 91.56 87 SER B C 1
ATOM 5711 O O . SER B 1 87 ? 26.406 -16.547 -28.625 1 91.56 87 SER B O 1
ATOM 5713 N N . GLY B 1 88 ? 25.25 -14.906 -27.453 1 89.38 88 GLY B N 1
ATOM 5714 C CA . GLY B 1 88 ? 25.203 -15.641 -26.203 1 89.38 88 GLY B CA 1
ATOM 5715 C C . GLY B 1 88 ? 26.516 -15.586 -25.438 1 89.38 88 GLY B C 1
ATOM 5716 O O . GLY B 1 88 ? 26.672 -16.266 -24.406 1 89.38 88 GLY B O 1
ATOM 5717 N N . ARG B 1 89 ? 27.5 -14.844 -25.891 1 93.81 89 ARG B N 1
ATOM 5718 C CA . ARG B 1 89 ? 28.812 -14.719 -25.25 1 93.81 89 ARG B CA 1
ATOM 5719 C C . ARG B 1 89 ? 28.797 -13.609 -24.203 1 93.81 89 ARG B C 1
ATOM 5721 O O . ARG B 1 89 ? 29.438 -12.57 -24.391 1 93.81 89 ARG B O 1
ATOM 5728 N N . VAL B 1 90 ? 28.219 -13.875 -23.078 1 94.88 90 VAL B N 1
ATOM 5729 C CA . VAL B 1 90 ? 27.891 -12.891 -22.062 1 94.88 90 VAL B CA 1
ATOM 5730 C C . VAL B 1 90 ? 29.156 -12.367 -21.422 1 94.88 90 VAL B C 1
ATOM 5732 O O . VAL B 1 90 ? 29.312 -11.164 -21.203 1 94.88 90 VAL B O 1
ATOM 5735 N N . ASP B 1 91 ? 30.156 -13.18 -21.156 1 95.56 91 ASP B N 1
ATOM 5736 C CA . ASP B 1 91 ? 31.391 -12.773 -20.484 1 95.56 91 ASP B CA 1
ATOM 5737 C C . ASP B 1 91 ? 32.188 -11.805 -21.344 1 95.56 91 ASP B C 1
ATOM 5739 O O . ASP B 1 91 ? 32.719 -10.805 -20.844 1 95.56 91 ASP B O 1
ATOM 5743 N N . GLU B 1 92 ? 32.281 -12.188 -22.609 1 96.56 92 GLU B N 1
ATOM 5744 C CA . GLU B 1 92 ? 33 -11.305 -23.531 1 96.56 92 GLU B CA 1
ATOM 5745 C C . GLU B 1 92 ? 32.25 -9.977 -23.688 1 96.56 92 GLU B C 1
ATOM 5747 O O . GLU B 1 92 ? 32.906 -8.93 -23.844 1 96.56 92 GLU B O 1
ATOM 5752 N N . ALA B 1 93 ? 30.953 -10.031 -23.719 1 97.62 93 ALA B N 1
ATOM 5753 C CA . ALA B 1 93 ? 30.156 -8.812 -23.797 1 97.62 93 ALA B CA 1
ATOM 5754 C C . ALA B 1 93 ? 30.422 -7.906 -22.594 1 97.62 93 ALA B C 1
ATOM 5756 O O . ALA B 1 93 ? 30.516 -6.684 -22.75 1 97.62 93 ALA B O 1
ATOM 5757 N N . LEU B 1 94 ? 30.516 -8.523 -21.406 1 96.81 94 LEU B N 1
ATOM 5758 C CA . LEU B 1 94 ? 30.844 -7.773 -20.188 1 96.81 94 LEU B CA 1
ATOM 5759 C C . LEU B 1 94 ? 32.188 -7.055 -20.328 1 96.81 94 LEU B C 1
ATOM 5761 O O . LEU B 1 94 ? 32.312 -5.891 -19.938 1 96.81 94 LEU B O 1
ATOM 5765 N N . GLY B 1 95 ? 33.125 -7.773 -20.859 1 96.62 95 GLY B N 1
ATOM 5766 C CA . GLY B 1 95 ? 34.438 -7.164 -21.094 1 96.62 95 GLY B CA 1
ATOM 5767 C C . GLY B 1 95 ? 34.375 -5.957 -22 1 96.62 95 GLY B C 1
ATOM 5768 O O . GLY B 1 95 ? 35.031 -4.945 -21.75 1 96.62 95 GLY B O 1
ATOM 5769 N N . ALA B 1 96 ? 33.594 -6.105 -23.047 1 97.5 96 ALA B N 1
ATOM 5770 C CA . ALA B 1 96 ? 33.438 -4.996 -23.984 1 97.5 96 ALA B CA 1
ATOM 5771 C C . ALA B 1 96 ? 32.781 -3.801 -23.312 1 97.5 96 ALA B C 1
ATOM 5773 O O . ALA B 1 96 ? 33.156 -2.652 -23.547 1 97.5 96 ALA B O 1
ATOM 5774 N N . LEU B 1 97 ? 31.781 -4.008 -22.5 1 97.38 97 LEU B N 1
ATOM 5775 C CA . LEU B 1 97 ? 31.094 -2.926 -21.797 1 97.38 97 LEU B CA 1
ATOM 5776 C C . LEU B 1 97 ? 32.031 -2.271 -20.781 1 97.38 97 LEU B C 1
ATOM 5778 O O . LEU B 1 97 ? 31.953 -1.061 -20.562 1 97.38 97 LEU B O 1
ATOM 5782 N N . MET B 1 98 ? 32.781 -3.066 -20.125 1 96.38 98 MET B N 1
ATOM 5783 C CA . MET B 1 98 ? 33.75 -2.518 -19.172 1 96.38 98 MET B CA 1
ATOM 5784 C C . MET B 1 98 ? 34.75 -1.61 -19.875 1 96.38 98 MET B C 1
ATOM 5786 O O . MET B 1 98 ? 35.125 -0.571 -19.328 1 96.38 98 MET B O 1
ATOM 5790 N N . ALA B 1 99 ? 35.125 -2.029 -21.031 1 96.75 99 ALA B N 1
ATOM 5791 C CA . ALA B 1 99 ? 36 -1.175 -21.828 1 96.75 99 ALA B CA 1
ATOM 5792 C C . ALA B 1 99 ? 35.312 0.135 -22.188 1 96.75 99 ALA B C 1
ATOM 5794 O O . ALA B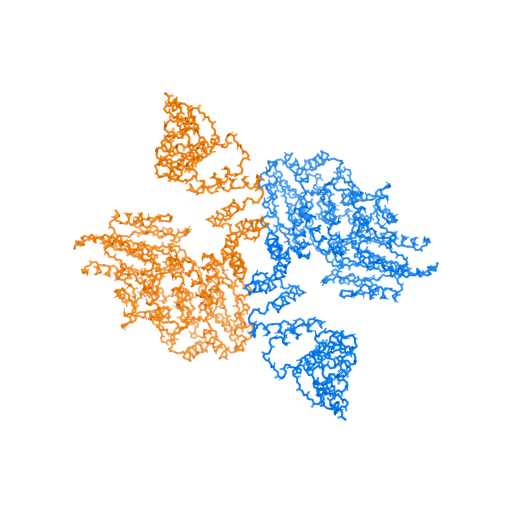 1 99 ? 35.938 1.203 -22.141 1 96.75 99 ALA B O 1
ATOM 5795 N N . ALA B 1 100 ? 34.094 0.028 -22.578 1 97.12 100 ALA B N 1
ATOM 5796 C CA . ALA B 1 100 ? 33.312 1.222 -22.875 1 97.12 100 ALA B CA 1
ATOM 5797 C C . ALA B 1 100 ? 33.219 2.139 -21.656 1 97.12 100 ALA B C 1
ATOM 5799 O O . ALA B 1 100 ? 33.312 3.361 -21.781 1 97.12 100 ALA B O 1
ATOM 5800 N N . LEU B 1 101 ? 33 1.581 -20.484 1 95.62 101 LEU B N 1
ATOM 5801 C CA . LEU B 1 101 ? 32.875 2.342 -19.234 1 95.62 101 LEU B CA 1
ATOM 5802 C C . LEU B 1 101 ? 34.156 3.076 -18.906 1 95.62 101 LEU B C 1
ATOM 5804 O O . LEU B 1 101 ? 34.125 4.18 -18.359 1 95.62 101 LEU B O 1
ATOM 5808 N N . ARG B 1 102 ? 35.281 2.502 -19.234 1 95.75 102 ARG B N 1
ATOM 5809 C CA . ARG B 1 102 ? 36.562 3.146 -19.016 1 95.75 102 ARG B CA 1
ATOM 5810 C C . ARG B 1 102 ? 36.688 4.406 -19.859 1 95.75 102 ARG B C 1
ATOM 5812 O O . ARG B 1 102 ? 37.312 5.391 -19.422 1 95.75 102 ARG B O 1
ATOM 5819 N N . LEU B 1 103 ? 36.156 4.293 -21.016 1 96.06 103 LEU B N 1
ATOM 5820 C CA . LEU B 1 103 ? 36.188 5.441 -21.922 1 96.06 103 LEU B CA 1
ATOM 5821 C C . LEU B 1 103 ? 35.281 6.547 -21.438 1 96.06 103 LEU B C 1
ATOM 5823 O O . LEU B 1 103 ? 35.625 7.727 -21.5 1 96.06 103 LEU B O 1
ATOM 5827 N N . GLU B 1 104 ? 34.094 6.195 -21 1 96.75 104 GLU B N 1
ATOM 5828 C CA . GLU B 1 104 ? 33.125 7.133 -20.469 1 96.75 104 GLU B CA 1
ATOM 5829 C C . GLU B 1 104 ? 32.469 6.602 -19.172 1 96.75 104 GLU B C 1
ATOM 5831 O O . GLU B 1 104 ? 31.375 6.066 -19.203 1 96.75 104 GLU B O 1
ATOM 5836 N N . PRO B 1 105 ? 32.969 6.957 -18.078 1 94.5 105 PRO B N 1
ATOM 5837 C CA . PRO B 1 105 ? 32.562 6.352 -16.812 1 94.5 105 PRO B CA 1
ATOM 5838 C C . PRO B 1 105 ? 31.188 6.859 -16.328 1 94.5 105 PRO B C 1
ATOM 5840 O O . PRO B 1 105 ? 30.516 6.191 -15.531 1 94.5 105 PRO B O 1
ATOM 5843 N N . ASP B 1 106 ? 30.656 7.984 -16.828 1 94.81 106 ASP B N 1
ATOM 5844 C CA . ASP B 1 106 ? 29.453 8.594 -16.281 1 94.81 106 ASP B CA 1
ATOM 5845 C C . ASP B 1 106 ? 28.281 8.461 -17.25 1 94.81 106 ASP B C 1
ATOM 5847 O O . ASP B 1 106 ? 27.453 9.367 -17.344 1 94.81 106 ASP B O 1
ATOM 5851 N N . ARG B 1 107 ? 28.344 7.352 -17.984 1 95.69 107 ARG B N 1
ATOM 5852 C CA . ARG B 1 107 ? 27.219 7.094 -18.906 1 95.69 107 ARG B CA 1
ATOM 5853 C C . ARG B 1 107 ? 26.203 6.156 -18.266 1 95.69 107 ARG B C 1
ATOM 5855 O O . ARG B 1 107 ? 26.484 4.973 -18.062 1 95.69 107 ARG B O 1
ATOM 5862 N N . ALA B 1 108 ? 24.953 6.664 -18.016 1 97.38 108 ALA B N 1
ATOM 5863 C CA . ALA B 1 108 ? 23.891 5.918 -17.344 1 97.38 108 ALA B CA 1
ATOM 5864 C C . ALA B 1 108 ? 23.516 4.668 -18.141 1 97.38 108 ALA B C 1
ATOM 5866 O O . ALA B 1 108 ? 23.266 3.611 -17.562 1 97.38 108 ALA B O 1
ATOM 5867 N N . ASP B 1 109 ? 23.516 4.789 -19.469 1 97 109 ASP B N 1
ATOM 5868 C CA . ASP B 1 109 ? 23.062 3.686 -20.312 1 97 109 ASP B CA 1
ATOM 5869 C C . ASP B 1 109 ? 24.047 2.512 -20.25 1 97 109 ASP B C 1
ATOM 5871 O O . ASP B 1 109 ? 23.641 1.354 -20.359 1 97 109 ASP B O 1
ATOM 5875 N N . ILE B 1 110 ? 25.359 2.791 -20.125 1 97.5 110 ILE B N 1
ATOM 5876 C CA . ILE B 1 110 ? 26.359 1.723 -20.016 1 97.5 110 ILE B CA 1
ATOM 5877 C C . ILE B 1 110 ? 26.156 0.972 -18.703 1 97.5 110 ILE B C 1
ATOM 5879 O O . ILE B 1 110 ? 26.188 -0.26 -18.672 1 97.5 110 ILE B O 1
ATOM 5883 N N . HIS B 1 111 ? 25.938 1.709 -17.578 1 97.88 111 HIS B N 1
ATOM 5884 C CA . HIS B 1 111 ? 25.656 1.078 -16.297 1 97.88 111 HIS B CA 1
ATOM 5885 C C . HIS B 1 111 ? 24.391 0.23 -16.359 1 97.88 111 HIS B C 1
ATOM 5887 O O . HIS B 1 111 ? 24.328 -0.86 -15.789 1 97.88 111 HIS B O 1
ATOM 5893 N N . PHE B 1 112 ? 23.438 0.728 -17.031 1 97.88 112 PHE B N 1
ATOM 5894 C CA . PHE B 1 112 ? 22.188 -0.004 -17.219 1 97.88 112 PHE B CA 1
ATOM 5895 C C . PHE B 1 112 ? 22.438 -1.327 -17.938 1 97.88 112 PHE B C 1
ATOM 5897 O O . PHE B 1 112 ? 21.953 -2.375 -17.484 1 97.88 112 PHE B O 1
ATOM 5904 N N . ARG B 1 113 ? 23.156 -1.248 -19.047 1 97.44 113 ARG B N 1
ATOM 5905 C CA . ARG B 1 113 ? 23.484 -2.453 -19.812 1 97.44 113 ARG B CA 1
ATOM 5906 C C . ARG B 1 113 ? 24.297 -3.432 -18.953 1 97.44 113 ARG B C 1
ATOM 5908 O O . ARG B 1 113 ? 24.109 -4.645 -19.062 1 97.44 113 ARG B O 1
ATOM 5915 N N . LEU B 1 114 ? 25.219 -2.932 -18.141 1 97.31 114 LEU B N 1
ATOM 5916 C CA . LEU B 1 114 ? 25.969 -3.775 -17.234 1 97.31 114 LEU B CA 1
ATOM 5917 C C . LEU B 1 114 ? 25.047 -4.488 -16.25 1 97.31 114 LEU B C 1
ATOM 5919 O O . LEU B 1 114 ? 25.219 -5.68 -15.977 1 97.31 114 LEU B O 1
ATOM 5923 N N . GLY B 1 115 ? 24.031 -3.736 -15.711 1 97.69 115 GLY B N 1
ATOM 5924 C CA . GLY B 1 115 ? 23.047 -4.344 -14.828 1 97.69 115 GLY B CA 1
ATOM 5925 C C . GLY B 1 115 ? 22.328 -5.52 -15.461 1 97.69 115 GLY B C 1
ATOM 5926 O O . GLY B 1 115 ? 22.141 -6.559 -14.82 1 97.69 115 GLY B O 1
ATOM 5927 N N . ASN B 1 116 ? 21.984 -5.336 -16.703 1 96.81 116 ASN B N 1
ATOM 5928 C CA . ASN B 1 116 ? 21.312 -6.41 -17.438 1 96.81 116 ASN B CA 1
ATOM 5929 C C . ASN B 1 116 ? 22.203 -7.641 -17.562 1 96.81 116 ASN B C 1
ATOM 5931 O O . ASN B 1 116 ? 21.734 -8.766 -17.422 1 96.81 116 ASN B O 1
ATOM 5935 N N . LEU B 1 117 ? 23.484 -7.438 -17.875 1 96.44 117 LEU B N 1
ATOM 5936 C CA . LEU B 1 117 ? 24.406 -8.555 -18.062 1 96.44 117 LEU B CA 1
ATOM 5937 C C . LEU B 1 117 ? 24.672 -9.273 -16.75 1 96.44 117 LEU B C 1
ATOM 5939 O O . LEU B 1 117 ? 24.734 -10.508 -16.719 1 96.44 117 LEU B O 1
ATOM 5943 N N . PHE B 1 118 ? 24.828 -8.5 -15.648 1 96.75 118 PHE B N 1
ATOM 5944 C CA . PHE B 1 118 ? 25.016 -9.117 -14.336 1 96.75 118 PHE B CA 1
ATOM 5945 C C . PHE B 1 118 ? 23.812 -9.945 -13.953 1 96.75 118 PHE B C 1
ATOM 5947 O O . PHE B 1 118 ? 23.938 -11.016 -13.359 1 96.75 118 PHE B O 1
ATOM 5954 N N . ARG B 1 119 ? 22.641 -9.469 -14.273 1 94.12 119 ARG B N 1
ATOM 5955 C CA . ARG B 1 119 ? 21.406 -10.195 -13.992 1 94.12 119 ARG B CA 1
ATOM 5956 C C . ARG B 1 119 ? 21.375 -11.523 -14.75 1 94.12 119 ARG B C 1
ATOM 5958 O O . ARG B 1 119 ? 21.016 -12.555 -14.188 1 94.12 119 ARG B O 1
ATOM 5965 N N . LEU B 1 120 ? 21.797 -11.5 -16.016 1 90.81 120 LEU B N 1
ATOM 5966 C CA . LEU B 1 120 ? 21.859 -12.711 -16.828 1 90.81 120 LEU B CA 1
ATOM 5967 C C . LEU B 1 120 ? 22.844 -13.711 -16.234 1 90.81 120 LEU B C 1
ATOM 5969 O O . LEU B 1 120 ? 22.641 -14.922 -16.328 1 90.81 120 LEU B O 1
ATOM 5973 N N . GLN B 1 121 ? 23.906 -13.156 -15.617 1 91.69 121 GLN B N 1
ATOM 5974 C CA . GLN B 1 121 ? 24.922 -14.008 -15.008 1 91.69 121 GLN B CA 1
ATOM 5975 C C . GLN B 1 121 ? 24.516 -14.406 -13.586 1 91.69 121 GLN B C 1
ATOM 5977 O O . GLN B 1 121 ? 25.312 -15.023 -12.867 1 91.69 121 GLN B O 1
ATOM 5982 N N . ARG B 1 122 ? 23.344 -13.938 -13.086 1 90.19 122 ARG B N 1
ATOM 5983 C CA . ARG B 1 122 ? 22.812 -14.25 -11.766 1 90.19 122 ARG B CA 1
ATOM 5984 C C . ARG B 1 122 ? 23.719 -13.695 -10.664 1 90.19 122 ARG B C 1
ATOM 5986 O O . ARG B 1 122 ? 24.047 -14.406 -9.711 1 90.19 122 ARG B O 1
ATOM 5993 N N . ARG B 1 123 ? 24.188 -12.562 -10.914 1 94.94 123 ARG B N 1
ATOM 5994 C CA . ARG B 1 123 ? 24.922 -11.781 -9.93 1 94.94 123 ARG B CA 1
ATOM 5995 C C . ARG B 1 123 ? 24.125 -10.586 -9.445 1 94.94 123 ARG B C 1
ATOM 5997 O O . ARG B 1 123 ? 24.406 -9.445 -9.82 1 94.94 123 ARG B O 1
ATOM 6004 N N . PRO B 1 124 ? 23.125 -10.906 -8.586 1 95.88 124 PRO B N 1
ATOM 6005 C CA . PRO B 1 124 ? 22.125 -9.883 -8.25 1 95.88 124 PRO B CA 1
ATOM 6006 C C . PRO B 1 124 ? 22.734 -8.672 -7.555 1 95.88 124 PRO B C 1
ATOM 6008 O O . PRO B 1 124 ? 22.312 -7.539 -7.793 1 95.88 124 PRO B O 1
ATOM 6011 N N . ASN B 1 125 ? 23.766 -8.797 -6.656 1 96.12 125 ASN B N 1
ATOM 6012 C CA . ASN B 1 125 ? 24.344 -7.668 -5.934 1 96.12 125 ASN B CA 1
ATOM 6013 C C . ASN B 1 125 ? 25 -6.672 -6.887 1 96.12 125 ASN B C 1
ATOM 6015 O O . ASN B 1 125 ? 24.781 -5.465 -6.766 1 96.12 125 ASN B O 1
ATOM 6019 N N . GLU B 1 126 ? 25.766 -7.227 -7.844 1 96.62 126 GLU B N 1
ATOM 6020 C CA . GLU B 1 126 ? 26.406 -6.367 -8.836 1 96.62 126 GLU B CA 1
ATOM 6021 C C . GLU B 1 126 ? 25.375 -5.715 -9.75 1 96.62 126 GLU B C 1
ATOM 6023 O O . GLU B 1 126 ? 25.547 -4.562 -10.156 1 96.62 126 GLU B O 1
ATOM 6028 N N . SER B 1 127 ? 24.359 -6.469 -10.109 1 97.88 127 SER B N 1
ATOM 6029 C CA . SER B 1 127 ? 23.281 -5.945 -10.945 1 97.88 127 SER B CA 1
ATOM 6030 C C . SER B 1 127 ? 22.578 -4.77 -10.281 1 97.88 127 SER B C 1
ATOM 6032 O O . SER B 1 127 ? 22.375 -3.725 -10.898 1 97.88 127 SER B O 1
ATOM 6034 N N . VAL B 1 128 ? 22.234 -4.918 -8.992 1 97 128 VAL B N 1
ATOM 6035 C CA . VAL B 1 128 ? 21.578 -3.857 -8.227 1 97 128 VAL B CA 1
ATOM 6036 C C . VAL B 1 128 ? 22.469 -2.619 -8.195 1 97 128 VAL B C 1
ATOM 6038 O O . VAL B 1 128 ? 22 -1.504 -8.445 1 97 128 VAL B O 1
ATOM 6041 N N . ALA B 1 129 ? 23.75 -2.84 -7.895 1 95.81 129 ALA B N 1
ATOM 6042 C CA . ALA B 1 129 ? 24.688 -1.726 -7.82 1 95.81 129 ALA B CA 1
ATOM 6043 C C . ALA B 1 129 ? 24.766 -0.983 -9.148 1 95.81 129 ALA B C 1
ATOM 6045 O O . ALA B 1 129 ? 24.812 0.249 -9.18 1 95.81 129 ALA B O 1
ATOM 6046 N N . ALA B 1 130 ? 24.766 -1.744 -10.242 1 97.38 130 ALA B N 1
ATOM 6047 C CA . ALA B 1 130 ? 24.844 -1.146 -11.578 1 97.38 130 ALA B CA 1
ATOM 6048 C C . ALA B 1 130 ? 23.594 -0.34 -11.898 1 97.38 130 ALA B C 1
ATOM 6050 O O . ALA B 1 130 ? 23.688 0.782 -12.398 1 97.38 130 ALA B O 1
ATOM 6051 N N . TYR B 1 131 ? 22.422 -0.879 -11.656 1 97.75 131 TYR B N 1
ATOM 6052 C CA . TYR B 1 131 ? 21.188 -0.155 -11.883 1 97.75 131 TYR B CA 1
ATOM 6053 C C . TYR B 1 131 ? 21.125 1.113 -11.039 1 97.75 131 TYR B C 1
ATOM 6055 O O . TYR B 1 131 ? 20.719 2.17 -11.523 1 97.75 131 TYR B O 1
ATOM 6063 N N . ARG B 1 132 ? 21.531 1.008 -9.789 1 95.75 132 ARG B N 1
ATOM 6064 C CA . ARG B 1 132 ? 21.5 2.162 -8.898 1 95.75 132 ARG B CA 1
ATOM 6065 C C . ARG B 1 132 ? 22.422 3.266 -9.406 1 95.75 132 ARG B C 1
ATOM 6067 O O . ARG B 1 132 ? 22.094 4.449 -9.312 1 95.75 132 ARG B O 1
ATOM 6074 N N . GLN B 1 133 ? 23.562 2.861 -9.891 1 95.62 133 GLN B N 1
ATOM 6075 C CA . GLN B 1 133 ? 24.469 3.846 -10.461 1 95.62 133 GLN B CA 1
ATOM 6076 C C . GLN B 1 133 ? 23.859 4.52 -11.688 1 95.62 133 GLN B C 1
ATOM 6078 O O . GLN B 1 133 ? 23.984 5.73 -11.867 1 95.62 133 GLN B O 1
ATOM 6083 N N . ALA B 1 134 ? 23.219 3.719 -12.547 1 97.56 134 ALA B N 1
ATOM 6084 C CA . ALA B 1 134 ? 22.531 4.273 -13.703 1 97.56 134 ALA B CA 1
ATOM 6085 C C . ALA B 1 134 ? 21.484 5.305 -13.281 1 97.56 134 ALA B C 1
ATOM 6087 O O . ALA B 1 134 ? 21.406 6.391 -13.859 1 97.56 134 ALA B O 1
ATOM 6088 N N . ILE B 1 135 ? 20.781 5.02 -12.242 1 96.12 135 ILE B N 1
ATOM 6089 C CA . ILE B 1 135 ? 19.688 5.863 -11.75 1 96.12 135 ILE B CA 1
ATOM 6090 C C . ILE B 1 135 ? 20.266 7.121 -11.102 1 96.12 135 ILE B C 1
ATOM 6092 O O . ILE B 1 135 ? 19.703 8.211 -11.242 1 96.12 135 ILE B O 1
ATOM 6096 N N . ALA B 1 136 ? 21.344 6.973 -10.359 1 93.44 136 ALA B N 1
ATOM 6097 C CA . ALA B 1 136 ? 22 8.125 -9.75 1 93.44 136 ALA B CA 1
ATOM 6098 C C . ALA B 1 136 ? 22.438 9.125 -10.812 1 93.44 136 ALA B C 1
ATOM 6100 O O . ALA B 1 136 ? 22.375 10.344 -10.594 1 93.44 136 ALA B O 1
ATOM 6101 N N . LEU B 1 137 ? 22.922 8.609 -11.969 1 94.81 137 LEU B N 1
ATOM 6102 C CA . LEU B 1 137 ? 23.422 9.445 -13.055 1 94.81 137 LEU B CA 1
ATOM 6103 C C . LEU B 1 137 ? 22.266 10.039 -13.852 1 94.81 137 LEU B C 1
ATOM 6105 O O . LEU B 1 137 ? 22.391 11.133 -14.406 1 94.81 137 LEU B O 1
ATOM 6109 N N . GLN B 1 138 ? 21.203 9.375 -13.938 1 95.12 138 GLN B N 1
ATOM 6110 C CA . GLN B 1 138 ? 20 9.82 -14.625 1 95.12 138 GLN B CA 1
ATOM 6111 C C . GLN B 1 138 ? 18.734 9.5 -13.812 1 95.12 138 GLN B C 1
ATOM 6113 O O . GLN B 1 138 ? 18.047 8.516 -14.094 1 95.12 138 GLN B O 1
ATOM 6118 N N . PRO B 1 139 ? 18.422 10.602 -13.031 1 88.12 139 PRO B N 1
ATOM 6119 C CA . PRO B 1 139 ? 17.203 10.367 -12.25 1 88.12 139 PRO B CA 1
ATOM 6120 C C . PRO B 1 139 ? 15.961 10.203 -13.125 1 88.12 139 PRO B C 1
ATOM 6122 O O . PRO B 1 139 ? 15.844 10.867 -14.164 1 88.12 139 PRO B O 1
ATOM 6125 N N . GLY B 1 140 ? 15.242 9.312 -13.203 1 91.62 140 GLY B N 1
ATOM 6126 C CA . GLY B 1 140 ? 14.055 9.078 -14.008 1 91.62 140 GLY B CA 1
ATOM 6127 C C . GLY B 1 140 ? 14.258 8.031 -15.086 1 91.62 140 GLY B C 1
ATOM 6128 O O . GLY B 1 140 ? 13.477 7.949 -16.031 1 91.62 140 GLY B O 1
ATOM 6129 N N . PHE B 1 141 ? 15.445 7.43 -15.078 1 97.06 141 PHE B N 1
ATOM 6130 C CA . PHE B 1 141 ? 15.719 6.328 -15.992 1 97.06 141 PHE B CA 1
ATOM 6131 C C . PHE B 1 141 ? 14.727 5.191 -15.781 1 97.06 141 PHE B C 1
ATOM 6133 O O . PHE B 1 141 ? 15.039 4.199 -15.117 1 97.06 141 PHE B O 1
ATOM 6140 N N . VAL B 1 142 ? 13.492 5.285 -16.438 1 98.06 142 VAL B N 1
ATOM 6141 C CA . VAL B 1 142 ? 12.32 4.457 -16.188 1 98.06 142 VAL B CA 1
ATOM 6142 C C . VAL B 1 142 ? 12.672 2.986 -16.406 1 98.06 142 VAL B C 1
ATOM 6144 O O . VAL B 1 142 ? 12.312 2.135 -15.578 1 98.06 142 VAL B O 1
ATOM 6147 N N . GLU B 1 143 ? 13.453 2.654 -17.469 1 98.06 143 GLU B N 1
ATOM 6148 C CA . GLU B 1 143 ? 13.828 1.274 -17.75 1 98.06 143 GLU B CA 1
ATOM 6149 C C . GLU B 1 143 ? 14.695 0.69 -16.641 1 98.06 143 GLU B C 1
ATOM 6151 O O . GLU B 1 143 ? 14.5 -0.456 -16.234 1 98.06 143 GLU B O 1
ATOM 6156 N N . ALA B 1 144 ? 15.648 1.469 -16.172 1 98.38 144 ALA B N 1
ATOM 6157 C CA . ALA B 1 144 ? 16.516 1.016 -15.094 1 98.38 144 ALA B CA 1
ATOM 6158 C C . ALA B 1 144 ? 15.719 0.776 -13.812 1 98.38 144 ALA B C 1
ATOM 6160 O O . ALA B 1 144 ? 15.953 -0.207 -13.109 1 98.38 144 ALA B O 1
ATOM 6161 N N . LEU B 1 145 ? 14.773 1.702 -13.508 1 98.44 145 LEU B N 1
ATOM 6162 C CA . LEU B 1 145 ? 13.93 1.571 -12.32 1 98.44 145 LEU B CA 1
ATOM 6163 C C . LEU B 1 145 ? 13.07 0.31 -12.398 1 98.44 145 LEU B C 1
ATOM 6165 O O . LEU B 1 145 ? 12.969 -0.435 -11.422 1 98.44 145 LEU B O 1
ATOM 6169 N N . ASN B 1 146 ? 12.461 0.081 -13.531 1 98.5 146 ASN B N 1
ATOM 6170 C CA . ASN B 1 146 ? 11.633 -1.108 -13.719 1 98.5 146 ASN B CA 1
ATOM 6171 C C . ASN B 1 146 ? 12.461 -2.387 -13.602 1 98.5 146 ASN B C 1
ATOM 6173 O O . ASN B 1 146 ? 12.023 -3.357 -12.984 1 98.5 146 ASN B O 1
ATOM 6177 N N . ASN B 1 147 ? 13.672 -2.381 -14.25 1 98.44 147 ASN B N 1
ATOM 6178 C CA . ASN B 1 147 ? 14.516 -3.568 -14.164 1 98.44 147 ASN B CA 1
ATOM 6179 C C . ASN B 1 147 ? 15.008 -3.799 -12.742 1 98.44 147 ASN B C 1
ATOM 6181 O O . ASN B 1 147 ? 15.141 -4.945 -12.305 1 98.44 147 ASN B O 1
ATOM 6185 N N . LEU B 1 148 ? 15.328 -2.729 -12.039 1 98.19 148 LEU B N 1
ATOM 6186 C CA . LEU B 1 148 ? 15.711 -2.834 -10.633 1 98.19 148 LEU B CA 1
ATOM 6187 C C . LEU B 1 148 ? 14.586 -3.467 -9.812 1 98.19 148 LEU B C 1
ATOM 6189 O O . LEU B 1 148 ? 14.836 -4.371 -9.016 1 98.19 148 LEU B O 1
ATOM 6193 N N . GLY B 1 149 ? 13.336 -2.963 -10 1 98.44 149 GLY B N 1
ATOM 6194 C CA . GLY B 1 149 ? 12.188 -3.549 -9.32 1 98.44 149 GLY B CA 1
ATOM 6195 C C . GLY B 1 149 ? 12 -5.023 -9.633 1 98.44 149 GLY B C 1
ATOM 6196 O O . GLY B 1 149 ? 11.758 -5.824 -8.727 1 98.44 149 GLY B O 1
ATOM 6197 N N . SER B 1 150 ? 12.117 -5.371 -10.906 1 97.62 150 SER B N 1
ATOM 6198 C CA . SER B 1 150 ? 11.977 -6.766 -11.32 1 97.62 150 SER B CA 1
ATOM 6199 C C . SER B 1 150 ? 13.031 -7.645 -10.656 1 97.62 150 SER B C 1
ATOM 6201 O O . SER B 1 150 ? 12.742 -8.766 -10.242 1 97.62 150 SER B O 1
ATOM 6203 N N . LEU B 1 151 ? 14.281 -7.152 -10.617 1 96.94 151 LEU B N 1
ATOM 6204 C CA . LEU B 1 151 ? 15.359 -7.879 -9.953 1 96.94 151 LEU B CA 1
ATOM 6205 C C . LEU B 1 151 ? 15.039 -8.102 -8.484 1 96.94 151 LEU B C 1
ATOM 6207 O O . LEU B 1 151 ? 15.266 -9.188 -7.949 1 96.94 151 LEU B O 1
ATOM 6211 N N . PHE B 1 152 ? 14.5 -7.055 -7.809 1 97.56 152 PHE B N 1
ATOM 6212 C CA . PHE B 1 152 ? 14.148 -7.168 -6.398 1 97.56 152 PHE B CA 1
ATOM 6213 C C . PHE B 1 152 ? 13.07 -8.227 -6.195 1 97.56 152 PHE B C 1
ATOM 6215 O O . PHE B 1 152 ? 13.094 -8.961 -5.207 1 97.56 152 PHE B O 1
ATOM 6222 N N . LEU B 1 153 ? 12.102 -8.336 -7.121 1 95.5 153 LEU B N 1
ATOM 6223 C CA . LEU B 1 153 ? 11.102 -9.391 -7.039 1 95.5 153 LEU B CA 1
ATOM 6224 C C . LEU B 1 153 ? 11.75 -10.766 -7.145 1 95.5 153 LEU B C 1
ATOM 6226 O O . LEU B 1 153 ? 11.391 -11.688 -6.414 1 95.5 153 LEU B O 1
ATOM 6230 N N . GLU B 1 154 ? 12.727 -10.875 -8.055 1 90.88 154 GLU B N 1
ATOM 6231 C CA . GLU B 1 154 ? 13.414 -12.148 -8.289 1 90.88 154 GLU B CA 1
ATOM 6232 C C . GLU B 1 154 ? 14.141 -12.617 -7.035 1 90.88 154 GLU B C 1
ATOM 6234 O O . GLU B 1 154 ? 14.25 -13.82 -6.789 1 90.88 154 GLU B O 1
ATOM 6239 N N . VAL B 1 155 ? 14.625 -11.656 -6.277 1 91.06 155 VAL B N 1
ATOM 6240 C CA . VAL B 1 155 ? 15.406 -12.047 -5.109 1 91.06 155 VAL B CA 1
ATOM 6241 C C . VAL B 1 155 ? 14.539 -11.953 -3.855 1 91.06 155 VAL B C 1
ATOM 6243 O O . VAL B 1 155 ? 15.047 -12.008 -2.734 1 91.06 155 VAL B O 1
ATOM 6246 N N . GLY B 1 156 ? 13.25 -11.703 -3.957 1 91.75 156 GLY B N 1
ATOM 6247 C CA . GLY B 1 156 ? 12.297 -11.805 -2.863 1 91.75 156 GLY B CA 1
ATOM 6248 C C . GLY B 1 156 ? 12.188 -10.539 -2.043 1 91.75 156 GLY B C 1
ATOM 6249 O O . GLY B 1 156 ? 11.672 -10.555 -0.923 1 91.75 156 GLY B O 1
ATOM 6250 N N . GLN B 1 157 ? 12.672 -9.414 -2.506 1 95.62 157 GLN B N 1
ATOM 6251 C CA . GLN B 1 157 ? 12.586 -8.133 -1.81 1 95.62 157 GLN B CA 1
ATOM 6252 C C . GLN B 1 157 ? 11.445 -7.281 -2.361 1 95.62 157 GLN B C 1
ATOM 6254 O O . GLN B 1 157 ? 11.688 -6.289 -3.055 1 95.62 157 GLN B O 1
ATOM 6259 N N . THR B 1 158 ? 10.219 -7.586 -1.938 1 97.12 158 THR B N 1
ATOM 6260 C CA . THR B 1 158 ? 9.023 -7.031 -2.553 1 97.12 158 THR B CA 1
ATOM 6261 C C . THR B 1 158 ? 8.852 -5.562 -2.174 1 97.12 158 THR B C 1
ATOM 6263 O O . THR B 1 158 ? 8.367 -4.762 -2.975 1 97.12 158 THR B O 1
ATOM 6266 N N . ASP B 1 159 ? 9.234 -5.137 -0.924 1 96.94 159 ASP B N 1
ATOM 6267 C CA . ASP B 1 159 ? 9.141 -3.736 -0.525 1 96.94 159 ASP B CA 1
ATOM 6268 C C . ASP B 1 159 ? 10.031 -2.857 -1.396 1 96.94 159 ASP B C 1
ATOM 6270 O O . ASP B 1 159 ? 9.625 -1.775 -1.822 1 96.94 159 ASP B O 1
ATOM 6274 N N . ALA B 1 160 ? 11.273 -3.338 -1.624 1 97.62 160 ALA B N 1
ATOM 6275 C CA . ALA B 1 160 ? 12.211 -2.621 -2.484 1 97.62 160 ALA B CA 1
ATOM 6276 C C . ALA B 1 160 ? 11.68 -2.531 -3.914 1 97.62 160 ALA B C 1
ATOM 6278 O O . ALA B 1 160 ? 11.859 -1.512 -4.586 1 97.62 160 ALA B O 1
ATOM 6279 N N . ALA B 1 161 ? 11.031 -3.609 -4.375 1 98.56 161 ALA B N 1
ATOM 6280 C CA . ALA B 1 161 ? 10.453 -3.619 -5.711 1 98.56 161 ALA B CA 1
ATOM 6281 C C . ALA B 1 161 ? 9.359 -2.559 -5.844 1 98.56 161 ALA B C 1
ATOM 6283 O O . ALA B 1 161 ? 9.344 -1.794 -6.812 1 98.56 161 ALA B O 1
ATOM 6284 N N . VAL B 1 162 ? 8.43 -2.5 -4.84 1 98.56 162 VAL B N 1
ATOM 6285 C CA . VAL B 1 162 ? 7.352 -1.517 -4.852 1 98.56 162 VAL B CA 1
ATOM 6286 C C . VAL B 1 162 ? 7.941 -0.108 -4.895 1 98.56 162 VAL B C 1
ATOM 6288 O O . VAL B 1 162 ? 7.469 0.746 -5.648 1 98.56 162 VAL B O 1
ATOM 6291 N N . ALA B 1 163 ? 8.984 0.111 -4.117 1 98 163 ALA B N 1
ATOM 6292 C CA . ALA B 1 163 ? 9.641 1.416 -4.105 1 98 163 ALA B CA 1
ATOM 6293 C C . ALA B 1 163 ? 10.195 1.765 -5.484 1 98 163 ALA B C 1
ATOM 6295 O O . ALA B 1 163 ? 10.039 2.895 -5.953 1 98 163 ALA B O 1
ATOM 6296 N N . ALA B 1 164 ? 10.828 0.828 -6.184 1 98.25 164 ALA B N 1
ATOM 6297 C CA . ALA B 1 164 ? 11.406 1.055 -7.504 1 98.25 164 ALA B CA 1
ATOM 6298 C C . ALA B 1 164 ? 10.32 1.33 -8.539 1 98.25 164 ALA B C 1
ATOM 6300 O O . ALA B 1 164 ? 10.453 2.24 -9.359 1 98.25 164 ALA B O 1
ATOM 6301 N N . PHE B 1 165 ? 9.258 0.573 -8.508 1 98.69 165 PHE B N 1
ATOM 6302 C CA . PHE B 1 165 ? 8.188 0.738 -9.484 1 98.69 165 PHE B CA 1
ATOM 6303 C C . PHE B 1 165 ? 7.461 2.061 -9.266 1 98.69 165 PHE B C 1
ATOM 6305 O O . PHE B 1 165 ? 7.062 2.719 -10.234 1 98.69 165 PHE B O 1
ATOM 6312 N N . THR B 1 166 ? 7.223 2.445 -8.016 1 98.25 166 THR B N 1
ATOM 6313 C CA . THR B 1 166 ? 6.566 3.723 -7.754 1 98.25 166 THR B CA 1
ATOM 6314 C C . THR B 1 166 ? 7.457 4.887 -8.18 1 98.25 166 THR B C 1
ATOM 6316 O O . THR B 1 166 ? 6.965 5.914 -8.648 1 98.25 166 THR B O 1
ATOM 6319 N N . ASP B 1 167 ? 8.805 4.758 -7.969 1 97.75 167 ASP B N 1
ATOM 6320 C CA . ASP B 1 167 ? 9.719 5.758 -8.508 1 97.75 167 ASP B CA 1
ATOM 6321 C C . ASP B 1 167 ? 9.602 5.855 -10.023 1 97.75 167 ASP B C 1
ATOM 6323 O O . ASP B 1 167 ? 9.641 6.953 -10.586 1 97.75 167 ASP B O 1
ATOM 6327 N N . ALA B 1 168 ? 9.484 4.707 -10.695 1 98.56 168 ALA B N 1
ATOM 6328 C CA . ALA B 1 168 ? 9.312 4.684 -12.148 1 98.56 168 ALA B CA 1
ATOM 6329 C C . ALA B 1 168 ? 8.039 5.422 -12.562 1 98.56 168 ALA B C 1
ATOM 6331 O O . ALA B 1 168 ? 8.039 6.184 -13.531 1 98.56 168 ALA B O 1
ATOM 6332 N N . ILE B 1 169 ? 6.945 5.215 -11.828 1 98.56 169 ILE B N 1
ATOM 6333 C CA . ILE B 1 169 ? 5.664 5.848 -12.125 1 98.56 169 ILE B CA 1
ATOM 6334 C C . ILE B 1 169 ? 5.766 7.352 -11.891 1 98.56 169 ILE B C 1
ATOM 6336 O O . ILE B 1 169 ? 5.227 8.148 -12.664 1 98.56 169 ILE B O 1
ATOM 6340 N N . GLN B 1 170 ? 6.426 7.758 -10.781 1 97.12 170 GLN B N 1
ATOM 6341 C CA . GLN B 1 170 ? 6.629 9.18 -10.547 1 97.12 170 GLN B CA 1
ATOM 6342 C C . GLN B 1 170 ? 7.363 9.836 -11.711 1 97.12 170 GLN B C 1
ATOM 6344 O O . GLN B 1 170 ? 7.047 10.961 -12.094 1 97.12 170 GLN B O 1
ATOM 6349 N N . ALA B 1 171 ? 8.344 9.125 -12.32 1 97.44 171 ALA B N 1
ATOM 6350 C CA . ALA B 1 171 ? 9.141 9.633 -13.43 1 97.44 171 ALA B CA 1
ATOM 6351 C C . ALA B 1 171 ? 8.32 9.672 -14.719 1 97.44 171 ALA B C 1
ATOM 6353 O O . ALA B 1 171 ? 8.453 10.594 -15.523 1 97.44 171 ALA B O 1
ATOM 6354 N N . ALA B 1 172 ? 7.52 8.648 -14.938 1 98.19 172 ALA B N 1
ATOM 6355 C CA . ALA B 1 172 ? 6.672 8.539 -16.125 1 98.19 172 ALA B CA 1
ATOM 6356 C C . ALA B 1 172 ? 5.305 7.961 -15.766 1 98.19 172 ALA B C 1
ATOM 6358 O O . ALA B 1 172 ? 5.051 6.773 -15.977 1 98.19 172 ALA B O 1
ATOM 6359 N N . PRO B 1 173 ? 4.375 8.797 -15.328 1 98.06 173 PRO B N 1
ATOM 6360 C CA . PRO B 1 173 ? 3.098 8.32 -14.789 1 98.06 173 PRO B CA 1
ATOM 6361 C C . PRO B 1 173 ? 2.244 7.609 -15.836 1 98.06 173 PRO B C 1
ATOM 6363 O O . PRO B 1 173 ? 1.334 6.852 -15.492 1 98.06 173 PRO B O 1
ATOM 6366 N N . ALA B 1 174 ? 2.549 7.781 -17.094 1 97.81 174 ALA B N 1
ATOM 6367 C CA . ALA B 1 174 ? 1.732 7.18 -18.141 1 97.81 174 ALA B CA 1
ATOM 6368 C C . ALA B 1 174 ? 2.35 5.875 -18.641 1 97.81 174 ALA B C 1
ATOM 6370 O O . ALA B 1 174 ? 1.838 5.254 -19.578 1 97.81 174 ALA B O 1
ATOM 6371 N N . ASN B 1 175 ? 3.518 5.461 -18.094 1 98.31 175 ASN B N 1
ATOM 6372 C CA . ASN B 1 175 ? 4.172 4.223 -18.5 1 98.31 175 ASN B CA 1
ATOM 6373 C C . ASN B 1 175 ? 3.408 2.996 -18.016 1 98.31 175 ASN B C 1
ATOM 6375 O O . ASN B 1 175 ? 3.494 2.627 -16.844 1 98.31 175 ASN B O 1
ATOM 6379 N N . ALA B 1 176 ? 2.717 2.291 -18.938 1 98.5 176 ALA B N 1
ATOM 6380 C CA . ALA B 1 176 ? 1.832 1.175 -18.609 1 98.5 176 ALA B CA 1
ATOM 6381 C C . ALA B 1 176 ? 2.607 0.029 -17.969 1 98.5 176 ALA B C 1
ATOM 6383 O O . ALA B 1 176 ? 2.111 -0.628 -17.047 1 98.5 176 ALA B O 1
ATOM 6384 N N . GLN B 1 177 ? 3.836 -0.223 -18.406 1 98.31 177 GLN B N 1
ATOM 6385 C CA . GLN B 1 177 ? 4.648 -1.317 -17.891 1 98.31 177 GLN B CA 1
ATOM 6386 C C . GLN B 1 177 ? 4.938 -1.131 -16.406 1 98.31 177 GLN B C 1
ATOM 6388 O O . GLN B 1 177 ? 4.918 -2.096 -15.633 1 98.31 177 GLN B O 1
ATOM 6393 N N . SER B 1 178 ? 5.246 0.105 -15.984 1 98.69 178 SER B N 1
ATOM 6394 C CA . SER B 1 178 ? 5.508 0.394 -14.578 1 98.69 178 SER B CA 1
ATOM 6395 C C . SER B 1 178 ? 4.301 0.056 -13.711 1 98.69 178 SER B C 1
ATOM 6397 O O . SER B 1 178 ? 4.449 -0.505 -12.625 1 98.69 178 SER B O 1
ATOM 6399 N N . HIS B 1 179 ? 3.078 0.399 -14.211 1 98.81 179 HIS B N 1
ATOM 6400 C CA . HIS B 1 179 ? 1.854 0.087 -13.477 1 98.81 179 HIS B CA 1
ATOM 6401 C C . HIS B 1 179 ? 1.624 -1.419 -13.406 1 98.81 179 HIS B C 1
ATOM 6403 O O . HIS B 1 179 ? 1.209 -1.938 -12.367 1 98.81 179 HIS B O 1
ATOM 6409 N N . GLY B 1 180 ? 1.836 -2.104 -14.547 1 98.75 180 GLY B N 1
ATOM 6410 C CA . GLY B 1 180 ? 1.723 -3.553 -14.547 1 98.75 180 GLY B CA 1
ATOM 6411 C C . GLY B 1 180 ? 2.658 -4.223 -13.555 1 98.75 180 GLY B C 1
ATOM 6412 O O . GLY B 1 180 ? 2.254 -5.125 -12.82 1 98.75 180 GLY B O 1
ATOM 6413 N N . ASN B 1 181 ? 3.975 -3.764 -13.547 1 98.69 181 ASN B N 1
ATOM 6414 C CA . ASN B 1 181 ? 4.961 -4.289 -12.609 1 98.69 181 ASN B CA 1
ATOM 6415 C C . ASN B 1 181 ? 4.547 -4.039 -11.164 1 98.69 181 ASN B C 1
ATOM 6417 O O . ASN B 1 181 ? 4.672 -4.926 -10.32 1 98.69 181 ASN B O 1
ATOM 6421 N N . LEU B 1 182 ? 4.02 -2.82 -10.898 1 98.75 182 LEU B N 1
ATOM 6422 C CA . LEU B 1 182 ? 3.561 -2.492 -9.555 1 98.75 182 LEU B CA 1
ATOM 6423 C C . LEU B 1 182 ? 2.404 -3.395 -9.133 1 98.75 182 LEU B C 1
ATOM 6425 O O . LEU B 1 182 ? 2.377 -3.895 -8.008 1 98.75 182 LEU B O 1
ATOM 6429 N N . GLY B 1 183 ? 1.405 -3.561 -10.062 1 98.75 183 GLY B N 1
ATOM 6430 C CA . GLY B 1 183 ? 0.284 -4.438 -9.773 1 98.75 183 GLY B CA 1
ATOM 6431 C C . GLY B 1 183 ? 0.711 -5.844 -9.383 1 98.75 183 GLY B C 1
ATOM 6432 O O . GLY B 1 183 ? 0.184 -6.414 -8.43 1 98.75 183 GLY B O 1
ATOM 6433 N N . TYR B 1 184 ? 1.671 -6.395 -10.117 1 98.19 184 TYR B N 1
ATOM 6434 C CA . TYR B 1 184 ? 2.182 -7.727 -9.82 1 98.19 184 TYR B CA 1
ATOM 6435 C C . TYR B 1 184 ? 2.836 -7.77 -8.445 1 98.19 184 TYR B C 1
ATOM 6437 O O . TYR B 1 184 ? 2.582 -8.688 -7.66 1 98.19 184 TYR B O 1
ATOM 6445 N N . ALA B 1 185 ? 3.686 -6.781 -8.133 1 98.44 185 ALA B N 1
ATOM 6446 C CA . ALA B 1 185 ? 4.375 -6.715 -6.848 1 98.44 185 ALA B CA 1
ATOM 6447 C C . ALA B 1 185 ? 3.381 -6.605 -5.695 1 98.44 185 ALA B C 1
ATOM 6449 O O . ALA B 1 185 ? 3.557 -7.234 -4.648 1 98.44 185 ALA B O 1
ATOM 6450 N N . LEU B 1 186 ? 2.328 -5.742 -5.859 1 98.75 186 LEU B N 1
ATOM 6451 C CA . LEU B 1 186 ? 1.319 -5.539 -4.828 1 98.75 186 LEU B CA 1
ATOM 6452 C C . LEU B 1 186 ? 0.53 -6.82 -4.582 1 98.75 186 LEU B C 1
ATOM 6454 O O . LEU B 1 186 ? 0.149 -7.113 -3.445 1 98.75 186 LEU B O 1
ATOM 6458 N N . ASP B 1 187 ? 0.252 -7.539 -5.629 1 97.88 187 ASP B N 1
ATOM 6459 C CA . ASP B 1 187 ? -0.414 -8.828 -5.477 1 97.88 187 ASP B CA 1
ATOM 6460 C C . ASP B 1 187 ? 0.417 -9.773 -4.613 1 97.88 187 ASP B C 1
ATOM 6462 O O . ASP B 1 187 ? -0.125 -10.477 -3.76 1 97.88 187 ASP B O 1
ATOM 6466 N N . LEU B 1 188 ? 1.749 -9.812 -4.855 1 96.12 188 LEU B N 1
ATOM 6467 C CA . LEU B 1 188 ? 2.65 -10.648 -4.074 1 96.12 188 LEU B CA 1
ATOM 6468 C C . LEU B 1 188 ? 2.639 -10.242 -2.605 1 96.12 188 LEU B C 1
ATOM 6470 O O . LEU B 1 188 ? 2.998 -11.039 -1.732 1 96.12 188 LEU B O 1
ATOM 6474 N N . GLN B 1 189 ? 2.184 -9.008 -2.305 1 97.06 189 GLN B N 1
ATOM 6475 C CA . GLN B 1 189 ? 2.08 -8.531 -0.93 1 97.06 189 GLN B CA 1
ATOM 6476 C C . GLN B 1 189 ? 0.665 -8.711 -0.389 1 97.06 189 GLN B C 1
ATOM 6478 O O . GLN B 1 189 ? 0.323 -8.172 0.664 1 97.06 189 GLN B O 1
ATOM 6483 N N . ASP B 1 190 ? -0.213 -9.328 -1.152 1 97.38 190 ASP B N 1
ATOM 6484 C CA . ASP B 1 190 ? -1.595 -9.625 -0.792 1 97.38 190 ASP B CA 1
ATOM 6485 C C . ASP B 1 190 ? -2.418 -8.352 -0.666 1 97.38 190 ASP B C 1
ATOM 6487 O O . ASP B 1 190 ? -3.348 -8.281 0.141 1 97.38 190 ASP B O 1
ATOM 6491 N N . ARG B 1 191 ? -1.993 -7.266 -1.327 1 98.19 191 ARG B N 1
ATOM 6492 C CA . ARG B 1 191 ? -2.744 -6.02 -1.434 1 98.19 191 ARG B CA 1
ATOM 6493 C C . ARG B 1 191 ? -3.574 -5.988 -2.713 1 98.19 191 ARG B C 1
ATOM 6495 O O . ARG B 1 191 ? -3.301 -5.195 -3.617 1 98.19 191 ARG B O 1
ATOM 6502 N N . LEU B 1 192 ? -4.621 -6.711 -2.762 1 98.56 192 LEU B N 1
ATOM 6503 C CA . LEU B 1 192 ? -5.332 -7.098 -3.977 1 98.56 192 LEU B CA 1
ATOM 6504 C C . LEU B 1 192 ? -6.066 -5.902 -4.578 1 98.56 192 LEU B C 1
ATOM 6506 O O . LEU B 1 192 ? -6.062 -5.715 -5.797 1 98.56 192 LEU B O 1
ATOM 6510 N N . GLY B 1 193 ? -6.773 -5.121 -3.727 1 98.31 193 GLY B N 1
ATOM 6511 C CA . GLY B 1 193 ? -7.465 -3.949 -4.238 1 98.31 193 GLY B CA 1
ATOM 6512 C C . GLY B 1 193 ? -6.547 -2.977 -4.949 1 98.31 193 GLY B C 1
ATOM 6513 O O . GLY B 1 193 ? -6.859 -2.504 -6.043 1 98.31 193 GLY B O 1
ATOM 6514 N N . GLU B 1 194 ? -5.406 -2.686 -4.32 1 98.62 194 GLU B N 1
ATOM 6515 C CA . GLU B 1 194 ? -4.406 -1.798 -4.906 1 98.62 194 GLU B CA 1
ATOM 6516 C C . GLU B 1 194 ? -3.801 -2.408 -6.168 1 98.62 194 GLU B C 1
ATOM 6518 O O . GLU B 1 194 ? -3.521 -1.697 -7.137 1 98.62 194 GLU B O 1
ATOM 6523 N N . ALA B 1 195 ? -3.539 -3.705 -6.172 1 98.81 195 ALA B N 1
ATOM 6524 C CA . ALA B 1 195 ? -3.01 -4.402 -7.344 1 98.81 195 ALA B CA 1
ATOM 6525 C C . ALA B 1 195 ? -3.961 -4.285 -8.531 1 98.81 195 ALA B C 1
ATOM 6527 O O . ALA B 1 195 ? -3.541 -3.953 -9.641 1 98.81 195 ALA B O 1
ATOM 6528 N N . ALA B 1 196 ? -5.27 -4.551 -8.305 1 98.75 196 ALA B N 1
ATOM 6529 C CA . ALA B 1 196 ? -6.266 -4.449 -9.367 1 98.75 196 ALA B CA 1
ATOM 6530 C C . ALA B 1 196 ? -6.324 -3.031 -9.93 1 98.75 196 ALA B C 1
ATOM 6532 O O . ALA B 1 196 ? -6.406 -2.844 -11.148 1 98.75 196 ALA B O 1
ATOM 6533 N N . ALA B 1 197 ? -6.301 -2.07 -9.023 1 98.69 197 ALA B N 1
ATOM 6534 C CA . ALA B 1 197 ? -6.312 -0.673 -9.453 1 98.69 197 ALA B CA 1
ATOM 6535 C C . ALA B 1 197 ? -5.117 -0.363 -10.352 1 98.69 197 ALA B C 1
ATOM 6537 O O . ALA B 1 197 ? -5.262 0.294 -11.383 1 98.69 197 ALA B O 1
ATOM 6538 N N . ALA B 1 198 ? -3.895 -0.814 -9.953 1 98.81 198 ALA B N 1
ATOM 6539 C CA . ALA B 1 198 ? -2.682 -0.579 -10.734 1 98.81 198 ALA B CA 1
ATOM 6540 C C . ALA B 1 198 ? -2.803 -1.18 -12.133 1 98.81 198 ALA B C 1
ATOM 6542 O O . ALA B 1 198 ? -2.434 -0.543 -13.117 1 98.81 198 ALA B O 1
ATOM 6543 N N . HIS B 1 199 ? -3.301 -2.428 -12.242 1 98.81 199 HIS B N 1
ATOM 6544 C CA . HIS B 1 199 ? -3.482 -3.047 -13.547 1 98.81 199 HIS B CA 1
ATOM 6545 C C . HIS B 1 199 ? -4.496 -2.279 -14.383 1 98.81 199 HIS B C 1
ATOM 6547 O O . HIS B 1 199 ? -4.312 -2.113 -15.594 1 98.81 199 HIS B O 1
ATOM 6553 N N . ARG B 1 200 ? -5.633 -1.813 -13.781 1 98.69 200 ARG B N 1
ATOM 6554 C CA . ARG B 1 200 ? -6.633 -1.039 -14.5 1 98.69 200 ARG B CA 1
ATOM 6555 C C . ARG B 1 200 ? -6.043 0.262 -15.031 1 98.69 200 ARG B C 1
ATOM 6557 O O . ARG B 1 200 ? -6.383 0.7 -16.141 1 98.69 200 ARG B O 1
ATOM 6564 N N . VAL B 1 201 ? -5.18 0.898 -14.227 1 98.75 201 VAL B N 1
ATOM 6565 C CA . VAL B 1 201 ? -4.516 2.113 -14.68 1 98.75 201 VAL B CA 1
ATOM 6566 C C . VAL B 1 201 ? -3.611 1.793 -15.875 1 98.75 201 VAL B C 1
ATOM 6568 O O . VAL B 1 201 ? -3.588 2.531 -16.859 1 98.75 201 VAL B O 1
ATOM 6571 N N . ALA B 1 202 ? -2.764 0.677 -15.789 1 98.75 202 ALA B N 1
ATOM 6572 C CA . ALA B 1 202 ? -1.952 0.239 -16.922 1 98.75 202 ALA B CA 1
ATOM 6573 C C . ALA B 1 202 ? -2.795 0.124 -18.188 1 98.75 202 ALA B C 1
ATOM 6575 O O . ALA B 1 202 ? -2.393 0.602 -19.25 1 98.75 202 ALA B O 1
ATOM 6576 N N . LEU B 1 203 ? -3.998 -0.425 -18.062 1 98.5 203 LEU B N 1
ATOM 6577 C CA . LEU B 1 203 ? -4.871 -0.703 -19.188 1 98.5 203 LEU B CA 1
ATOM 6578 C C . LEU B 1 203 ? -5.523 0.578 -19.703 1 98.5 203 LEU B C 1
ATOM 6580 O O . LEU B 1 203 ? -5.895 0.666 -20.875 1 98.5 203 LEU B O 1
ATOM 6584 N N . ALA B 1 204 ? -5.746 1.571 -18.766 1 98.06 204 ALA B N 1
ATOM 6585 C CA . ALA B 1 204 ? -6.25 2.873 -19.203 1 98.06 204 ALA B CA 1
ATOM 6586 C C . ALA B 1 204 ? -5.254 3.564 -20.141 1 98.06 204 ALA B C 1
ATOM 6588 O O . ALA B 1 204 ? -5.652 4.266 -21.062 1 98.06 204 ALA B O 1
ATOM 6589 N N . PHE B 1 205 ? -3.936 3.365 -19.859 1 97.81 205 PHE B N 1
ATOM 6590 C CA . PHE B 1 205 ? -2.891 3.982 -20.672 1 97.81 205 PHE B CA 1
ATOM 6591 C C . PHE B 1 205 ? -2.57 3.121 -21.891 1 97.81 205 PHE B C 1
ATOM 6593 O O . PHE B 1 205 ? -2.182 3.641 -22.938 1 97.81 205 PHE B O 1
ATOM 6600 N N . GLN B 1 206 ? -2.686 1.736 -21.781 1 98.25 206 GLN B N 1
ATOM 6601 C CA . GLN B 1 206 ? -2.42 0.797 -22.875 1 98.25 206 GLN B CA 1
ATOM 6602 C C . GLN B 1 206 ? -3.447 -0.331 -22.891 1 98.25 206 GLN B C 1
ATOM 6604 O O . GLN B 1 206 ? -3.182 -1.425 -22.391 1 98.25 206 GLN B O 1
ATOM 6609 N N . PRO B 1 207 ? -4.52 -0.171 -23.578 1 97.81 207 PRO B N 1
ATOM 6610 C CA . PRO B 1 207 ? -5.645 -1.109 -23.531 1 97.81 207 PRO B CA 1
ATOM 6611 C C . PRO B 1 207 ? -5.293 -2.479 -24.109 1 97.81 207 PRO B C 1
ATOM 6613 O O . PRO B 1 207 ? -5.988 -3.461 -23.844 1 97.81 207 PRO B O 1
ATOM 6616 N N . ASP B 1 208 ? -4.234 -2.59 -24.906 1 98 208 ASP B N 1
ATOM 6617 C CA . ASP B 1 208 ? -3.904 -3.854 -25.562 1 98 208 ASP B CA 1
ATOM 6618 C C . ASP B 1 208 ? -2.801 -4.59 -24.812 1 98 208 ASP B C 1
ATOM 6620 O O . ASP B 1 208 ? -2.154 -5.484 -25.359 1 98 208 ASP B O 1
ATOM 6624 N N . PHE B 1 209 ? -2.516 -4.168 -23.578 1 98 209 PHE B N 1
ATOM 6625 C CA . PHE B 1 209 ? -1.468 -4.758 -22.75 1 98 209 PHE B CA 1
ATOM 6626 C C . PHE B 1 209 ? -1.899 -6.117 -22.219 1 98 209 PHE B C 1
ATOM 6628 O O . PHE B 1 209 ? -2.336 -6.227 -21.062 1 98 209 PHE B O 1
ATOM 6635 N N . ALA B 1 210 ? -1.715 -7.223 -22.922 1 98.12 210 ALA B N 1
ATOM 6636 C CA . ALA B 1 210 ? -2.24 -8.562 -22.656 1 98.12 210 ALA B CA 1
ATOM 6637 C C . ALA B 1 210 ? -1.794 -9.062 -21.281 1 98.12 210 ALA B C 1
ATOM 6639 O O . ALA B 1 210 ? -2.586 -9.648 -20.547 1 98.12 210 ALA B O 1
ATOM 6640 N N . LEU B 1 211 ? -0.554 -8.844 -20.984 1 97.69 211 LEU B N 1
ATOM 6641 C CA . LEU B 1 211 ? -0.037 -9.32 -19.703 1 97.69 211 LEU B CA 1
ATOM 6642 C C . LEU B 1 211 ? -0.769 -8.656 -18.547 1 97.69 211 LEU B C 1
ATOM 6644 O O . LEU B 1 211 ? -1.062 -9.305 -17.531 1 97.69 211 LEU B O 1
ATOM 6648 N N . ALA B 1 212 ? -1.066 -7.352 -18.641 1 98.44 212 ALA B N 1
ATOM 6649 C CA . ALA B 1 212 ? -1.812 -6.648 -17.609 1 98.44 212 ALA B CA 1
ATOM 6650 C C . ALA B 1 212 ? -3.221 -7.215 -17.453 1 98.44 212 ALA B C 1
ATOM 6652 O O . ALA B 1 212 ? -3.736 -7.328 -16.344 1 98.44 212 ALA B O 1
ATOM 6653 N N . TRP B 1 213 ? -3.877 -7.547 -18.578 1 98.62 213 TRP B N 1
ATOM 6654 C CA . TRP B 1 213 ? -5.188 -8.18 -18.547 1 98.62 213 TRP B CA 1
ATOM 6655 C C . TRP B 1 213 ? -5.129 -9.516 -17.797 1 98.62 213 TRP B C 1
ATOM 6657 O O . TRP B 1 213 ? -5.969 -9.781 -16.922 1 98.62 213 TRP B O 1
ATOM 6667 N N . SER B 1 214 ? -4.156 -10.305 -18.125 1 98.38 214 SER B N 1
ATOM 6668 C CA . SER B 1 214 ? -4.02 -11.609 -17.484 1 98.38 214 SER B CA 1
ATOM 6669 C C . SER B 1 214 ? -3.773 -11.461 -15.992 1 98.38 214 SER B C 1
ATOM 6671 O O . SER B 1 214 ? -4.402 -12.156 -15.18 1 98.38 214 SER B O 1
ATOM 6673 N N . ASN B 1 215 ? -2.852 -10.547 -15.648 1 98.44 215 ASN B N 1
ATOM 6674 C CA . ASN B 1 215 ? -2.547 -10.328 -14.234 1 98.44 215 ASN B CA 1
ATOM 6675 C C . ASN B 1 215 ? -3.746 -9.75 -13.484 1 98.44 215 ASN B C 1
ATOM 6677 O O . ASN B 1 215 ? -3.963 -10.078 -12.312 1 98.44 215 ASN B O 1
ATOM 6681 N N . LEU B 1 216 ? -4.539 -8.836 -14.156 1 98.69 216 LEU B N 1
ATOM 6682 C CA . LEU B 1 216 ? -5.777 -8.352 -13.555 1 98.69 216 LEU B CA 1
ATOM 6683 C C . LEU B 1 216 ? -6.73 -9.508 -13.266 1 98.69 216 LEU B C 1
ATOM 6685 O O . LEU B 1 216 ? -7.363 -9.547 -12.211 1 98.69 216 LEU B O 1
ATOM 6689 N N . GLY B 1 217 ? -6.828 -10.43 -14.219 1 98.69 217 GLY B N 1
ATOM 6690 C CA . GLY B 1 217 ? -7.648 -11.609 -14 1 98.69 217 GLY B CA 1
ATOM 6691 C C . GLY B 1 217 ? -7.254 -12.383 -12.75 1 98.69 217 GLY B C 1
ATOM 6692 O O . GLY B 1 217 ? -8.117 -12.789 -11.969 1 98.69 217 GLY B O 1
ATOM 6693 N N . ASN B 1 218 ? -5.949 -12.57 -12.57 1 98.38 218 ASN B N 1
ATOM 6694 C CA . ASN B 1 218 ? -5.449 -13.273 -11.391 1 98.38 218 ASN B CA 1
ATOM 6695 C C . ASN B 1 218 ? -5.863 -12.57 -10.102 1 98.38 218 ASN B C 1
ATOM 6697 O O . ASN B 1 218 ? -6.285 -13.219 -9.141 1 98.38 218 ASN B O 1
ATOM 6701 N N . VAL B 1 219 ? -5.77 -11.258 -10.078 1 98.56 219 VAL B N 1
ATOM 6702 C CA . VAL B 1 219 ? -6.102 -10.477 -8.891 1 98.56 219 VAL B CA 1
ATOM 6703 C C . VAL B 1 219 ? -7.605 -10.555 -8.633 1 98.56 219 VAL B C 1
ATOM 6705 O O . VAL B 1 219 ? -8.039 -10.742 -7.488 1 98.56 219 VAL B O 1
ATOM 6708 N N . LEU B 1 220 ? -8.406 -10.398 -9.719 1 98.44 220 LEU B N 1
ATOM 6709 C CA . LEU B 1 220 ? -9.859 -10.461 -9.594 1 98.44 220 LEU B CA 1
ATOM 6710 C C . LEU B 1 220 ? -10.305 -11.82 -9.078 1 98.44 220 LEU B C 1
ATOM 6712 O O . LEU B 1 220 ? -11.234 -11.914 -8.273 1 98.44 220 LEU B O 1
ATOM 6716 N N . LYS B 1 221 ? -9.617 -12.859 -9.547 1 98.06 221 LYS B N 1
ATOM 6717 C CA . LYS B 1 221 ? -9.891 -14.195 -9.031 1 98.06 221 LYS B CA 1
ATOM 6718 C C . LYS B 1 221 ? -9.641 -14.266 -7.523 1 98.06 221 LYS B C 1
ATOM 6720 O O . LYS B 1 221 ? -10.469 -14.781 -6.773 1 98.06 221 LYS B O 1
ATOM 6725 N N . GLY B 1 222 ? -8.523 -13.742 -7.094 1 97.62 222 GLY B N 1
ATOM 6726 C CA . GLY B 1 222 ? -8.195 -13.711 -5.676 1 97.62 222 GLY B CA 1
ATOM 6727 C C . GLY B 1 222 ? -9.188 -12.906 -4.852 1 97.62 222 GLY B C 1
ATOM 6728 O O . GLY B 1 222 ? -9.391 -13.188 -3.672 1 97.62 222 GLY B O 1
ATOM 6729 N N . GLN B 1 223 ? -9.859 -11.898 -5.488 1 97.62 223 GLN B N 1
ATOM 6730 C CA . GLN B 1 223 ? -10.844 -11.062 -4.805 1 97.62 223 GLN B CA 1
ATOM 6731 C C . GLN B 1 223 ? -12.203 -11.75 -4.758 1 97.62 223 GLN B C 1
ATOM 6733 O O . GLN B 1 223 ? -13.117 -11.281 -4.078 1 97.62 223 GLN B O 1
ATOM 6738 N N . GLY B 1 224 ? -12.336 -12.82 -5.508 1 96.75 224 GLY B N 1
ATOM 6739 C CA . GLY B 1 224 ? -13.594 -13.539 -5.559 1 96.75 224 GLY B CA 1
ATOM 6740 C C . GLY B 1 224 ? -14.484 -13.117 -6.711 1 96.75 224 GLY B C 1
ATOM 6741 O O . GLY B 1 224 ? -15.641 -13.539 -6.805 1 96.75 224 GLY B O 1
ATOM 6742 N N . HIS B 1 225 ? -13.977 -12.211 -7.613 1 96.56 225 HIS B N 1
ATOM 6743 C CA . HIS B 1 225 ? -14.719 -11.789 -8.789 1 96.56 225 HIS B CA 1
ATOM 6744 C C . HIS B 1 225 ? -14.438 -12.703 -9.977 1 96.56 225 HIS B C 1
ATOM 6746 O O . HIS B 1 225 ? -13.812 -12.289 -10.953 1 96.56 225 HIS B O 1
ATOM 6752 N N . LEU B 1 226 ? -15 -13.875 -10 1 97.31 226 LEU B N 1
ATOM 6753 C CA . LEU B 1 226 ? -14.609 -14.961 -10.891 1 97.31 226 LEU B CA 1
ATOM 6754 C C . LEU B 1 226 ? -15.031 -14.656 -12.328 1 97.31 226 LEU B C 1
ATOM 6756 O O . LEU B 1 226 ? -14.258 -14.875 -13.266 1 97.31 226 LEU B O 1
ATOM 6760 N N . GLU B 1 227 ? -16.25 -14.133 -12.516 1 96.31 227 GLU B N 1
ATOM 6761 C CA . GLU B 1 227 ? -16.703 -13.805 -13.859 1 96.31 227 GLU B CA 1
ATOM 6762 C C . GLU B 1 227 ? -15.852 -12.711 -14.484 1 96.31 227 GLU B C 1
ATOM 6764 O O . GLU B 1 227 ? -15.492 -12.797 -15.664 1 96.31 227 GLU B O 1
ATOM 6769 N N . GLN B 1 228 ? -15.555 -11.742 -13.664 1 97.25 228 GLN B N 1
ATOM 6770 C CA . GLN B 1 228 ? -14.703 -10.656 -14.156 1 97.25 228 GLN B CA 1
ATOM 6771 C C . GLN B 1 228 ? -13.289 -11.156 -14.445 1 97.25 228 GLN B C 1
ATOM 6773 O O . GLN B 1 228 ? -12.633 -10.648 -15.359 1 97.25 228 GLN B O 1
ATOM 6778 N N . ALA B 1 229 ? -12.797 -12.07 -13.641 1 98.31 229 ALA B N 1
ATOM 6779 C CA . ALA B 1 229 ? -11.477 -12.656 -13.875 1 98.31 229 ALA B CA 1
ATOM 6780 C C . ALA B 1 229 ? -11.414 -13.344 -15.234 1 98.31 229 ALA B C 1
ATOM 6782 O O . ALA B 1 229 ? -10.5 -13.094 -16.016 1 98.31 229 ALA B O 1
ATOM 6783 N N . ILE B 1 230 ? -12.367 -14.156 -15.531 1 97.25 230 ILE B N 1
ATOM 6784 C CA . ILE B 1 230 ? -12.406 -14.891 -16.797 1 97.25 230 ILE B CA 1
ATOM 6785 C C . ILE B 1 230 ? -12.523 -13.906 -17.953 1 97.25 230 ILE B C 1
ATOM 6787 O O . ILE B 1 230 ? -11.852 -14.07 -18.984 1 97.25 230 ILE B O 1
ATOM 6791 N N . ALA B 1 231 ? -13.367 -12.852 -17.75 1 97.81 231 ALA B N 1
ATOM 6792 C CA . ALA B 1 231 ? -13.492 -11.828 -18.781 1 97.81 231 ALA B CA 1
ATOM 6793 C C . ALA B 1 231 ? -12.148 -11.148 -19.047 1 97.81 231 ALA B C 1
ATOM 6795 O O . ALA B 1 231 ? -11.812 -10.844 -20.188 1 97.81 231 ALA B O 1
ATOM 6796 N N . ALA B 1 232 ? -11.391 -10.914 -18 1 98.5 232 ALA B N 1
ATOM 6797 C CA . ALA B 1 232 ? -10.07 -10.305 -18.141 1 98.5 232 ALA B CA 1
ATOM 6798 C C . ALA B 1 232 ? -9.117 -11.219 -18.906 1 98.5 232 ALA B C 1
ATOM 6800 O O . ALA B 1 232 ? -8.391 -10.773 -19.797 1 98.5 232 ALA B O 1
ATOM 6801 N N . TYR B 1 233 ? -9.094 -12.508 -18.578 1 97.88 233 TYR B N 1
ATOM 6802 C CA . TYR B 1 233 ? -8.273 -13.461 -19.312 1 97.88 233 TYR B CA 1
ATOM 6803 C C . TYR B 1 233 ? -8.648 -13.469 -20.797 1 97.88 233 TYR B C 1
ATOM 6805 O O . TYR B 1 233 ? -7.777 -13.508 -21.672 1 97.88 233 TYR B O 1
ATOM 6813 N N . ARG B 1 234 ? -9.922 -13.461 -21.062 1 97.06 234 ARG B N 1
ATOM 6814 C CA . ARG B 1 234 ? -10.383 -13.469 -22.453 1 97.06 234 ARG B CA 1
ATOM 6815 C C . ARG B 1 234 ? -9.953 -12.203 -23.188 1 97.06 234 ARG B C 1
ATOM 6817 O O . ARG B 1 234 ? -9.625 -12.242 -24.375 1 97.06 234 ARG B O 1
ATOM 6824 N N . SER B 1 235 ? -9.977 -11.086 -22.453 1 98.12 235 SER B N 1
ATOM 6825 C CA . SER B 1 235 ? -9.461 -9.852 -23.031 1 98.12 235 SER B CA 1
ATOM 6826 C C . SER B 1 235 ? -7.973 -9.984 -23.359 1 98.12 235 SER B C 1
ATOM 6828 O O . SER B 1 235 ? -7.523 -9.508 -24.406 1 98.12 235 SER B O 1
ATOM 6830 N N . ALA B 1 236 ? -7.195 -10.602 -22.469 1 97.94 236 ALA B N 1
ATOM 6831 C CA . ALA B 1 236 ? -5.785 -10.867 -22.75 1 97.94 236 ALA B CA 1
ATOM 6832 C C . ALA B 1 236 ? -5.629 -11.672 -24.031 1 97.94 236 ALA B C 1
ATOM 6834 O O . ALA B 1 236 ? -4.785 -11.352 -24.875 1 97.94 236 ALA B O 1
ATOM 6835 N N . LEU B 1 237 ? -6.496 -12.641 -24.25 1 95.06 237 LEU B N 1
ATOM 6836 C CA . LEU B 1 237 ? -6.422 -13.555 -25.391 1 95.06 237 LEU B CA 1
ATOM 6837 C C . LEU B 1 237 ? -6.875 -12.859 -26.672 1 95.06 237 LEU B C 1
ATOM 6839 O O . LEU B 1 237 ? -6.461 -13.242 -27.766 1 95.06 237 LEU B O 1
ATOM 6843 N N . THR B 1 238 ? -7.75 -11.891 -26.516 1 96.56 238 THR B N 1
ATOM 6844 C CA . THR B 1 238 ? -8.133 -11.086 -27.672 1 96.56 238 THR B CA 1
ATOM 6845 C C . THR B 1 238 ? -6.926 -10.336 -28.234 1 96.56 238 THR B C 1
ATOM 6847 O O . THR B 1 238 ? -6.77 -10.227 -29.453 1 96.56 238 THR B O 1
ATOM 6850 N N . HIS B 1 239 ? -6.078 -9.891 -27.359 1 96.69 239 HIS B N 1
ATOM 6851 C CA . HIS B 1 239 ? -4.93 -9.086 -27.766 1 96.69 239 HIS B CA 1
ATOM 6852 C C . HIS B 1 239 ? -3.721 -9.969 -28.078 1 96.69 239 HIS B C 1
ATOM 6854 O O . HIS B 1 239 ? -2.85 -9.594 -28.859 1 96.69 239 HIS B O 1
ATOM 6860 N N . ARG B 1 240 ? -3.629 -11.141 -27.422 1 95 240 ARG B N 1
ATOM 6861 C CA . ARG B 1 240 ? -2.59 -12.133 -27.656 1 95 240 ARG B CA 1
ATOM 6862 C C . ARG B 1 240 ? -3.17 -13.547 -27.656 1 95 240 ARG B C 1
ATOM 6864 O O . ARG B 1 240 ? -3.066 -14.266 -26.672 1 95 240 ARG B O 1
ATOM 6871 N N . PRO B 1 241 ? -3.615 -13.992 -28.703 1 92.31 241 PRO B N 1
ATOM 6872 C CA . PRO B 1 241 ? -4.336 -15.266 -28.797 1 92.31 241 PRO B CA 1
ATOM 6873 C C . PRO B 1 241 ? -3.455 -16.469 -28.453 1 92.31 241 PRO B C 1
ATOM 6875 O O . PRO B 1 241 ? -3.969 -17.516 -28.062 1 92.31 241 PRO B O 1
ATOM 6878 N N . ASP B 1 242 ? -2.152 -16.344 -28.609 1 88.44 242 ASP B N 1
ATOM 6879 C CA . ASP B 1 242 ? -1.247 -17.453 -28.344 1 88.44 242 ASP B CA 1
ATOM 6880 C C . ASP B 1 242 ? -0.617 -17.328 -26.953 1 88.44 242 ASP B C 1
ATOM 6882 O O . ASP B 1 242 ? 0.487 -17.828 -26.719 1 88.44 242 ASP B O 1
ATOM 6886 N N . PHE B 1 243 ? -1.356 -16.703 -26.062 1 91.19 243 PHE B N 1
ATOM 6887 C CA . PHE B 1 243 ? -0.873 -16.484 -24.703 1 91.19 243 PHE B CA 1
ATOM 6888 C C . PHE B 1 243 ? -1.158 -17.688 -23.828 1 91.19 243 PHE B C 1
ATOM 6890 O O . PHE B 1 243 ? -2.207 -17.766 -23.172 1 91.19 243 PHE B O 1
ATOM 6897 N N . PRO B 1 244 ? -0.231 -18.688 -23.672 1 88.06 244 PRO B N 1
ATOM 6898 C CA . PRO B 1 244 ? -0.524 -19.969 -23.016 1 88.06 244 PRO B CA 1
ATOM 6899 C C . PRO B 1 244 ? -0.964 -19.797 -21.562 1 88.06 244 PRO B C 1
ATOM 6901 O O . PRO B 1 244 ? -1.889 -20.484 -21.109 1 88.06 244 PRO B O 1
ATOM 6904 N N . MET B 1 245 ? -0.354 -18.891 -20.922 1 91.94 245 MET B N 1
ATOM 6905 C CA . MET B 1 245 ? -0.678 -18.688 -19.516 1 91.94 245 MET B CA 1
ATOM 6906 C C . MET B 1 245 ? -2.117 -18.219 -19.344 1 91.94 245 MET B C 1
ATOM 6908 O O . MET B 1 245 ? -2.822 -18.672 -18.438 1 91.94 245 MET B O 1
ATOM 6912 N N . ALA B 1 246 ? -2.598 -17.312 -20.188 1 94.88 246 ALA B N 1
ATOM 6913 C CA . ALA B 1 246 ? -3.965 -16.812 -20.109 1 94.88 246 ALA B CA 1
ATOM 6914 C C . ALA B 1 246 ? -4.977 -17.906 -20.391 1 94.88 246 ALA B C 1
ATOM 6916 O O . ALA B 1 246 ? -6.039 -17.969 -19.766 1 94.88 246 ALA B O 1
ATOM 6917 N N . HIS B 1 247 ? -4.633 -18.781 -21.375 1 93.81 247 HIS B N 1
ATOM 6918 C CA . HIS B 1 247 ? -5.5 -19.922 -21.656 1 93.81 247 HIS B CA 1
ATOM 6919 C C . HIS B 1 247 ? -5.617 -20.844 -20.438 1 93.81 247 HIS B C 1
ATOM 6921 O O . HIS B 1 247 ? -6.723 -21.25 -20.078 1 93.81 247 HIS B O 1
ATOM 6927 N N . SER B 1 248 ? -4.512 -21.141 -19.844 1 95.75 248 SER B N 1
ATOM 6928 C CA . SER B 1 248 ? -4.508 -21.984 -18.656 1 95.75 248 SER B CA 1
ATOM 6929 C C . SER B 1 248 ? -5.25 -21.328 -17.5 1 95.75 248 SER B C 1
ATOM 6931 O O . SER B 1 248 ? -5.918 -22 -16.719 1 95.75 248 SER B O 1
ATOM 6933 N N . ASN B 1 249 ? -5.133 -20 -17.438 1 96.62 249 ASN B N 1
ATOM 6934 C CA . ASN B 1 249 ? -5.828 -19.266 -16.375 1 96.62 249 ASN B CA 1
ATOM 6935 C C . ASN B 1 249 ? -7.344 -19.375 -16.531 1 96.62 249 ASN B C 1
ATOM 6937 O O . ASN B 1 249 ? -8.07 -19.484 -15.539 1 96.62 249 ASN B O 1
ATOM 6941 N N . VAL B 1 250 ? -7.812 -19.312 -17.781 1 96 250 VAL B N 1
ATOM 6942 C CA . VAL B 1 250 ? -9.234 -19.5 -18.047 1 96 250 VAL B CA 1
ATOM 6943 C C . VAL B 1 250 ? -9.672 -20.875 -17.547 1 96 250 VAL B C 1
ATOM 6945 O O . VAL B 1 250 ? -10.672 -21 -16.844 1 96 250 VAL B O 1
ATOM 6948 N N . LEU B 1 251 ? -8.898 -21.859 -17.906 1 96.12 251 LEU B N 1
ATOM 6949 C CA . LEU B 1 251 ? -9.211 -23.25 -17.547 1 96.12 251 LEU B CA 1
ATOM 6950 C C . LEU B 1 251 ? -9.242 -23.422 -16.031 1 96.12 251 LEU B C 1
ATOM 6952 O O . LEU B 1 251 ? -10.195 -23.984 -15.484 1 96.12 251 LEU B O 1
ATOM 6956 N N . MET B 1 252 ? -8.273 -22.875 -15.367 1 96.56 252 MET B N 1
ATOM 6957 C CA . MET B 1 252 ? -8.203 -22.984 -13.914 1 96.56 252 MET B CA 1
ATOM 6958 C C . MET B 1 252 ? -9.367 -22.25 -13.258 1 96.56 252 MET B C 1
ATOM 6960 O O . MET B 1 252 ? -10.008 -22.781 -12.344 1 96.56 252 MET B O 1
ATOM 6964 N N . ALA B 1 253 ? -9.695 -21.047 -13.742 1 96.94 253 ALA B N 1
ATOM 6965 C CA . ALA B 1 253 ? -10.734 -20.219 -13.148 1 96.94 253 ALA B CA 1
ATOM 6966 C C . ALA B 1 253 ? -12.109 -20.859 -13.32 1 96.94 253 ALA B C 1
ATOM 6968 O O . ALA B 1 253 ? -12.984 -20.703 -12.469 1 96.94 253 ALA B O 1
ATOM 6969 N N . GLN B 1 254 ? -12.297 -21.578 -14.375 1 96.56 254 GLN B N 1
ATOM 6970 C CA . GLN B 1 254 ? -13.578 -22.219 -14.664 1 96.56 254 GLN B CA 1
ATOM 6971 C C . GLN B 1 254 ? -13.945 -23.234 -13.586 1 96.56 254 GLN B C 1
ATOM 6973 O O . GLN B 1 254 ? -15.125 -23.438 -13.297 1 96.56 254 GLN B O 1
ATOM 6978 N N . HIS B 1 255 ? -12.977 -23.812 -12.945 1 96.75 255 HIS B N 1
ATOM 6979 C CA . HIS B 1 255 ? -13.234 -24.828 -11.93 1 96.75 255 HIS B CA 1
ATOM 6980 C C . HIS B 1 255 ? -13.898 -24.219 -10.703 1 96.75 255 HIS B C 1
ATOM 6982 O O . HIS B 1 255 ? -14.523 -24.938 -9.914 1 96.75 255 HIS B O 1
ATOM 6988 N N . TYR B 1 256 ? -13.789 -22.891 -10.523 1 97.19 256 TYR B N 1
ATOM 6989 C CA . TYR B 1 256 ? -14.383 -22.219 -9.375 1 97.19 256 TYR B CA 1
ATOM 6990 C C . TYR B 1 256 ? -15.844 -21.875 -9.641 1 97.19 256 TYR B C 1
ATOM 6992 O O . TYR B 1 256 ? -16.594 -21.562 -8.711 1 97.19 256 TYR B O 1
ATOM 7000 N N . LEU B 1 257 ? -16.328 -21.922 -10.875 1 95.88 257 LEU B N 1
ATOM 7001 C CA . LEU B 1 257 ? -17.641 -21.438 -11.25 1 95.88 257 LEU B CA 1
ATOM 7002 C C . LEU B 1 257 ? -18.672 -22.578 -11.219 1 95.88 257 LEU B C 1
ATOM 7004 O O . LEU B 1 257 ? -18.484 -23.594 -11.891 1 95.88 257 LEU B O 1
ATOM 7008 N N . PRO B 1 258 ? -19.75 -22.328 -10.555 1 94.12 258 PRO B N 1
ATOM 7009 C CA . PRO B 1 258 ? -20.797 -23.344 -10.523 1 94.12 258 PRO B CA 1
ATOM 7010 C C . PRO B 1 258 ? -21.422 -23.578 -11.891 1 94.12 258 PRO B C 1
ATOM 7012 O O . PRO B 1 258 ? -21.922 -24.672 -12.164 1 94.12 258 PRO B O 1
ATOM 7015 N N . GLU B 1 259 ? -21.328 -22.594 -12.766 1 93.88 259 GLU B N 1
ATOM 7016 C CA . GLU B 1 259 ? -22 -22.672 -14.062 1 93.88 259 GLU B CA 1
ATOM 7017 C C . GLU B 1 259 ? -21.188 -23.5 -15.055 1 93.88 259 GLU B C 1
ATOM 7019 O O . GLU B 1 259 ? -21.703 -23.906 -16.094 1 93.88 259 GLU B O 1
ATOM 7024 N N . CYS B 1 260 ? -19.953 -23.781 -14.719 1 95.19 260 CYS B N 1
ATOM 7025 C CA . CYS B 1 260 ? -19.109 -24.578 -15.602 1 95.19 260 CYS B CA 1
ATOM 7026 C C . CYS B 1 260 ? -19.125 -26.047 -15.195 1 95.19 260 CYS B C 1
ATOM 7028 O O . CYS B 1 260 ? -19.219 -26.375 -14.008 1 95.19 260 CYS B O 1
ATOM 7030 N N . GLY B 1 261 ? -19.031 -26.938 -16.203 1 94.94 261 GLY B N 1
ATOM 7031 C CA . GLY B 1 261 ? -18.969 -28.359 -15.953 1 94.94 261 GLY B CA 1
ATOM 7032 C C . GLY B 1 261 ? -17.891 -29.062 -16.75 1 94.94 261 GLY B C 1
ATOM 7033 O O . GLY B 1 261 ? -17.062 -28.391 -17.391 1 94.94 261 GLY B O 1
ATOM 7034 N N . ASN B 1 262 ? -17.875 -30.344 -16.672 1 96.5 262 ASN B N 1
ATOM 7035 C CA . ASN B 1 262 ? -16.828 -31.156 -17.281 1 96.5 262 ASN B CA 1
ATOM 7036 C C . ASN B 1 262 ? -16.75 -30.938 -18.781 1 96.5 262 ASN B C 1
ATOM 7038 O O . ASN B 1 262 ? -15.648 -30.922 -19.359 1 96.5 262 ASN B O 1
ATOM 7042 N N . ALA B 1 263 ? -17.906 -30.766 -19.406 1 96.69 263 ALA B N 1
ATOM 7043 C CA . ALA B 1 263 ? -17.906 -30.531 -20.844 1 96.69 263 ALA B CA 1
ATOM 7044 C C . ALA B 1 263 ? -17.219 -29.203 -21.188 1 96.69 263 ALA B C 1
ATOM 7046 O O . ALA B 1 263 ? -16.516 -29.109 -22.188 1 96.69 263 ALA B O 1
ATOM 7047 N N . ASP B 1 264 ? -17.484 -28.188 -20.375 1 96.25 264 ASP B N 1
ATOM 7048 C CA . ASP B 1 264 ? -16.844 -26.891 -20.562 1 96.25 264 ASP B CA 1
ATOM 7049 C C . ASP B 1 264 ? -15.328 -27 -20.391 1 96.25 264 ASP B C 1
ATOM 7051 O O . ASP B 1 264 ? -14.57 -26.375 -21.141 1 96.25 264 ASP B O 1
ATOM 7055 N N . PHE B 1 265 ? -14.867 -27.797 -19.406 1 96.88 265 PHE B N 1
ATOM 7056 C CA . PHE B 1 265 ? -13.445 -27.984 -19.172 1 96.88 265 PHE B CA 1
ATOM 7057 C C . PHE B 1 265 ? -12.773 -28.641 -20.375 1 96.88 265 PHE B C 1
ATOM 7059 O O . PHE B 1 265 ? -11.703 -28.203 -20.812 1 96.88 265 PHE B O 1
ATOM 7066 N N . LEU B 1 266 ? -13.43 -29.672 -20.875 1 97.38 266 LEU B N 1
ATOM 7067 C CA . LEU B 1 266 ? -12.883 -30.375 -22.031 1 97.38 266 LEU B CA 1
ATOM 7068 C C . LEU B 1 266 ? -12.781 -29.438 -23.234 1 97.38 266 LEU B C 1
ATOM 7070 O O . LEU B 1 266 ? -11.766 -29.406 -23.938 1 97.38 266 LEU B O 1
ATOM 7074 N N . ALA B 1 267 ? -13.82 -28.688 -23.469 1 96.19 267 ALA B N 1
ATOM 7075 C CA . ALA B 1 267 ? -13.828 -27.766 -24.609 1 96.19 267 ALA B CA 1
ATOM 7076 C C . ALA B 1 267 ? -12.711 -26.734 -24.484 1 96.19 267 ALA B C 1
ATOM 7078 O O . ALA B 1 267 ? -12 -26.453 -25.453 1 96.19 267 ALA B O 1
ATOM 7079 N N . ALA B 1 268 ? -12.594 -26.172 -23.312 1 94.38 268 ALA B N 1
ATOM 7080 C CA . ALA B 1 268 ? -11.555 -25.172 -23.078 1 94.38 268 ALA B CA 1
ATOM 7081 C C . ALA B 1 268 ? -10.164 -25.781 -23.219 1 94.38 268 ALA B C 1
ATOM 7083 O O . ALA B 1 268 ? -9.242 -25.125 -23.734 1 94.38 268 ALA B O 1
ATOM 7084 N N . ALA B 1 269 ? -9.969 -26.969 -22.719 1 96.06 269 ALA B N 1
ATOM 7085 C CA . ALA B 1 269 ? -8.672 -27.641 -22.797 1 96.06 269 ALA B CA 1
ATOM 7086 C C . ALA B 1 269 ? -8.297 -27.938 -24.25 1 96.06 269 ALA B C 1
ATOM 7088 O O . ALA B 1 269 ? -7.137 -27.797 -24.641 1 96.06 269 ALA B O 1
ATOM 7089 N N . ARG B 1 270 ? -9.242 -28.359 -25.031 1 93.69 270 ARG B N 1
ATOM 7090 C CA . ARG B 1 270 ? -9 -28.609 -26.438 1 93.69 270 ARG B CA 1
ATOM 7091 C C . ARG B 1 270 ? -8.617 -27.312 -27.172 1 93.69 270 ARG B C 1
ATOM 7093 O O . ARG B 1 270 ? -7.73 -27.312 -28.016 1 93.69 270 ARG B O 1
ATOM 7100 N N . ASP B 1 271 ? -9.32 -26.297 -26.797 1 90.5 271 ASP B N 1
ATOM 7101 C CA . ASP B 1 271 ? -8.992 -24.984 -27.375 1 90.5 271 ASP B CA 1
ATOM 7102 C C . ASP B 1 271 ? -7.555 -24.594 -27.062 1 90.5 271 ASP B C 1
ATOM 7104 O O . ASP B 1 271 ? -6.84 -24.094 -27.922 1 90.5 271 ASP B O 1
ATOM 7108 N N . TRP B 1 272 ? -7.164 -24.781 -25.812 1 92.12 272 TRP B N 1
ATOM 7109 C CA . TRP B 1 272 ? -5.789 -24.516 -25.406 1 92.12 272 TRP B CA 1
ATOM 7110 C C . TRP B 1 272 ? -4.801 -25.297 -26.266 1 92.12 272 TRP B C 1
ATOM 7112 O O . TRP B 1 272 ? -3.805 -24.75 -26.734 1 92.12 272 TRP B O 1
ATOM 7122 N N . ALA B 1 273 ? -5.035 -26.562 -26.438 1 90.06 273 ALA B N 1
ATOM 7123 C CA . ALA B 1 273 ? -4.137 -27.453 -27.188 1 90.06 273 ALA B CA 1
ATOM 7124 C C . ALA B 1 273 ? -4.02 -27.016 -28.641 1 90.06 273 ALA B C 1
ATOM 7126 O O . ALA B 1 273 ? -2.945 -27.109 -29.234 1 90.06 273 ALA B O 1
ATOM 7127 N N . GLU B 1 274 ? -5.074 -26.562 -29.188 1 85.88 274 GLU B N 1
ATOM 7128 C CA . GLU B 1 274 ? -5.09 -26.141 -30.594 1 85.88 274 GLU B CA 1
ATOM 7129 C C . GLU B 1 274 ? -4.309 -24.844 -30.781 1 85.88 274 GLU B C 1
ATOM 7131 O O . GLU B 1 274 ? -3.611 -24.672 -31.781 1 85.88 274 GLU B O 1
ATOM 7136 N N . ARG B 1 275 ? -4.43 -23.953 -29.922 1 82.19 275 ARG B N 1
ATOM 7137 C CA . ARG B 1 275 ? -3.846 -22.625 -30.078 1 82.19 275 ARG B CA 1
ATOM 7138 C C . ARG B 1 275 ? -2.428 -22.594 -29.516 1 82.19 275 ARG B C 1
ATOM 7140 O O . ARG B 1 275 ? -1.573 -21.859 -30.031 1 82.19 275 ARG B O 1
ATOM 7147 N N . GLY B 1 276 ? -2.293 -23.156 -28.453 1 67.25 276 GLY B N 1
ATOM 7148 C CA . GLY B 1 276 ? -1.06 -23 -27.703 1 67.25 276 GLY B CA 1
ATOM 7149 C C . GLY B 1 276 ? -0.132 -24.188 -27.812 1 67.25 276 GLY B C 1
ATOM 7150 O O . GLY B 1 276 ? 1.049 -24.109 -27.469 1 67.25 276 GLY B O 1
ATOM 7151 N N . GLY B 1 277 ? -0.678 -25.438 -28.172 1 59.75 277 GLY B N 1
ATOM 7152 C CA . GLY B 1 277 ? 0.028 -26.703 -28.016 1 59.75 277 GLY B CA 1
ATOM 7153 C C . GLY B 1 277 ? 1.072 -26.938 -29.094 1 59.75 277 GLY B C 1
ATOM 7154 O O . GLY B 1 277 ? 1.873 -27.875 -29 1 59.75 277 GLY B O 1
ATOM 7155 N N . GLY B 1 278 ? 1.755 -25.828 -29.656 1 56.16 278 GLY B N 1
ATOM 7156 C CA . GLY B 1 278 ? 2.861 -25.844 -30.594 1 56.16 278 GLY B CA 1
ATOM 7157 C C . GLY B 1 278 ? 2.725 -26.922 -31.656 1 56.16 278 GLY B C 1
ATOM 7158 O O . GLY B 1 278 ? 1.97 -27.875 -31.484 1 56.16 278 GLY B O 1
ATOM 7159 N N . GLU B 1 279 ? 2.801 -26.75 -32.969 1 53.88 279 GLU B N 1
ATOM 7160 C CA . GLU B 1 279 ? 2.799 -27.625 -34.125 1 53.88 279 GLU B CA 1
ATOM 7161 C C . GLU B 1 279 ? 3.812 -28.75 -33.969 1 53.88 279 GLU B C 1
ATOM 7163 O O . GLU B 1 279 ? 4.238 -29.359 -34.969 1 53.88 279 GLU B O 1
ATOM 7168 N N . LEU B 1 280 ? 4.578 -28.938 -33 1 54.34 280 LEU B N 1
ATOM 7169 C CA . LEU B 1 280 ? 5.852 -29.578 -33.344 1 54.34 280 LEU B CA 1
ATOM 7170 C C . LEU B 1 280 ? 5.688 -31.078 -33.5 1 54.34 280 LEU B C 1
ATOM 7172 O O . LEU B 1 280 ? 4.926 -31.703 -32.75 1 54.34 280 LEU B O 1
ATOM 7176 N N . PRO B 1 281 ? 6.172 -31.5 -34.656 1 51.81 281 PRO B N 1
ATOM 7177 C CA . PRO B 1 281 ? 6.258 -32.938 -34.875 1 51.81 281 PRO B CA 1
ATOM 7178 C C . PRO B 1 281 ? 6.852 -33.688 -33.688 1 51.81 281 PRO B C 1
ATOM 7180 O O . PRO B 1 281 ? 7.828 -33.25 -33.094 1 51.81 281 PRO B O 1
ATOM 7183 N N . VAL B 1 282 ? 6.059 -34.438 -32.969 1 54.03 282 VAL B N 1
ATOM 7184 C CA . VAL B 1 282 ? 6.395 -35.438 -31.938 1 54.03 282 VAL B CA 1
ATOM 7185 C C . VAL B 1 282 ? 7.395 -36.438 -32.5 1 54.03 282 VAL B C 1
ATOM 7187 O O . VAL B 1 282 ? 7.152 -37.062 -33.531 1 54.03 282 VAL B O 1
ATOM 7190 N N . ALA B 1 283 ? 8.75 -36.156 -32.375 1 53.06 283 ALA B N 1
ATOM 7191 C CA . ALA B 1 283 ? 9.648 -37.25 -32.781 1 53.06 283 ALA B CA 1
ATOM 7192 C C . ALA B 1 283 ? 9.172 -38.594 -32.25 1 53.06 283 ALA B C 1
ATOM 7194 O O . ALA B 1 283 ? 8.516 -38.656 -31.203 1 53.06 283 ALA B O 1
ATOM 7195 N N . ALA B 1 284 ? 9.227 -39.625 -33.125 1 52.41 284 ALA B N 1
ATOM 7196 C CA . ALA B 1 284 ? 8.797 -41.031 -33.031 1 52.41 284 ALA B CA 1
ATOM 7197 C C . ALA B 1 284 ? 9.258 -41.688 -31.734 1 52.41 284 ALA B C 1
ATOM 7199 O O . ALA B 1 284 ? 10.383 -41.438 -31.281 1 52.41 284 ALA B O 1
ATOM 7200 N N . PRO B 1 285 ? 8.359 -42.188 -30.891 1 51.91 285 PRO B N 1
ATOM 7201 C CA . PRO B 1 285 ? 8.594 -42.875 -29.625 1 51.91 285 PRO B CA 1
ATOM 7202 C C . PRO B 1 285 ? 9.742 -43.875 -29.703 1 51.91 285 PRO B C 1
ATOM 7204 O O . PRO B 1 285 ? 10 -44.469 -30.766 1 51.91 285 PRO B O 1
ATOM 7207 N N . VAL B 1 286 ? 10.734 -43.719 -28.875 1 55.38 286 VAL B N 1
ATOM 7208 C CA . VAL B 1 286 ? 11.758 -44.719 -28.578 1 55.38 286 VAL B CA 1
ATOM 7209 C C . VAL B 1 286 ? 11.109 -46.094 -28.438 1 55.38 286 VAL B C 1
ATOM 7211 O O . VAL B 1 286 ? 9.969 -46.219 -28 1 55.38 286 VAL B O 1
ATOM 7214 N N . VAL B 1 287 ? 11.672 -47.125 -29.078 1 56.12 287 VAL B N 1
ATOM 7215 C CA . VAL B 1 287 ? 11.352 -48.562 -28.984 1 56.12 287 VAL B CA 1
ATOM 7216 C C . VAL B 1 287 ? 11.234 -48.938 -27.516 1 56.12 287 VAL B C 1
ATOM 7218 O O . VAL B 1 287 ? 12.156 -48.75 -26.719 1 56.12 287 VAL B O 1
ATOM 7221 N N . ARG B 1 288 ? 9.922 -49.219 -26.969 1 71.62 288 ARG B N 1
ATOM 7222 C CA . ARG B 1 288 ? 9.656 -49.75 -25.641 1 71.62 288 ARG B CA 1
ATOM 7223 C C . ARG B 1 288 ? 10.117 -51.188 -25.5 1 71.62 288 ARG B C 1
ATOM 7225 O O . ARG B 1 288 ? 9.836 -52 -26.375 1 71.62 288 ARG B O 1
ATOM 7232 N N . ASP B 1 289 ? 11.172 -51.438 -24.766 1 72.88 289 ASP B N 1
ATOM 7233 C CA . ASP B 1 289 ? 11.633 -52.781 -24.531 1 72.88 289 ASP B CA 1
ATOM 7234 C C . ASP B 1 289 ? 10.852 -53.438 -23.391 1 72.88 289 ASP B C 1
ATOM 7236 O O . ASP B 1 289 ? 10.273 -52.75 -22.547 1 72.88 289 ASP B O 1
ATOM 7240 N N . ASP B 1 290 ? 10.578 -54.688 -23.375 1 71.25 290 ASP B N 1
ATOM 7241 C CA . ASP B 1 290 ? 9.883 -55.438 -22.312 1 71.25 290 ASP B CA 1
ATOM 7242 C C . ASP B 1 290 ? 10.875 -56.031 -21.328 1 71.25 290 ASP B C 1
ATOM 7244 O O . ASP B 1 290 ? 10.57 -57.031 -20.672 1 71.25 290 ASP B O 1
ATOM 7248 N N . GLN B 1 291 ? 12.047 -55.406 -21.25 1 78.38 291 GLN B N 1
ATOM 7249 C CA . GLN B 1 291 ? 13.023 -55.938 -20.297 1 78.38 291 GLN B CA 1
ATOM 7250 C C . GLN B 1 291 ? 12.625 -55.625 -18.859 1 78.38 291 GLN B C 1
ATOM 7252 O O . GLN B 1 291 ? 12 -54.594 -18.594 1 78.38 291 GLN B O 1
ATOM 7257 N N . PRO B 1 292 ? 12.875 -56.562 -18.062 1 83.56 292 PRO B N 1
ATOM 7258 C CA . PRO B 1 292 ? 12.539 -56.375 -16.656 1 83.56 292 PRO B CA 1
ATOM 7259 C C . PRO B 1 292 ? 13.516 -55.438 -15.938 1 83.56 292 PRO B C 1
ATOM 7261 O O . PRO B 1 292 ? 14.195 -55.844 -14.992 1 83.56 292 PRO B O 1
ATOM 7264 N N . ARG B 1 293 ? 13.672 -54.219 -16.375 1 90.81 293 ARG B N 1
ATOM 7265 C CA . ARG B 1 293 ? 14.508 -53.219 -15.758 1 90.81 293 ARG B CA 1
ATOM 7266 C C . ARG B 1 293 ? 13.656 -52.125 -15.086 1 90.81 293 ARG B C 1
ATOM 7268 O O . ARG B 1 293 ? 12.469 -52 -15.391 1 90.81 293 ARG B O 1
ATOM 7275 N N . PRO B 1 294 ? 14.312 -51.5 -14.141 1 95.38 294 PRO B N 1
ATOM 7276 C CA . PRO B 1 294 ? 13.578 -50.375 -13.562 1 95.38 294 PRO B CA 1
ATOM 7277 C C . PRO B 1 294 ? 13.219 -49.312 -14.602 1 95.38 294 PRO B C 1
ATOM 7279 O O . PRO B 1 294 ? 14.031 -49 -15.469 1 95.38 294 PRO B O 1
ATOM 7282 N N . LEU B 1 295 ? 12.008 -48.906 -14.578 1 96.19 295 LEU B N 1
ATOM 7283 C CA . LEU B 1 295 ? 11.57 -47.812 -15.453 1 96.19 295 LEU B CA 1
ATOM 7284 C C . LEU B 1 295 ? 12.125 -46.469 -14.984 1 96.19 295 LEU B C 1
ATOM 7286 O O . LEU B 1 295 ? 12.18 -46.219 -13.781 1 96.19 295 LEU B O 1
ATOM 7290 N N . ARG B 1 296 ? 12.578 -45.656 -15.891 1 96.38 296 ARG B N 1
ATOM 7291 C CA . ARG B 1 296 ? 13 -44.312 -15.57 1 96.38 296 ARG B CA 1
ATOM 7292 C C . ARG B 1 296 ? 11.82 -43.344 -15.656 1 96.38 2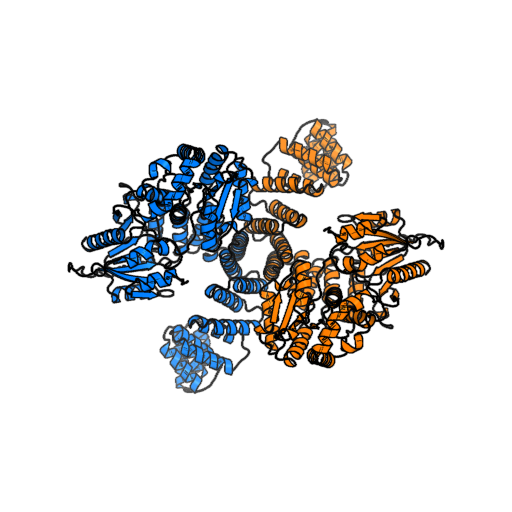96 ARG B C 1
ATOM 7294 O O . ARG B 1 296 ? 11.312 -43.062 -16.75 1 96.38 296 ARG B O 1
ATOM 7301 N N . ILE B 1 297 ? 11.453 -42.844 -14.516 1 98.12 297 ILE B N 1
ATOM 7302 C CA . ILE B 1 297 ? 10.305 -41.969 -14.422 1 98.12 297 ILE B CA 1
ATOM 7303 C C . ILE B 1 297 ? 10.789 -40.531 -14.242 1 98.12 297 ILE B C 1
ATOM 7305 O O . ILE B 1 297 ? 11.594 -40.25 -13.352 1 98.12 297 ILE B O 1
ATOM 7309 N N . GLY B 1 298 ? 10.406 -39.594 -15.133 1 98.44 298 GLY B N 1
ATOM 7310 C CA . GLY B 1 298 ? 10.656 -38.188 -14.953 1 98.44 298 GLY B CA 1
ATOM 7311 C C . GLY B 1 298 ? 9.445 -37.438 -14.43 1 98.44 298 GLY B C 1
ATOM 7312 O O . GLY B 1 298 ? 8.359 -37.5 -15.008 1 98.44 298 GLY B O 1
ATOM 7313 N N . TYR B 1 299 ? 9.578 -36.719 -13.328 1 98.69 299 TYR B N 1
ATOM 7314 C CA . TYR B 1 299 ? 8.547 -35.844 -12.789 1 98.69 299 TYR B CA 1
ATOM 7315 C C . TYR B 1 299 ? 8.844 -34.406 -13.117 1 98.69 299 TYR B C 1
ATOM 7317 O O . TYR B 1 299 ? 9.93 -33.906 -12.805 1 98.69 299 TYR B O 1
ATOM 7325 N N . VAL B 1 300 ? 7.863 -33.719 -13.758 1 98.5 300 VAL B N 1
ATOM 7326 C CA . VAL B 1 300 ? 8.031 -32.312 -14.125 1 98.5 300 VAL B CA 1
ATOM 7327 C C . VAL B 1 300 ? 7.074 -31.438 -13.305 1 98.5 300 VAL B C 1
ATOM 7329 O O . VAL B 1 300 ? 5.863 -31.672 -13.297 1 98.5 300 VAL B O 1
ATOM 7332 N N . SER B 1 301 ? 7.637 -30.438 -12.609 1 97.81 301 SER B N 1
ATOM 7333 C CA . SER B 1 301 ? 6.762 -29.562 -11.828 1 97.81 301 SER B CA 1
ATOM 7334 C C . SER B 1 301 ? 7.441 -28.234 -11.516 1 97.81 301 SER B C 1
ATOM 7336 O O . SER B 1 301 ? 8.672 -28.156 -11.477 1 97.81 301 SER B O 1
ATOM 7338 N N . SER B 1 302 ? 6.605 -27.25 -11.359 1 95.75 302 SER B N 1
ATOM 7339 C CA . SER B 1 302 ? 7.09 -25.984 -10.836 1 95.75 302 SER B CA 1
ATOM 7340 C C . SER B 1 302 ? 6.855 -25.875 -9.328 1 95.75 302 SER B C 1
ATOM 7342 O O . SER B 1 302 ? 7.152 -24.859 -8.719 1 95.75 302 SER B O 1
ATOM 7344 N N . ASP B 1 303 ? 6.395 -26.953 -8.664 1 96.75 303 ASP B N 1
ATOM 7345 C CA . ASP B 1 303 ? 5.914 -26.859 -7.289 1 96.75 303 ASP B CA 1
ATOM 7346 C C . ASP B 1 303 ? 6.625 -27.875 -6.391 1 96.75 303 ASP B C 1
ATOM 7348 O O . ASP B 1 303 ? 6.008 -28.469 -5.508 1 96.75 303 ASP B O 1
ATOM 7352 N N . PHE B 1 304 ? 7.922 -28.141 -6.723 1 96.88 304 PHE B N 1
ATOM 7353 C CA . PHE B 1 304 ? 8.734 -28.969 -5.84 1 96.88 304 PHE B CA 1
ATOM 7354 C C . PHE B 1 304 ? 9.164 -28.188 -4.605 1 96.88 304 PHE B C 1
ATOM 7356 O O . PHE B 1 304 ? 10.359 -27.969 -4.383 1 96.88 304 PHE B O 1
ATOM 7363 N N . ASN B 1 305 ? 8.219 -27.688 -3.854 1 95.5 305 ASN B N 1
ATOM 7364 C CA . ASN B 1 305 ? 8.398 -26.891 -2.648 1 95.5 305 ASN B CA 1
ATOM 7365 C C . ASN B 1 305 ? 7.207 -27 -1.707 1 95.5 305 ASN B C 1
ATOM 7367 O O . ASN B 1 305 ? 6.426 -27.953 -1.808 1 95.5 305 ASN B O 1
ATOM 7371 N N . SER B 1 306 ? 7.145 -26.156 -0.618 1 93.69 306 SER B N 1
ATOM 7372 C CA . SER B 1 306 ? 6.012 -26.156 0.301 1 93.69 306 SER B CA 1
ATOM 7373 C C . SER B 1 306 ? 4.715 -25.797 -0.421 1 93.69 306 SER B C 1
ATOM 7375 O O . SER B 1 306 ? 4.219 -24.672 -0.3 1 93.69 306 SER B O 1
ATOM 7377 N N . HIS B 1 307 ? 4.258 -26.734 -1.118 1 94.5 307 HIS B N 1
ATOM 7378 C CA . HIS B 1 307 ? 3.098 -26.703 -2.002 1 94.5 307 HIS B CA 1
ATOM 7379 C C . HIS B 1 307 ? 2.375 -28.047 -1.987 1 94.5 307 HIS B C 1
ATOM 7381 O O . HIS B 1 307 ? 2.965 -29.078 -1.638 1 94.5 307 HIS B O 1
ATOM 7387 N N . PRO B 1 308 ? 1.105 -28.031 -2.355 1 95.56 308 PRO B N 1
ATOM 7388 C CA . PRO B 1 308 ? 0.358 -29.281 -2.385 1 95.56 308 PRO B CA 1
ATOM 7389 C C . PRO B 1 308 ? 1.085 -30.391 -3.156 1 95.56 308 PRO B C 1
ATOM 7391 O O . PRO B 1 308 ? 1.121 -31.531 -2.711 1 95.56 308 PRO B O 1
ATOM 7394 N N . VAL B 1 309 ? 1.684 -30.031 -4.242 1 97.06 309 VAL B N 1
ATOM 7395 C CA . VAL B 1 309 ? 2.422 -31.031 -5.016 1 97.06 309 VAL B CA 1
ATOM 7396 C C . VAL B 1 309 ? 3.549 -31.609 -4.168 1 97.06 309 VAL B C 1
ATOM 7398 O O . VAL B 1 309 ? 3.74 -32.844 -4.137 1 97.06 309 VAL B O 1
ATOM 7401 N N . GLY B 1 310 ? 4.242 -30.781 -3.467 1 96.5 310 GLY B N 1
ATOM 7402 C CA . GLY B 1 310 ? 5.297 -31.266 -2.588 1 96.5 310 GLY B CA 1
ATOM 7403 C C . GLY B 1 310 ? 4.781 -32.125 -1.464 1 96.5 310 GLY B C 1
ATOM 7404 O O . GLY B 1 310 ? 5.359 -33.188 -1.178 1 96.5 310 GLY B O 1
ATOM 7405 N N . TYR B 1 311 ? 3.676 -31.781 -0.881 1 96.94 311 TYR B N 1
ATOM 7406 C CA . TYR B 1 311 ? 3.125 -32.469 0.284 1 96.94 311 TYR B CA 1
ATOM 7407 C C . TYR B 1 311 ? 2.607 -33.844 -0.088 1 96.94 311 TYR B C 1
ATOM 7409 O O . TYR B 1 311 ? 2.557 -34.75 0.755 1 96.94 311 TYR B O 1
ATOM 7417 N N . PHE B 1 312 ? 2.246 -34.031 -1.305 1 98.12 312 PHE B N 1
ATOM 7418 C CA . PHE B 1 312 ? 1.642 -35.281 -1.695 1 98.12 312 PHE B CA 1
ATOM 7419 C C . PHE B 1 312 ? 2.617 -36.125 -2.516 1 98.12 312 PHE B C 1
ATOM 7421 O O . PHE B 1 312 ? 2.34 -37.281 -2.832 1 98.12 312 PHE B O 1
ATOM 7428 N N . LEU B 1 313 ? 3.74 -35.562 -2.867 1 98.06 313 LEU B N 1
ATOM 7429 C CA . LEU B 1 313 ? 4.738 -36.312 -3.637 1 98.06 313 LEU B CA 1
ATOM 7430 C C . LEU B 1 313 ? 5.871 -36.781 -2.738 1 98.06 313 LEU B C 1
ATOM 7432 O O . LEU B 1 313 ? 6.457 -37.844 -2.986 1 98.06 313 LEU B O 1
ATOM 7436 N N . GLU B 1 314 ? 6.188 -36.125 -1.689 1 97.5 314 GLU B N 1
ATOM 7437 C CA . GLU B 1 314 ? 7.402 -36.281 -0.9 1 97.5 314 GLU B CA 1
ATOM 7438 C C . GLU B 1 314 ? 7.516 -37.719 -0.375 1 97.5 314 GLU B C 1
ATOM 7440 O O . GLU B 1 314 ? 8.516 -38.406 -0.609 1 97.5 314 GLU B O 1
ATOM 7445 N N . SER B 1 315 ? 6.504 -38.219 0.298 1 97.25 315 SER B N 1
ATOM 7446 C CA . SER B 1 315 ? 6.539 -39.562 0.889 1 97.25 315 SER B CA 1
ATOM 7447 C C . SER B 1 315 ? 6.539 -40.625 -0.187 1 97.25 315 SER B C 1
ATOM 7449 O O . SER B 1 315 ? 7.145 -41.688 -0.008 1 97.25 315 SER B O 1
ATOM 7451 N N . VAL B 1 316 ? 5.895 -40.344 -1.29 1 97.69 316 VAL B N 1
ATOM 7452 C CA . VAL B 1 316 ? 5.809 -41.312 -2.389 1 97.69 316 VAL B CA 1
ATOM 7453 C C . VAL B 1 316 ? 7.18 -41.469 -3.039 1 97.69 316 VAL B C 1
ATOM 7455 O O . VAL B 1 316 ? 7.617 -42.594 -3.299 1 97.69 316 VAL B O 1
ATOM 7458 N N . LEU B 1 317 ? 7.793 -40.344 -3.309 1 97.94 317 LEU B N 1
ATOM 7459 C CA . LEU B 1 317 ? 9.109 -40.375 -3.934 1 97.94 317 LEU B CA 1
ATOM 7460 C C . LEU B 1 317 ? 10.109 -41.125 -3.074 1 97.94 317 LEU B C 1
ATOM 7462 O O . LEU B 1 317 ? 10.938 -41.875 -3.596 1 97.94 317 LEU B O 1
ATOM 7466 N N . ARG B 1 318 ? 10.016 -41 -1.789 1 96.94 318 ARG B N 1
ATOM 7467 C CA . ARG B 1 318 ? 10.891 -41.719 -0.85 1 96.94 318 ARG B CA 1
ATOM 7468 C C . ARG B 1 318 ? 10.578 -43.188 -0.809 1 96.94 318 ARG B C 1
ATOM 7470 O O . ARG B 1 318 ? 11.469 -44 -0.549 1 96.94 318 ARG B O 1
ATOM 7477 N N . ALA B 1 319 ? 9.398 -43.531 -1.107 1 97.88 319 ALA B N 1
ATOM 7478 C CA . ALA B 1 319 ? 8.922 -44.906 -0.907 1 97.88 319 ALA B CA 1
ATOM 7479 C C . ALA B 1 319 ? 9.125 -45.75 -2.166 1 97.88 319 ALA B C 1
ATOM 7481 O O . ALA B 1 319 ? 8.984 -46.969 -2.133 1 97.88 319 ALA B O 1
ATOM 7482 N N . HIS B 1 320 ? 9.484 -45.125 -3.297 1 97.62 320 HIS B N 1
ATOM 7483 C CA . HIS B 1 320 ? 9.656 -45.875 -4.535 1 97.62 320 HIS B CA 1
ATOM 7484 C C . HIS B 1 320 ? 10.664 -47 -4.363 1 97.62 320 HIS B C 1
ATOM 7486 O O . HIS B 1 320 ? 11.719 -46.812 -3.75 1 97.62 320 HIS B O 1
ATOM 7492 N N . ASP B 1 321 ? 10.375 -48.156 -4.879 1 97.06 321 ASP B N 1
ATOM 7493 C CA . ASP B 1 321 ? 11.32 -49.281 -4.98 1 97.06 321 ASP B CA 1
ATOM 7494 C C . ASP B 1 321 ? 12.266 -49.094 -6.164 1 97.06 321 ASP B C 1
ATOM 7496 O O . ASP B 1 321 ? 11.844 -49.156 -7.32 1 97.06 321 ASP B O 1
ATOM 7500 N N . ARG B 1 322 ? 13.5 -49 -5.906 1 94.56 322 ARG B N 1
ATOM 7501 C CA . ARG B 1 322 ? 14.484 -48.688 -6.941 1 94.56 322 ARG B CA 1
ATOM 7502 C C . ARG B 1 322 ? 14.68 -49.875 -7.883 1 94.56 322 ARG B C 1
ATOM 7504 O O . ARG B 1 322 ? 15.227 -49.719 -8.977 1 94.56 322 ARG B O 1
ATOM 7511 N N . LYS B 1 323 ? 14.148 -50.906 -7.488 1 95.56 323 LYS B N 1
ATOM 7512 C CA . LYS B 1 323 ? 14.172 -52.062 -8.383 1 95.56 323 LYS B CA 1
ATOM 7513 C C . LYS B 1 323 ? 13.047 -51.969 -9.414 1 95.56 323 LYS B C 1
ATOM 7515 O O . LYS B 1 323 ? 13.078 -52.656 -10.438 1 95.56 323 LYS B O 1
ATOM 7520 N N . ALA B 1 324 ? 12.117 -51.156 -9.086 1 95.38 324 ALA B N 1
ATOM 7521 C CA . ALA B 1 324 ? 10.984 -51 -10 1 95.38 324 ALA B CA 1
ATOM 7522 C C . ALA B 1 324 ? 11.109 -49.719 -10.82 1 95.38 324 ALA B C 1
ATOM 7524 O O . ALA B 1 324 ? 10.82 -49.719 -12.023 1 95.38 324 ALA B O 1
ATOM 7525 N N . VAL B 1 325 ? 11.555 -48.688 -10.133 1 96.5 325 VAL B N 1
ATOM 7526 C CA . VAL B 1 325 ? 11.617 -47.406 -10.859 1 96.5 325 VAL B CA 1
ATOM 7527 C C . VAL B 1 325 ? 12.805 -46.594 -10.367 1 96.5 325 VAL B C 1
ATOM 7529 O O . VAL B 1 325 ? 13.234 -46.719 -9.219 1 96.5 325 VAL B O 1
ATOM 7532 N N . THR B 1 326 ? 13.414 -45.781 -11.234 1 96.94 326 THR B N 1
ATOM 7533 C CA . THR B 1 326 ? 14.297 -44.688 -10.906 1 96.94 326 THR B CA 1
ATOM 7534 C C . THR B 1 326 ? 13.625 -43.344 -11.219 1 96.94 326 THR B C 1
ATOM 7536 O O . THR B 1 326 ? 13.008 -43.188 -12.281 1 96.94 326 THR B O 1
ATOM 7539 N N . ALA B 1 327 ? 13.711 -42.438 -10.266 1 98.06 327 ALA B N 1
ATOM 7540 C CA . ALA B 1 327 ? 12.922 -41.219 -10.367 1 98.06 327 ALA B CA 1
ATOM 7541 C C . ALA B 1 327 ? 13.82 -40 -10.633 1 98.06 327 ALA B C 1
ATOM 7543 O O . ALA B 1 327 ? 14.836 -39.812 -9.961 1 98.06 327 ALA B O 1
ATOM 7544 N N . TYR B 1 328 ? 13.484 -39.188 -11.641 1 98.19 328 TYR B N 1
ATOM 7545 C CA . TYR B 1 328 ? 14.141 -37.938 -11.984 1 98.19 328 TYR B CA 1
ATOM 7546 C C . TYR B 1 328 ? 13.203 -36.75 -11.766 1 98.19 328 TYR B C 1
ATOM 7548 O O . TYR B 1 328 ? 12.031 -36.812 -12.141 1 98.19 328 TYR B O 1
ATOM 7556 N N . GLY B 1 329 ? 13.719 -35.75 -11.07 1 98.31 329 GLY B N 1
ATOM 7557 C CA . GLY B 1 329 ? 12.945 -34.531 -10.938 1 98.31 329 GLY B CA 1
ATOM 7558 C C . GLY B 1 329 ? 13.391 -33.438 -11.883 1 98.31 329 GLY B C 1
ATOM 7559 O O . GLY B 1 329 ? 14.57 -33.062 -11.898 1 98.31 329 GLY B O 1
ATOM 7560 N N . TYR B 1 330 ? 12.539 -32.969 -12.742 1 98.5 330 TYR B N 1
ATOM 7561 C CA . TYR B 1 330 ? 12.758 -31.781 -13.57 1 98.5 330 TYR B CA 1
ATOM 7562 C C . TYR B 1 330 ? 12.094 -30.547 -12.945 1 98.5 330 TYR B C 1
ATOM 7564 O O . TYR B 1 330 ? 10.898 -30.312 -13.148 1 98.5 330 TYR B O 1
ATOM 7572 N N . ALA B 1 331 ? 12.906 -29.828 -12.25 1 97.56 331 ALA B N 1
ATOM 7573 C CA . ALA B 1 331 ? 12.43 -28.781 -11.344 1 97.56 331 ALA B CA 1
ATOM 7574 C C . ALA B 1 331 ? 12.32 -27.438 -12.055 1 97.56 331 ALA B C 1
ATOM 7576 O O . ALA B 1 331 ? 13.328 -26.812 -12.367 1 97.56 331 ALA B O 1
ATOM 7577 N N . ASN B 1 332 ? 11.102 -27.016 -12.227 1 94.31 332 ASN B N 1
ATOM 7578 C CA . ASN B 1 332 ? 10.812 -25.703 -12.82 1 94.31 332 ASN B CA 1
ATOM 7579 C C . ASN B 1 332 ? 10.461 -24.672 -11.758 1 94.31 332 ASN B C 1
ATOM 7581 O O . ASN B 1 332 ? 9.82 -23.656 -12.055 1 94.31 332 ASN B O 1
ATOM 7585 N N . ASN B 1 333 ? 10.758 -24.953 -10.523 1 83.69 333 ASN B N 1
ATOM 7586 C CA . ASN B 1 333 ? 10.344 -24.078 -9.438 1 83.69 333 ASN B CA 1
ATOM 7587 C C . ASN B 1 333 ? 11.336 -22.922 -9.234 1 83.69 333 ASN B C 1
ATOM 7589 O O . ASN B 1 333 ? 12.547 -23.156 -9.188 1 83.69 333 ASN B O 1
ATOM 7593 N N . GLY B 1 334 ? 10.922 -21.719 -9.062 1 75.31 334 GLY B N 1
ATOM 7594 C CA . GLY B 1 334 ? 11.711 -20.531 -8.82 1 75.31 334 GLY B CA 1
ATOM 7595 C C . GLY B 1 334 ? 12.164 -20.391 -7.375 1 75.31 334 GLY B C 1
ATOM 7596 O O . GLY B 1 334 ? 13.117 -19.672 -7.082 1 75.31 334 GLY B O 1
ATOM 7597 N N . ARG B 1 335 ? 11.523 -21.094 -6.473 1 79.5 335 ARG B N 1
ATOM 7598 C CA . ARG B 1 335 ? 11.828 -21 -5.051 1 79.5 335 ARG B CA 1
ATOM 7599 C C . ARG B 1 335 ? 12.211 -22.375 -4.488 1 79.5 335 ARG B C 1
ATOM 7601 O O . ARG B 1 335 ? 11.664 -23.391 -4.906 1 79.5 335 ARG B O 1
ATOM 7608 N N . THR B 1 336 ? 13.141 -22.422 -3.592 1 89.69 336 THR B N 1
ATOM 7609 C CA . THR B 1 336 ? 13.578 -23.641 -2.936 1 89.69 336 THR B CA 1
ATOM 7610 C C . THR B 1 336 ? 13.391 -23.547 -1.424 1 89.69 336 THR B C 1
ATOM 7612 O O . THR B 1 336 ? 13.531 -22.469 -0.848 1 89.69 336 THR B O 1
ATOM 7615 N N . ASP B 1 337 ? 12.977 -24.625 -0.851 1 92.5 337 ASP B N 1
ATOM 7616 C CA . ASP B 1 337 ? 12.797 -24.688 0.597 1 92.5 337 ASP B CA 1
ATOM 7617 C C . ASP B 1 337 ? 13.086 -26.094 1.118 1 92.5 337 ASP B C 1
ATOM 7619 O O . ASP B 1 337 ? 13.734 -26.906 0.438 1 92.5 337 ASP B O 1
ATOM 7623 N N . ASP B 1 338 ? 12.711 -26.359 2.32 1 93.62 338 ASP B N 1
ATOM 7624 C CA . ASP B 1 338 ? 13.023 -27.625 2.961 1 93.62 338 ASP B CA 1
ATOM 7625 C C . ASP B 1 338 ? 12.383 -28.797 2.207 1 93.62 338 ASP B C 1
ATOM 7627 O O . ASP B 1 338 ? 12.969 -29.875 2.104 1 93.62 338 ASP B O 1
ATOM 7631 N N . VAL B 1 339 ? 11.227 -28.562 1.666 1 95.38 339 VAL B N 1
ATOM 7632 C CA . VAL B 1 339 ? 10.539 -29.609 0.91 1 95.38 339 VAL B CA 1
ATOM 7633 C C . VAL B 1 339 ? 11.281 -29.891 -0.393 1 95.38 339 VAL B C 1
ATOM 7635 O O . VAL B 1 339 ? 11.414 -31.031 -0.807 1 95.38 339 VAL B O 1
ATOM 7638 N N . THR B 1 340 ? 11.766 -28.812 -0.989 1 96.81 340 THR B N 1
ATOM 7639 C CA . THR B 1 340 ? 12.57 -28.969 -2.195 1 96.81 340 THR B CA 1
ATOM 7640 C C . THR B 1 340 ? 13.781 -29.859 -1.922 1 96.81 340 THR B C 1
ATOM 7642 O O . THR B 1 340 ? 14.07 -30.781 -2.691 1 96.81 340 THR B O 1
ATOM 7645 N N . GLU B 1 341 ? 14.422 -29.625 -0.815 1 96.25 341 GLU B N 1
ATOM 7646 C CA . GLU B 1 341 ? 15.617 -30.391 -0.465 1 96.25 341 GLU B CA 1
ATOM 7647 C C . GLU B 1 341 ? 15.273 -31.844 -0.172 1 96.25 341 GLU B C 1
ATOM 7649 O O . GLU B 1 341 ? 16.031 -32.75 -0.531 1 96.25 341 GLU B O 1
ATOM 7654 N N . SER B 1 342 ? 14.203 -31.984 0.458 1 96.5 342 SER B N 1
ATOM 7655 C CA . SER B 1 342 ? 13.75 -33.344 0.756 1 96.5 342 SER B CA 1
ATOM 7656 C C . SER B 1 342 ? 13.453 -34.125 -0.522 1 96.5 342 SER B C 1
ATOM 7658 O O . SER B 1 342 ? 13.844 -35.281 -0.649 1 96.5 342 SER B O 1
ATOM 7660 N N . LEU B 1 343 ? 12.781 -33.469 -1.44 1 97.75 343 LEU B N 1
ATOM 7661 C CA . LEU B 1 343 ? 12.445 -34.094 -2.713 1 97.75 343 LEU B CA 1
ATOM 7662 C C . LEU B 1 343 ? 13.711 -34.375 -3.521 1 97.75 343 LEU B C 1
ATOM 7664 O O . LEU B 1 343 ? 13.844 -35.469 -4.105 1 97.75 343 LEU B O 1
ATOM 7668 N N . ARG B 1 344 ? 14.594 -33.469 -3.566 1 97.38 344 ARG B N 1
ATOM 7669 C CA . ARG B 1 344 ? 15.859 -33.625 -4.277 1 97.38 344 ARG B CA 1
ATOM 7670 C C . ARG B 1 344 ? 16.656 -34.812 -3.725 1 97.38 344 ARG B C 1
ATOM 7672 O O . ARG B 1 344 ? 17.203 -35.594 -4.488 1 97.38 344 ARG B O 1
ATOM 7679 N N . ALA B 1 345 ? 16.656 -34.969 -2.404 1 97.12 345 ALA B N 1
ATOM 7680 C CA . ALA B 1 345 ? 17.391 -36.031 -1.736 1 97.12 345 ALA B CA 1
ATOM 7681 C C . ALA B 1 345 ? 16.781 -37.375 -2.053 1 97.12 345 ALA B C 1
ATOM 7683 O O . ALA B 1 345 ? 17.484 -38.406 -2.086 1 97.12 345 ALA B O 1
ATOM 7684 N N . ALA B 1 346 ? 15.484 -37.406 -2.32 1 97.38 346 ALA B N 1
ATOM 7685 C CA . ALA B 1 346 ? 14.766 -38.656 -2.557 1 97.38 346 ALA B CA 1
ATOM 7686 C C . ALA B 1 346 ? 14.852 -39.062 -4.023 1 97.38 346 ALA B C 1
ATOM 7688 O O . ALA B 1 346 ? 14.594 -40.219 -4.367 1 97.38 346 ALA B O 1
ATOM 7689 N N . ALA B 1 347 ? 15.195 -38.156 -4.918 1 97.69 347 ALA B N 1
ATOM 7690 C CA . ALA B 1 347 ? 15.266 -38.438 -6.355 1 97.69 347 ALA B CA 1
ATOM 7691 C C . ALA B 1 347 ? 16.594 -39.062 -6.73 1 97.69 347 ALA B C 1
ATOM 7693 O O . ALA B 1 347 ? 17.594 -38.875 -6.039 1 97.69 347 ALA B O 1
ATOM 7694 N N . ASP B 1 348 ? 16.641 -39.781 -7.812 1 97.44 348 ASP B N 1
ATOM 7695 C CA . ASP B 1 348 ? 17.875 -40.375 -8.336 1 97.44 348 ASP B CA 1
ATOM 7696 C C . ASP B 1 348 ? 18.594 -39.438 -9.273 1 97.44 348 ASP B C 1
ATOM 7698 O O . ASP B 1 348 ? 19.797 -39.562 -9.508 1 97.44 348 ASP B O 1
ATOM 7702 N N . GLY B 1 349 ? 17.891 -38.531 -9.812 1 97.31 349 GLY B N 1
ATOM 7703 C CA . GLY B 1 349 ? 18.375 -37.406 -10.602 1 97.31 349 GLY B CA 1
ATOM 7704 C C . GLY B 1 349 ? 17.547 -36.125 -10.438 1 97.31 349 GLY B C 1
ATOM 7705 O O . GLY B 1 349 ? 16.328 -36.219 -10.281 1 97.31 349 GLY B O 1
ATOM 7706 N N . TRP B 1 350 ? 18.219 -35.062 -10.414 1 97.56 350 TRP B N 1
ATOM 7707 C CA . TRP B 1 350 ? 17.547 -33.781 -10.219 1 97.56 350 TRP B CA 1
ATOM 7708 C C . TRP B 1 350 ? 18.047 -32.75 -11.242 1 97.56 350 TRP B C 1
ATOM 7710 O O . TRP B 1 350 ? 19.25 -32.531 -11.367 1 97.56 350 TRP B O 1
ATOM 7720 N N . ARG B 1 351 ? 17.109 -32.188 -12.055 1 97.12 351 ARG B N 1
ATOM 7721 C CA . ARG B 1 351 ? 17.422 -31.25 -13.133 1 97.12 351 ARG B CA 1
ATOM 7722 C C . ARG B 1 351 ? 16.688 -29.922 -12.953 1 97.12 351 ARG B C 1
ATOM 7724 O O . ARG B 1 351 ? 15.508 -29.812 -13.25 1 97.12 351 ARG B O 1
ATOM 7731 N N . PRO B 1 352 ? 17.422 -28.891 -12.43 1 94.88 352 PRO B N 1
ATOM 7732 C CA . PRO B 1 352 ? 16.781 -27.578 -12.508 1 94.88 352 PRO B CA 1
ATOM 7733 C C . PRO B 1 352 ? 16.578 -27.094 -13.945 1 94.88 352 PRO B C 1
ATOM 7735 O O . PRO B 1 352 ? 17.531 -27.078 -14.727 1 94.88 352 PRO B O 1
ATOM 7738 N N . ILE B 1 353 ? 15.359 -26.734 -14.297 1 95.62 353 ILE B N 1
ATOM 7739 C CA . ILE B 1 353 ? 15.125 -26.422 -15.703 1 95.62 353 ILE B CA 1
ATOM 7740 C C . ILE B 1 353 ? 14.555 -25.016 -15.828 1 95.62 353 ILE B C 1
ATOM 7742 O O . ILE B 1 353 ? 14.055 -24.625 -16.891 1 95.62 353 ILE B O 1
ATOM 7746 N N . VAL B 1 354 ? 14.492 -24.25 -14.766 1 89.56 354 VAL B N 1
ATOM 7747 C CA . VAL B 1 354 ? 14.023 -22.875 -14.812 1 89.56 354 VAL B CA 1
ATOM 7748 C C . VAL B 1 354 ? 14.82 -22.078 -15.844 1 89.56 354 VAL B C 1
ATOM 7750 O O . VAL B 1 354 ? 16.047 -22.172 -15.891 1 89.56 354 VAL B O 1
ATOM 7753 N N . GLY B 1 355 ? 14.141 -21.344 -16.703 1 83.25 355 GLY B N 1
ATOM 7754 C CA . GLY B 1 355 ? 14.797 -20.484 -17.672 1 83.25 355 GLY B CA 1
ATOM 7755 C C . GLY B 1 355 ? 15.164 -21.219 -18.953 1 83.25 355 GLY B C 1
ATOM 7756 O O . GLY B 1 355 ? 15.5 -20.594 -19.969 1 83.25 355 GLY B O 1
ATOM 7757 N N . MET B 1 356 ? 14.992 -22.578 -18.969 1 90 356 MET B N 1
ATOM 7758 C CA . MET B 1 356 ? 15.305 -23.344 -20.172 1 90 356 MET B CA 1
ATOM 7759 C C . MET B 1 356 ? 14.102 -23.422 -21.094 1 90 356 MET B C 1
ATOM 7761 O O . MET B 1 356 ? 12.969 -23.562 -20.641 1 90 356 MET B O 1
ATOM 7765 N N . GLY B 1 357 ? 14.398 -23.344 -22.359 1 89.88 357 GLY B N 1
ATOM 7766 C CA . GLY B 1 357 ? 13.328 -23.516 -23.328 1 89.88 357 GLY B CA 1
ATOM 7767 C C . GLY B 1 357 ? 12.875 -24.969 -23.453 1 89.88 357 GLY B C 1
ATOM 7768 O O . GLY B 1 357 ? 13.602 -25.891 -23.078 1 89.88 357 GLY B O 1
ATOM 7769 N N . ASP B 1 358 ? 11.773 -25.219 -23.984 1 92.06 358 ASP B N 1
ATOM 7770 C CA . ASP B 1 358 ? 11.164 -26.547 -24.078 1 92.06 358 ASP B CA 1
ATOM 7771 C C . ASP B 1 358 ? 12.008 -27.484 -24.922 1 92.06 358 ASP B C 1
ATOM 7773 O O . ASP B 1 358 ? 12.109 -28.672 -24.641 1 92.06 358 ASP B O 1
ATOM 7777 N N . ALA B 1 359 ? 12.586 -26.891 -25.984 1 90.38 359 ALA B N 1
ATOM 7778 C CA . ALA B 1 359 ? 13.414 -27.719 -26.844 1 90.38 359 ALA B CA 1
ATOM 7779 C C . ALA B 1 359 ? 14.625 -28.266 -26.094 1 90.38 359 ALA B C 1
ATOM 7781 O O . ALA B 1 359 ? 14.953 -29.453 -26.203 1 90.38 359 ALA B O 1
ATOM 7782 N N . ALA B 1 360 ? 15.156 -27.391 -25.359 1 92 360 ALA B N 1
ATOM 7783 C CA . ALA B 1 360 ? 16.328 -27.781 -24.594 1 92 360 ALA B CA 1
ATOM 7784 C C . ALA B 1 360 ? 15.969 -28.812 -23.516 1 92 360 ALA B C 1
ATOM 7786 O O . ALA B 1 360 ? 16.719 -29.766 -23.281 1 92 360 ALA B O 1
ATOM 7787 N N . VAL B 1 361 ? 14.859 -28.656 -22.891 1 95.56 361 VAL B N 1
ATOM 7788 C CA . VAL B 1 361 ? 14.414 -29.578 -21.844 1 95.56 361 VAL B CA 1
ATOM 7789 C C . VAL B 1 361 ? 14.039 -30.922 -22.453 1 95.56 361 VAL B C 1
ATOM 7791 O O . VAL B 1 361 ? 14.32 -31.969 -21.875 1 95.56 361 VAL B O 1
ATOM 7794 N N . ALA B 1 362 ? 13.414 -30.891 -23.594 1 94.25 362 ALA B N 1
ATOM 7795 C CA . ALA B 1 362 ? 13.07 -32.125 -24.281 1 94.25 362 ALA B CA 1
ATOM 7796 C C . ALA B 1 362 ? 14.312 -32.969 -24.594 1 94.25 362 ALA B C 1
ATOM 7798 O O . ALA B 1 362 ? 14.32 -34.188 -24.406 1 94.25 362 ALA B O 1
ATOM 7799 N N . ASP B 1 363 ? 15.328 -32.25 -25.062 1 93.31 363 ASP B N 1
ATOM 7800 C CA . ASP B 1 363 ? 16.578 -32.938 -25.359 1 93.31 363 ASP B CA 1
ATOM 7801 C C . ASP B 1 363 ? 17.203 -33.531 -24.094 1 93.31 363 ASP B C 1
ATOM 7803 O O . ASP B 1 363 ? 17.766 -34.625 -24.125 1 93.31 363 ASP B O 1
ATOM 7807 N N . LEU B 1 364 ? 17.094 -32.781 -23.062 1 95.56 364 LEU B N 1
ATOM 7808 C CA . LEU B 1 364 ? 17.609 -33.219 -21.781 1 95.56 364 LEU B CA 1
ATOM 7809 C C . LEU B 1 364 ? 16.906 -34.5 -21.328 1 95.56 364 LEU B C 1
ATOM 7811 O O . LEU B 1 364 ? 17.547 -35.438 -20.859 1 95.56 364 LEU B O 1
ATOM 7815 N N . ILE B 1 365 ? 15.625 -34.594 -21.453 1 96.25 365 ILE B N 1
ATOM 7816 C CA . ILE B 1 365 ? 14.805 -35.719 -21.047 1 96.25 365 ILE B CA 1
ATOM 7817 C C . ILE B 1 365 ? 15.148 -36.938 -21.891 1 96.25 365 ILE B C 1
ATOM 7819 O O . ILE B 1 365 ? 15.273 -38.062 -21.375 1 96.25 365 ILE B O 1
ATOM 7823 N N . ARG B 1 366 ? 15.422 -36.781 -23.156 1 93.69 366 ARG B N 1
ATOM 7824 C CA . ARG B 1 366 ? 15.805 -37.844 -24.047 1 93.69 366 ARG B CA 1
ATOM 7825 C C . ARG B 1 366 ? 17.188 -38.406 -23.688 1 93.69 366 ARG B C 1
ATOM 7827 O O . ARG B 1 366 ? 17.391 -39.625 -23.672 1 93.69 366 ARG B O 1
ATOM 7834 N N . ARG B 1 367 ? 18.031 -37.469 -23.438 1 94.38 367 ARG B N 1
ATOM 7835 C CA . ARG B 1 367 ? 19.375 -37.844 -23.062 1 94.38 367 ARG B CA 1
ATOM 7836 C C . ARG B 1 367 ? 19.375 -38.656 -21.766 1 94.38 367 ARG B C 1
ATOM 7838 O O . ARG B 1 367 ? 20.188 -39.562 -21.594 1 94.38 367 ARG B O 1
ATOM 7845 N N . ASP B 1 368 ? 18.438 -38.344 -20.875 1 96.06 368 ASP B N 1
ATOM 7846 C CA . ASP B 1 368 ? 18.328 -39.031 -19.594 1 96.06 368 ASP B CA 1
ATOM 7847 C C . ASP B 1 368 ? 17.672 -40.406 -19.766 1 96.06 368 ASP B C 1
ATOM 7849 O O . ASP B 1 368 ? 17.656 -41.219 -18.844 1 96.06 368 ASP B O 1
ATOM 7853 N N . GLY B 1 369 ? 17.094 -40.656 -20.906 1 93.62 369 GLY B N 1
ATOM 7854 C CA . GLY B 1 369 ? 16.469 -41.938 -21.203 1 93.62 369 GLY B CA 1
ATOM 7855 C C . GLY B 1 369 ? 15.188 -42.156 -20.438 1 93.62 369 GLY B C 1
ATOM 7856 O O . GLY B 1 369 ? 14.922 -43.281 -19.984 1 93.62 369 GLY B O 1
ATOM 7857 N N . ILE B 1 370 ? 14.398 -41.188 -20.266 1 95.94 370 ILE B N 1
ATOM 7858 C CA . ILE B 1 370 ? 13.172 -41.312 -19.484 1 95.94 370 ILE B CA 1
ATOM 7859 C C . ILE B 1 370 ? 12.164 -42.156 -20.219 1 95.94 370 ILE B C 1
ATOM 7861 O O . ILE B 1 370 ? 11.898 -41.969 -21.406 1 95.94 370 ILE B O 1
ATOM 7865 N N . ASP B 1 371 ? 11.625 -43.125 -19.516 1 95.31 371 ASP B N 1
ATOM 7866 C CA . ASP B 1 371 ? 10.617 -44.031 -20.078 1 95.31 371 ASP B CA 1
ATOM 7867 C C . ASP B 1 371 ? 9.227 -43.406 -19.984 1 95.31 371 ASP B C 1
ATOM 7869 O O . ASP B 1 371 ? 8.469 -43.406 -20.953 1 95.31 371 ASP B O 1
ATOM 7873 N N . ILE B 1 372 ? 8.883 -42.938 -18.828 1 96.56 372 ILE B N 1
ATOM 7874 C CA . ILE B 1 372 ? 7.59 -42.312 -18.562 1 96.56 372 ILE B CA 1
ATOM 7875 C C . ILE B 1 372 ? 7.805 -40.906 -17.984 1 96.56 372 ILE B C 1
ATOM 7877 O O . ILE B 1 372 ? 8.523 -40.75 -16.984 1 96.56 372 ILE B O 1
ATOM 7881 N N . LEU B 1 373 ? 7.27 -39.906 -18.656 1 97.19 373 LEU B N 1
ATOM 7882 C CA . LEU B 1 373 ? 7.305 -38.531 -18.172 1 97.19 373 LEU B CA 1
ATOM 7883 C C . LEU B 1 373 ? 5.973 -38.125 -17.531 1 97.19 373 LEU B C 1
ATOM 7885 O O . LEU B 1 373 ? 4.914 -38.312 -18.141 1 97.19 373 LEU B O 1
ATOM 7889 N N . VAL B 1 374 ? 6.023 -37.625 -16.297 1 98.69 374 VAL B N 1
ATOM 7890 C CA . VAL B 1 374 ? 4.816 -37.312 -15.531 1 98.69 374 VAL B CA 1
ATOM 7891 C C . VAL B 1 374 ? 4.695 -35.812 -15.305 1 98.69 374 VAL B C 1
ATOM 7893 O O . VAL B 1 374 ? 5.578 -35.188 -14.703 1 98.69 374 VAL B O 1
ATOM 7896 N N . ASP B 1 375 ? 3.654 -35.219 -15.805 1 98.38 375 ASP B N 1
ATOM 7897 C CA . ASP B 1 375 ? 3.295 -33.844 -15.516 1 98.38 375 ASP B CA 1
ATOM 7898 C C . ASP B 1 375 ? 2.598 -33.75 -14.156 1 98.38 375 ASP B C 1
ATOM 7900 O O . ASP B 1 375 ? 1.552 -34.344 -13.938 1 98.38 375 ASP B O 1
ATOM 7904 N N . LEU B 1 376 ? 3.146 -32.906 -13.312 1 98.44 376 LEU B N 1
ATOM 7905 C CA . LEU B 1 376 ? 2.549 -32.75 -11.984 1 98.44 376 LEU B CA 1
ATOM 7906 C C . LEU B 1 376 ? 1.846 -31.406 -11.852 1 98.44 376 LEU B C 1
ATOM 7908 O O . LEU B 1 376 ? 1.555 -30.969 -10.734 1 98.44 376 LEU B O 1
ATOM 7912 N N . SER B 1 377 ? 1.564 -30.688 -12.969 1 97.19 377 SER B N 1
ATOM 7913 C CA . SER B 1 377 ? 1.081 -29.312 -12.852 1 97.19 377 SER B CA 1
ATOM 7914 C C . SER B 1 377 ? -0.283 -29.141 -13.516 1 97.19 377 SER B C 1
ATOM 7916 O O . SER B 1 377 ? -1.135 -28.406 -13.016 1 97.19 377 SER B O 1
ATOM 7918 N N . GLY B 1 378 ? -0.475 -29.828 -14.688 1 96.62 378 GLY B N 1
ATOM 7919 C CA . GLY B 1 378 ? -1.631 -29.469 -15.5 1 96.62 378 GLY B CA 1
ATOM 7920 C C . GLY B 1 378 ? -1.672 -28 -15.875 1 96.62 378 GLY B C 1
ATOM 7921 O O . GLY B 1 378 ? -0.668 -27.453 -16.328 1 96.62 378 GLY B O 1
ATOM 7922 N N . HIS B 1 379 ? -2.768 -27.359 -15.734 1 96.25 379 HIS B N 1
ATOM 7923 C CA . HIS B 1 379 ? -2.912 -25.984 -16.156 1 96.25 379 HIS B CA 1
ATOM 7924 C C . HIS B 1 379 ? -2.66 -25.016 -15 1 96.25 379 HIS B C 1
ATOM 7926 O O . HIS B 1 379 ? -3.109 -23.875 -15.031 1 96.25 379 HIS B O 1
ATOM 7932 N N . THR B 1 380 ? -1.896 -25.453 -13.945 1 95.25 380 THR B N 1
ATOM 7933 C CA . THR B 1 380 ? -1.514 -24.562 -12.852 1 95.25 380 THR B CA 1
ATOM 7934 C C . THR B 1 380 ? -0.268 -23.766 -13.211 1 95.25 380 THR B C 1
ATOM 7936 O O . THR B 1 380 ? 0.241 -23.859 -14.328 1 95.25 380 THR B O 1
ATOM 7939 N N . GLY B 1 381 ? 0.127 -22.984 -12.383 1 92.19 381 GLY B N 1
ATOM 7940 C CA . GLY B 1 381 ? 1.146 -21.984 -12.664 1 92.19 381 GLY B CA 1
ATOM 7941 C C . GLY B 1 381 ? 2.471 -22.578 -13.086 1 92.19 381 GLY B C 1
ATOM 7942 O O . GLY B 1 381 ? 2.898 -23.609 -12.547 1 92.19 381 GLY B O 1
ATOM 7943 N N . ASN B 1 382 ? 3.082 -22 -14.078 1 92.06 382 ASN B N 1
ATOM 7944 C CA . ASN B 1 382 ? 4.414 -22.312 -14.586 1 92.06 382 ASN B CA 1
ATOM 7945 C C . ASN B 1 382 ? 4.488 -23.766 -15.086 1 92.06 382 ASN B C 1
ATOM 7947 O O . ASN B 1 382 ? 5.527 -24.406 -14.945 1 92.06 382 ASN B O 1
ATOM 7951 N N . ASN B 1 383 ? 3.395 -24.234 -15.516 1 94.44 383 ASN B N 1
ATOM 7952 C CA . ASN B 1 383 ? 3.387 -25.578 -16.094 1 94.44 383 ASN B CA 1
ATOM 7953 C C . ASN B 1 383 ? 4.223 -25.641 -17.359 1 94.44 383 ASN B C 1
ATOM 7955 O O . ASN B 1 383 ? 4.594 -24.609 -17.922 1 94.44 383 ASN B O 1
ATOM 7959 N N . ARG B 1 384 ? 4.551 -26.859 -17.797 1 94.81 384 ARG B N 1
ATOM 7960 C CA . ARG B 1 384 ? 5.324 -27.094 -19.016 1 94.81 384 ARG B CA 1
ATOM 7961 C C . ARG B 1 384 ? 4.578 -28.016 -19.969 1 94.81 384 ARG B C 1
ATOM 7963 O O . ARG B 1 384 ? 5.16 -28.953 -20.516 1 94.81 384 ARG B O 1
ATOM 7970 N N . LEU B 1 385 ? 3.297 -27.719 -20.094 1 94.5 385 LEU B N 1
ATOM 7971 C CA . LEU B 1 385 ? 2.488 -28.547 -20.984 1 94.5 385 LEU B CA 1
ATOM 7972 C C . LEU B 1 385 ? 2.984 -28.453 -22.422 1 94.5 385 LEU B C 1
ATOM 7974 O O . LEU B 1 385 ? 2.889 -29.422 -23.172 1 94.5 385 LEU B O 1
ATOM 7978 N N . THR B 1 386 ? 3.572 -27.312 -22.781 1 92.12 386 THR B N 1
ATOM 7979 C CA . THR B 1 386 ? 4.137 -27.172 -24.109 1 92.12 386 THR B CA 1
ATOM 7980 C C . THR B 1 386 ? 5.344 -28.078 -24.297 1 92.12 386 THR B C 1
ATOM 7982 O O . THR B 1 386 ? 5.629 -28.531 -25.406 1 92.12 386 THR B O 1
ATOM 7985 N N . LEU B 1 387 ? 6.012 -28.375 -23.281 1 92.94 387 LEU B N 1
ATOM 7986 C CA . LEU B 1 387 ? 7.074 -29.375 -23.297 1 92.94 387 LEU B CA 1
ATOM 7987 C C . LEU B 1 387 ? 6.516 -30.766 -23.609 1 92.94 387 LEU B C 1
ATOM 7989 O O . LEU B 1 387 ? 7.066 -31.484 -24.422 1 92.94 387 LEU B O 1
ATOM 7993 N N . PHE B 1 388 ? 5.434 -31.125 -23 1 94.25 388 PHE B N 1
ATOM 7994 C CA . PHE B 1 388 ? 4.801 -32.438 -23.188 1 94.25 388 PHE B CA 1
ATOM 7995 C C . PHE B 1 388 ? 4.23 -32.562 -24.594 1 94.25 388 PHE B C 1
ATOM 7997 O O . PHE B 1 388 ? 4.152 -33.656 -25.141 1 94.25 388 PHE B O 1
ATOM 8004 N N . ALA B 1 389 ? 3.857 -31.453 -25.109 1 91.62 389 ALA B N 1
ATOM 8005 C CA . ALA B 1 389 ? 3.365 -31.438 -26.484 1 91.62 389 ALA B CA 1
ATOM 8006 C C . ALA B 1 389 ? 4.441 -31.938 -27.453 1 91.62 389 ALA B C 1
ATOM 8008 O O . ALA B 1 389 ? 4.129 -32.5 -28.516 1 91.62 389 ALA B O 1
ATOM 8009 N N . ARG B 1 390 ? 5.715 -31.797 -27.062 1 89.81 390 ARG B N 1
ATOM 8010 C CA . ARG B 1 390 ? 6.836 -32.219 -27.906 1 89.81 390 ARG B CA 1
ATOM 8011 C C . ARG B 1 390 ? 7.109 -33.719 -27.75 1 89.81 390 ARG B C 1
ATOM 8013 O O . ARG B 1 390 ? 7.934 -34.25 -28.484 1 89.81 390 ARG B O 1
ATOM 8020 N N . ARG B 1 391 ? 6.488 -34.406 -26.812 1 91.31 391 ARG B N 1
ATOM 8021 C CA . ARG B 1 391 ? 6.594 -35.812 -26.531 1 91.31 391 ARG B CA 1
ATOM 8022 C C . ARG B 1 391 ? 8.047 -36.219 -26.328 1 91.31 391 ARG B C 1
ATOM 8024 O O . ARG B 1 391 ? 8.547 -37.125 -27.031 1 91.31 391 ARG B O 1
ATOM 8031 N N . PRO B 1 392 ? 8.656 -35.688 -25.359 1 92.94 392 PRO B N 1
ATOM 8032 C CA . PRO B 1 392 ? 10.062 -36.031 -25.125 1 92.94 392 PRO B CA 1
ATOM 8033 C C . PRO B 1 392 ? 10.242 -37.438 -24.562 1 92.94 392 PRO B C 1
ATOM 8035 O O . PRO B 1 392 ? 11.359 -37.969 -24.516 1 92.94 392 PRO B O 1
ATOM 8038 N N . ALA B 1 393 ? 9.133 -38.094 -24.172 1 94.06 393 ALA B N 1
ATOM 8039 C CA . ALA B 1 393 ? 9.172 -39.469 -23.656 1 94.06 393 ALA B CA 1
ATOM 8040 C C . ALA B 1 393 ? 8.125 -40.344 -24.344 1 94.06 393 ALA B C 1
ATOM 8042 O O . ALA B 1 393 ? 7.094 -39.844 -24.797 1 94.06 393 ALA B O 1
ATOM 8043 N N . PRO B 1 394 ? 8.375 -41.625 -24.344 1 92.44 394 PRO B N 1
ATOM 8044 C CA . PRO B 1 394 ? 7.449 -42.531 -25.031 1 92.44 394 PRO B CA 1
ATOM 8045 C C . PRO B 1 394 ? 6.059 -42.531 -24.391 1 92.44 394 PRO B C 1
ATOM 8047 O O . PRO B 1 394 ? 5.051 -42.625 -25.094 1 92.44 394 PRO B O 1
ATOM 8050 N N . VAL B 1 395 ? 5.988 -42.531 -23.078 1 94.88 395 VAL B N 1
ATOM 8051 C CA . VAL B 1 395 ? 4.719 -42.5 -22.375 1 94.88 395 VAL B CA 1
ATOM 8052 C C . VAL B 1 395 ? 4.648 -41.25 -21.5 1 94.88 395 VAL B C 1
ATOM 8054 O O . VAL B 1 395 ? 5.621 -40.875 -20.844 1 94.88 395 VAL B O 1
ATOM 8057 N N . GLN B 1 396 ? 3.553 -40.531 -21.609 1 96.19 396 GLN B N 1
ATOM 8058 C CA . GLN B 1 396 ? 3.365 -39.312 -20.828 1 96.19 396 GLN B CA 1
ATOM 8059 C C . GLN B 1 396 ? 2.088 -39.406 -20 1 96.19 396 GLN B C 1
ATOM 8061 O O . GLN B 1 396 ? 1.051 -39.844 -20.484 1 96.19 396 GLN B O 1
ATOM 8066 N N . VAL B 1 397 ? 2.207 -39 -18.734 1 98.12 397 VAL B N 1
ATOM 8067 C CA . VAL B 1 397 ? 1.134 -39.156 -17.75 1 98.12 397 VAL B CA 1
ATOM 8068 C C . VAL B 1 397 ? 0.9 -37.844 -17.031 1 98.12 397 VAL B C 1
ATOM 8070 O O . VAL B 1 397 ? 1.852 -37.125 -16.703 1 98.12 397 VAL B O 1
ATOM 8073 N N . SER B 1 398 ? -0.344 -37.406 -16.891 1 98.44 398 SER B N 1
ATOM 8074 C CA . SER B 1 398 ? -0.696 -36.312 -15.992 1 98.44 398 SER B CA 1
ATOM 8075 C C . SER B 1 398 ? -1.166 -36.812 -14.641 1 98.44 398 SER B C 1
ATOM 8077 O O . SER B 1 398 ? -1.968 -37.75 -14.57 1 98.44 398 SER B O 1
ATOM 8079 N N . TRP B 1 399 ? -0.616 -36.188 -13.547 1 98.19 399 TRP B N 1
ATOM 8080 C CA . TRP B 1 399 ? -0.979 -36.625 -12.203 1 98.19 399 TRP B CA 1
ATOM 8081 C C . TRP B 1 399 ? -0.788 -35.531 -11.188 1 98.19 399 TRP B C 1
ATOM 8083 O O . TRP B 1 399 ? 0.085 -34.656 -11.344 1 98.19 399 TRP B O 1
ATOM 8093 N N . LEU B 1 400 ? -1.682 -35.469 -10.172 1 96.06 400 LEU B N 1
ATOM 8094 C CA . LEU B 1 400 ? -1.463 -34.906 -8.852 1 96.06 400 LEU B CA 1
ATOM 8095 C C . LEU B 1 400 ? -1.831 -33.406 -8.828 1 96.06 400 LEU B C 1
ATOM 8097 O O . LEU B 1 400 ? -2.652 -33 -8.016 1 96.06 400 LEU B O 1
ATOM 8101 N N . GLY B 1 401 ? -1.254 -32.531 -9.711 1 95.06 401 GLY B N 1
ATOM 8102 C CA . GLY B 1 401 ? -1.264 -31.109 -9.516 1 95.06 401 GLY B CA 1
ATOM 8103 C C . GLY B 1 401 ? -2.486 -30.422 -10.102 1 95.06 401 GLY B C 1
ATOM 8104 O O . GLY B 1 401 ? -2.672 -29.219 -9.945 1 95.06 401 GLY B O 1
ATOM 8105 N N . TYR B 1 402 ? -3.322 -31.156 -10.805 1 96.12 402 TYR B N 1
ATOM 8106 C CA . TYR B 1 402 ? -4.488 -30.594 -11.484 1 96.12 402 TYR B CA 1
ATOM 8107 C C . TYR B 1 402 ? -5.664 -31.562 -11.43 1 96.12 402 TYR B C 1
ATOM 8109 O O . TYR B 1 402 ? -5.516 -32.719 -11 1 96.12 402 TYR B O 1
ATOM 8117 N N . PHE B 1 403 ? -6.84 -31.156 -11.781 1 96.62 403 PHE B N 1
ATOM 8118 C CA . PHE B 1 403 ? -8.07 -31.906 -11.547 1 96.62 403 PHE B CA 1
ATOM 8119 C C . PHE B 1 403 ? -8.945 -31.906 -12.789 1 96.62 403 PHE B C 1
ATOM 8121 O O . PHE B 1 403 ? -10.172 -31.812 -12.695 1 96.62 403 PHE B O 1
ATOM 8128 N N . GLY B 1 404 ? -8.297 -31.938 -13.898 1 96 404 GLY B N 1
ATOM 8129 C CA . GLY B 1 404 ? -8.961 -31.984 -15.195 1 96 404 GLY B CA 1
ATOM 8130 C C . GLY B 1 404 ? -8.039 -32.406 -16.328 1 96 404 GLY B C 1
ATOM 8131 O O . GLY B 1 404 ? -6.852 -32.656 -16.094 1 96 404 GLY B O 1
ATOM 8132 N N . THR B 1 405 ? -8.633 -32.531 -17.531 1 97.81 405 THR B N 1
ATOM 8133 C CA . THR B 1 405 ? -7.867 -32.938 -18.703 1 97.81 405 THR B CA 1
ATOM 8134 C C . THR B 1 405 ? -6.887 -31.828 -19.109 1 97.81 405 THR B C 1
ATOM 8136 O O . THR B 1 405 ? -7.16 -30.641 -18.922 1 97.81 405 THR B O 1
ATOM 8139 N N . THR B 1 406 ? -5.727 -32.219 -19.562 1 95.94 406 THR B N 1
ATOM 8140 C CA . THR B 1 406 ? -4.785 -31.25 -20.125 1 95.94 406 THR B CA 1
ATOM 8141 C C . THR B 1 406 ? -5.23 -30.797 -21.516 1 95.94 406 THR B C 1
ATOM 8143 O O . THR B 1 406 ? -4.848 -29.719 -21.969 1 95.94 406 THR B O 1
ATOM 8146 N N . GLY B 1 407 ? -5.996 -31.656 -22.156 1 94.88 407 GLY B N 1
ATOM 8147 C CA . GLY B 1 407 ? -6.43 -31.375 -23.516 1 94.88 407 GLY B CA 1
ATOM 8148 C C . GLY B 1 407 ? -5.375 -31.719 -24.547 1 94.88 407 GLY B C 1
ATOM 8149 O O . GLY B 1 407 ? -5.648 -31.688 -25.75 1 94.88 407 GLY B O 1
ATOM 8150 N N . LEU B 1 408 ? -4.207 -32.156 -24.156 1 92.31 408 LEU B N 1
ATOM 8151 C CA . LEU B 1 408 ? -3.088 -32.406 -25.047 1 92.31 408 LEU B CA 1
ATOM 8152 C C . LEU B 1 408 ? -3.201 -33.812 -25.656 1 92.31 408 LEU B C 1
ATOM 8154 O O . LEU B 1 408 ? -3.238 -34.812 -24.938 1 92.31 408 LEU B O 1
ATOM 8158 N N . PRO B 1 409 ? -3.168 -33.875 -26.938 1 89.62 409 PRO B N 1
ATOM 8159 C CA . PRO B 1 409 ? -3.201 -35.219 -27.578 1 89.62 409 PRO B CA 1
ATOM 8160 C C . PRO B 1 409 ? -1.986 -36.062 -27.219 1 89.62 409 PRO B C 1
ATOM 8162 O O . PRO B 1 409 ? -2.086 -37.281 -27.156 1 89.62 409 PRO B O 1
ATOM 8165 N N . ALA B 1 410 ? -0.925 -35.375 -26.938 1 91 410 ALA B N 1
ATOM 8166 C CA . ALA B 1 410 ? 0.321 -36.094 -26.656 1 91 410 ALA B CA 1
ATOM 8167 C C . ALA B 1 410 ? 0.336 -36.625 -25.234 1 91 410 ALA B C 1
ATOM 8169 O O . ALA B 1 410 ? 1.215 -37.406 -24.875 1 91 410 ALA B O 1
ATOM 8170 N N . MET B 1 411 ? -0.604 -36.281 -24.406 1 95.25 411 MET B N 1
ATOM 8171 C CA . MET B 1 411 ? -0.711 -36.812 -23.047 1 95.25 411 MET B CA 1
ATOM 8172 C C . MET B 1 411 ? -1.479 -38.125 -23.031 1 95.25 411 MET B C 1
ATOM 8174 O O . MET B 1 411 ? -2.684 -38.156 -23.281 1 95.25 411 MET B O 1
ATOM 8178 N N . ASP B 1 412 ? -0.829 -39.188 -22.641 1 95.44 412 ASP B N 1
ATOM 8179 C CA . ASP B 1 412 ? -1.391 -40.5 -22.828 1 95.44 412 ASP B CA 1
ATOM 8180 C C . ASP B 1 412 ? -2.359 -40.875 -21.703 1 95.44 412 ASP B C 1
ATOM 8182 O O . ASP B 1 412 ? -3.424 -41.438 -21.953 1 95.44 412 ASP B O 1
ATOM 8186 N N . TRP B 1 413 ? -1.972 -40.625 -20.5 1 97.69 413 TRP B N 1
ATOM 8187 C CA . TRP B 1 413 ? -2.719 -41.094 -19.359 1 97.69 413 TRP B CA 1
ATOM 8188 C C . TRP B 1 413 ? -2.953 -40 -18.344 1 97.69 413 TRP B C 1
ATOM 8190 O O . TRP B 1 413 ? -2.234 -39 -18.328 1 97.69 413 TRP B O 1
ATOM 8200 N N . ILE B 1 414 ? -3.971 -40.156 -17.547 1 98.5 414 ILE B N 1
ATOM 8201 C CA . ILE B 1 414 ? -4.195 -39.375 -16.328 1 98.5 414 ILE B CA 1
ATOM 8202 C C . ILE B 1 414 ? -4.523 -40.281 -15.164 1 98.5 414 ILE B C 1
ATOM 8204 O O . ILE B 1 414 ? -5.238 -41.281 -15.328 1 98.5 414 ILE B O 1
ATOM 8208 N N . ILE B 1 415 ? -3.918 -40.031 -14.031 1 98.62 415 ILE B N 1
ATOM 8209 C CA . ILE B 1 415 ? -4.094 -40.875 -12.852 1 98.62 415 ILE B CA 1
ATOM 8210 C C . ILE B 1 415 ? -5.152 -40.281 -11.938 1 98.62 415 ILE B C 1
ATOM 8212 O O . ILE B 1 415 ? -5.082 -39.094 -11.586 1 98.62 415 ILE B O 1
ATOM 8216 N N . ALA B 1 416 ? -6.129 -41.031 -11.523 1 98.38 416 ALA B N 1
ATOM 8217 C CA . ALA B 1 416 ? -7.238 -40.656 -10.656 1 98.38 416 ALA B CA 1
ATOM 8218 C C . ALA B 1 416 ? -7.605 -41.812 -9.703 1 98.38 416 ALA B C 1
ATOM 8220 O O . ALA B 1 416 ? -6.781 -42.688 -9.422 1 98.38 416 ALA B O 1
ATOM 8221 N N . ASP B 1 417 ? -8.609 -41.75 -8.992 1 97.94 417 ASP B N 1
ATOM 8222 C CA . ASP B 1 417 ? -9.25 -42.844 -8.273 1 97.94 417 ASP B CA 1
ATOM 8223 C C . ASP B 1 417 ? -10.758 -42.875 -8.539 1 97.94 417 ASP B C 1
ATOM 8225 O O . ASP B 1 417 ? -11.266 -42.062 -9.312 1 97.94 417 ASP B O 1
ATOM 8229 N N . ARG B 1 418 ? -11.445 -43.812 -7.988 1 97.31 418 ARG B N 1
ATOM 8230 C CA . ARG B 1 418 ? -12.836 -44.094 -8.344 1 97.31 418 ARG B CA 1
ATOM 8231 C C . ARG B 1 418 ? -13.75 -42.969 -7.824 1 97.31 418 ARG B C 1
ATOM 8233 O O . ARG B 1 418 ? -14.875 -42.812 -8.297 1 97.31 418 ARG B O 1
ATOM 8240 N N . HIS B 1 419 ? -13.297 -42.219 -6.875 1 97.12 419 HIS B N 1
ATOM 8241 C CA . HIS B 1 419 ? -14.148 -41.188 -6.262 1 97.12 419 HIS B CA 1
ATOM 8242 C C . HIS B 1 419 ? -14.062 -39.875 -7.012 1 97.12 419 HIS B C 1
ATOM 8244 O O . HIS B 1 419 ? -15.086 -39.25 -7.27 1 97.12 419 HIS B O 1
ATOM 8250 N N . VAL B 1 420 ? -12.883 -39.438 -7.43 1 97.88 420 VAL B N 1
ATOM 8251 C CA . VAL B 1 420 ? -12.727 -38.156 -8.086 1 97.88 420 VAL B CA 1
ATOM 8252 C C . VAL B 1 420 ? -13.109 -38.281 -9.562 1 97.88 420 VAL B C 1
ATOM 8254 O O . VAL B 1 420 ? -13.477 -37.281 -10.203 1 97.88 420 VAL B O 1
ATOM 8257 N N . LEU B 1 421 ? -12.891 -39.438 -10.117 1 98.06 421 LEU B N 1
ATOM 8258 C CA . LEU B 1 421 ? -13.258 -39.719 -11.5 1 98.06 421 LEU B CA 1
ATOM 8259 C C . LEU B 1 421 ? -14 -41.031 -11.609 1 98.06 421 LEU B C 1
ATOM 8261 O O . LEU B 1 421 ? -13.438 -42.031 -12.07 1 98.06 421 LEU B O 1
ATOM 8265 N N . PRO B 1 422 ? -15.273 -41 -11.32 1 96.62 422 PRO B N 1
ATOM 8266 C CA . PRO B 1 422 ? -16.047 -42.25 -11.398 1 96.62 422 PRO B CA 1
ATOM 8267 C C . PRO B 1 422 ? -16.188 -42.75 -12.828 1 96.62 422 PRO B C 1
ATOM 8269 O O . PRO B 1 422 ? -16.031 -42 -13.781 1 96.62 422 PRO B O 1
ATOM 8272 N N . PRO B 1 423 ? -16.5 -44.094 -12.953 1 95.75 423 PRO B N 1
ATOM 8273 C CA . PRO B 1 423 ? -16.719 -44.625 -14.289 1 95.75 423 PRO B CA 1
ATOM 8274 C C . PRO B 1 423 ? -17.766 -43.844 -15.086 1 95.75 423 PRO B C 1
ATOM 8276 O O . PRO B 1 423 ? -18.781 -43.438 -14.523 1 95.75 423 PRO B O 1
ATOM 8279 N N . GLY B 1 424 ? -17.469 -43.688 -16.375 1 95.56 424 GLY B N 1
ATOM 8280 C CA . GLY B 1 424 ? -18.359 -42.938 -17.234 1 95.56 424 GLY B CA 1
ATOM 8281 C C . GLY B 1 424 ? -17.859 -41.531 -17.547 1 95.56 424 GLY B C 1
ATOM 8282 O O . GLY B 1 424 ? -18.234 -40.969 -18.578 1 95.56 424 GLY B O 1
ATOM 8283 N N . GLU B 1 425 ? -17.078 -41.031 -16.688 1 96.62 425 GLU B N 1
ATOM 8284 C CA . GLU B 1 425 ? -16.641 -39.625 -16.891 1 96.62 425 GLU B CA 1
ATOM 8285 C C . GLU B 1 425 ? -15.367 -39.562 -17.734 1 96.62 425 GLU B C 1
ATOM 8287 O O . GLU B 1 425 ? -14.852 -38.5 -18 1 96.62 425 GLU B O 1
ATOM 8292 N N . GLU B 1 426 ? -14.867 -40.688 -18.234 1 96.75 426 GLU B N 1
ATOM 8293 C CA . GLU B 1 426 ? -13.711 -40.719 -19.125 1 96.75 426 GLU B CA 1
ATOM 8294 C C . GLU B 1 426 ? -13.953 -39.906 -20.391 1 96.75 426 GLU B C 1
ATOM 8296 O O . GLU B 1 426 ? -13.008 -39.375 -20.984 1 96.75 426 GLU B O 1
ATOM 8301 N N . ARG B 1 427 ? -15.203 -39.75 -20.703 1 96.5 427 ARG B N 1
ATOM 8302 C CA . ARG B 1 427 ? -15.578 -39.062 -21.922 1 96.5 427 ARG B CA 1
ATOM 8303 C C . ARG B 1 427 ? -15.172 -37.594 -21.875 1 96.5 427 ARG B C 1
ATOM 8305 O O . ARG B 1 427 ? -15.086 -36.906 -22.906 1 96.5 427 ARG B O 1
ATOM 8312 N N . PHE B 1 428 ? -14.953 -37.062 -20.703 1 97.62 428 PHE B N 1
ATOM 8313 C CA . PHE B 1 428 ? -14.617 -35.656 -20.547 1 97.62 428 PHE B CA 1
ATOM 8314 C C . PHE B 1 428 ? -13.102 -35.469 -20.516 1 97.62 428 PHE B C 1
ATOM 8316 O O . PHE B 1 428 ? -12.617 -34.375 -20.219 1 97.62 428 PHE B O 1
ATOM 8323 N N . PHE B 1 429 ? -12.328 -36.469 -20.781 1 97.94 429 PHE B N 1
ATOM 8324 C CA . PHE B 1 429 ? -10.875 -36.438 -20.766 1 97.94 429 PHE B CA 1
ATOM 8325 C C . PHE B 1 429 ? -10.305 -36.875 -22.109 1 97.94 429 PHE B C 1
ATOM 8327 O O . PHE B 1 429 ? -10.828 -37.812 -22.734 1 97.94 429 PHE B O 1
ATOM 8334 N N . THR B 1 430 ? -9.219 -36.188 -22.547 1 96.81 430 THR B N 1
ATOM 8335 C CA . THR B 1 430 ? -8.523 -36.625 -23.75 1 96.81 430 THR B CA 1
ATOM 8336 C C . THR B 1 430 ? -7.574 -37.781 -23.438 1 96.81 430 THR B C 1
ATOM 8338 O O . THR B 1 430 ? -7.23 -38.562 -24.312 1 96.81 430 THR B O 1
ATOM 8341 N N . GLU B 1 431 ? -7.207 -37.938 -22.219 1 97.06 431 GLU B N 1
ATOM 8342 C CA . GLU B 1 431 ? -6.301 -39 -21.75 1 97.06 431 GLU B CA 1
ATOM 8343 C C . GLU B 1 431 ? -7.055 -40.281 -21.438 1 97.06 431 GLU B C 1
ATOM 8345 O O . GLU B 1 431 ? -8.234 -40.25 -21.078 1 97.06 431 GLU B O 1
ATOM 8350 N N . LYS B 1 432 ? -6.316 -41.375 -21.516 1 97.44 432 LYS B N 1
ATOM 8351 C CA . LYS B 1 432 ? -6.816 -42.562 -20.859 1 97.44 432 LYS B CA 1
ATOM 8352 C C . LYS B 1 432 ? -6.742 -42.438 -19.344 1 97.44 432 LYS B C 1
ATOM 8354 O O . LYS B 1 432 ? -5.785 -41.875 -18.797 1 97.44 432 LYS B O 1
ATOM 8359 N N . VAL B 1 433 ? -7.754 -43 -18.672 1 98.06 433 VAL B N 1
ATOM 8360 C CA . VAL B 1 433 ? -7.848 -42.812 -17.234 1 98.06 433 VAL B CA 1
ATOM 8361 C C . VAL B 1 433 ? -7.344 -44.031 -16.5 1 98.06 433 VAL B C 1
ATOM 8363 O O . VAL B 1 433 ? -7.742 -45.156 -16.828 1 98.06 433 VAL B O 1
ATOM 8366 N N . TRP B 1 434 ? -6.414 -43.906 -15.617 1 98.19 434 TRP B N 1
ATOM 8367 C CA . TRP B 1 434 ? -6.004 -44.938 -14.68 1 98.19 434 TRP B CA 1
ATOM 8368 C C . TRP B 1 434 ? -6.5 -44.656 -13.273 1 98.19 434 TRP B C 1
ATOM 8370 O O . TRP B 1 434 ? -6.191 -43.594 -12.711 1 98.19 434 TRP B O 1
ATOM 8380 N N . ARG B 1 435 ? -7.258 -45.5 -12.672 1 98.31 435 ARG B N 1
ATOM 8381 C CA . ARG B 1 435 ? -7.762 -45.344 -11.312 1 98.31 435 ARG B CA 1
ATOM 8382 C C . ARG B 1 435 ? -6.961 -46.156 -10.312 1 98.31 435 ARG B C 1
ATOM 8384 O O . ARG B 1 435 ? -6.965 -47.406 -10.375 1 98.31 435 ARG B O 1
ATOM 8391 N N . LEU B 1 436 ? -6.297 -45.531 -9.43 1 97.69 436 LEU B N 1
ATOM 8392 C CA . LEU B 1 436 ? -5.625 -46.25 -8.344 1 97.69 436 LEU B CA 1
ATOM 8393 C C . LEU B 1 436 ? -6.641 -46.844 -7.383 1 97.69 436 LEU B C 1
ATOM 8395 O O . LEU B 1 436 ? -7.758 -46.344 -7.246 1 97.69 436 LEU B O 1
ATOM 8399 N N . PRO B 1 437 ? -6.312 -47.875 -6.688 1 94.19 437 PRO B N 1
ATOM 8400 C CA . PRO B 1 437 ? -7.301 -48.656 -5.922 1 94.19 437 PRO B CA 1
ATOM 8401 C C . PRO B 1 437 ? -7.82 -47.875 -4.703 1 94.19 437 PRO B C 1
ATOM 8403 O O . PRO B 1 437 ? -8.992 -48 -4.352 1 94.19 437 PRO B O 1
ATOM 8406 N N . GLU B 1 438 ? -7.051 -47.156 -3.984 1 92.69 438 GLU B N 1
ATOM 8407 C CA . GLU B 1 438 ? -7.5 -46.469 -2.771 1 92.69 438 GLU B CA 1
ATOM 8408 C C . GLU B 1 438 ? -7.664 -44.969 -3.004 1 92.69 438 GLU B C 1
ATOM 8410 O O . GLU B 1 438 ? -8.719 -44.531 -3.457 1 92.69 438 GLU B O 1
ATOM 8415 N N . SER B 1 439 ? -6.664 -44.281 -2.832 1 94.5 439 SER B N 1
ATOM 8416 C CA . SER B 1 439 ? -6.617 -42.844 -3.053 1 94.5 439 SER B CA 1
ATOM 8417 C C . SER B 1 439 ? -5.645 -42.469 -4.172 1 94.5 439 SER B C 1
ATOM 8419 O O . SER B 1 439 ? -4.625 -43.156 -4.352 1 94.5 439 SER B O 1
ATOM 8421 N N . TYR B 1 440 ? -6.055 -41.469 -4.957 1 97.5 440 TYR B N 1
ATOM 8422 C CA . TYR B 1 440 ? -5.141 -41.031 -6.016 1 97.5 440 TYR B CA 1
ATOM 8423 C C . TYR B 1 440 ? -4.039 -40.156 -5.461 1 97.5 440 TYR B C 1
ATOM 8425 O O . TYR B 1 440 ? -3.096 -39.781 -6.18 1 97.5 440 TYR B O 1
ATOM 8433 N N . LEU B 1 441 ? -4.145 -39.719 -4.148 1 98 441 LEU B N 1
ATOM 8434 C CA . LEU B 1 441 ? -3.145 -38.906 -3.475 1 98 441 LEU B CA 1
ATOM 8435 C C . LEU B 1 441 ? -2.602 -39.625 -2.24 1 98 441 LEU B C 1
ATOM 8437 O O . LEU B 1 441 ? -3.283 -40.469 -1.654 1 98 441 LEU B O 1
ATOM 8441 N N . CYS B 1 442 ? -1.425 -39.312 -1.888 1 98.06 442 CYS B N 1
ATOM 8442 C CA . CYS B 1 442 ? -0.764 -39.781 -0.669 1 98.06 442 CYS B CA 1
ATOM 8443 C C . CYS B 1 442 ? -0.234 -38.594 0.137 1 98.06 442 CYS B C 1
ATOM 8445 O O . CYS B 1 442 ? 0.667 -37.875 -0.312 1 98.06 442 CYS B O 1
ATOM 8447 N N . PHE B 1 443 ? -0.758 -38.375 1.301 1 97.94 443 PHE B N 1
ATOM 8448 C CA . PHE B 1 443 ? -0.464 -37.219 2.133 1 97.94 443 PHE B CA 1
ATOM 8449 C C . PHE B 1 443 ? 0.798 -37.469 2.955 1 97.94 443 PHE B C 1
ATOM 8451 O O . PHE B 1 443 ? 0.964 -38.5 3.566 1 97.94 443 PHE B O 1
ATOM 8458 N N . THR B 1 444 ? 1.712 -36.469 2.906 1 97.69 444 THR B N 1
ATOM 8459 C CA . THR B 1 444 ? 2.883 -36.469 3.777 1 97.69 444 THR B CA 1
ATOM 8460 C C . THR B 1 444 ? 2.602 -35.688 5.066 1 97.69 444 THR B C 1
ATOM 8462 O O . THR B 1 444 ? 2.402 -34.469 5.035 1 97.69 444 THR B O 1
ATOM 8465 N N . PRO B 1 445 ? 2.633 -36.438 6.148 1 95.12 445 PRO B N 1
ATOM 8466 C CA . PRO B 1 445 ? 2.408 -35.688 7.402 1 95.12 445 PRO B CA 1
ATOM 8467 C C . PRO B 1 445 ? 3.352 -34.5 7.578 1 95.12 445 PRO B C 1
ATOM 8469 O O . PRO B 1 445 ? 4.539 -34.625 7.258 1 95.12 445 PRO B O 1
ATOM 8472 N N . PRO B 1 446 ? 2.797 -33.406 8.07 1 94.94 446 PRO B N 1
ATOM 8473 C CA . PRO B 1 446 ? 3.619 -32.188 8.242 1 94.94 446 PRO B CA 1
ATOM 8474 C C . PRO B 1 446 ? 4.77 -32.406 9.219 1 94.94 446 PRO B C 1
ATOM 8476 O O . PRO B 1 446 ? 4.637 -33.156 10.18 1 94.94 446 PRO B O 1
ATOM 8479 N N . ALA B 1 447 ? 5.848 -31.641 8.984 1 90.62 447 ALA B N 1
ATOM 8480 C CA . ALA B 1 447 ? 7.023 -31.703 9.844 1 90.62 447 ALA B CA 1
ATOM 8481 C C . ALA B 1 447 ? 6.789 -30.953 11.148 1 90.62 447 ALA B C 1
ATOM 8483 O O . ALA B 1 447 ? 7.453 -31.203 12.148 1 90.62 447 ALA B O 1
ATOM 8484 N N . GLU B 1 448 ? 5.871 -29.969 11.117 1 89.31 448 GLU B N 1
ATOM 8485 C CA . GLU B 1 448 ? 5.555 -29.156 12.289 1 89.31 448 GLU B CA 1
ATOM 8486 C C . GLU B 1 448 ? 4.973 -30.016 13.406 1 89.31 448 GLU B C 1
ATOM 8488 O O . GLU B 1 448 ? 4.031 -30.781 13.188 1 89.31 448 GLU B O 1
ATOM 8493 N N . GLU B 1 449 ? 5.48 -29.891 14.539 1 92.25 449 GLU B N 1
ATOM 8494 C CA . GLU B 1 449 ? 4.992 -30.641 15.688 1 92.25 449 GLU B CA 1
ATOM 8495 C C . GLU B 1 449 ? 3.967 -29.828 16.484 1 92.25 449 GLU B C 1
ATOM 8497 O O . GLU B 1 449 ? 4.281 -29.297 17.547 1 92.25 449 GLU B O 1
ATOM 8502 N N . VAL B 1 450 ? 2.809 -29.766 15.961 1 96.44 450 VAL B N 1
ATOM 8503 C CA . VAL B 1 450 ? 1.709 -29.078 16.625 1 96.44 450 VAL B CA 1
ATOM 8504 C C . VAL B 1 450 ? 0.714 -30.109 17.172 1 96.44 450 VAL B C 1
ATOM 8506 O O . VAL B 1 450 ? 0.209 -30.938 16.422 1 96.44 450 VAL B O 1
ATOM 8509 N N . ALA B 1 451 ? 0.457 -30.047 18.453 1 97.44 451 ALA B N 1
ATOM 8510 C CA . ALA B 1 451 ? -0.439 -31 19.094 1 97.44 451 ALA B CA 1
ATOM 8511 C C . ALA B 1 451 ? -1.896 -30.703 18.75 1 97.44 451 ALA B C 1
ATOM 8513 O O . ALA B 1 451 ? -2.277 -29.547 18.562 1 97.44 451 ALA B O 1
ATOM 8514 N N . VAL B 1 452 ? -2.684 -31.828 18.609 1 97.94 452 VAL B N 1
ATOM 8515 C CA . VAL B 1 452 ? -4.129 -31.672 18.484 1 97.94 452 VAL B CA 1
ATOM 8516 C C . VAL B 1 452 ? -4.719 -31.281 19.844 1 97.94 452 VAL B C 1
ATOM 8518 O O . VAL B 1 452 ? -4.59 -32 20.828 1 97.94 452 VAL B O 1
ATOM 8521 N N . GLY B 1 453 ? -5.285 -30.062 19.906 1 97.06 453 GLY B N 1
ATOM 8522 C CA . GLY B 1 453 ? -5.895 -29.578 21.141 1 97.06 453 GLY B CA 1
ATOM 8523 C C . GLY B 1 453 ? -7.281 -30.156 21.375 1 97.06 453 GLY B C 1
ATOM 8524 O O . GLY B 1 453 ? -7.848 -30.812 20.5 1 97.06 453 GLY B O 1
ATOM 8525 N N . PRO B 1 454 ? -7.773 -29.938 22.625 1 96 454 PRO B N 1
ATOM 8526 C CA . PRO B 1 454 ? -9.156 -30.328 22.891 1 96 454 PRO B CA 1
ATOM 8527 C C . PRO B 1 454 ? -10.172 -29.562 22.047 1 96 454 PRO B C 1
ATOM 8529 O O . PRO B 1 454 ? -9.82 -28.547 21.438 1 96 454 PRO B O 1
ATOM 8532 N N . LEU B 1 455 ? -11.32 -30.172 21.953 1 97.06 455 LEU B N 1
ATOM 8533 C CA . LEU B 1 455 ? -12.391 -29.484 21.25 1 97.06 455 LEU B CA 1
ATOM 8534 C C . LEU B 1 455 ? -12.648 -28.109 21.859 1 97.06 455 LEU B C 1
ATOM 8536 O O . LEU B 1 455 ? -13.039 -28.016 23.031 1 97.06 455 LEU B O 1
ATOM 8540 N N . PRO B 1 456 ? -12.547 -27.016 21.141 1 95.25 456 PRO B N 1
ATOM 8541 C CA . PRO B 1 456 ? -12.656 -25.672 21.703 1 95.25 456 PRO B CA 1
ATOM 8542 C C . PRO B 1 456 ? -14.031 -25.406 22.312 1 95.25 456 PRO B C 1
ATOM 8544 O O . PRO B 1 456 ? -14.141 -24.734 23.344 1 95.25 456 PRO B O 1
ATOM 8547 N N . ALA B 1 457 ? -15.086 -25.906 21.734 1 95.25 457 ALA B N 1
ATOM 8548 C CA . ALA B 1 457 ? -16.453 -25.609 22.156 1 95.25 457 ALA B CA 1
ATOM 8549 C C . ALA B 1 457 ? -16.719 -26.125 23.562 1 95.25 457 ALA B C 1
ATOM 8551 O O . ALA B 1 457 ? -17.625 -25.656 24.25 1 95.25 457 ALA B O 1
ATOM 8552 N N . LEU B 1 458 ? -15.977 -27.047 24 1 93.94 458 LEU B N 1
ATOM 8553 C CA . LEU B 1 458 ? -16.188 -27.625 25.328 1 93.94 458 LEU B CA 1
ATOM 8554 C C . LEU B 1 458 ? -15.641 -26.719 26.422 1 93.94 458 LEU B C 1
ATOM 8556 O O . LEU B 1 458 ? -15.984 -26.859 27.594 1 93.94 458 LEU B O 1
ATOM 8560 N N . SER B 1 459 ? -14.766 -25.781 26.141 1 87.69 459 SER B N 1
ATOM 8561 C CA . SER B 1 459 ? -14.195 -24.859 27.125 1 87.69 459 SER B CA 1
ATOM 8562 C C . SER B 1 459 ? -15.062 -23.625 27.297 1 87.69 459 SER B C 1
ATOM 8564 O O . SER B 1 459 ? -14.609 -22.594 27.797 1 87.69 459 SER B O 1
ATOM 8566 N N . GLY B 1 460 ? -16.484 -23.641 27.062 1 73.31 460 GLY B N 1
ATOM 8567 C CA . GLY B 1 460 ? -17.438 -22.594 27.344 1 73.31 460 GLY B CA 1
ATOM 8568 C C . GLY B 1 460 ? -17.625 -21.625 26.203 1 73.31 460 GLY B C 1
ATOM 8569 O O . GLY B 1 460 ? -18.406 -20.672 26.297 1 73.31 460 GLY B O 1
ATOM 8570 N N . GLY B 1 461 ? -17 -21.875 25.156 1 74.69 461 GLY B N 1
ATOM 8571 C CA . GLY B 1 461 ? -17.172 -20.922 24.062 1 74.69 461 GLY B CA 1
ATOM 8572 C C . GLY B 1 461 ? -18.203 -21.375 23.047 1 74.69 461 GLY B C 1
ATOM 8573 O O . GLY B 1 461 ? -18.797 -22.438 23.172 1 74.69 461 GLY B O 1
ATOM 8574 N N . SER B 1 462 ? -18.641 -20.469 22.188 1 89.5 462 SER B N 1
ATOM 8575 C CA . SER B 1 462 ? -19.516 -20.766 21.047 1 89.5 462 SER B CA 1
ATOM 8576 C C . SER B 1 462 ? -18.812 -21.672 20.047 1 89.5 462 SER B C 1
ATOM 8578 O O . SER B 1 462 ? -17.594 -21.781 20.047 1 89.5 462 SER B O 1
ATOM 8580 N N . VAL B 1 463 ? -19.625 -22.531 19.391 1 96.56 463 VAL B N 1
ATOM 8581 C CA . VAL B 1 463 ? -19.109 -23.391 18.328 1 96.56 463 VAL B CA 1
ATOM 8582 C C . VAL B 1 463 ? -18.453 -22.531 17.234 1 96.56 463 VAL B C 1
ATOM 8584 O O . VAL B 1 463 ? -19.031 -21.547 16.781 1 96.56 463 VAL B O 1
ATOM 8587 N N . THR B 1 464 ? -17.219 -22.859 16.922 1 98.12 464 THR B N 1
ATOM 8588 C CA . THR B 1 464 ? -16.516 -22.188 15.844 1 98.12 464 THR B CA 1
ATOM 8589 C C . THR B 1 464 ? -16.359 -23.109 14.641 1 98.12 464 THR B C 1
ATOM 8591 O O . THR B 1 464 ? -15.664 -24.109 14.703 1 98.12 464 THR B O 1
ATOM 8594 N N . LEU B 1 465 ? -17.047 -22.766 13.617 1 98.62 465 LEU B N 1
ATOM 8595 C CA . LEU B 1 465 ? -16.828 -23.391 12.32 1 98.62 465 LEU B CA 1
ATOM 8596 C C . LEU B 1 465 ? -15.641 -22.75 11.602 1 98.62 465 LEU B C 1
ATOM 8598 O O . LEU B 1 465 ? -15.305 -21.594 11.875 1 98.62 465 LEU B O 1
ATOM 8602 N N . GLY B 1 466 ? -14.977 -23.547 10.797 1 98.5 466 GLY B N 1
ATOM 8603 C CA . GLY B 1 466 ? -13.812 -22.984 10.141 1 98.5 466 GLY B CA 1
ATOM 8604 C C . GLY B 1 466 ? -13.727 -23.344 8.672 1 98.5 466 GLY B C 1
ATOM 8605 O O . GLY B 1 466 ? -14.258 -24.375 8.25 1 98.5 466 GLY B O 1
ATOM 8606 N N . ALA B 1 467 ? -13.086 -22.516 7.867 1 98.38 467 ALA B N 1
ATOM 8607 C CA . ALA B 1 467 ? -12.75 -22.766 6.465 1 98.38 467 ALA B CA 1
ATOM 8608 C C . ALA B 1 467 ? -11.484 -22.016 6.066 1 98.38 467 ALA B C 1
ATOM 8610 O O . ALA B 1 467 ? -11.508 -20.812 5.84 1 98.38 467 ALA B O 1
ATOM 8611 N N . PHE B 1 468 ? -10.406 -22.719 5.941 1 98.19 468 PHE B N 1
ATOM 8612 C CA . PHE B 1 468 ? -9.125 -22.125 5.582 1 98.19 468 PHE B CA 1
ATOM 8613 C C . PHE B 1 468 ? -8.82 -22.328 4.105 1 98.19 468 PHE B C 1
ATOM 8615 O O . PHE B 1 468 ? -7.785 -22.906 3.752 1 98.19 468 PHE B O 1
ATOM 8622 N N . HIS B 1 469 ? -9.711 -21.859 3.24 1 97.19 469 HIS B N 1
ATOM 8623 C CA . HIS B 1 469 ? -9.633 -22.031 1.794 1 97.19 469 HIS B CA 1
ATOM 8624 C C . HIS B 1 469 ? -9.344 -20.703 1.099 1 97.19 469 HIS B C 1
ATOM 8626 O O . HIS B 1 469 ? -9.695 -19.641 1.614 1 97.19 469 HIS B O 1
ATOM 8632 N N . ASN B 1 470 ? -8.688 -20.766 -0.048 1 96.56 470 ASN B N 1
ATOM 8633 C CA . ASN B 1 470 ? -8.516 -19.547 -0.833 1 96.56 470 ASN B CA 1
ATOM 8634 C C . ASN B 1 470 ? -9.859 -18.891 -1.146 1 96.56 470 ASN B C 1
ATOM 8636 O O . ASN B 1 470 ? -10.867 -19.578 -1.312 1 96.56 470 ASN B O 1
ATOM 8640 N N . ARG B 1 471 ? -9.883 -17.609 -1.218 1 97.75 471 ARG B N 1
ATOM 8641 C CA . ARG B 1 471 ? -11.094 -16.812 -1.335 1 97.75 471 ARG B CA 1
ATOM 8642 C C . ARG B 1 471 ? -11.883 -17.188 -2.584 1 97.75 471 ARG B C 1
ATOM 8644 O O . ARG B 1 471 ? -13.117 -17.141 -2.584 1 97.75 471 ARG B O 1
ATOM 8651 N N . ALA B 1 472 ? -11.227 -17.609 -3.652 1 97.75 472 ALA B N 1
ATOM 8652 C CA . ALA B 1 472 ? -11.875 -17.922 -4.926 1 97.75 472 ALA B CA 1
ATOM 8653 C C . ALA B 1 472 ? -12.812 -19.109 -4.785 1 97.75 472 ALA B C 1
ATOM 8655 O O . ALA B 1 472 ? -13.781 -19.25 -5.535 1 97.75 472 ALA B O 1
ATOM 8656 N N . LYS B 1 473 ? -12.539 -19.969 -3.797 1 98.12 473 LYS B N 1
ATOM 8657 C CA . LYS B 1 473 ? -13.359 -21.156 -3.594 1 98.12 473 LYS B CA 1
ATOM 8658 C C . LYS B 1 473 ? -14.672 -20.812 -2.896 1 98.12 473 LYS B C 1
ATOM 8660 O O . LYS B 1 473 ? -15.617 -21.609 -2.916 1 98.12 473 LYS B O 1
ATOM 8665 N N . ILE B 1 474 ? -14.711 -19.703 -2.232 1 98.25 474 ILE B N 1
ATOM 8666 C CA . ILE B 1 474 ? -15.898 -19.281 -1.497 1 98.25 474 ILE B CA 1
ATOM 8667 C C . ILE B 1 474 ? -16.844 -18.531 -2.428 1 98.25 474 ILE B C 1
ATOM 8669 O O . ILE B 1 474 ? -16.953 -17.312 -2.355 1 98.25 474 ILE B O 1
ATOM 8673 N N . THR B 1 475 ? -17.609 -19.25 -3.217 1 97.31 475 THR B N 1
ATOM 8674 C CA . THR B 1 475 ? -18.516 -18.719 -4.238 1 97.31 475 THR B CA 1
ATOM 8675 C C . THR B 1 475 ? -19.812 -18.203 -3.611 1 97.31 475 THR B C 1
ATOM 8677 O O . THR B 1 475 ? -20.031 -18.391 -2.412 1 97.31 475 THR B O 1
ATOM 8680 N N . ARG B 1 476 ? -20.641 -17.547 -4.438 1 96.06 476 ARG B N 1
ATOM 8681 C CA . ARG B 1 476 ? -21.938 -17.047 -3.975 1 96.06 476 ARG B CA 1
ATOM 8682 C C . ARG B 1 476 ? -22.812 -18.188 -3.449 1 96.06 476 ARG B C 1
ATOM 8684 O O . ARG B 1 476 ? -23.406 -18.078 -2.377 1 96.06 476 ARG B O 1
ATOM 8691 N N . PRO B 1 477 ? -22.797 -19.328 -4.129 1 96.94 477 PRO B N 1
ATOM 8692 C CA . PRO B 1 477 ? -23.562 -20.438 -3.568 1 96.94 477 PRO B CA 1
ATOM 8693 C C . PRO B 1 477 ? -22.969 -20.969 -2.26 1 96.94 477 PRO B C 1
ATOM 8695 O O . PRO B 1 477 ? -23.703 -21.406 -1.377 1 96.94 477 PRO B O 1
ATOM 8698 N N . THR B 1 478 ? -21.656 -20.953 -2.119 1 98.25 478 THR B N 1
ATOM 8699 C CA . THR B 1 478 ? -21.031 -21.344 -0.864 1 98.25 478 THR B CA 1
ATOM 8700 C C . THR B 1 478 ? -21.469 -20.438 0.275 1 98.25 478 THR B C 1
ATOM 8702 O O . THR B 1 478 ? -21.812 -20.906 1.359 1 98.25 478 THR B O 1
ATOM 8705 N N . VAL B 1 479 ? -21.484 -19.109 0.008 1 98.5 479 VAL B N 1
ATOM 8706 C CA . VAL B 1 479 ? -21.906 -18.141 1.012 1 98.5 479 VAL B CA 1
ATOM 8707 C C . VAL B 1 479 ? -23.359 -18.406 1.419 1 98.5 479 VAL B C 1
ATOM 8709 O O . VAL B 1 479 ? -23.688 -18.406 2.607 1 98.5 479 VAL B O 1
ATOM 8712 N N . ALA B 1 480 ? -24.203 -18.641 0.434 1 98.38 480 ALA B N 1
ATOM 8713 C CA . ALA B 1 480 ? -25.609 -18.922 0.708 1 98.38 480 ALA B CA 1
ATOM 8714 C C . ALA B 1 480 ? -25.75 -20.172 1.572 1 98.38 480 ALA B C 1
ATOM 8716 O O . ALA B 1 480 ? -26.516 -20.188 2.529 1 98.38 480 ALA B O 1
ATOM 8717 N N . LEU B 1 481 ? -25.016 -21.219 1.252 1 98.62 481 LEU B N 1
ATOM 8718 C CA . LEU B 1 481 ? -25.062 -22.469 1.986 1 98.62 481 LEU B CA 1
ATOM 8719 C C . LEU B 1 481 ? -24.547 -22.297 3.412 1 98.62 481 LEU B C 1
ATOM 8721 O O . LEU B 1 481 ? -25.172 -22.766 4.363 1 98.62 481 LEU B O 1
ATOM 8725 N N . TRP B 1 482 ? -23.422 -21.672 3.586 1 98.81 482 TRP B N 1
ATOM 8726 C CA . TRP B 1 482 ? -22.828 -21.469 4.906 1 98.81 482 TRP B CA 1
ATOM 8727 C C . TRP B 1 482 ? -23.703 -20.531 5.75 1 98.81 482 TRP B C 1
ATOM 8729 O O . TRP B 1 482 ? -23.766 -20.672 6.973 1 98.81 482 TRP B O 1
ATOM 8739 N N . ALA B 1 483 ? -24.375 -19.562 5.051 1 98.75 483 ALA B N 1
ATOM 8740 C CA . ALA B 1 483 ? -25.328 -18.734 5.766 1 98.75 483 ALA B CA 1
ATOM 8741 C C . ALA B 1 483 ? -26.484 -19.578 6.316 1 98.75 483 ALA B C 1
ATOM 8743 O O . ALA B 1 483 ? -26.969 -19.312 7.422 1 98.75 483 ALA B O 1
ATOM 8744 N N . GLN B 1 484 ? -26.938 -20.547 5.582 1 98.69 484 GLN B N 1
ATOM 8745 C CA . GLN B 1 484 ? -27.969 -21.453 6.062 1 98.69 484 GLN B CA 1
ATOM 8746 C C . GLN B 1 484 ? -27.484 -22.25 7.273 1 98.69 484 GLN B C 1
ATOM 8748 O O . GLN B 1 484 ? -28.234 -22.453 8.234 1 98.69 484 GLN B O 1
ATOM 8753 N N . VAL B 1 485 ? -26.281 -22.688 7.23 1 98.81 485 VAL B N 1
ATOM 8754 C CA . VAL B 1 485 ? -25.688 -23.391 8.352 1 98.81 485 VAL B CA 1
ATOM 8755 C C . VAL B 1 485 ? -25.688 -22.5 9.594 1 98.81 485 VAL B C 1
ATOM 8757 O O . VAL B 1 485 ? -26.109 -22.938 10.672 1 98.81 485 VAL B O 1
ATOM 8760 N N . LEU B 1 486 ? -25.25 -21.266 9.43 1 98.44 486 LEU B N 1
ATOM 8761 C CA . LEU B 1 486 ? -25.141 -20.344 10.547 1 98.44 486 LEU B CA 1
ATOM 8762 C C . LEU B 1 486 ? -26.531 -19.969 11.078 1 98.44 486 LEU B C 1
ATOM 8764 O O . LEU B 1 486 ? -26.688 -19.703 12.266 1 98.44 486 LEU B O 1
ATOM 8768 N N . THR B 1 487 ? -27.5 -19.938 10.164 1 98.12 487 THR B N 1
ATOM 8769 C CA . THR B 1 487 ? -28.875 -19.688 10.578 1 98.12 487 THR B CA 1
ATOM 8770 C C . THR B 1 487 ? -29.406 -20.844 11.422 1 98.12 487 THR B C 1
ATOM 8772 O O . THR B 1 487 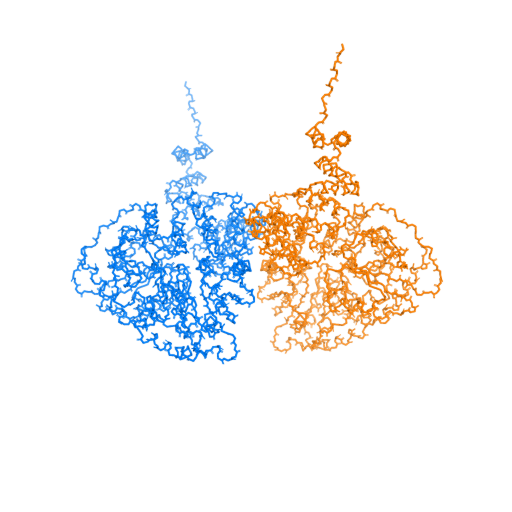? -30.109 -20.625 12.414 1 98.12 487 THR B O 1
ATOM 8775 N N . ALA B 1 488 ? -29.062 -22.047 11.055 1 97.81 488 ALA B N 1
ATOM 8776 C CA . ALA B 1 488 ? -29.484 -23.25 11.781 1 97.81 488 ALA B CA 1
ATOM 8777 C C . ALA B 1 488 ? -28.766 -23.344 13.125 1 97.81 488 ALA B C 1
ATOM 8779 O O . ALA B 1 488 ? -29.25 -24.016 14.039 1 97.81 488 ALA B O 1
ATOM 8780 N N . LEU B 1 489 ? -27.656 -22.625 13.219 1 97.25 489 LEU B N 1
ATOM 8781 C CA . LEU B 1 489 ? -26.828 -22.625 14.422 1 97.25 489 LEU B CA 1
ATOM 8782 C C . LEU B 1 489 ? -26.594 -21.203 14.922 1 97.25 489 LEU B C 1
ATOM 8784 O O . LEU B 1 489 ? -25.484 -20.688 14.797 1 97.25 489 LEU B O 1
ATOM 8788 N N . PRO B 1 490 ? -27.469 -20.609 15.625 1 94.88 490 PRO B N 1
ATOM 8789 C CA . PRO B 1 490 ? -27.438 -19.172 15.93 1 94.88 490 PRO B CA 1
ATOM 8790 C C . PRO B 1 490 ? -26.25 -18.781 16.812 1 94.88 490 PRO B C 1
ATOM 8792 O O . PRO B 1 490 ? -25.828 -17.625 16.828 1 94.88 490 PRO B O 1
ATOM 8795 N N . GLN B 1 491 ? -25.672 -19.703 17.484 1 92.75 491 GLN B N 1
ATOM 8796 C CA . GLN B 1 491 ? -24.578 -19.359 18.391 1 92.75 491 GLN B CA 1
ATOM 8797 C C . GLN B 1 491 ? -23.219 -19.625 17.734 1 92.75 491 GLN B C 1
ATOM 8799 O O . GLN B 1 491 ? -22.172 -19.266 18.297 1 92.75 491 GLN B O 1
ATOM 8804 N N . ALA B 1 492 ? -23.234 -20.234 16.562 1 97.31 492 ALA B N 1
ATOM 8805 C CA . ALA B 1 492 ? -21.984 -20.594 15.914 1 97.31 492 ALA B CA 1
ATOM 8806 C C . ALA B 1 492 ? -21.328 -19.391 15.242 1 97.31 492 ALA B C 1
ATOM 8808 O O . ALA B 1 492 ? -22.016 -18.438 14.891 1 97.31 492 ALA B O 1
ATOM 8809 N N . ARG B 1 493 ? -20.062 -19.391 15.141 1 97.69 493 ARG B N 1
ATOM 8810 C CA . ARG B 1 493 ? -19.25 -18.422 14.398 1 97.69 493 ARG B CA 1
ATOM 8811 C C . ARG B 1 493 ? -18.453 -19.109 13.297 1 97.69 493 ARG B C 1
ATOM 8813 O O . ARG B 1 493 ? -18.281 -20.328 13.328 1 97.69 493 ARG B O 1
ATOM 8820 N N . LEU B 1 494 ? -18 -18.297 12.359 1 98.62 494 LEU B N 1
ATOM 8821 C CA . LEU B 1 494 ? -17.234 -18.828 11.234 1 98.62 494 LEU B CA 1
ATOM 8822 C C . LEU B 1 494 ? -15.883 -18.141 11.133 1 98.62 494 LEU B C 1
ATOM 8824 O O . LEU B 1 494 ? -15.805 -16.922 11.023 1 98.62 494 LEU B O 1
ATOM 8828 N N . LEU B 1 495 ? -14.836 -18.938 11.273 1 98.5 495 LEU B N 1
ATOM 8829 C CA . LEU B 1 495 ? -13.469 -18.469 11.125 1 98.5 495 LEU B CA 1
ATOM 8830 C C . LEU B 1 495 ? -12.93 -18.797 9.734 1 98.5 495 LEU B C 1
ATOM 8832 O O . LEU B 1 495 ? -12.867 -19.969 9.359 1 98.5 495 LEU B O 1
ATOM 8836 N N . LEU B 1 496 ? -12.602 -17.766 8.969 1 98.62 496 LEU B N 1
ATOM 8837 C CA . LEU B 1 496 ? -12.047 -17.922 7.629 1 98.62 496 LEU B CA 1
ATOM 8838 C C . LEU B 1 496 ? -10.586 -17.484 7.602 1 98.62 496 LEU B C 1
ATOM 8840 O O . LEU B 1 496 ? -10.219 -16.484 8.234 1 98.62 496 LEU B O 1
ATOM 8844 N N . LYS B 1 497 ? -9.758 -18.25 6.902 1 97.75 497 LYS B N 1
ATOM 8845 C CA . LYS B 1 497 ? -8.344 -17.906 6.852 1 97.75 497 LYS B CA 1
ATOM 8846 C C . LYS B 1 497 ? -7.762 -18.188 5.465 1 97.75 497 LYS B C 1
ATOM 8848 O O . LYS B 1 497 ? -7.93 -19.281 4.918 1 97.75 497 LYS B O 1
ATOM 8853 N N . SER B 1 498 ? -7.207 -17.219 4.855 1 97.25 498 SER B N 1
ATOM 8854 C CA . SER B 1 498 ? -6.5 -17.266 3.582 1 97.25 498 SER B CA 1
ATOM 8855 C C . SER B 1 498 ? -5.68 -16 3.352 1 97.25 498 SER B C 1
ATOM 8857 O O . SER B 1 498 ? -5.922 -14.977 3.99 1 97.25 498 SER B O 1
ATOM 8859 N N . ARG B 1 499 ? -4.688 -16.078 2.496 1 96.56 499 ARG B N 1
ATOM 8860 C CA . ARG B 1 499 ? -3.814 -14.93 2.27 1 96.56 499 ARG B CA 1
ATOM 8861 C C . ARG B 1 499 ? -4.613 -13.719 1.79 1 96.56 499 ARG B C 1
ATOM 8863 O O . ARG B 1 499 ? -4.297 -12.586 2.141 1 96.56 499 ARG B O 1
ATOM 8870 N N . GLU B 1 500 ? -5.727 -13.945 1.02 1 98 500 GLU B N 1
ATOM 8871 C CA . GLU B 1 500 ? -6.508 -12.875 0.415 1 98 500 GLU B CA 1
ATOM 8872 C C . GLU B 1 500 ? -7.184 -12.016 1.48 1 98 500 GLU B C 1
ATOM 8874 O O . GLU B 1 500 ? -7.473 -10.844 1.247 1 98 500 GLU B O 1
ATOM 8879 N N . PHE B 1 501 ? -7.379 -12.562 2.674 1 98.25 501 PHE B N 1
ATOM 8880 C CA . PHE B 1 501 ? -8.094 -11.859 3.73 1 98.25 501 PHE B CA 1
ATOM 8881 C C . PHE B 1 501 ? -7.184 -10.859 4.434 1 98.25 501 PHE B C 1
ATOM 8883 O O . PHE B 1 501 ? -7.609 -10.164 5.355 1 98.25 501 PHE B O 1
ATOM 8890 N N . ALA B 1 502 ? -5.945 -10.766 3.941 1 97.56 502 ALA B N 1
ATOM 8891 C CA . ALA B 1 502 ? -5.102 -9.648 4.363 1 97.56 502 ALA B CA 1
ATOM 8892 C C . ALA B 1 502 ? -5.641 -8.328 3.834 1 97.56 502 ALA B C 1
ATOM 8894 O O . ALA B 1 502 ? -5.395 -7.27 4.422 1 97.56 502 ALA B O 1
ATOM 8895 N N . ASP B 1 503 ? -6.379 -8.328 2.773 1 97.81 503 ASP B N 1
ATOM 8896 C CA . ASP B 1 503 ? -6.93 -7.148 2.117 1 97.81 503 ASP B CA 1
ATOM 8897 C C . ASP B 1 503 ? -8.266 -6.75 2.734 1 97.81 503 ASP B C 1
ATOM 8899 O O . ASP B 1 503 ? -9.211 -7.547 2.76 1 97.81 503 ASP B O 1
ATOM 8903 N N . TYR B 1 504 ? -8.43 -5.531 3.111 1 96.88 504 TYR B N 1
ATOM 8904 C CA . TYR B 1 504 ? -9.625 -5.039 3.781 1 96.88 504 TYR B CA 1
ATOM 8905 C C . TYR B 1 504 ? -10.836 -5.129 2.867 1 96.88 504 TYR B C 1
ATOM 8907 O O . TYR B 1 504 ? -11.922 -5.527 3.299 1 96.88 504 TYR B O 1
ATOM 8915 N N . GLY B 1 505 ? -10.664 -4.695 1.627 1 96.06 505 GLY B N 1
ATOM 8916 C CA . GLY B 1 505 ? -11.773 -4.719 0.685 1 96.06 505 GLY B CA 1
ATOM 8917 C C . GLY B 1 505 ? -12.328 -6.113 0.455 1 96.06 505 GLY B C 1
ATOM 8918 O O . GLY B 1 505 ? -13.547 -6.289 0.338 1 96.06 505 GLY B O 1
ATOM 8919 N N . VAL B 1 506 ? -11.484 -7.086 0.459 1 97.69 506 VAL B N 1
ATOM 8920 C CA . VAL B 1 506 ? -11.898 -8.477 0.263 1 97.69 506 VAL B CA 1
ATOM 8921 C C . VAL B 1 506 ? -12.719 -8.938 1.458 1 97.69 506 VAL B C 1
ATOM 8923 O O . VAL B 1 506 ? -13.789 -9.539 1.289 1 97.69 506 VAL B O 1
ATOM 8926 N N . ARG B 1 507 ? -12.25 -8.648 2.664 1 97.88 507 ARG B N 1
ATOM 8927 C CA . ARG B 1 507 ? -12.984 -9.016 3.871 1 97.88 507 ARG B CA 1
ATOM 8928 C C . ARG B 1 507 ? -14.359 -8.359 3.9 1 97.88 507 ARG B C 1
ATOM 8930 O O . ARG B 1 507 ? -15.359 -9.016 4.168 1 97.88 507 ARG B O 1
ATOM 8937 N N . GLN B 1 508 ? -14.367 -7.074 3.586 1 95.56 508 GLN B N 1
ATOM 8938 C CA . GLN B 1 508 ? -15.609 -6.32 3.689 1 95.56 508 GLN B CA 1
ATOM 8939 C C . GLN B 1 508 ? -16.641 -6.824 2.689 1 95.56 508 GLN B C 1
ATOM 8941 O O . GLN B 1 508 ? -17.828 -6.945 3.016 1 95.56 508 GLN B O 1
ATOM 8946 N N . ARG B 1 509 ? -16.266 -7.109 1.521 1 94.88 509 ARG B N 1
ATOM 8947 C CA . ARG B 1 509 ? -17.188 -7.605 0.508 1 94.88 509 ARG B CA 1
ATOM 8948 C C . ARG B 1 509 ? -17.797 -8.945 0.929 1 94.88 509 ARG B C 1
ATOM 8950 O O . ARG B 1 509 ? -18.984 -9.188 0.704 1 94.88 509 ARG B O 1
ATOM 8957 N N . LEU B 1 510 ? -16.938 -9.781 1.467 1 97.31 510 LEU B N 1
ATOM 8958 C CA . LEU B 1 510 ? -17.453 -11.07 1.915 1 97.31 510 LEU B CA 1
ATOM 8959 C C . LEU B 1 510 ? -18.422 -10.883 3.082 1 97.31 510 LEU B C 1
ATOM 8961 O O . LEU B 1 510 ? -19.453 -11.562 3.156 1 97.31 510 LEU B O 1
ATOM 8965 N N . ARG B 1 511 ? -18.156 -9.984 4.039 1 96.81 511 ARG B N 1
ATOM 8966 C CA . ARG B 1 511 ? -19.078 -9.656 5.117 1 96.81 511 ARG B CA 1
ATOM 8967 C C . ARG B 1 511 ? -20.422 -9.188 4.566 1 96.81 511 ARG B C 1
ATOM 8969 O O . ARG B 1 511 ? -21.484 -9.586 5.066 1 96.81 511 ARG B O 1
ATOM 8976 N N . ASP B 1 512 ? -20.328 -8.367 3.52 1 94 512 ASP B N 1
ATOM 8977 C CA . ASP B 1 512 ? -21.547 -7.852 2.9 1 94 512 ASP B CA 1
ATOM 8978 C C . ASP B 1 512 ? -22.375 -8.984 2.295 1 94 512 ASP B C 1
ATOM 8980 O O . ASP B 1 512 ? -23.594 -8.961 2.355 1 94 512 ASP B O 1
ATOM 8984 N N . GLN B 1 513 ? -21.734 -9.93 1.727 1 95.94 513 GLN B N 1
ATOM 8985 C CA . GLN B 1 513 ? -22.438 -11.062 1.127 1 95.94 513 GLN B CA 1
ATOM 8986 C C . GLN B 1 513 ? -23.172 -11.875 2.186 1 95.94 513 GLN B C 1
ATOM 8988 O O . GLN B 1 513 ? -24.312 -12.281 1.98 1 95.94 513 GLN B O 1
ATOM 8993 N N . PHE B 1 514 ? -22.531 -12.117 3.303 1 98.12 514 PHE B N 1
ATOM 8994 C CA . PHE B 1 514 ? -23.172 -12.844 4.387 1 98.12 514 PHE B CA 1
ATOM 8995 C C . PHE B 1 514 ? -24.312 -12.023 4.984 1 98.12 514 PHE B C 1
ATOM 8997 O O . PHE B 1 514 ? -25.359 -12.57 5.336 1 98.12 514 PHE B O 1
ATOM 9004 N N . ALA B 1 515 ? -24.062 -10.703 5.074 1 95.69 515 ALA B N 1
ATOM 9005 C CA . ALA B 1 515 ? -25.094 -9.812 5.621 1 95.69 515 ALA B CA 1
ATOM 9006 C C . ALA B 1 515 ? -26.359 -9.859 4.777 1 95.69 515 ALA B C 1
ATOM 9008 O O . ALA B 1 515 ? -27.469 -9.75 5.305 1 95.69 515 ALA B O 1
ATOM 9009 N N . ALA B 1 516 ? -26.219 -9.984 3.502 1 93.69 516 ALA B N 1
ATOM 9010 C CA . ALA B 1 516 ? -27.344 -10.07 2.584 1 93.69 516 ALA B CA 1
ATOM 9011 C C . ALA B 1 516 ? -28.203 -11.297 2.893 1 93.69 516 ALA B C 1
ATOM 9013 O O . ALA B 1 516 ? -29.391 -11.336 2.531 1 93.69 516 ALA B O 1
ATOM 9014 N N . HIS B 1 517 ? -27.578 -12.266 3.617 1 97.25 517 HIS B N 1
ATOM 9015 C CA . HIS B 1 517 ? -28.312 -13.461 4.02 1 97.25 517 HIS B CA 1
ATOM 9016 C C . HIS B 1 517 ? -28.688 -13.406 5.496 1 97.25 517 HIS B C 1
ATOM 9018 O O . HIS B 1 517 ? -29.031 -14.43 6.086 1 97.25 517 HIS B O 1
ATOM 9024 N N . GLY B 1 518 ? -28.5 -12.305 6.125 1 96.25 518 GLY B N 1
ATOM 9025 C CA . GLY B 1 518 ? -28.969 -12.086 7.484 1 96.25 518 GLY B CA 1
ATOM 9026 C C . GLY B 1 518 ? -27.938 -12.461 8.531 1 96.25 518 GLY B C 1
ATOM 9027 O O . GLY B 1 518 ? -28.25 -12.586 9.711 1 96.25 518 GLY B O 1
ATOM 9028 N N . ILE B 1 519 ? -26.703 -12.656 8.148 1 98.12 519 ILE B N 1
ATOM 9029 C CA . ILE B 1 519 ? -25.672 -13.047 9.109 1 98.12 519 ILE B CA 1
ATOM 9030 C C . ILE B 1 519 ? -24.922 -11.805 9.586 1 98.12 519 ILE B C 1
ATOM 9032 O O . ILE B 1 519 ? -24.359 -11.062 8.781 1 98.12 519 ILE B O 1
ATOM 9036 N N . ALA B 1 520 ? -24.859 -11.594 10.875 1 96.44 520 ALA B N 1
ATOM 9037 C CA . ALA B 1 520 ? -24.203 -10.43 11.469 1 96.44 520 ALA B CA 1
ATOM 9038 C C . ALA B 1 520 ? -22.688 -10.5 11.297 1 96.44 520 ALA B C 1
ATOM 9040 O O . ALA B 1 520 ? -22.094 -11.578 11.383 1 96.44 520 ALA B O 1
ATOM 9041 N N . PRO B 1 521 ? -22.062 -9.352 11.102 1 94.62 521 PRO B N 1
ATOM 9042 C CA . PRO B 1 521 ? -20.609 -9.328 10.844 1 94.62 521 PRO B CA 1
ATOM 9043 C C . PRO B 1 521 ? -19.797 -9.867 12.016 1 94.62 521 PRO B C 1
ATOM 9045 O O . PRO B 1 521 ? -18.719 -10.43 11.812 1 94.62 521 PRO B O 1
ATOM 9048 N N . ASN B 1 522 ? -20.281 -9.742 13.164 1 94.81 522 ASN B N 1
ATOM 9049 C CA . ASN B 1 522 ? -19.516 -10.172 14.336 1 94.81 522 ASN B CA 1
ATOM 9050 C C . ASN B 1 522 ? -19.453 -11.695 14.43 1 94.81 522 ASN B C 1
ATOM 9052 O O . ASN B 1 522 ? -18.672 -12.242 15.211 1 94.81 522 ASN B O 1
ATOM 9056 N N . ARG B 1 523 ? -20.188 -12.469 13.609 1 97.56 523 ARG B N 1
ATOM 9057 C CA . ARG B 1 523 ? -20.172 -13.922 13.586 1 97.56 523 ARG B CA 1
ATOM 9058 C C . ARG B 1 523 ? -19.109 -14.438 12.609 1 97.56 523 ARG B C 1
ATOM 9060 O O . ARG B 1 523 ? -18.891 -15.648 12.516 1 97.56 523 ARG B O 1
ATOM 9067 N N . LEU B 1 524 ? -18.484 -13.453 11.906 1 98.19 524 LEU B N 1
ATOM 9068 C CA . LEU B 1 524 ? -17.453 -13.812 10.945 1 98.19 524 LEU B CA 1
ATOM 9069 C C . LEU B 1 524 ? -16.094 -13.273 11.398 1 98.19 524 LEU B C 1
ATOM 9071 O O . LEU B 1 524 ? -15.969 -12.102 11.742 1 98.19 524 LEU B O 1
ATOM 9075 N N . ARG B 1 525 ? -15.141 -14.117 11.445 1 97.94 525 ARG B N 1
ATOM 9076 C CA . ARG B 1 525 ? -13.75 -13.719 11.648 1 97.94 525 ARG B CA 1
ATOM 9077 C C . ARG B 1 525 ? -12.891 -14.125 10.461 1 97.94 525 ARG B C 1
ATOM 9079 O O . ARG B 1 525 ? -12.977 -15.258 9.977 1 97.94 525 ARG B O 1
ATOM 9086 N N . MET B 1 526 ? -12.141 -13.227 9.891 1 98.38 526 MET B N 1
ATOM 9087 C CA . MET B 1 526 ? -11.289 -13.484 8.734 1 98.38 526 MET B CA 1
ATOM 9088 C C . MET B 1 526 ? -9.844 -13.125 9.031 1 98.38 526 MET B C 1
ATOM 9090 O O . MET B 1 526 ? -9.562 -12.031 9.539 1 98.38 526 MET B O 1
ATOM 9094 N N . GLU B 1 527 ? -8.914 -14 8.75 1 98.19 527 GLU B N 1
ATOM 9095 C CA . GLU B 1 527 ? -7.5 -13.812 9.047 1 98.19 527 GLU B CA 1
ATOM 9096 C C . GLU B 1 527 ? -6.633 -14.086 7.824 1 98.19 527 GLU B C 1
ATOM 9098 O O . GLU B 1 527 ? -6.961 -14.945 7.008 1 98.19 527 GLU B O 1
ATOM 9103 N N . GLY B 1 528 ? -5.547 -13.359 7.688 1 97.12 528 GLY B N 1
ATOM 9104 C CA . GLY B 1 528 ? -4.586 -13.547 6.609 1 97.12 528 GLY B CA 1
ATOM 9105 C C . GLY B 1 528 ? -3.633 -14.703 6.855 1 97.12 528 GLY B C 1
ATOM 9106 O O . GLY B 1 528 ? -3.855 -15.516 7.75 1 97.12 528 GLY B O 1
ATOM 9107 N N . LYS B 1 529 ? -2.654 -14.812 6.055 1 95.12 529 LYS B N 1
ATOM 9108 C CA . LYS B 1 529 ? -1.679 -15.898 6.133 1 95.12 529 LYS B CA 1
ATOM 9109 C C . LYS B 1 529 ? -0.823 -15.773 7.391 1 95.12 529 LYS B C 1
ATOM 9111 O O . LYS B 1 529 ? -0.643 -14.68 7.922 1 95.12 529 LYS B O 1
ATOM 9116 N N . THR B 1 530 ? -0.373 -16.812 7.949 1 94.62 530 THR B N 1
ATOM 9117 C CA . THR B 1 530 ? 0.562 -16.922 9.062 1 94.62 530 THR B CA 1
ATOM 9118 C C . THR B 1 530 ? 1.642 -17.953 8.758 1 94.62 530 THR B C 1
ATOM 9120 O O . THR B 1 530 ? 1.517 -18.734 7.809 1 94.62 530 THR B O 1
ATOM 9123 N N . PRO B 1 531 ? 2.693 -17.953 9.516 1 93.06 531 PRO B N 1
ATOM 9124 C CA . PRO B 1 531 ? 3.631 -19.078 9.383 1 93.06 531 PRO B CA 1
ATOM 9125 C C . PRO B 1 531 ? 2.963 -20.438 9.602 1 93.06 531 PRO B C 1
ATOM 9127 O O . PRO B 1 531 ? 1.937 -20.516 10.281 1 93.06 531 PRO B O 1
ATOM 9130 N N . ARG B 1 532 ? 3.48 -21.484 9.016 1 93.81 532 ARG B N 1
ATOM 9131 C CA . ARG B 1 532 ? 2.859 -22.797 8.922 1 93.81 532 ARG B CA 1
ATOM 9132 C C . ARG B 1 532 ? 2.518 -23.344 10.312 1 93.81 532 ARG B C 1
ATOM 9134 O O . ARG B 1 532 ? 1.439 -23.906 10.516 1 93.81 532 ARG B O 1
ATOM 9141 N N . ALA B 1 533 ? 3.432 -23.125 11.32 1 94.88 533 ALA B N 1
ATOM 9142 C CA . ALA B 1 533 ? 3.16 -23.594 12.68 1 94.88 533 ALA B CA 1
ATOM 9143 C C . ALA B 1 533 ? 1.938 -22.891 13.266 1 94.88 533 ALA B C 1
ATOM 9145 O O . ALA B 1 533 ? 1.104 -23.531 13.914 1 94.88 533 ALA B O 1
ATOM 9146 N N . ASP B 1 534 ? 1.826 -21.578 13.039 1 96.62 534 ASP B N 1
ATOM 9147 C CA . ASP B 1 534 ? 0.682 -20.797 13.508 1 96.62 534 ASP B CA 1
ATOM 9148 C C . ASP B 1 534 ? -0.594 -21.203 12.766 1 96.62 534 ASP B C 1
ATOM 9150 O O . ASP B 1 534 ? -1.679 -21.203 13.352 1 96.62 534 ASP B O 1
ATOM 9154 N N . TYR B 1 535 ? -0.377 -21.516 11.523 1 96.81 535 TYR B N 1
ATOM 9155 C CA . TYR B 1 535 ? -1.493 -22.016 10.727 1 96.81 535 TYR B CA 1
ATOM 9156 C C . TYR B 1 535 ? -2.064 -23.297 11.32 1 96.81 535 TYR B C 1
ATOM 9158 O O . TYR B 1 535 ? -3.273 -23.391 11.539 1 96.81 535 TYR B O 1
ATOM 9166 N N . PHE B 1 536 ? -1.269 -24.234 11.641 1 97.69 536 PHE B N 1
ATOM 9167 C CA . PHE B 1 536 ? -1.725 -25.469 12.25 1 97.69 536 PHE B CA 1
ATOM 9168 C C . PHE B 1 536 ? -2.336 -25.203 13.625 1 97.69 536 PHE B C 1
ATOM 9170 O O . PHE B 1 536 ? -3.355 -25.797 13.977 1 97.69 536 PHE B O 1
ATOM 9177 N N . ASN B 1 537 ? -1.751 -24.312 14.344 1 97.69 537 ASN B N 1
ATOM 9178 C CA . ASN B 1 537 ? -2.301 -23.969 15.648 1 97.69 537 ASN B CA 1
ATOM 9179 C C . ASN B 1 537 ? -3.688 -23.344 15.523 1 97.69 537 ASN B C 1
ATOM 9181 O O . ASN B 1 537 ? -4.531 -23.516 16.406 1 97.69 537 ASN B O 1
ATOM 9185 N N . SER B 1 538 ? -3.867 -22.609 14.422 1 98 538 SER B N 1
ATOM 9186 C CA . SER B 1 538 ? -5.164 -21.984 14.195 1 98 538 SER B CA 1
ATOM 9187 C C . SER B 1 538 ? -6.266 -23.016 14.039 1 98 538 SER B C 1
ATOM 9189 O O . SER B 1 538 ? -7.43 -22.766 14.352 1 98 538 SER B O 1
ATOM 9191 N N . LEU B 1 539 ? -5.945 -24.188 13.602 1 98.06 539 LEU B N 1
ATOM 9192 C CA . LEU B 1 539 ? -6.93 -25.25 13.445 1 98.06 539 LEU B CA 1
ATOM 9193 C C . LEU B 1 539 ? -7.426 -25.734 14.805 1 98.06 539 LEU B C 1
ATOM 9195 O O . LEU B 1 539 ? -8.516 -26.312 14.914 1 98.06 539 LEU B O 1
ATOM 9199 N N . ASN B 1 540 ? -6.66 -25.484 15.859 1 97.75 540 ASN B N 1
ATOM 9200 C CA . ASN B 1 540 ? -7.074 -25.812 17.219 1 97.75 540 ASN B CA 1
ATOM 9201 C C . ASN B 1 540 ? -8.148 -24.859 17.719 1 97.75 540 ASN B C 1
ATOM 9203 O O . ASN B 1 540 ? -8.75 -25.094 18.781 1 97.75 540 ASN B O 1
ATOM 9207 N N . ARG B 1 541 ? -8.461 -23.844 16.922 1 97 541 ARG B N 1
ATOM 9208 C CA . ARG B 1 541 ? -9.484 -22.891 17.312 1 97 541 ARG B CA 1
ATOM 9209 C C . ARG B 1 541 ? -10.82 -23.219 16.656 1 97 541 ARG B C 1
ATOM 9211 O O . ARG B 1 541 ? -11.82 -22.547 16.906 1 97 541 ARG B O 1
ATOM 9218 N N . ILE B 1 542 ? -10.883 -24.375 15.867 1 97.12 542 ILE B N 1
ATOM 9219 C CA . ILE B 1 542 ? -12.062 -24.734 15.086 1 97.12 542 ILE B CA 1
ATOM 9220 C C . ILE B 1 542 ? -12.633 -26.047 15.594 1 97.12 542 ILE B C 1
ATOM 9222 O O . ILE B 1 542 ? -11.883 -26.969 15.93 1 97.12 542 ILE B O 1
ATOM 9226 N N . ASP B 1 543 ? -13.922 -26.062 15.656 1 98.38 543 ASP B N 1
ATOM 9227 C CA . ASP B 1 543 ? -14.578 -27.297 16.094 1 98.38 543 ASP B CA 1
ATOM 9228 C C . ASP B 1 543 ? -14.883 -28.203 14.906 1 98.38 543 ASP B C 1
ATOM 9230 O O . ASP B 1 543 ? -14.742 -29.422 15.008 1 98.38 543 ASP B O 1
ATOM 9234 N N . LEU B 1 544 ? -15.273 -27.641 13.898 1 98.62 544 LEU B N 1
ATOM 9235 C CA . LEU B 1 544 ? -15.695 -28.328 12.688 1 98.62 544 LEU B CA 1
ATOM 9236 C C . LEU B 1 544 ? -15.398 -27.5 11.445 1 98.62 544 LEU B C 1
ATOM 9238 O O . LEU B 1 544 ? -15.625 -26.281 11.438 1 98.62 544 LEU B O 1
ATOM 9242 N N . ALA B 1 545 ? -14.805 -28.125 10.43 1 98.75 545 ALA B N 1
ATOM 9243 C CA . ALA B 1 545 ? -14.438 -27.375 9.227 1 98.75 545 ALA B CA 1
ATOM 9244 C C . ALA B 1 545 ? -15.484 -27.578 8.125 1 98.75 545 ALA B C 1
ATOM 9246 O O . ALA B 1 545 ? -16.109 -28.641 8.039 1 98.75 545 ALA B O 1
ATOM 9247 N N . LEU B 1 546 ? -15.625 -26.547 7.328 1 98.81 546 LEU B N 1
ATOM 9248 C CA . LEU B 1 546 ? -16.562 -26.562 6.207 1 98.81 546 LEU B CA 1
ATOM 9249 C C . LEU B 1 546 ? -15.82 -26.469 4.879 1 98.81 546 LEU B C 1
ATOM 9251 O O . LEU B 1 546 ? -14.984 -25.578 4.695 1 98.81 546 LEU B O 1
ATOM 9255 N N . SER B 1 547 ? -16.109 -27.359 3.98 1 98.69 547 SER B N 1
ATOM 9256 C CA . SER B 1 547 ? -15.531 -27.312 2.645 1 98.69 547 SER B CA 1
ATOM 9257 C C . SER B 1 547 ? -16.422 -26.531 1.685 1 98.69 547 SER B C 1
ATOM 9259 O O . SER B 1 547 ? -17.641 -26.672 1.708 1 98.69 547 SER B O 1
ATOM 9261 N N . PRO B 1 548 ? -15.805 -25.672 0.895 1 98.31 548 PRO B N 1
ATOM 9262 C CA . PRO B 1 548 ? -16.578 -24.938 -0.106 1 98.31 548 PRO B CA 1
ATOM 9263 C C . PRO B 1 548 ? -16.922 -25.781 -1.33 1 98.31 548 PRO B C 1
ATOM 9265 O O . PRO B 1 548 ? -16.547 -26.953 -1.405 1 98.31 548 PRO B O 1
ATOM 9268 N N . PHE B 1 549 ? -17.719 -25.312 -2.215 1 96.94 549 PHE B N 1
ATOM 9269 C CA . PHE B 1 549 ? -18.078 -25.906 -3.494 1 96.94 549 PHE B CA 1
ATOM 9270 C C . PHE B 1 549 ? -18.281 -24.828 -4.555 1 96.94 549 PHE B C 1
ATOM 9272 O O . PHE B 1 549 ? -18.562 -23.672 -4.227 1 96.94 549 PHE B O 1
ATOM 9279 N N . PRO B 1 550 ? -18.078 -25.109 -5.832 1 97.12 550 PRO B N 1
ATOM 9280 C CA . PRO B 1 550 ? -17.922 -26.469 -6.379 1 97.12 550 PRO B CA 1
ATOM 9281 C C . PRO B 1 550 ? -16.5 -27 -6.242 1 97.12 550 PRO B C 1
ATOM 9283 O O . PRO B 1 550 ? -16.25 -28.188 -6.438 1 97.12 550 PRO B O 1
ATOM 9286 N N . PHE B 1 551 ? -15.539 -26.094 -6.07 1 97.38 551 PHE B N 1
ATOM 9287 C CA . PHE B 1 551 ? -14.156 -26.484 -5.828 1 97.38 551 PHE B CA 1
ATOM 9288 C C . PHE B 1 551 ? -13.891 -26.656 -4.336 1 97.38 551 PHE B C 1
ATOM 9290 O O . PHE B 1 551 ? -13.805 -25.688 -3.596 1 97.38 551 PHE B O 1
ATOM 9297 N N . GLY B 1 552 ? -13.758 -27.875 -3.898 1 96.69 552 GLY B N 1
ATOM 9298 C CA . GLY B 1 552 ? -13.586 -28.188 -2.488 1 96.69 552 GLY B CA 1
ATOM 9299 C C . GLY B 1 552 ? -12.141 -28.156 -2.045 1 96.69 552 GLY B C 1
ATOM 9300 O O . GLY B 1 552 ? -11.273 -27.641 -2.756 1 96.69 552 GLY B O 1
ATOM 9301 N N . GLY B 1 553 ? -11.906 -28.656 -0.822 1 95.5 553 GLY B N 1
ATOM 9302 C CA . GLY B 1 553 ? -10.555 -28.672 -0.289 1 95.5 553 GLY B CA 1
ATOM 9303 C C . GLY B 1 553 ? -9.781 -29.922 -0.661 1 95.5 553 GLY B C 1
ATOM 9304 O O . GLY B 1 553 ? -10.375 -30.984 -0.889 1 95.5 553 GLY B O 1
ATOM 9305 N N . GLY B 1 554 ? -8.484 -29.734 -0.82 1 96.25 554 GLY B N 1
ATOM 9306 C CA . GLY B 1 554 ? -7.539 -30.828 -0.917 1 96.25 554 GLY B CA 1
ATOM 9307 C C . GLY B 1 554 ? -6.543 -30.859 0.227 1 96.25 554 GLY B C 1
ATOM 9308 O O . GLY B 1 554 ? -6.824 -31.438 1.284 1 96.25 554 GLY B O 1
ATOM 9309 N N . THR B 1 555 ? -5.527 -30 0.061 1 96.81 555 THR B N 1
ATOM 9310 C CA . THR B 1 555 ? -4.504 -29.906 1.097 1 96.81 555 THR B CA 1
ATOM 9311 C C . THR B 1 555 ? -5.105 -29.422 2.41 1 96.81 555 THR B C 1
ATOM 9313 O O . THR B 1 555 ? -4.793 -29.953 3.479 1 96.81 555 THR B O 1
ATOM 9316 N N . THR B 1 556 ? -5.98 -28.453 2.332 1 96.75 556 THR B N 1
ATOM 9317 C CA . THR B 1 556 ? -6.613 -27.891 3.525 1 96.75 556 THR B CA 1
ATOM 9318 C C . THR B 1 556 ? -7.457 -28.953 4.23 1 96.75 556 THR B C 1
ATOM 9320 O O . THR B 1 556 ? -7.5 -29 5.465 1 96.75 556 THR B O 1
ATOM 9323 N N . THR B 1 557 ? -8.094 -29.781 3.484 1 97.88 557 THR B N 1
ATOM 9324 C CA . THR B 1 557 ? -8.883 -30.859 4.066 1 97.88 557 THR B CA 1
ATOM 9325 C C . THR B 1 557 ? -7.973 -31.875 4.758 1 97.88 557 THR B C 1
ATOM 9327 O O . THR B 1 557 ? -8.219 -32.25 5.906 1 97.88 557 THR B O 1
ATOM 9330 N N . ALA B 1 558 ? -6.934 -32.312 4.062 1 98.12 558 ALA B N 1
ATOM 9331 C CA . ALA B 1 558 ? -6 -33.281 4.637 1 98.12 558 ALA B CA 1
ATOM 9332 C C . ALA B 1 558 ? -5.387 -32.75 5.926 1 98.12 558 ALA B C 1
ATOM 9334 O O . ALA B 1 558 ? -5.285 -33.469 6.918 1 98.12 558 ALA B O 1
ATOM 9335 N N . GLU B 1 559 ? -5.047 -31.516 5.922 1 98 559 GLU B N 1
ATOM 9336 C CA . GLU B 1 559 ? -4.383 -30.906 7.066 1 98 559 GLU B CA 1
ATOM 9337 C C . GLU B 1 559 ? -5.363 -30.672 8.211 1 98 559 GLU B C 1
ATOM 9339 O O . GLU B 1 559 ? -4.992 -30.781 9.383 1 98 559 GLU B O 1
ATOM 9344 N N . SER B 1 560 ? -6.609 -30.297 7.891 1 98.5 560 SER B N 1
ATOM 9345 C CA . SER B 1 560 ? -7.633 -30.203 8.922 1 98.5 560 SER B CA 1
ATOM 9346 C C . SER B 1 560 ? -7.848 -31.547 9.617 1 98.5 560 SER B C 1
ATOM 9348 O O . SER B 1 560 ? -7.875 -31.609 10.852 1 98.5 560 SER B O 1
ATOM 9350 N N . LEU B 1 561 ? -7.938 -32.594 8.828 1 98.62 561 LEU B N 1
ATOM 9351 C CA . LEU B 1 561 ? -8.117 -33.938 9.375 1 98.62 561 LEU B CA 1
ATOM 9352 C C . LEU B 1 561 ? -6.918 -34.344 10.227 1 98.62 561 LEU B C 1
ATOM 9354 O O . LEU B 1 561 ? -7.082 -34.906 11.305 1 98.62 561 LEU B O 1
ATOM 9358 N N . TRP B 1 562 ? -5.746 -34 9.766 1 98.44 562 TRP B N 1
ATOM 9359 C CA . TRP B 1 562 ? -4.512 -34.312 10.492 1 98.44 562 TRP B CA 1
ATOM 9360 C C . TRP B 1 562 ? -4.512 -33.625 11.852 1 98.44 562 TRP B C 1
ATOM 9362 O O . TRP B 1 562 ? -4.035 -34.188 12.836 1 98.44 562 TRP B O 1
ATOM 9372 N N . MET B 1 563 ? -5.098 -32.438 11.898 1 98.5 563 MET B N 1
ATOM 9373 C CA . MET B 1 563 ? -5.117 -31.656 13.133 1 98.5 563 MET B CA 1
ATOM 9374 C C . MET B 1 563 ? -6.355 -31.984 13.961 1 98.5 563 MET B C 1
ATOM 9376 O O . MET B 1 563 ? -6.691 -31.266 14.898 1 98.5 563 MET B O 1
ATOM 9380 N N . GLY B 1 564 ? -7.07 -33 13.555 1 98.56 564 GLY B N 1
ATOM 9381 C CA . GLY B 1 564 ? -8.195 -33.5 14.344 1 98.56 564 GLY B CA 1
ATOM 9382 C C . GLY B 1 564 ? -9.484 -32.75 14.078 1 98.56 564 GLY B C 1
ATOM 9383 O O . GLY B 1 564 ? -10.445 -32.875 14.828 1 98.56 564 GLY B O 1
ATOM 9384 N N . VAL B 1 565 ? -9.562 -31.953 13.07 1 98.75 565 VAL B N 1
ATOM 9385 C CA . VAL B 1 565 ? -10.766 -31.188 12.75 1 98.75 565 VAL B CA 1
ATOM 9386 C C . VAL B 1 565 ? -11.539 -31.891 11.633 1 98.75 565 VAL B C 1
ATOM 9388 O O . VAL B 1 565 ? -11.117 -31.891 10.477 1 98.75 565 VAL B O 1
ATOM 9391 N N . PRO B 1 566 ? -12.688 -32.5 11.922 1 98.75 566 PRO B N 1
ATOM 9392 C CA . PRO B 1 566 ? -13.484 -33.094 10.836 1 98.75 566 PRO B CA 1
ATOM 9393 C C . PRO B 1 566 ? -13.945 -32.062 9.82 1 98.75 566 PRO B C 1
ATOM 9395 O O . PRO B 1 566 ? -14.164 -30.891 10.172 1 98.75 566 PRO B O 1
ATOM 9398 N N . VAL B 1 567 ? -14.148 -32.469 8.555 1 98.81 567 VAL B N 1
ATOM 9399 C CA . VAL B 1 567 ? -14.531 -31.547 7.48 1 98.81 567 VAL B CA 1
ATOM 9400 C C . VAL B 1 567 ? -15.828 -32.031 6.832 1 98.81 567 VAL B C 1
ATOM 9402 O O . VAL B 1 567 ? -15.898 -33.188 6.363 1 98.81 567 VAL B O 1
ATOM 9405 N N . VAL B 1 568 ? -16.797 -31.203 6.836 1 98.88 568 VAL B N 1
ATOM 9406 C CA . VAL B 1 568 ? -18.016 -31.516 6.098 1 98.88 568 VAL B CA 1
ATOM 9407 C C . VAL B 1 568 ? -17.891 -31.047 4.652 1 98.88 568 VAL B C 1
ATOM 9409 O O . VAL B 1 568 ? -17.516 -29.891 4.402 1 98.88 568 VAL B O 1
ATOM 9412 N N . THR B 1 569 ? -18.141 -31.906 3.715 1 98.5 569 THR B N 1
ATOM 9413 C CA . THR B 1 569 ? -18.016 -31.547 2.311 1 98.5 569 THR B CA 1
ATOM 9414 C C . THR B 1 569 ? -19.266 -31.938 1.531 1 98.5 569 THR B C 1
ATOM 9416 O O . THR B 1 569 ? -20 -32.844 1.938 1 98.5 569 THR B O 1
ATOM 9419 N N . LEU B 1 570 ? -19.625 -31.156 0.546 1 98.44 570 LEU B N 1
ATOM 9420 C CA . LEU B 1 570 ? -20.688 -31.453 -0.4 1 98.44 570 LEU B CA 1
ATOM 9421 C C . LEU B 1 570 ? -20.141 -32.219 -1.596 1 98.44 570 LEU B C 1
ATOM 9423 O O . LEU B 1 570 ? -19.188 -31.797 -2.238 1 98.44 570 LEU B O 1
ATOM 9427 N N . ARG B 1 571 ? -20.719 -33.438 -1.879 1 97.62 571 ARG B N 1
ATOM 9428 C CA . ARG B 1 571 ? -20.297 -34.188 -3.047 1 97.62 571 ARG B CA 1
ATOM 9429 C C . ARG B 1 571 ? -20.531 -33.406 -4.332 1 97.62 571 ARG B C 1
ATOM 9431 O O . ARG B 1 571 ? -21.656 -33 -4.613 1 97.62 571 ARG B O 1
ATOM 9438 N N . GLY B 1 572 ? -19.5 -33.219 -5.074 1 95.62 572 GLY B N 1
ATOM 9439 C CA . GLY B 1 572 ? -19.578 -32.375 -6.27 1 95.62 572 GLY B CA 1
ATOM 9440 C C . GLY B 1 572 ? -19.812 -33.188 -7.535 1 95.62 572 GLY B C 1
ATOM 9441 O O . GLY B 1 572 ? -19.953 -34.406 -7.484 1 95.62 572 GLY B O 1
ATOM 9442 N N . ASP B 1 573 ? -19.875 -32.5 -8.648 1 94.81 573 ASP B N 1
ATOM 9443 C CA . ASP B 1 573 ? -20.141 -33.094 -9.953 1 94.81 573 ASP B CA 1
ATOM 9444 C C . ASP B 1 573 ? -18.906 -33.094 -10.828 1 94.81 573 ASP B C 1
ATOM 9446 O O . ASP B 1 573 ? -18.984 -33.281 -12.047 1 94.81 573 ASP B O 1
ATOM 9450 N N . ARG B 1 574 ? -17.875 -32.781 -10.242 1 96.56 574 ARG B N 1
ATOM 9451 C CA . ARG B 1 574 ? -16.594 -32.719 -10.945 1 96.56 574 ARG B CA 1
ATOM 9452 C C . ARG B 1 574 ? -15.445 -33.156 -10.039 1 96.56 574 ARG B C 1
ATOM 9454 O O . ARG B 1 574 ? -15.625 -33.281 -8.82 1 96.56 574 ARG B O 1
ATOM 9461 N N . TRP B 1 575 ? -14.289 -33.344 -10.633 1 97.81 575 TRP B N 1
ATOM 9462 C CA . TRP B 1 575 ? -13.109 -33.781 -9.906 1 97.81 575 TRP B CA 1
ATOM 9463 C C . TRP B 1 575 ? -12.789 -32.844 -8.742 1 97.81 575 TRP B C 1
ATOM 9465 O O . TRP B 1 575 ? -12.664 -33.312 -7.602 1 97.81 575 TRP B O 1
ATOM 9475 N N . ALA B 1 576 ? -12.781 -31.531 -8.945 1 97.06 576 ALA B N 1
ATOM 9476 C CA . ALA B 1 576 ? -12.422 -30.547 -7.93 1 97.06 576 ALA B CA 1
ATOM 9477 C C . ALA B 1 576 ? -13.383 -30.594 -6.746 1 97.06 576 ALA B C 1
ATOM 9479 O O . ALA B 1 576 ? -13 -30.281 -5.613 1 97.06 576 ALA B O 1
ATOM 9480 N N . GLY B 1 577 ? -14.578 -31 -6.953 1 97.31 577 GLY B N 1
ATOM 9481 C CA . GLY B 1 577 ? -15.594 -31.062 -5.91 1 97.31 577 GLY B CA 1
ATOM 9482 C C . GLY B 1 577 ? -15.625 -32.406 -5.199 1 97.31 577 GLY B C 1
ATOM 9483 O O . GLY B 1 577 ? -16.406 -32.594 -4.266 1 97.31 577 GLY B O 1
ATOM 9484 N N . ARG B 1 578 ? -14.711 -33.312 -5.59 1 98 578 ARG B N 1
ATOM 9485 C CA . ARG B 1 578 ? -14.773 -34.688 -5.035 1 98 578 ARG B CA 1
ATOM 9486 C C . ARG B 1 578 ? -13.453 -35.062 -4.375 1 98 578 ARG B C 1
ATOM 9488 O O . ARG B 1 578 ? -13.273 -36.188 -3.953 1 98 578 ARG B O 1
ATOM 9495 N N . ILE B 1 579 ? -12.508 -34.094 -4.266 1 97.94 579 ILE B N 1
ATOM 9496 C CA . ILE B 1 579 ? -11.227 -34.406 -3.639 1 97.94 579 ILE B CA 1
ATOM 9497 C C . ILE B 1 579 ? -11.438 -34.75 -2.17 1 97.94 579 ILE B C 1
ATOM 9499 O O . ILE B 1 579 ? -10.938 -35.781 -1.7 1 97.94 579 ILE B O 1
ATOM 9503 N N . GLY B 1 580 ? -12.203 -33.875 -1.467 1 97.38 580 GLY B N 1
ATOM 9504 C CA . GLY B 1 580 ? -12.523 -34.156 -0.078 1 97.38 580 GLY B CA 1
ATOM 9505 C C . GLY B 1 580 ? -13.305 -35.438 0.101 1 97.38 580 GLY B C 1
ATOM 9506 O O . GLY B 1 580 ? -13.109 -36.156 1.085 1 97.38 580 GLY B O 1
ATOM 9507 N N . VAL B 1 581 ? -14.125 -35.781 -0.882 1 98 581 VAL B N 1
ATOM 9508 C CA . VAL B 1 581 ? -14.891 -37 -0.856 1 98 581 VAL B CA 1
ATOM 9509 C C . VAL B 1 581 ? -13.945 -38.219 -0.9 1 98 581 VAL B C 1
ATOM 9511 O O . VAL B 1 581 ? -14.109 -39.156 -0.142 1 98 581 VAL B O 1
ATOM 9514 N N . SER B 1 582 ? -12.992 -38.094 -1.785 1 98.12 582 SER B N 1
ATOM 9515 C CA . SER B 1 582 ? -12.008 -39.156 -1.898 1 98.12 582 SER B CA 1
ATOM 9516 C C . SER B 1 582 ? -11.297 -39.406 -0.571 1 98.12 582 SER B C 1
ATOM 9518 O O . SER B 1 582 ? -11.133 -40.531 -0.147 1 98.12 582 SER B O 1
ATOM 9520 N N . PHE B 1 583 ? -10.891 -38.344 0.131 1 98.19 583 PHE B N 1
ATOM 9521 C CA . PHE B 1 583 ? -10.203 -38.469 1.414 1 98.19 583 PHE B CA 1
ATOM 9522 C C . PHE B 1 583 ? -11.109 -39.125 2.453 1 98.19 583 PHE B C 1
ATOM 9524 O O . PHE B 1 583 ? -10.703 -40.031 3.145 1 98.19 583 PHE B O 1
ATOM 9531 N N . LEU B 1 584 ? -12.336 -38.625 2.525 1 98.5 584 LEU B N 1
ATOM 9532 C CA . LEU B 1 584 ? -13.234 -39.062 3.584 1 98.5 584 LEU B CA 1
ATOM 9533 C C . LEU B 1 584 ? -13.703 -40.5 3.35 1 98.5 584 LEU B C 1
ATOM 9535 O O . LEU B 1 584 ? -13.914 -41.25 4.305 1 98.5 584 LEU B O 1
ATOM 9539 N N . GLU B 1 585 ? -13.852 -40.875 2.08 1 97.88 585 GLU B N 1
ATOM 9540 C CA . GLU B 1 585 ? -14.125 -42.281 1.753 1 97.88 585 GLU B CA 1
ATOM 9541 C C . GLU B 1 585 ? -12.961 -43.156 2.148 1 97.88 585 GLU B C 1
ATOM 9543 O O . GLU B 1 585 ? -13.156 -44.25 2.705 1 97.88 585 GLU B O 1
ATOM 9548 N N . THR B 1 586 ? -11.766 -42.719 1.86 1 97.69 586 THR B N 1
ATOM 9549 C CA . THR B 1 586 ? -10.555 -43.469 2.176 1 97.69 586 THR B CA 1
ATOM 9550 C C . THR B 1 586 ? -10.414 -43.656 3.684 1 97.69 586 THR B C 1
ATOM 9552 O O . THR B 1 586 ? -9.906 -44.688 4.141 1 97.69 586 THR B O 1
ATOM 9555 N N . LEU B 1 587 ? -10.938 -42.719 4.473 1 97.75 587 LEU B N 1
ATOM 9556 C CA . LEU B 1 587 ? -10.82 -42.781 5.926 1 97.75 587 LEU B CA 1
ATOM 9557 C C . LEU B 1 587 ? -12.016 -43.469 6.551 1 97.75 587 LEU B C 1
ATOM 9559 O O . LEU B 1 587 ? -12.047 -43.688 7.762 1 97.75 587 LEU B O 1
ATOM 9563 N N . GLY B 1 588 ? -13.008 -43.781 5.762 1 97.38 588 GLY B N 1
ATOM 9564 C CA . GLY B 1 588 ? -14.211 -44.438 6.266 1 97.38 588 GLY B CA 1
ATOM 9565 C C . GLY B 1 588 ? -15.133 -43.469 7.012 1 97.38 588 GLY B C 1
ATOM 9566 O O . GLY B 1 588 ? -15.828 -43.875 7.945 1 97.38 588 GLY B O 1
ATOM 9567 N N . LEU B 1 589 ? -15.117 -42.25 6.664 1 98.19 589 LEU B N 1
ATOM 9568 C CA . LEU B 1 589 ? -15.883 -41.25 7.395 1 98.19 589 LEU B CA 1
ATOM 9569 C C . LEU B 1 589 ? -16.922 -40.594 6.492 1 98.19 589 LEU B C 1
ATOM 9571 O O . LEU B 1 589 ? -17.594 -39.656 6.891 1 98.19 589 LEU B O 1
ATOM 9575 N N . ALA B 1 590 ? -17.125 -41.125 5.25 1 98.19 590 ALA B N 1
ATOM 9576 C CA . ALA B 1 590 ? -17.969 -40.469 4.23 1 98.19 590 ALA B CA 1
ATOM 9577 C C . ALA B 1 590 ? -19.422 -40.406 4.691 1 98.19 590 ALA B C 1
ATOM 9579 O O . ALA B 1 590 ? -20.094 -39.406 4.441 1 98.19 590 ALA B O 1
ATOM 9580 N N . GLU B 1 591 ? -19.891 -41.375 5.328 1 97.69 591 GLU B N 1
ATOM 9581 C CA . GLU B 1 591 ? -21.281 -41.375 5.746 1 97.69 591 GLU B CA 1
ATOM 9582 C C . GLU B 1 591 ? -21.609 -40.219 6.664 1 97.69 591 GLU B C 1
ATOM 9584 O O . GLU B 1 591 ? -22.672 -39.594 6.551 1 97.69 591 GLU B O 1
ATOM 9589 N N . GLN B 1 592 ? -20.703 -39.844 7.473 1 97.44 592 GLN B N 1
ATOM 9590 C CA . GLN B 1 592 ? -20.922 -38.844 8.484 1 97.44 592 GLN B CA 1
ATOM 9591 C C . GLN B 1 592 ? -20.562 -37.438 7.949 1 97.44 592 GLN B C 1
ATOM 9593 O O . GLN B 1 592 ? -21.141 -36.438 8.375 1 97.44 592 GLN B O 1
ATOM 9598 N N . LEU B 1 593 ? -19.641 -37.375 7.047 1 98.69 593 LEU B N 1
ATOM 9599 C CA . LEU B 1 593 ? -19.031 -36.062 6.77 1 98.69 593 LEU B CA 1
ATOM 9600 C C . LEU B 1 593 ? -19.281 -35.656 5.324 1 98.69 593 LEU B C 1
ATOM 9602 O O . LEU B 1 593 ? -19.094 -34.5 4.969 1 98.69 593 LEU B O 1
ATOM 9606 N N . VAL B 1 594 ? -19.75 -36.531 4.398 1 98.81 594 VAL B N 1
ATOM 9607 C CA . VAL B 1 594 ? -20.031 -36.188 3.01 1 98.81 594 VAL B CA 1
ATOM 9608 C C . VAL B 1 594 ? -21.531 -36 2.818 1 98.81 594 VAL B C 1
ATOM 9610 O O . VAL B 1 594 ? -22.328 -36.906 3.1 1 98.81 594 VAL B O 1
ATOM 9613 N N . ALA B 1 595 ? -21.906 -34.812 2.41 1 98.81 595 ALA B N 1
ATOM 9614 C CA . ALA B 1 595 ? -23.297 -34.5 2.139 1 98.81 595 ALA B CA 1
ATOM 9615 C C . ALA B 1 595 ? -23.625 -34.688 0.66 1 98.81 595 ALA B C 1
ATOM 9617 O O . ALA B 1 595 ? -22.797 -34.375 -0.207 1 98.81 595 ALA B O 1
ATOM 9618 N N . ASP B 1 596 ? -24.828 -35.062 0.349 1 97.62 596 ASP B N 1
ATOM 9619 C CA . ASP B 1 596 ? -25.234 -35.312 -1.033 1 97.62 596 ASP B CA 1
ATOM 9620 C C . ASP B 1 596 ? -26.141 -34.188 -1.552 1 97.62 596 ASP B C 1
ATOM 9622 O O . ASP B 1 596 ? -26.516 -34.188 -2.727 1 97.62 596 ASP B O 1
ATOM 9626 N N . SER B 1 597 ? -26.531 -33.312 -0.715 1 97.94 597 SER B N 1
ATOM 9627 C CA . SER B 1 597 ? -27.297 -32.125 -1.063 1 97.94 597 SER B CA 1
ATOM 9628 C C . SER B 1 597 ? -27.031 -31 -0.075 1 97.94 597 SER B C 1
ATOM 9630 O O . SER B 1 597 ? -26.516 -31.219 1.019 1 97.94 597 SER B O 1
ATOM 9632 N N . PRO B 1 598 ? -27.391 -29.75 -0.447 1 97.94 598 PRO B N 1
ATOM 9633 C CA . PRO B 1 598 ? -27.234 -28.641 0.486 1 97.94 598 PRO B CA 1
ATOM 9634 C C . PRO B 1 598 ? -28 -28.844 1.79 1 97.94 598 PRO B C 1
ATOM 9636 O O . PRO B 1 598 ? -27.5 -28.516 2.865 1 97.94 598 PRO B O 1
ATOM 9639 N N . GLU B 1 599 ? -29.156 -29.391 1.715 1 98.31 599 GLU B N 1
ATOM 9640 C CA . GLU B 1 599 ? -29.938 -29.672 2.91 1 98.31 599 GLU B CA 1
ATOM 9641 C C . GLU B 1 599 ? -29.25 -30.703 3.803 1 98.31 599 GLU B C 1
ATOM 9643 O O . GLU B 1 599 ? -29.219 -30.547 5.027 1 98.31 599 GLU B O 1
ATOM 9648 N N . ASP B 1 600 ? -28.719 -31.703 3.137 1 98.62 600 ASP B N 1
ATOM 9649 C CA . ASP B 1 600 ? -27.984 -32.719 3.857 1 98.62 600 ASP B CA 1
ATOM 9650 C C . ASP B 1 600 ? -26.734 -32.156 4.508 1 98.62 600 ASP B C 1
ATOM 9652 O O . ASP B 1 600 ? -26.359 -32.531 5.621 1 98.62 600 ASP B O 1
ATOM 9656 N N . TYR B 1 601 ? -26.094 -31.25 3.824 1 98.69 601 TYR B N 1
ATOM 9657 C CA . TYR B 1 601 ? -24.922 -30.547 4.324 1 98.69 601 TYR B CA 1
ATOM 9658 C C . TYR B 1 601 ? -25.234 -29.812 5.625 1 98.69 601 TYR B C 1
ATOM 9660 O O . TYR B 1 601 ? -24.5 -29.938 6.609 1 98.69 601 TYR B O 1
ATOM 9668 N N . VAL B 1 602 ? -26.312 -29.062 5.656 1 98.75 602 VAL B N 1
ATOM 9669 C CA . VAL B 1 602 ? -26.734 -28.312 6.832 1 98.75 602 VAL B CA 1
ATOM 9670 C C . VAL B 1 602 ? -27.109 -29.281 7.957 1 98.75 602 VAL B C 1
ATOM 9672 O O . VAL B 1 602 ? -26.703 -29.078 9.109 1 98.75 602 VAL B O 1
ATOM 9675 N N . ALA B 1 603 ? -27.781 -30.328 7.625 1 98.5 603 ALA B N 1
ATOM 9676 C CA . ALA B 1 603 ? -28.234 -31.312 8.609 1 98.5 603 ALA B CA 1
ATOM 9677 C C . ALA B 1 603 ? -27.047 -32.031 9.266 1 98.5 603 ALA B C 1
ATOM 9679 O O . ALA B 1 603 ? -27.016 -32.188 10.484 1 98.5 603 ALA B O 1
ATOM 9680 N N . LYS B 1 604 ? -26.125 -32.438 8.469 1 98.5 604 LYS B N 1
ATOM 9681 C CA . LYS B 1 604 ? -24.953 -33.125 8.992 1 98.5 604 LYS B CA 1
ATOM 9682 C C . LYS B 1 604 ? -24.125 -32.219 9.883 1 98.5 604 LYS B C 1
ATOM 9684 O O . LYS B 1 604 ? -23.625 -32.625 10.938 1 98.5 604 LYS B O 1
ATOM 9689 N N . THR B 1 605 ? -23.969 -30.953 9.461 1 98.69 605 THR B N 1
ATOM 9690 C CA . THR B 1 605 ? -23.219 -29.984 10.266 1 98.69 605 THR B CA 1
ATOM 9691 C C . THR B 1 605 ? -23.891 -29.781 11.617 1 98.69 605 THR B C 1
ATOM 9693 O O . THR B 1 605 ? -23.234 -29.812 12.664 1 98.69 605 THR B O 1
ATOM 9696 N N . ALA B 1 606 ? -25.203 -29.625 11.602 1 98.06 606 ALA B N 1
ATOM 9697 C CA . ALA B 1 606 ? -25.984 -29.422 12.82 1 98.06 606 ALA B CA 1
ATOM 9698 C C . ALA B 1 606 ? -25.906 -30.641 13.734 1 98.06 606 ALA B C 1
ATOM 9700 O O . ALA B 1 606 ? -25.797 -30.516 14.953 1 98.06 606 ALA B O 1
ATOM 9701 N N . ALA B 1 607 ? -25.938 -31.812 13.133 1 97.88 607 ALA B N 1
ATOM 9702 C CA . ALA B 1 607 ? -25.891 -33.062 13.898 1 97.88 607 ALA B CA 1
ATOM 9703 C C . ALA B 1 607 ? -24.547 -33.219 14.602 1 97.88 607 ALA B C 1
ATOM 9705 O O . ALA B 1 607 ? -24.484 -33.625 15.758 1 97.88 607 ALA B O 1
ATOM 9706 N N . LEU B 1 608 ? -23.5 -32.906 13.938 1 97.94 608 LEU B N 1
ATOM 9707 C CA . LEU B 1 608 ? -22.156 -33.031 14.484 1 97.94 608 LEU B CA 1
ATOM 9708 C C . LEU B 1 608 ? -21.938 -32.062 15.641 1 97.94 608 LEU B C 1
ATOM 9710 O O . LEU B 1 608 ? -21.406 -32.438 16.688 1 97.94 608 LEU B O 1
ATOM 9714 N N . VAL B 1 609 ? -22.391 -30.844 15.453 1 95.81 609 VAL B N 1
ATOM 9715 C CA . VAL B 1 609 ? -22.219 -29.812 16.453 1 95.81 609 VAL B CA 1
ATOM 9716 C C . VAL B 1 609 ? -23.172 -30.047 17.625 1 95.81 609 VAL B C 1
ATOM 9718 O O . VAL B 1 609 ? -22.906 -29.609 18.75 1 95.81 609 VAL B O 1
ATOM 9721 N N . GLY B 1 610 ? -24.203 -30.75 17.375 1 94.75 610 GLY B N 1
ATOM 9722 C CA . GLY B 1 610 ? -25.188 -31.047 18.406 1 94.75 610 GLY B CA 1
ATOM 9723 C C . GLY B 1 610 ? -24.719 -32.062 19.406 1 94.75 610 GLY B C 1
ATOM 9724 O O . GLY B 1 610 ? -25.281 -32.188 20.5 1 94.75 610 GLY B O 1
ATOM 9725 N N . ASP B 1 611 ? -23.734 -32.844 19.031 1 96.12 611 ASP B N 1
ATOM 9726 C CA . ASP B 1 611 ? -23.141 -33.844 19.922 1 96.12 611 ASP B CA 1
ATOM 9727 C C . ASP B 1 611 ? -21.656 -33.594 20.125 1 96.12 611 ASP B C 1
ATOM 9729 O O . ASP B 1 611 ? -20.812 -34.281 19.578 1 96.12 611 ASP B O 1
ATOM 9733 N N . LEU B 1 612 ? -21.359 -32.719 21.047 1 96.31 612 LEU B N 1
ATOM 9734 C CA . LEU B 1 612 ? -19.984 -32.25 21.25 1 96.31 612 LEU B CA 1
ATOM 9735 C C . LEU B 1 612 ? -19.094 -33.344 21.797 1 96.31 612 LEU B C 1
ATOM 9737 O O . LEU B 1 612 ? -17.906 -33.406 21.516 1 96.31 612 LEU B O 1
ATOM 9741 N N . GLU B 1 613 ? -19.703 -34.188 22.562 1 96.5 613 GLU B N 1
ATOM 9742 C CA . GLU B 1 613 ? -18.922 -35.312 23.094 1 96.5 613 GLU B CA 1
ATOM 9743 C C . GLU B 1 613 ? -18.438 -36.219 21.969 1 96.5 613 GLU B C 1
ATOM 9745 O O . GLU B 1 613 ? -17.281 -36.625 21.953 1 96.5 613 GLU B O 1
ATOM 9750 N N . ALA B 1 614 ? -19.344 -36.562 21.109 1 97.5 614 ALA B N 1
ATOM 9751 C CA . ALA B 1 614 ? -19 -37.375 19.969 1 97.5 614 ALA B CA 1
ATOM 9752 C C . ALA B 1 614 ? -17.984 -36.688 19.078 1 97.5 614 ALA B C 1
ATOM 9754 O O . ALA B 1 614 ? -17.062 -37.312 18.531 1 97.5 614 ALA B O 1
ATOM 9755 N N . LEU B 1 615 ? -18.156 -35.438 18.922 1 97.94 615 LEU B N 1
ATOM 9756 C CA . LEU B 1 615 ? -17.25 -34.656 18.094 1 97.94 615 LEU B CA 1
ATOM 9757 C C . LEU B 1 615 ? -15.852 -34.625 18.719 1 97.94 615 LEU B C 1
ATOM 9759 O O . LEU B 1 615 ? -14.852 -34.688 18 1 97.94 615 LEU B O 1
ATOM 9763 N N . ALA B 1 616 ? -15.797 -34.469 20.016 1 97.94 616 ALA B N 1
ATOM 9764 C CA . ALA B 1 616 ? -14.523 -34.5 20.734 1 97.94 616 ALA B CA 1
ATOM 9765 C C . ALA B 1 616 ? -13.82 -35.844 20.594 1 97.94 616 ALA B C 1
ATOM 9767 O O . ALA B 1 616 ? -12.594 -35.875 20.469 1 97.94 616 ALA B O 1
ATOM 9768 N N . ALA B 1 617 ? -14.625 -36.844 20.656 1 97.94 617 ALA B N 1
ATOM 9769 C CA . ALA B 1 617 ? -14.062 -38.156 20.5 1 97.94 617 ALA B CA 1
ATOM 9770 C C . ALA B 1 617 ? -13.492 -38.344 19.094 1 97.94 617 ALA B C 1
ATOM 9772 O O . ALA B 1 617 ? -12.414 -38.938 18.938 1 97.94 617 ALA B O 1
ATOM 9773 N N . LEU B 1 618 ? -14.219 -37.938 18.156 1 98.12 618 LEU B N 1
ATOM 9774 C CA . LEU B 1 618 ? -13.734 -38 16.781 1 98.12 618 LEU B CA 1
ATOM 9775 C C . LEU B 1 618 ? -12.438 -37.219 16.625 1 98.12 618 LEU B C 1
ATOM 9777 O O . LEU B 1 618 ? -11.477 -37.719 16.031 1 98.12 618 LEU B O 1
ATOM 9781 N N . ARG B 1 619 ? -12.344 -36.031 17.156 1 98.38 619 ARG B N 1
ATOM 9782 C CA . ARG B 1 619 ? -11.172 -35.188 17.109 1 98.38 619 ARG B CA 1
ATOM 9783 C C . ARG B 1 619 ? -9.953 -35.875 17.719 1 98.38 619 ARG B C 1
ATOM 9785 O O . ARG B 1 619 ? -8.867 -35.844 17.125 1 98.38 619 ARG B O 1
ATOM 9792 N N . ALA B 1 620 ? -10.117 -36.5 18.766 1 97.94 620 ALA B N 1
ATOM 9793 C CA . ALA B 1 620 ? -9.023 -37.094 19.531 1 97.94 620 ALA B CA 1
ATOM 9794 C C . ALA B 1 620 ? -8.375 -38.25 18.75 1 97.94 620 ALA B C 1
ATOM 9796 O O . ALA B 1 620 ? -7.176 -38.469 18.875 1 97.94 620 ALA B O 1
ATOM 9797 N N . GLY B 1 621 ? -9.148 -38.875 17.938 1 98 621 GLY B N 1
ATOM 9798 C CA . GLY B 1 621 ? -8.641 -40.062 17.234 1 98 621 GLY B CA 1
ATOM 9799 C C . GLY B 1 621 ? -8.352 -39.812 15.773 1 98 621 GLY B C 1
ATOM 9800 O O . GLY B 1 621 ? -7.789 -40.656 15.086 1 98 621 GLY B O 1
ATOM 9801 N N . LEU B 1 622 ? -8.633 -38.719 15.359 1 98.5 622 LEU B N 1
ATOM 9802 C CA . LEU B 1 622 ? -8.672 -38.469 13.922 1 98.5 622 LEU B CA 1
ATOM 9803 C C . LEU B 1 622 ? -7.266 -38.5 13.328 1 98.5 622 LEU B C 1
ATOM 9805 O O . LEU B 1 622 ? -7.055 -39.031 12.234 1 98.5 622 LEU B O 1
ATOM 9809 N N . ARG B 1 623 ? -6.277 -37.875 13.938 1 98.31 623 ARG B N 1
ATOM 9810 C CA . ARG B 1 623 ? -4.914 -37.875 13.414 1 98.31 623 ARG B CA 1
ATOM 9811 C C . ARG B 1 623 ? -4.402 -39.312 13.258 1 98.31 623 ARG B C 1
ATOM 9813 O O . ARG B 1 623 ? -3.805 -39.656 12.234 1 98.31 623 ARG B O 1
ATOM 9820 N N . GLU B 1 624 ? -4.621 -40.125 14.258 1 97.94 624 GLU B N 1
ATOM 9821 C CA . GLU B 1 624 ? -4.176 -41.5 14.195 1 97.94 624 GLU B CA 1
ATOM 9822 C C . GLU B 1 624 ? -4.902 -42.281 13.094 1 97.94 624 GLU B C 1
ATOM 9824 O O . GLU B 1 624 ? -4.309 -43.094 12.414 1 97.94 624 GLU B O 1
ATOM 9829 N N . ARG B 1 625 ? -6.125 -42 12.953 1 98 625 ARG B N 1
ATOM 9830 C CA . ARG B 1 625 ? -6.887 -42.625 11.867 1 98 625 ARG B CA 1
ATOM 9831 C C . ARG B 1 625 ? -6.301 -42.25 10.508 1 98 625 ARG B C 1
ATOM 9833 O O . ARG B 1 625 ? -6.172 -43.094 9.633 1 98 625 ARG B O 1
ATOM 9840 N N . VAL B 1 626 ? -5.977 -40.969 10.328 1 98.31 626 VAL B N 1
ATOM 9841 C CA . VAL B 1 626 ? -5.359 -40.5 9.086 1 98.31 626 VAL B CA 1
ATOM 9842 C C . VAL B 1 626 ? -4.02 -41.188 8.883 1 98.31 626 VAL B C 1
ATOM 9844 O O . VAL B 1 626 ? -3.744 -41.719 7.809 1 98.31 626 VAL B O 1
ATOM 9847 N N . ARG B 1 627 ? -3.223 -41.25 9.883 1 97.5 627 ARG B N 1
ATOM 9848 C CA . ARG B 1 627 ? -1.881 -41.812 9.836 1 97.5 627 ARG B CA 1
ATOM 9849 C C . ARG B 1 627 ? -1.929 -43.281 9.43 1 97.5 627 ARG B C 1
ATOM 9851 O O . ARG B 1 627 ? -1.065 -43.75 8.695 1 97.5 627 ARG B O 1
ATOM 9858 N N . GLN B 1 628 ? -2.963 -43.938 9.828 1 97.25 628 GLN B N 1
ATOM 9859 C CA . GLN B 1 628 ? -3.059 -45.375 9.617 1 97.25 628 GLN B CA 1
ATOM 9860 C C . GLN B 1 628 ? -3.826 -45.719 8.344 1 97.25 628 GLN B C 1
ATOM 9862 O O . GLN B 1 628 ? -3.875 -46.875 7.914 1 97.25 628 GLN B O 1
ATOM 9867 N N . SER B 1 629 ? -4.332 -44.75 7.723 1 97.5 629 SER B N 1
ATOM 9868 C CA . SER B 1 629 ? -5.141 -44.969 6.523 1 97.5 629 SER B CA 1
ATOM 9869 C C . SER B 1 629 ? -4.27 -45.031 5.273 1 97.5 629 SER B C 1
ATOM 9871 O O . SER B 1 629 ? -3.088 -44.688 5.312 1 97.5 629 SER B O 1
ATOM 9873 N N . PRO B 1 630 ? -4.875 -45.438 4.137 1 97.12 630 PRO B N 1
ATOM 9874 C CA . PRO B 1 630 ? -4.152 -45.438 2.859 1 97.12 630 PRO B CA 1
ATOM 9875 C C . PRO B 1 630 ? -3.695 -44.062 2.426 1 97.12 630 PRO B C 1
ATOM 9877 O O . PRO B 1 630 ? -2.793 -43.938 1.592 1 97.12 630 PRO B O 1
ATOM 9880 N N . LEU B 1 631 ? -4.23 -43.062 3.039 1 97.12 631 LEU B N 1
ATOM 9881 C CA . LEU B 1 631 ? -3.852 -41.688 2.688 1 97.12 631 LEU B CA 1
ATOM 9882 C C . LEU B 1 631 ? -2.414 -41.406 3.104 1 97.12 631 LEU B C 1
ATOM 9884 O O . LEU B 1 631 ? -1.756 -40.531 2.516 1 97.12 631 LEU B O 1
ATOM 9888 N N . CYS B 1 632 ? -1.879 -42.125 4.082 1 97.81 632 CYS B N 1
ATOM 9889 C CA . CYS B 1 632 ? -0.53 -41.875 4.574 1 97.81 632 CYS B CA 1
ATOM 9890 C C . CYS B 1 632 ? 0.351 -43.094 4.414 1 97.81 632 CYS B C 1
ATOM 9892 O O . CYS B 1 632 ? 1.45 -43.156 4.969 1 97.81 632 CYS B O 1
ATOM 9894 N N . ASP B 1 633 ? -0.159 -44.094 3.689 1 97.81 633 ASP B N 1
ATOM 9895 C CA . ASP B 1 633 ? 0.616 -45.312 3.455 1 97.81 633 ASP B CA 1
ATOM 9896 C C . ASP B 1 633 ? 1.442 -45.188 2.176 1 97.81 633 ASP B C 1
ATOM 9898 O O . ASP B 1 633 ? 1.128 -45.844 1.169 1 97.81 633 ASP B O 1
ATOM 9902 N N . ALA B 1 634 ? 2.523 -44.594 2.279 1 97.94 634 ALA B N 1
ATOM 9903 C CA . ALA B 1 634 ? 3.346 -44.25 1.121 1 97.94 634 ALA B CA 1
ATOM 9904 C C . ALA B 1 634 ? 3.891 -45.5 0.447 1 97.94 634 ALA B C 1
ATOM 9906 O O . ALA B 1 634 ? 3.891 -45.625 -0.782 1 97.94 634 ALA B O 1
ATOM 9907 N N . PRO B 1 635 ? 4.34 -46.5 1.172 1 97.75 635 PRO B N 1
ATOM 9908 C CA . PRO B 1 635 ? 4.844 -47.719 0.508 1 97.75 635 PRO B CA 1
ATOM 9909 C C . PRO B 1 635 ? 3.779 -48.406 -0.332 1 97.75 635 PRO B C 1
ATOM 9911 O O . PRO B 1 635 ? 4.043 -48.812 -1.475 1 97.75 635 PRO B O 1
ATOM 9914 N N . ALA B 1 636 ? 2.617 -48.562 0.252 1 98.06 636 ALA B N 1
ATOM 9915 C CA . ALA B 1 636 ? 1.541 -49.188 -0.501 1 98.06 636 ALA B CA 1
ATOM 9916 C C . ALA B 1 636 ? 1.146 -48.344 -1.712 1 98.06 636 ALA B C 1
ATOM 9918 O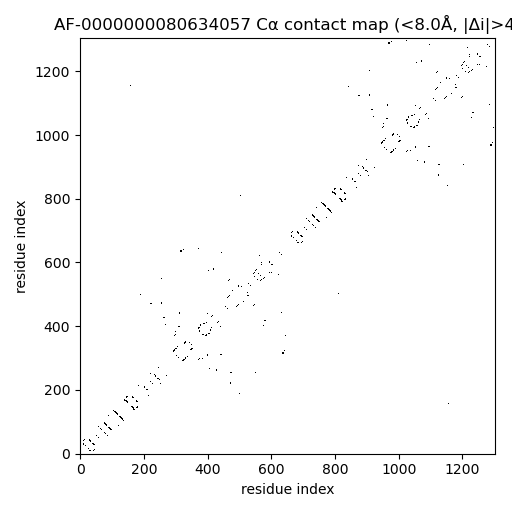 O . ALA B 1 636 ? 0.869 -48.875 -2.785 1 98.06 636 ALA B O 1
ATOM 9919 N N . PHE B 1 637 ? 1.063 -47.125 -1.509 1 98.12 637 PHE B N 1
ATOM 9920 C CA . PHE B 1 637 ? 0.75 -46.219 -2.602 1 98.12 637 PHE B CA 1
ATOM 9921 C C . PHE B 1 637 ? 1.787 -46.312 -3.713 1 98.12 637 PHE B C 1
ATOM 9923 O O . PHE B 1 637 ? 1.436 -46.406 -4.891 1 98.12 637 PHE B O 1
ATOM 9930 N N . ALA B 1 638 ? 3.059 -46.312 -3.354 1 98.12 638 ALA B N 1
ATOM 9931 C CA . ALA B 1 638 ? 4.152 -46.406 -4.32 1 98.12 638 ALA B CA 1
ATOM 9932 C C . ALA B 1 638 ? 4.07 -47.688 -5.125 1 98.12 638 ALA B C 1
ATOM 9934 O O . ALA B 1 638 ? 4.289 -47.688 -6.336 1 98.12 638 ALA B O 1
ATOM 9935 N N . ARG B 1 639 ? 3.771 -48.719 -4.465 1 97.81 639 ARG B N 1
ATOM 9936 C CA . ARG B 1 639 ? 3.645 -50 -5.16 1 97.81 639 ARG B CA 1
ATOM 9937 C C . ARG B 1 639 ? 2.537 -49.938 -6.207 1 97.81 639 ARG B C 1
ATOM 9939 O O . ARG B 1 639 ? 2.719 -50.406 -7.332 1 97.81 639 ARG B O 1
ATOM 9946 N N . SER B 1 640 ? 1.428 -49.375 -5.805 1 98.12 640 SER B N 1
ATOM 9947 C CA . SER B 1 640 ? 0.313 -49.25 -6.738 1 98.12 640 SER B CA 1
ATOM 9948 C C . SER B 1 640 ? 0.676 -48.344 -7.914 1 98.12 640 SER B C 1
ATOM 9950 O O . SER B 1 640 ? 0.293 -48.625 -9.055 1 98.12 640 SER B O 1
ATOM 9952 N N . LEU B 1 641 ? 1.354 -47.312 -7.668 1 98.25 641 LEU B N 1
ATOM 9953 C CA . LEU B 1 641 ? 1.776 -46.375 -8.703 1 98.25 641 LEU B CA 1
ATOM 9954 C C . LEU B 1 641 ? 2.779 -47.031 -9.648 1 98.25 641 LEU B C 1
ATOM 9956 O O . LEU B 1 641 ? 2.705 -46.844 -10.867 1 98.25 641 LEU B O 1
ATOM 9960 N N . GLU B 1 642 ? 3.715 -47.844 -9.133 1 98 642 GLU B N 1
ATOM 9961 C CA . GLU B 1 642 ? 4.703 -48.562 -9.922 1 98 642 GLU B CA 1
ATOM 9962 C C . GLU B 1 642 ? 4.035 -49.594 -10.828 1 98 642 GLU B C 1
ATOM 9964 O O . GLU B 1 642 ? 4.43 -49.781 -11.984 1 98 642 GLU B O 1
ATOM 9969 N N . GLU B 1 643 ? 3.074 -50.188 -10.258 1 96.75 643 GLU B N 1
ATOM 9970 C CA . GLU B 1 643 ? 2.311 -51.125 -11.062 1 96.75 643 GLU B CA 1
ATOM 9971 C C . GLU B 1 643 ? 1.579 -50.406 -12.203 1 96.75 643 GLU B C 1
ATOM 9973 O O . GLU B 1 643 ? 1.473 -50.938 -13.305 1 96.75 643 GLU B O 1
ATOM 9978 N N . ALA B 1 644 ? 1.023 -49.312 -11.867 1 97.75 644 ALA B N 1
ATOM 9979 C CA . ALA B 1 644 ? 0.374 -48.531 -12.898 1 97.75 644 ALA B CA 1
ATOM 9980 C C . ALA B 1 644 ? 1.358 -48.156 -14 1 97.75 644 ALA B C 1
ATOM 9982 O O . ALA B 1 644 ? 1.059 -48.312 -15.188 1 97.75 644 ALA B O 1
ATOM 9983 N N . TYR B 1 645 ? 2.525 -47.688 -13.656 1 97.06 645 TYR B N 1
ATOM 9984 C CA . TYR B 1 645 ? 3.547 -47.281 -14.625 1 97.06 645 TYR B CA 1
ATOM 9985 C C . TYR B 1 645 ? 3.941 -48.469 -15.5 1 97.06 645 TYR B C 1
ATOM 9987 O O . TYR B 1 645 ? 4.043 -48.344 -16.719 1 97.06 645 TYR B O 1
ATOM 9995 N N . ARG B 1 646 ? 4.18 -49.562 -14.875 1 95.94 646 ARG B N 1
ATOM 9996 C CA . ARG B 1 646 ? 4.574 -50.75 -15.625 1 95.94 646 ARG B CA 1
ATOM 9997 C C . ARG B 1 646 ? 3.494 -51.156 -16.625 1 95.94 646 ARG B C 1
ATOM 9999 O O . ARG B 1 646 ? 3.801 -51.531 -17.766 1 95.94 646 ARG B O 1
ATOM 10006 N N . SER B 1 647 ? 2.289 -51.062 -16.188 1 95.38 647 SER B N 1
ATOM 10007 C CA . SER B 1 647 ? 1.178 -51.406 -17.078 1 95.38 647 SER B CA 1
ATOM 10008 C C . SER B 1 647 ? 1.082 -50.406 -18.234 1 95.38 647 SER B C 1
ATOM 10010 O O . SER B 1 647 ? 0.857 -50.812 -19.375 1 95.38 647 SER B O 1
ATOM 10012 N N . MET B 1 648 ? 1.208 -49.156 -17.922 1 95.5 648 MET B N 1
ATOM 10013 C CA . MET B 1 648 ? 1.18 -48.125 -18.953 1 95.5 648 MET B CA 1
ATOM 10014 C C . MET B 1 648 ? 2.303 -48.312 -19.969 1 95.5 648 MET B C 1
ATOM 10016 O O . MET B 1 648 ? 2.125 -48.062 -21.156 1 95.5 648 MET B O 1
ATOM 10020 N N . TRP B 1 649 ? 3.451 -48.75 -19.469 1 93.94 649 TRP B N 1
ATOM 10021 C CA . TRP B 1 649 ? 4.617 -48.969 -20.312 1 93.94 649 TRP B CA 1
ATOM 10022 C C . TRP B 1 649 ? 4.367 -50.156 -21.266 1 93.94 649 TRP B C 1
ATOM 10024 O O . TRP B 1 649 ? 4.832 -50.125 -22.406 1 93.94 649 TRP B O 1
ATOM 10034 N N . ARG B 1 650 ? 3.604 -51.094 -20.906 1 90.38 650 ARG B N 1
ATOM 10035 C CA . ARG B 1 650 ? 3.369 -52.312 -21.688 1 90.38 650 ARG B CA 1
ATOM 10036 C C . ARG B 1 650 ? 2.254 -52.094 -22.703 1 90.38 650 ARG B C 1
ATOM 10038 O O . ARG B 1 650 ? 2.164 -52.844 -23.688 1 90.38 650 ARG B O 1
ATOM 10045 N N . GLU B 1 651 ? 1.477 -51.156 -22.422 1 87.12 651 GLU B N 1
ATOM 10046 C CA . GLU B 1 651 ? 0.359 -50.906 -23.328 1 87.12 651 GLU B CA 1
ATOM 10047 C C . GLU B 1 651 ? 0.835 -50.281 -24.641 1 87.12 651 GLU B C 1
ATOM 10049 O O . GLU B 1 651 ? 1.669 -49.375 -24.625 1 87.12 651 GLU B O 1
ATOM 10054 N N . PRO B 1 652 ? 0.344 -50.844 -25.766 1 70.56 652 PRO B N 1
ATOM 10055 C CA . PRO B 1 652 ?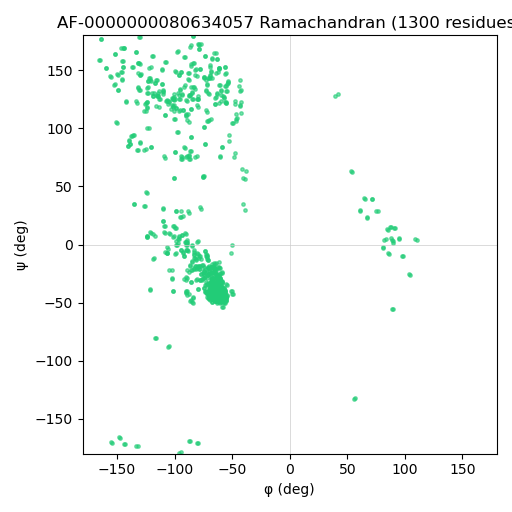 0.762 -50.312 -27.062 1 70.56 652 PRO B CA 1
ATOM 10056 C C . PRO B 1 652 ? 0.159 -48.938 -27.359 1 70.56 652 PRO B C 1
ATOM 10058 O O . PRO B 1 652 ? -0.939 -48.625 -26.891 1 70.56 652 PRO B O 1
#

InterPro domains:
  IPR011990 Tetratricopeptide-like helical domain superfamily [G3DSA:1.25.40.10] (4-99)
  IPR011990 Tetratricopeptide-like helical domain superfamily [G3DSA:1.25.40.10] (100-178)
  IPR011990 Tetratricopeptide-like helical domain superfamily [G3DSA:1.25.40.10] (179-213)
  IPR011990 Tetratricopeptide-like helical domain superfamily [G3DSA:1.25.40.10] (214-281)
  IPR011990 Tetratricopeptide-like helical domain superfamily [SSF48452] (14-163)
  IPR011990 Tetratricopeptide-like helical domain superfamily [SSF48452] (114-259)
  IPR019734 Tetratricopeptide repeat [PF00515] (210-243)
  IPR019734 Tetratricopeptide repeat [PS50005] (74-107)
  IPR019734 Tetratricopeptide repeat [PS50005] (108-141)
  IPR019734 Tetratricopeptide repeat [PS50005] (142-175)
  IPR019734 Tetratricopeptide repeat [PS50005] (210-243)
  IPR019734 Tetratricopeptide repeat [SM00028] (7-40)
  IPR019734 Tetratricopeptide repeat [SM00028] (41-74)
  IPR019734 Tetratricopeptide repeat [SM00028] (75-107)
  IPR019734 Tetratricopeptide repeat [SM00028] (108-141)
  IPR019734 Tetratricopeptide repeat [SM00028] (142-175)
  IPR019734 Tetratricopeptide repeat [SM00028] (176-209)
  IPR019734 Tetratricopeptide repeat [SM00028] (210-243)
  IPR029489 O-GlcNAc transferase, C-terminal [PF13844] (294-441)
  IPR029489 O-GlcNAc transferase, C-terminal [PF13844] (463-640)

Sequence (1304 aa):
MTDSRSPRPSLTDALTLHNDGRGDEAERTYRQILKREPRNADAWHLLGVLQSERGDHDAGIASIRTALSIREALEYHLNLASALLDSGRVDEALGALMAALRLEPDRADIHFRLGNLFRLQRRPNESVAAYRQAIALQPGFVEALNNLGSLFLEVGQTDAAVAAFTDAIQAAPANAQSHGNLGYALDLQDRLGEAAAAHRVALAFQPDFALAWSNLGNVLKGQGHLEQAIAAYRSALTHRPDFPMAHSNVLMAQHYLPECGNADFLAAARDWAERGGGELPVAAPVVRDDQPRPLRIGYVSSDFNSHPVGYFLESVLRAHDRKAVTAYGYANNGRTDDVTESLRAAADGWRPIVGMGDAAVADLIRRDGIDILVDLSGHTGNNRLTLFARRPAPVQVSWLGYFGTTGLPAMDWIIADRHVLPPGEERFFTEKVWRLPESYLCFTPPAEEVAVGPLPALSGGSVTLGAFHNRAKITRPTVALWAQVLTALPQARLLLKSREFADYGVRQRLRDQFAAHGIAPNRLRMEGKTPRADYFNSLNRIDLALSPFPFGGGTTTAESLWMGVPVVTLRGDRWAGRIGVSFLETLGLAEQLVADSPEDYVAKTAALVGDLEALAALRAGLRERVRQSPLCDAPAFARSLEEAYRSMWREPMTDSRSPRPSLTDALTLHNDGRGDEAERTYRQILKREPRNADAWHLLGVLQSERGDHDAGIASIRTALSIREALEYHLNLASALLDSGRVDEALGALMAALRLEPDRADIHFRLGNLFRLQRRPNESVAAYRQAIALQPGFVEALNNLGSLFLEVGQTDAAVAAFTDAIQAAPANAQSHGNLGYALDLQDRLGEAAAAHRVALAFQPDFALAWSNLGNVLKGQGHLEQAIAAYRSALTHRPDFPMAHSNVLMAQHYLPECGNADFLAAARDWAERGGGELPVAAPVVRDDQPRPLRIGYVSSDFNSHPVGYFLESVLRAHDRKAVTAYGYANNGRTDDVTESLRAAADGWRPIVGMGDAAVADLIRRDGIDILVDLSGHTGNNRLTLFARRPAPVQVSWLGYFGTTGLPAMDWIIADRHVLPPGEERFFTEKVWRLPESYLCFTPPAEEVAVGPLPALSGGSVTLGAFHNRAKITRPTVALWAQVLTALPQARLLLKSREFADYGVRQRLRDQFAAHGIAPNRLRMEGKTPRADYFNSLNRIDLALSPFPFGGGTTTAESLWMGVPVVTLRGDRWAGRIGVSFLETLGLAEQLVADSPEDYVAKTAALVGDLEALAALRAGLRERVRQSPLCDAPAFARSLEEAYRSMWREP

Solvent-accessible surface area (backbone atoms only — not comparable to full-atom values): 65106 Å² total; per-residue (Å²): 130,80,78,73,76,68,79,74,79,45,73,66,54,23,49,51,30,44,76,68,66,40,51,69,62,15,49,53,44,32,51,52,42,36,72,77,36,76,79,45,33,65,46,30,31,54,45,9,52,54,31,30,76,72,65,41,33,68,62,8,46,51,28,27,49,52,10,46,72,70,44,84,48,58,67,51,26,50,51,40,19,52,36,28,43,75,66,68,38,54,68,61,16,49,52,26,43,51,53,27,37,71,76,45,74,85,41,35,68,59,30,34,52,50,14,55,52,27,46,76,69,69,34,59,71,63,12,51,53,24,23,50,51,14,34,72,68,32,78,61,44,43,68,41,28,42,50,47,14,53,51,26,50,74,73,67,36,48,66,61,13,44,36,26,17,25,50,20,24,53,58,38,52,70,45,30,67,35,28,31,52,35,14,54,46,30,41,77,69,33,35,38,57,58,13,36,21,28,16,38,36,14,35,70,65,33,77,71,46,29,66,36,29,32,52,33,13,54,36,29,28,49,61,47,40,52,70,61,11,44,50,25,17,51,50,13,34,72,63,35,68,67,42,52,66,36,49,26,47,39,57,56,54,42,55,41,38,78,89,50,50,57,67,54,50,37,53,50,18,40,50,39,30,71,59,44,31,65,86,55,76,51,62,79,67,65,87,79,72,90,64,96,58,48,44,30,36,31,40,37,32,34,43,56,16,96,36,67,50,25,40,37,39,45,47,34,53,60,36,50,51,67,75,55,36,43,43,29,37,39,35,41,39,93,63,81,44,73,48,23,53,52,42,54,70,46,34,77,38,74,41,83,44,64,93,58,52,50,69,61,49,33,52,50,40,46,75,70,55,36,45,35,35,34,37,34,20,51,59,42,77,72,42,59,61,57,38,44,37,40,35,46,31,63,38,29,32,40,39,80,42,49,67,71,54,66,31,40,85,55,37,49,31,31,59,33,12,61,63,39,52,38,93,80,54,59,81,44,35,71,33,46,79,44,63,39,92,71,56,63,59,35,53,40,81,72,87,69,90,71,80,68,58,69,55,41,43,76,78,78,48,60,46,26,34,25,35,66,50,59,46,43,30,60,27,72,67,30,46,55,51,52,40,50,38,41,66,78,32,79,66,43,29,39,41,36,33,24,52,49,40,59,17,61,53,43,46,51,53,52,43,51,58,37,40,76,65,72,43,62,61,88,41,54,46,72,35,39,67,63,59,69,66,55,47,58,54,53,48,43,64,28,52,36,31,51,42,38,39,46,26,35,35,53,65,56,46,54,49,34,33,52,49,22,21,55,58,39,34,54,63,43,92,44,32,46,12,12,42,46,50,37,53,30,50,63,65,70,41,32,86,70,29,48,15,84,42,74,67,45,38,40,50,42,53,51,54,47,66,71,36,55,68,61,44,38,52,48,27,75,45,29,30,60,50,46,58,71,22,68,43,42,34,28,54,64,49,25,52,53,51,51,51,48,50,55,50,59,65,68,51,131,132,80,76,74,75,68,78,74,80,44,73,67,53,23,50,50,29,42,76,70,67,40,53,68,62,15,50,50,43,33,50,54,43,35,72,77,36,76,78,45,34,65,47,30,31,53,45,8,51,52,32,30,75,72,64,42,32,68,62,7,47,51,28,28,49,52,11,47,73,70,44,83,49,58,67,53,24,50,50,42,18,51,38,29,43,76,68,66,38,55,69,62,16,50,53,27,43,52,53,27,35,72,75,45,74,84,43,32,68,60,29,34,53,48,15,55,52,27,46,74,69,69,34,60,70,62,12,51,53,24,24,50,51,15,34,72,68,32,78,59,43,44,68,41,28,41,52,46,15,52,51,27,49,75,72,68,38,49,66,62,14,45,35,26,18,25,51,22,23,52,57,38,50,70,44,31,66,36,27,30,55,35,14,54,44,30,41,76,67,32,34,38,56,58,13,36,22,28,16,39,37,16,35,70,64,34,76,69,45,30,68,36,28,31,52,33,13,54,38,30,28,49,62,46,38,52,70,60,12,44,52,25,18,51,51,14,36,72,62,34,68,67,42,55,67,36,49,25,46,40,57,54,54,42,55,42,38,78,89,50,49,58,66,54,50,36,53,49,18,39,50,39,30,72,58,44,30,65,87,56,77,52,61,79,64,68,85,81,73,90,65,98,58,48,42,30,34,31,40,37,32,36,43,56,17,96,36,67,50,26,40,39,38,44,47,33,53,60,38,50,52,66,76,53,35,43,42,30,38,38,36,42,38,93,61,80,44,72,49,22,52,52,43,54,69,45,34,78,37,74,40,80,44,65,93,57,52,50,70,60,50,32,51,51,40,45,73,68,56,36,44,35,35,33,38,35,21,49,57,42,79,72,43,60,61,58,38,44,38,38,34,46,31,61,38,29,33,40,40,81,43,50,66,70,54,67,31,39,85,57,37,49,31,32,59,34,12,60,61,40,52,39,92,81,54,58,80,45,34,72,32,46,79,44,63,39,91,71,58,63,58,37,52,42,80,72,87,66,88,73,80,67,59,69,54,41,43,78,76,77,47,62,46,25,34,26,36,67,52,58,46,42,30,60,27,71,67,29,48,54,52,52,40,51,38,41,65,78,32,78,68,41,30,40,41,35,33,23,51,49,41,57,18,61,55,44,46,51,53,53,42,50,56,37,39,76,64,72,42,60,61,89,42,52,45,73,36,39,71,64,59,70,66,57,46,58,54,52,48,42,64,29,54,37,31,51,43,38,40,44,26,35,34,52,65,53,45,55,51,34,33,52,47,21,22,54,56,39,34,54,63,44,90,43,32,47,12,13,43,47,50,36,54,30,48,62,64,70,41,31,85,71,30,49,14,85,42,74,68,45,39,40,50,41,53,51,54,47,67,70,35,56,66,61,44,38,53,50,27,74,45,28,30,59,51,46,58,71,22,68,43,40,34,28,52,64,49,26,52,54,51,51,50,49,50,53,51,59,67,68,51,128

Foldseek 3Di:
DPCPPVDQDDLVNLVVCVVVVVLVVSLVSLVSVCVVPVLPLSSLQVNLLSCLVVVNLVSSLVSLVSSVVSPNDLVSLQSNLVSCVSVVNLVVSLVSLVVSCVVPVLALVSLLVNLVSCVVVVNLVSSLVSLVSSCVSPPQPLVSLQVNLVSCVLVPNLVSSLVSLVSNCVSPVLQLSSLLSNLVSCVVVLQLVSSLVSLVSSCVSPVLPLSSLQSNLVSCLLLQNLVSSLVSLVSSCVSPVQPLLSLLSNLVSLQLDPVDDLQNNLVSLLSSCVRHLDPDPQPDADDQDLDQAAAEEEEEDQPQAPDQLLQFCLLQLQQADNRHHAYEYAYQHSDDDPSNVSNCVSHPYYHDCHPHDLVVVLVVCVVVVHAEYEFAAQSHPPGPSSSLSNVSHNAYEYAHRDFHANSRLSHAEYEFACQLQNPPSCVSYSYHYHHFDAGSTAGHDDPQDDAQDFQQVVVPAFAEEEEADRLSNCHLVNLVLVLLLCVVPVRYAYEYEEQNLVHPSSLVVSLVSSVVSVDHSVSYHYYHDDPPNVVLVVLSVHLAYEFGPPQTDAPVQLSNLLSLHHYAAEQHNHSRRRNSVSLCVQLVNCVQRYAPDSVSSSVSSCVLVVCSVVSRVSSVCRNVSCCPTPNNVSNVSSVSVSVVVSVSSPDD/DPPPPVPQDDLVNLVVCVVVVVLVVSLVSLVSVCVVPVLPLSSLQVNLLSCLVVVNLVSSLVSLVSSVVSPNDLVSLQSNLVSCVSVVNLVVSLVSLVVSCVVPVLALVSLLVNLVSCVVVVNLVSSLVSLVSSCVSPPQPLVSLQVNLVSCVLVPNLVSSLVSLVSNCVSPVLQLSSLLSNLVSCVVVLQLVSSLVSLVSSCVSPVLPLSSLQSNLVSCLLLQNLVSSLVSLVSSCVSPVQPLLSLLSNLVSLQLDPVDDLQNNLVSLLSSCVRHLDPDPQPDADPQDLDQAAAEEEEEDQPQAPDQLLQFCLLQLQQADNRHHAYEYAYQHSDDDPSNVSNCVSHPYYHDCHPHDLVVVLVVLLVVVHAEYEFAAQSHPPGPSSSLSNVSHNAYEYAHRDFHANSRLSHAEYEFACQLQNPPSCVSYSYHYHHFDAGSTAGHDDPQDDAQDFQQVVVPAFAEEEEADRLSNCHLVNLLLVLLLCVLPVRYAYEYEEQNLVHPSSLVVSLVSSVVSVDHSVSYHYYHDDPPNVVLVVLSNHLAYEFGPPQTDAPRQLSNLLSLHHYAAEQHNHSRRRNSVSLCVQLVNCVQRYAPDSVSSSVSSCVLVVCSVVSRVSSVCRNVSCCPTSNNVSNVVSVSVSVVVSVSSPDD